Protein AF-A0A1R2C2K1-F1 (afdb_monomer_lite)

Radius of gyration: 44.75 Å; chains: 1; bounding box: 107×54×133 Å

Structure (mmCIF, N/CA/C/O backbone):
data_AF-A0A1R2C2K1-F1
#
_entry.id   AF-A0A1R2C2K1-F1
#
loop_
_atom_site.group_PDB
_atom_site.id
_atom_site.type_symbol
_atom_site.label_atom_id
_atom_site.label_alt_id
_atom_site.label_comp_id
_atom_site.label_asym_id
_atom_site.label_entity_id
_atom_site.label_seq_id
_atom_site.pdbx_PDB_ins_code
_atom_site.Cartn_x
_atom_site.Cartn_y
_atom_site.Cartn_z
_atom_site.occupancy
_atom_site.B_iso_or_equiv
_atom_site.auth_seq_id
_atom_site.auth_comp_id
_atom_site.auth_asym_id
_atom_site.auth_atom_id
_atom_site.pdbx_PDB_model_num
ATOM 1 N N . MET A 1 1 ? -46.835 6.049 -17.166 1.00 32.44 1 MET A N 1
ATOM 2 C CA . MET A 1 1 ? -47.170 4.616 -17.013 1.00 32.44 1 MET A CA 1
ATOM 3 C C . MET A 1 1 ? -45.921 3.894 -17.461 1.00 32.44 1 MET A C 1
ATOM 5 O O . MET A 1 1 ? -45.592 4.056 -18.622 1.00 32.44 1 MET A O 1
ATOM 9 N N . TRP A 1 2 ? -45.107 3.262 -16.620 1.00 26.11 2 TRP A N 1
ATOM 10 C CA . TRP A 1 2 ? -45.428 2.338 -15.529 1.00 26.11 2 TRP A CA 1
ATOM 11 C C . TRP A 1 2 ? -44.752 2.758 -14.207 1.00 26.11 2 TRP A C 1
ATOM 13 O O . TRP A 1 2 ? -43.607 3.188 -14.207 1.00 26.11 2 TRP A O 1
ATOM 23 N N . ALA A 1 3 ? -45.502 2.679 -13.106 1.00 30.30 3 ALA A N 1
ATOM 24 C CA . ALA A 1 3 ? -45.014 2.768 -11.728 1.00 30.30 3 ALA A CA 1
ATOM 25 C C . ALA A 1 3 ? -44.557 1.378 -11.252 1.00 30.30 3 ALA A C 1
ATOM 27 O O . ALA A 1 3 ? -45.147 0.417 -11.749 1.00 30.30 3 ALA A O 1
ATOM 28 N N . SER A 1 4 ? -43.593 1.306 -10.307 1.00 26.61 4 SER A N 1
ATOM 29 C CA . SER A 1 4 ? -43.239 0.170 -9.403 1.00 26.61 4 SER A CA 1
ATOM 30 C C . SER A 1 4 ? -41.705 0.025 -9.281 1.00 26.61 4 SER A C 1
ATOM 32 O O . SER A 1 4 ? -41.090 -0.266 -10.298 1.00 26.61 4 SER A O 1
ATOM 34 N N . LEU A 1 5 ? -40.984 0.160 -8.157 1.00 34.16 5 LEU A N 1
ATOM 35 C CA . LEU A 1 5 ? -41.269 0.324 -6.720 1.00 34.16 5 LEU A CA 1
ATOM 36 C C . LEU A 1 5 ? -40.016 0.978 -6.080 1.00 34.16 5 LEU A C 1
ATOM 38 O O . LEU A 1 5 ? -38.963 0.348 -6.070 1.00 34.16 5 LEU A O 1
ATOM 42 N N . CYS A 1 6 ? -40.097 2.199 -5.545 1.00 47.94 6 CYS A N 1
ATOM 43 C CA . CYS A 1 6 ? -39.111 2.685 -4.567 1.00 47.94 6 CYS A CA 1
ATOM 44 C C . CYS A 1 6 ? -39.788 2.589 -3.205 1.00 47.94 6 CYS A C 1
ATOM 46 O O . CYS A 1 6 ? -40.416 3.543 -2.775 1.00 47.94 6 CYS A O 1
ATOM 48 N N . ASP A 1 7 ? -39.730 1.412 -2.586 1.00 79.19 7 ASP A N 1
ATOM 49 C CA . ASP A 1 7 ? -40.285 1.208 -1.242 1.00 79.19 7 ASP A CA 1
ATOM 50 C C . ASP A 1 7 ? -39.171 1.290 -0.175 1.00 79.19 7 ASP A C 1
ATOM 52 O O . ASP A 1 7 ? -39.385 1.727 0.954 1.00 79.19 7 ASP A O 1
ATOM 56 N N . LYS A 1 8 ? -37.940 0.893 -0.519 1.00 90.75 8 LYS A N 1
ATOM 57 C CA . LYS A 1 8 ? -36.801 0.810 0.408 1.00 90.75 8 LYS A CA 1
ATOM 58 C C . LYS A 1 8 ? -35.699 1.779 -0.009 1.00 90.75 8 LYS A C 1
ATOM 60 O O . LYS A 1 8 ? -35.285 1.790 -1.162 1.00 90.75 8 LYS A O 1
ATOM 65 N N . ILE A 1 9 ? -35.191 2.554 0.948 1.00 93.75 9 ILE A N 1
ATOM 66 C CA . ILE A 1 9 ? -34.021 3.432 0.792 1.00 93.75 9 ILE A CA 1
ATOM 67 C C . ILE A 1 9 ? -32.735 2.601 0.781 1.00 93.75 9 ILE A C 1
ATOM 69 O O . ILE A 1 9 ? -31.843 2.895 -0.009 1.00 93.75 9 ILE A O 1
ATOM 73 N N . LEU A 1 10 ? -32.624 1.620 1.679 1.00 95.19 10 LEU A N 1
ATOM 74 C CA . LEU A 1 10 ? -31.534 0.639 1.749 1.00 95.19 10 LEU A CA 1
ATOM 75 C C . LEU A 1 10 ? -31.962 -0.547 2.624 1.00 95.19 10 LEU A C 1
ATOM 77 O O . LEU A 1 10 ? -32.786 -0.374 3.529 1.00 95.19 10 LEU A O 1
ATOM 81 N N . GLU A 1 11 ? -31.403 -1.730 2.379 1.00 95.12 11 GLU A N 1
ATOM 82 C CA . GLU A 1 11 ? -31.714 -2.967 3.108 1.00 95.12 11 GLU A CA 1
ATOM 83 C C . GLU A 1 11 ? -30.475 -3.856 3.275 1.00 95.12 11 GLU A C 1
ATOM 85 O O . GLU A 1 11 ? -29.887 -4.299 2.293 1.00 95.12 11 GLU A O 1
ATOM 90 N N . TYR A 1 12 ? -30.141 -4.208 4.518 1.00 96.31 12 TYR A N 1
ATOM 91 C CA . TYR A 1 12 ? -29.050 -5.126 4.846 1.00 96.31 12 TYR A CA 1
ATOM 92 C C . TYR A 1 12 ? -29.569 -6.358 5.588 1.00 96.31 12 TYR A C 1
ATOM 94 O O . TYR A 1 12 ? -30.166 -6.271 6.670 1.00 96.31 12 TYR A O 1
ATOM 102 N N . LYS A 1 13 ? -29.295 -7.532 5.015 1.00 94.25 13 LYS A N 1
ATOM 103 C CA . LYS A 1 13 ? -29.669 -8.847 5.551 1.00 94.25 13 LYS A CA 1
ATOM 104 C C . LYS A 1 13 ? -28.456 -9.515 6.194 1.00 94.25 13 LYS A C 1
ATOM 106 O O . LYS A 1 13 ? -27.904 -10.463 5.647 1.00 94.25 13 LYS A O 1
ATOM 111 N N . LEU A 1 14 ? -28.052 -9.025 7.363 1.00 95.12 14 LEU A N 1
ATOM 112 C CA . LEU A 1 14 ? -26.815 -9.443 8.040 1.00 95.12 14 LEU A CA 1
ATOM 113 C C . LEU A 1 14 ? -26.818 -10.913 8.479 1.00 95.12 14 LEU A C 1
ATOM 115 O O . LEU A 1 14 ? -25.760 -11.506 8.636 1.00 95.12 14 LEU A O 1
ATOM 119 N N . GLY A 1 15 ? -27.998 -11.516 8.643 1.00 89.19 15 GLY A N 1
ATOM 120 C CA . GLY A 1 15 ? -28.147 -12.959 8.859 1.00 89.19 15 GLY A CA 1
ATOM 121 C C . GLY A 1 15 ? -27.786 -13.844 7.659 1.00 89.19 15 GLY A C 1
ATOM 122 O O . GLY A 1 15 ? -27.707 -15.059 7.805 1.00 89.19 15 GLY A O 1
ATOM 123 N N . LYS A 1 16 ? -27.602 -13.256 6.472 1.00 88.19 16 LYS A N 1
ATOM 124 C CA . LYS A 1 16 ? -27.236 -13.966 5.238 1.00 88.19 16 LYS A CA 1
ATOM 125 C C . LYS A 1 16 ? -25.954 -13.421 4.636 1.00 88.19 16 LYS A C 1
ATOM 127 O O . LYS A 1 16 ? -25.088 -14.199 4.266 1.00 88.19 16 LYS A O 1
ATOM 132 N N . ASN A 1 17 ? -25.838 -12.104 4.539 1.00 91.06 17 ASN A N 1
ATOM 133 C CA . ASN A 1 17 ? -24.722 -11.428 3.904 1.00 91.06 17 ASN A CA 1
ATOM 134 C C . ASN A 1 17 ? -23.759 -10.851 4.946 1.00 91.06 17 ASN A C 1
ATOM 136 O O . ASN A 1 17 ? -24.171 -10.161 5.879 1.00 91.06 17 ASN A O 1
ATOM 140 N N . PHE A 1 18 ? -22.475 -11.155 4.773 1.00 92.75 18 PHE A N 1
ATOM 141 C CA . PHE A 1 18 ? -21.410 -10.819 5.708 1.00 92.75 18 PHE A CA 1
ATOM 142 C C . PHE A 1 18 ? -20.064 -10.688 4.984 1.00 92.75 18 PHE A C 1
ATOM 144 O O . PHE A 1 18 ? -19.935 -11.034 3.809 1.00 92.75 18 PHE A O 1
ATOM 151 N N . GLY A 1 19 ? -19.056 -10.201 5.703 1.00 91.50 19 GLY A N 1
ATOM 152 C CA . GLY A 1 19 ? -17.737 -9.896 5.157 1.00 91.50 19 GLY A CA 1
ATOM 153 C C . GLY A 1 19 ? -17.469 -8.398 5.187 1.00 91.50 19 GLY A C 1
ATOM 154 O O . GLY A 1 19 ? -18.018 -7.702 6.041 1.00 91.50 19 GLY A O 1
ATOM 155 N N . ARG A 1 20 ? -16.620 -7.899 4.289 1.00 90.81 20 ARG A N 1
ATOM 156 C CA . ARG A 1 20 ? -16.183 -6.488 4.308 1.00 90.81 20 ARG A CA 1
ATOM 157 C C . ARG A 1 20 ? -17.177 -5.540 3.668 1.00 90.81 20 ARG A C 1
ATOM 159 O O . ARG A 1 20 ? -17.361 -4.426 4.147 1.00 90.81 20 ARG A O 1
ATOM 166 N N . ILE A 1 21 ? -17.835 -5.988 2.608 1.00 91.62 21 ILE A N 1
ATOM 167 C CA . ILE A 1 21 ? -18.883 -5.258 1.907 1.00 91.62 21 ILE A CA 1
ATOM 168 C C . ILE A 1 21 ? -20.207 -5.956 2.194 1.00 91.62 21 ILE A C 1
ATOM 170 O O . ILE A 1 21 ? -20.393 -7.145 1.929 1.00 91.62 21 ILE A O 1
ATOM 174 N N . ILE A 1 22 ? -21.144 -5.186 2.732 1.00 93.06 22 ILE A N 1
ATOM 175 C CA . ILE A 1 22 ? -22.503 -5.628 3.010 1.00 93.06 22 ILE A CA 1
ATOM 176 C C . ILE A 1 22 ? -23.394 -5.130 1.872 1.00 93.06 22 ILE A C 1
ATOM 178 O O . ILE A 1 22 ? -23.581 -3.925 1.673 1.00 93.06 22 ILE A O 1
ATOM 182 N N . TYR A 1 23 ? -23.920 -6.079 1.105 1.00 90.06 23 TYR A N 1
ATOM 183 C CA . TYR A 1 23 ? -24.771 -5.849 -0.049 1.00 90.06 23 TYR A CA 1
ATOM 184 C C . TYR A 1 23 ? -26.080 -5.169 0.340 1.00 90.06 23 TYR A C 1
ATOM 186 O O . TYR A 1 23 ? -26.680 -5.467 1.373 1.00 90.06 23 TYR A O 1
ATOM 194 N N . ASP A 1 24 ? -26.543 -4.288 -0.543 1.00 92.12 24 ASP A N 1
ATOM 195 C CA . ASP A 1 24 ? -27.803 -3.576 -0.380 1.00 92.12 24 ASP A CA 1
ATOM 196 C C . ASP A 1 24 ? -28.890 -4.276 -1.192 1.00 92.12 24 ASP A C 1
ATOM 198 O O . ASP A 1 24 ? -28.905 -4.211 -2.420 1.00 92.12 24 ASP A O 1
ATOM 202 N N . TYR A 1 25 ? -29.825 -4.912 -0.494 1.00 90.06 25 TYR A N 1
ATOM 203 C CA . TYR A 1 25 ? -30.936 -5.651 -1.094 1.00 90.06 25 TYR A CA 1
ATOM 204 C C . TYR A 1 25 ? -32.108 -4.752 -1.510 1.00 90.06 25 TYR A C 1
ATOM 206 O O . TYR A 1 25 ? -33.107 -5.258 -2.019 1.00 90.06 25 TYR A O 1
ATOM 214 N N . SER A 1 26 ? -32.007 -3.429 -1.328 1.00 89.25 26 SER A N 1
ATOM 215 C CA . SER A 1 26 ? -33.042 -2.495 -1.789 1.00 89.25 26 SER A CA 1
ATOM 216 C C . SER A 1 26 ? -33.043 -2.277 -3.305 1.00 89.25 26 SER A C 1
ATOM 218 O O . SER A 1 26 ? -34.017 -1.745 -3.832 1.00 89.25 26 SER A O 1
ATOM 220 N N . GLY A 1 27 ? -31.970 -2.676 -4.000 1.00 83.69 27 GLY A N 1
ATOM 221 C CA . GLY A 1 27 ? -31.785 -2.437 -5.436 1.00 83.69 27 GLY A CA 1
ATOM 222 C C . GLY A 1 27 ? -31.235 -1.046 -5.777 1.00 83.69 27 GLY A C 1
ATOM 223 O O . GLY A 1 27 ? -31.191 -0.683 -6.947 1.00 83.69 27 GLY A O 1
ATOM 224 N N . ASN A 1 28 ? -30.803 -0.263 -4.780 1.00 86.81 28 ASN A N 1
ATOM 225 C CA . ASN A 1 28 ? -30.243 1.080 -4.981 1.00 86.81 28 ASN A CA 1
ATOM 226 C C . ASN A 1 28 ? -28.705 1.114 -5.009 1.00 86.81 28 ASN A C 1
ATOM 228 O O . ASN A 1 28 ? -28.129 2.203 -5.049 1.00 86.81 28 ASN A O 1
ATOM 232 N N . ALA A 1 29 ? -28.045 -0.050 -4.948 1.00 86.62 29 ALA A N 1
ATOM 233 C CA . ALA A 1 29 ? -26.587 -0.189 -4.890 1.00 86.62 29 ALA A CA 1
ATOM 234 C C . ALA A 1 29 ? -25.926 0.623 -3.751 1.00 86.62 29 ALA A C 1
ATOM 236 O O . ALA A 1 29 ? -24.829 1.160 -3.898 1.00 86.62 29 ALA A O 1
ATOM 237 N N . ARG A 1 30 ? -26.596 0.741 -2.596 1.00 91.06 30 ARG A N 1
ATOM 238 C CA . ARG A 1 30 ? -26.111 1.491 -1.424 1.00 91.06 30 ARG A CA 1
ATOM 239 C C . ARG A 1 30 ? -25.360 0.591 -0.449 1.00 91.06 30 ARG A C 1
ATOM 241 O O . ARG A 1 30 ? -25.779 0.432 0.691 1.00 91.06 30 ARG A O 1
ATOM 248 N N . HIS A 1 31 ? -24.274 -0.027 -0.900 1.00 92.38 31 HIS A N 1
ATOM 249 C CA . HIS A 1 31 ? -23.539 -1.019 -0.110 1.00 92.38 31 HIS A CA 1
ATOM 250 C C . HIS A 1 31 ? -22.915 -0.415 1.152 1.00 92.38 31 HIS A C 1
ATOM 252 O O . HIS A 1 31 ? -22.305 0.659 1.115 1.00 92.38 31 HIS A O 1
ATOM 258 N N . ALA A 1 32 ? -23.049 -1.122 2.272 1.00 95.19 32 ALA A N 1
ATOM 259 C CA . ALA A 1 32 ? -22.389 -0.778 3.523 1.00 95.19 32 ALA A CA 1
ATOM 260 C C . ALA A 1 32 ? -21.012 -1.444 3.621 1.00 95.19 32 ALA A C 1
ATOM 262 O O . ALA A 1 32 ? -20.710 -2.407 2.918 1.00 95.19 32 ALA A O 1
ATOM 263 N N . VAL A 1 33 ? -20.186 -0.929 4.523 1.00 95.50 33 VAL A N 1
ATOM 264 C CA . VAL A 1 33 ? -18.849 -1.445 4.819 1.00 95.50 33 VAL A CA 1
ATOM 265 C C . VAL A 1 33 ? -18.836 -1.938 6.259 1.00 95.50 33 VAL A C 1
ATOM 267 O O . VAL A 1 33 ? -19.250 -1.209 7.160 1.00 95.50 33 VAL A O 1
ATOM 270 N N . ASN A 1 34 ? -18.410 -3.176 6.488 1.00 95.06 34 ASN A N 1
ATOM 271 C CA . ASN A 1 34 ? -18.129 -3.671 7.832 1.00 95.06 34 ASN A CA 1
ATOM 272 C C . ASN A 1 34 ? -16.847 -2.994 8.330 1.00 95.06 34 ASN A C 1
ATOM 274 O O . ASN A 1 34 ? -15.859 -2.973 7.606 1.00 95.06 34 ASN A O 1
ATOM 278 N N . GLY A 1 35 ? -16.894 -2.377 9.507 1.00 94.12 35 GLY A N 1
ATOM 279 C CA . GLY A 1 35 ? -15.840 -1.488 9.981 1.00 94.12 35 GLY A CA 1
ATOM 280 C C . GLY A 1 35 ? -15.939 -0.069 9.417 1.00 94.12 35 GLY A C 1
ATOM 281 O O . GLY A 1 35 ? -17.007 0.412 9.012 1.00 94.12 35 GLY A O 1
ATOM 282 N N . ASN A 1 36 ? -14.816 0.647 9.448 1.00 90.06 36 ASN A N 1
ATOM 283 C CA . ASN A 1 36 ? -14.725 2.034 8.978 1.00 90.06 36 ASN A CA 1
ATOM 284 C C . ASN A 1 36 ? -14.228 2.170 7.528 1.00 90.06 36 ASN A C 1
ATOM 286 O O . ASN A 1 36 ? -14.328 3.262 6.964 1.00 90.06 36 ASN A O 1
ATOM 290 N N . ASN A 1 37 ? -13.652 1.115 6.951 1.00 91.06 37 ASN A N 1
ATOM 291 C CA . ASN A 1 37 ? -13.026 1.146 5.636 1.00 91.06 37 ASN A CA 1
ATOM 292 C C . ASN A 1 37 ? -12.975 -0.255 5.013 1.00 91.06 37 ASN A C 1
ATOM 294 O O . ASN A 1 37 ? -12.579 -1.212 5.668 1.00 91.06 37 ASN A O 1
ATOM 298 N N . SER A 1 38 ? -13.299 -0.369 3.725 1.00 89.50 38 SER A N 1
ATOM 299 C CA . SER A 1 38 ? -13.332 -1.650 3.008 1.00 89.50 38 SER A CA 1
ATOM 300 C C . SER A 1 38 ? -11.950 -2.241 2.707 1.00 89.50 38 SER A C 1
ATOM 302 O O . SER A 1 38 ? -11.873 -3.366 2.220 1.00 89.50 38 SER A O 1
ATOM 304 N N . LEU A 1 39 ? -10.861 -1.507 2.979 1.00 86.88 39 LEU A N 1
ATOM 305 C CA . LEU A 1 39 ? -9.465 -1.912 2.771 1.00 86.88 39 LEU A CA 1
ATOM 306 C C . LEU A 1 39 ? -8.717 -2.258 4.066 1.00 86.88 39 LEU A C 1
ATOM 308 O O . LEU A 1 39 ? -7.701 -2.954 3.982 1.00 86.88 39 LEU A O 1
ATOM 312 N N . THR A 1 40 ? -9.274 -1.981 5.253 1.00 88.00 40 THR A N 1
ATOM 313 C CA . THR A 1 40 ? -8.779 -2.527 6.538 1.00 88.00 40 THR A CA 1
ATOM 314 C C . THR A 1 40 ? -9.805 -3.446 7.225 1.00 88.00 40 THR A C 1
ATOM 316 O O . THR A 1 40 ? -10.894 -3.646 6.696 1.00 88.00 40 THR A O 1
ATOM 319 N N . PHE A 1 41 ? -9.419 -4.081 8.337 1.00 87.62 41 PHE A N 1
ATOM 320 C CA . PHE A 1 41 ? -10.319 -4.851 9.222 1.00 87.62 41 PHE A CA 1
ATOM 321 C C . PHE A 1 41 ? -10.622 -4.064 10.511 1.00 87.62 41 PHE A C 1
ATOM 323 O O . PHE A 1 41 ? -10.951 -4.629 11.560 1.00 87.62 41 PHE A O 1
ATOM 330 N N . ASP A 1 42 ? -10.372 -2.753 10.480 1.00 89.31 42 ASP A N 1
ATOM 331 C CA . ASP A 1 42 ? -10.484 -1.918 11.662 1.00 89.31 42 ASP A CA 1
ATOM 332 C C . ASP A 1 42 ? -11.957 -1.719 12.002 1.00 89.31 42 ASP A C 1
ATOM 334 O O . ASP A 1 42 ? -12.756 -1.244 11.194 1.00 89.31 42 ASP A O 1
ATOM 338 N N . TYR A 1 43 ? -12.291 -2.013 13.258 1.00 92.56 43 TYR A N 1
ATOM 339 C CA . TYR A 1 43 ? -13.647 -1.886 13.786 1.00 92.56 43 TYR A CA 1
ATOM 340 C C . TYR A 1 43 ? -14.662 -2.851 13.146 1.00 92.56 43 TYR A C 1
ATOM 342 O O . TYR A 1 43 ? -15.871 -2.633 13.260 1.00 92.56 43 TYR A O 1
ATOM 350 N N . ASP A 1 44 ? -14.202 -3.932 12.516 1.00 93.94 44 ASP A N 1
ATOM 351 C CA . ASP A 1 44 ? -15.083 -4.949 11.947 1.00 93.94 44 ASP A CA 1
ATOM 352 C C . ASP A 1 44 ? -15.949 -5.620 13.021 1.00 93.94 44 ASP A C 1
ATOM 354 O O . ASP A 1 44 ? -15.527 -5.925 14.144 1.00 93.94 44 ASP A O 1
ATOM 358 N N . THR A 1 45 ? -17.193 -5.891 12.645 1.00 94.50 45 THR A N 1
ATOM 359 C CA . THR A 1 45 ? -18.067 -6.821 13.360 1.00 94.50 45 THR A CA 1
ATOM 360 C C . THR A 1 45 ? -17.706 -8.263 13.013 1.00 94.50 45 THR A C 1
ATOM 362 O O . THR A 1 45 ? -17.143 -8.540 11.953 1.00 94.50 45 THR A O 1
ATOM 365 N N . ILE A 1 46 ? -18.043 -9.196 13.903 1.00 93.56 46 ILE A N 1
ATOM 366 C CA . ILE A 1 46 ? -17.763 -10.624 13.730 1.00 93.56 46 ILE A CA 1
ATOM 367 C C . ILE A 1 46 ? -18.959 -11.283 13.023 1.00 93.56 46 ILE A C 1
ATOM 369 O O . ILE A 1 46 ? -20.065 -11.259 13.572 1.00 93.56 46 ILE A O 1
ATOM 373 N N . PRO A 1 47 ? -18.775 -11.905 11.844 1.00 93.56 47 PRO A N 1
ATOM 374 C CA . PRO A 1 47 ? -19.823 -12.686 11.195 1.00 93.56 47 PRO A CA 1
ATOM 375 C C . PRO A 1 47 ? -20.255 -13.891 12.035 1.00 93.56 47 PRO A C 1
ATOM 377 O O . PRO A 1 47 ? -19.418 -14.677 12.487 1.00 93.56 47 PRO A O 1
ATOM 380 N N . THR A 1 48 ? -21.565 -14.064 12.211 1.00 92.81 48 THR A N 1
ATOM 381 C CA . THR A 1 48 ? -22.165 -15.236 12.862 1.00 92.81 48 THR A CA 1
ATOM 382 C C . THR A 1 48 ? -23.415 -15.684 12.110 1.00 92.81 48 THR A C 1
ATOM 384 O O . THR A 1 48 ? -24.015 -14.914 11.363 1.00 92.81 48 THR A O 1
ATOM 387 N N . ASP A 1 49 ? -23.870 -16.908 12.365 1.00 90.00 49 ASP A N 1
ATOM 388 C CA . ASP A 1 49 ? -25.141 -17.419 11.843 1.00 90.00 49 ASP A CA 1
ATOM 389 C C . ASP A 1 49 ? -26.377 -16.709 12.416 1.00 90.00 49 ASP A C 1
ATOM 391 O O . ASP A 1 49 ? -27.488 -16.949 11.967 1.00 90.00 49 ASP A O 1
ATOM 395 N N . ARG A 1 50 ? -26.194 -15.825 13.402 1.00 91.44 50 ARG A N 1
ATOM 396 C CA . ARG A 1 50 ? -27.217 -14.957 14.003 1.00 91.44 50 ARG A CA 1
ATOM 397 C C . ARG A 1 50 ? -27.062 -13.501 13.555 1.00 91.44 50 ARG A C 1
ATOM 399 O O . ARG A 1 50 ? -27.664 -12.608 14.148 1.00 91.44 50 ARG A O 1
ATOM 406 N N . GLY A 1 51 ? -26.283 -13.250 12.507 1.00 94.06 51 GLY A N 1
ATOM 407 C CA . GLY A 1 51 ? -26.015 -11.922 11.969 1.00 94.06 51 GLY A CA 1
ATOM 408 C C . GLY A 1 51 ? -24.681 -11.337 12.422 1.00 94.06 51 GLY A C 1
ATOM 409 O O . GLY A 1 51 ? -23.794 -12.049 12.900 1.00 94.06 51 GLY A O 1
ATOM 410 N N . ALA A 1 52 ? -24.532 -10.023 12.277 1.00 95.94 52 ALA A N 1
ATOM 411 C CA . ALA A 1 52 ? -23.315 -9.321 12.670 1.00 95.94 52 ALA A CA 1
ATOM 412 C C . ALA A 1 52 ? -23.228 -9.217 14.198 1.00 95.94 52 ALA A C 1
ATOM 414 O O . ALA A 1 52 ? -24.126 -8.651 14.832 1.00 95.94 52 ALA A O 1
ATOM 415 N N . PHE A 1 53 ? -22.156 -9.749 14.786 1.00 94.56 53 PHE A N 1
ATOM 416 C CA . PHE A 1 53 ? -21.884 -9.651 16.215 1.00 94.56 53 PHE A CA 1
ATOM 417 C C . PHE A 1 53 ? -20.931 -8.492 16.519 1.00 94.56 53 PHE A C 1
ATOM 419 O O . PHE A 1 53 ? -19.804 -8.423 16.028 1.00 94.56 53 PHE A O 1
ATOM 426 N N . PHE A 1 54 ? -21.382 -7.597 17.385 1.00 93.44 54 PHE A N 1
ATOM 427 C CA . PHE A 1 54 ? -20.629 -6.459 17.883 1.00 93.44 54 PHE A CA 1
ATOM 428 C C . PHE A 1 54 ? -20.008 -6.837 19.230 1.00 93.44 54 PHE A C 1
ATOM 430 O O . PHE A 1 54 ? -20.710 -7.136 20.200 1.00 93.44 54 PHE A O 1
ATOM 437 N N . ALA A 1 55 ? -18.677 -6.888 19.275 1.00 89.38 55 ALA A N 1
ATOM 438 C CA . ALA A 1 55 ? -17.923 -7.417 20.404 1.00 89.38 55 ALA A CA 1
ATOM 439 C C . ALA A 1 55 ? -17.791 -6.423 21.565 1.00 89.38 55 ALA A C 1
ATOM 441 O O . ALA A 1 55 ? -17.617 -5.220 21.384 1.00 89.38 55 ALA A O 1
ATOM 442 N N . GLN A 1 56 ? -17.800 -6.955 22.787 1.00 85.19 56 GLN A N 1
ATOM 443 C CA . GLN A 1 56 ? -17.666 -6.166 24.006 1.00 85.19 56 GLN A CA 1
ATOM 444 C C . GLN A 1 56 ? -16.293 -5.502 24.136 1.00 85.19 56 GLN A C 1
ATOM 446 O O . GLN A 1 56 ? -15.263 -6.161 24.027 1.00 85.19 56 GLN A O 1
ATOM 451 N N . GLY A 1 57 ? -16.283 -4.221 24.516 1.00 73.81 57 GLY A N 1
ATOM 452 C CA . GLY A 1 57 ? -15.051 -3.518 24.890 1.00 73.81 57 GLY A CA 1
ATOM 453 C C . GLY A 1 57 ? -14.124 -3.206 23.716 1.00 73.81 57 GLY A C 1
ATOM 454 O O . GLY A 1 57 ? -13.020 -2.717 23.946 1.00 73.81 57 GLY A O 1
ATOM 455 N N . VAL A 1 58 ? -14.587 -3.455 22.492 1.00 80.06 58 VAL A N 1
ATOM 456 C CA . VAL A 1 58 ? -13.926 -3.107 21.238 1.00 80.06 58 VAL A CA 1
ATOM 457 C C . VAL A 1 58 ? -14.849 -2.149 20.495 1.00 80.06 58 VAL A C 1
ATOM 459 O O . VAL A 1 58 ? -16.071 -2.280 20.562 1.00 80.06 58 VAL A O 1
ATOM 462 N N . ASP A 1 59 ? -14.270 -1.167 19.821 1.00 84.56 59 ASP A N 1
ATOM 463 C CA . ASP A 1 59 ? -15.024 -0.325 18.906 1.00 84.56 59 ASP A CA 1
ATOM 464 C C . ASP A 1 59 ? -15.315 -1.149 17.647 1.00 84.56 59 ASP A C 1
ATOM 466 O O . ASP A 1 59 ? -14.403 -1.711 17.047 1.00 84.56 59 ASP A O 1
ATOM 470 N N . ASN A 1 60 ? -16.583 -1.273 17.275 1.00 91.31 60 ASN A N 1
ATOM 471 C CA . ASN A 1 60 ? -16.986 -1.966 16.059 1.00 91.31 60 ASN A CA 1
ATOM 472 C C . ASN A 1 60 ? -18.241 -1.345 15.463 1.00 91.31 60 ASN A C 1
ATOM 474 O O . ASN A 1 60 ? -19.167 -0.939 16.174 1.00 91.31 60 ASN A O 1
ATOM 478 N N . CYS A 1 61 ? -18.261 -1.233 14.145 1.00 94.44 61 CYS A N 1
ATOM 479 C CA . CYS A 1 61 ? -19.323 -0.563 13.419 1.00 94.44 61 CYS A CA 1
ATOM 480 C C . CYS A 1 61 ? -19.569 -1.211 12.058 1.00 94.44 61 CYS A C 1
ATOM 482 O O . CYS A 1 61 ? -18.760 -1.977 11.553 1.00 94.44 61 CYS A O 1
ATOM 484 N N . ILE A 1 62 ? -20.706 -0.873 11.462 1.00 97.06 62 ILE A N 1
ATOM 485 C CA . ILE A 1 62 ? -20.947 -1.029 10.030 1.00 97.06 62 ILE A CA 1
ATOM 486 C C . ILE A 1 62 ? -21.243 0.370 9.498 1.00 97.06 62 ILE A C 1
ATOM 488 O O . ILE A 1 62 ? -22.191 1.019 9.955 1.00 97.06 62 ILE A O 1
ATOM 492 N N . SER A 1 63 ? -20.418 0.844 8.573 1.00 96.12 63 SER A N 1
ATOM 493 C CA . SER A 1 63 ? -20.495 2.175 7.974 1.00 96.12 63 SER A CA 1
ATOM 494 C C . SER A 1 63 ? -21.435 2.176 6.773 1.00 96.12 63 SER A C 1
ATOM 496 O O . SER A 1 63 ? -21.216 1.494 5.770 1.00 96.12 63 SER A O 1
ATOM 498 N N . LEU A 1 64 ? -22.507 2.956 6.871 1.00 96.44 64 LEU A N 1
ATOM 499 C CA . LEU A 1 64 ? -23.475 3.137 5.794 1.00 96.44 64 LEU A CA 1
ATOM 500 C C . LEU A 1 64 ? -22.964 4.190 4.799 1.00 96.44 64 LEU A C 1
ATOM 502 O O . LEU A 1 64 ? -22.104 4.990 5.166 1.00 96.44 64 LEU A O 1
ATOM 506 N N . PRO A 1 65 ? -23.507 4.242 3.568 1.00 94.50 65 PRO A N 1
ATOM 507 C CA . PRO A 1 65 ? -23.155 5.294 2.624 1.00 94.50 65 PRO A CA 1
ATOM 508 C C . PRO A 1 65 ? -23.413 6.698 3.201 1.00 94.50 65 PRO A C 1
ATOM 510 O O . PRO A 1 65 ? -24.422 6.903 3.885 1.00 94.50 65 PRO A O 1
ATOM 513 N N . PRO A 1 66 ? -22.535 7.674 2.933 1.00 94.06 66 PRO A N 1
ATOM 514 C CA . PRO A 1 66 ? -21.367 7.584 2.076 1.00 94.06 66 PRO A CA 1
ATOM 515 C C . PRO A 1 66 ? -20.203 6.885 2.797 1.00 94.06 66 PRO A C 1
ATOM 517 O O . PRO A 1 66 ? -19.893 7.174 3.953 1.00 94.06 66 PRO A O 1
ATOM 520 N N . ASN A 1 67 ? -19.548 5.970 2.092 1.00 93.19 67 ASN A N 1
ATOM 521 C CA . ASN A 1 67 ? -18.352 5.251 2.528 1.00 93.19 67 ASN A CA 1
ATOM 522 C C . ASN A 1 67 ? -17.358 5.147 1.353 1.00 93.19 67 ASN A C 1
ATOM 524 O O . ASN A 1 67 ? -17.554 5.770 0.308 1.00 93.19 67 ASN A O 1
ATOM 528 N N . ASP A 1 68 ? -16.260 4.414 1.525 1.00 90.81 68 ASP A N 1
ATOM 529 C CA . ASP A 1 68 ? -15.191 4.297 0.527 1.00 90.81 68 ASP A CA 1
ATOM 530 C C . ASP A 1 68 ? -15.564 3.461 -0.710 1.00 90.81 68 ASP A C 1
ATOM 532 O O . ASP A 1 68 ? -14.869 3.540 -1.721 1.00 90.81 68 ASP A O 1
ATOM 536 N N . ILE A 1 69 ? -16.680 2.725 -0.665 1.00 87.88 69 ILE A N 1
ATOM 537 C CA . ILE A 1 69 ? -17.227 1.972 -1.803 1.00 87.88 69 ILE A CA 1
ATOM 538 C C . ILE A 1 69 ? -18.390 2.722 -2.461 1.00 87.88 69 ILE A C 1
ATOM 540 O O . ILE A 1 69 ? -18.415 2.923 -3.673 1.00 87.88 69 ILE A O 1
ATOM 544 N N . THR A 1 70 ? -19.352 3.167 -1.656 1.00 88.88 70 THR A N 1
ATOM 545 C CA . THR A 1 70 ? -20.524 3.923 -2.095 1.00 88.88 70 THR A CA 1
ATOM 546 C C . THR A 1 70 ? -20.360 5.371 -1.661 1.00 88.88 70 THR A C 1
ATOM 548 O O . THR A 1 70 ? -20.707 5.741 -0.542 1.00 88.88 70 THR A O 1
ATOM 551 N N . THR A 1 71 ? -19.851 6.213 -2.556 1.00 88.25 71 THR A N 1
ATOM 552 C CA . THR A 1 71 ? -19.561 7.627 -2.258 1.00 88.25 71 THR A CA 1
ATOM 553 C C . THR A 1 71 ? -20.804 8.516 -2.244 1.00 88.25 71 THR A C 1
ATOM 555 O O . THR A 1 71 ? -20.788 9.597 -1.656 1.00 88.25 71 THR A O 1
ATOM 558 N N . ASN A 1 72 ? -21.896 8.068 -2.866 1.00 87.56 72 ASN A N 1
ATOM 559 C CA . ASN A 1 72 ? -23.147 8.815 -2.908 1.00 87.56 72 ASN A CA 1
ATOM 560 C C . ASN A 1 72 ? -23.858 8.778 -1.548 1.00 87.56 72 ASN A C 1
ATOM 562 O O . ASN A 1 72 ? -24.140 7.709 -1.002 1.00 87.56 72 ASN A O 1
ATOM 566 N N . ASN A 1 73 ? -24.216 9.957 -1.038 1.00 89.62 73 ASN A N 1
ATOM 567 C CA . ASN A 1 73 ? -25.091 10.096 0.122 1.00 89.62 73 ASN A CA 1
ATOM 568 C C . ASN A 1 73 ? -26.490 9.516 -0.153 1.00 89.62 73 ASN A C 1
ATOM 570 O O . ASN A 1 73 ? -26.998 9.549 -1.277 1.00 89.62 73 ASN A O 1
ATOM 574 N N . PHE A 1 74 ? -27.151 9.054 0.910 1.00 91.88 74 PHE A N 1
ATOM 575 C CA . PHE A 1 74 ? -28.592 8.812 0.908 1.00 91.88 74 PHE A CA 1
ATOM 576 C C . PHE A 1 74 ? -29.286 9.771 1.871 1.00 91.88 74 PHE A C 1
ATOM 578 O O . PHE A 1 74 ? -28.739 10.121 2.921 1.00 91.88 74 PHE A O 1
ATOM 585 N N . TYR A 1 75 ? -30.512 10.151 1.519 1.00 90.69 75 TYR A N 1
ATOM 586 C CA . TYR A 1 75 ? -31.309 11.123 2.257 1.00 90.69 75 TYR A CA 1
ATOM 587 C C . TYR A 1 75 ? -32.615 10.490 2.734 1.00 90.69 75 TYR A C 1
ATOM 589 O O . TYR A 1 75 ? -33.256 9.733 2.002 1.00 90.69 75 TYR A O 1
ATOM 597 N N . LEU A 1 76 ? -33.005 10.804 3.964 1.00 91.88 76 LEU A N 1
ATOM 598 C CA . LEU A 1 76 ? -34.299 10.462 4.538 1.00 91.88 76 LEU A CA 1
ATOM 599 C C . LEU A 1 76 ? -35.325 11.527 4.140 1.00 91.88 76 LEU A C 1
ATOM 601 O O . LEU A 1 76 ? -35.073 12.728 4.256 1.00 91.88 76 LEU A O 1
ATOM 605 N N . THR A 1 77 ? -36.492 11.088 3.667 1.00 88.75 77 THR A N 1
ATOM 606 C CA . THR A 1 77 ? -37.565 12.005 3.255 1.00 88.75 77 THR A CA 1
ATOM 607 C C . THR A 1 77 ? -38.343 12.541 4.466 1.00 88.75 77 THR A C 1
ATOM 609 O O . THR A 1 77 ? -38.066 12.190 5.609 1.00 88.75 77 THR A O 1
ATOM 612 N N . GLN A 1 78 ? -39.361 13.375 4.233 1.00 90.56 78 GLN A N 1
ATOM 613 C CA . GLN A 1 78 ? -40.304 13.834 5.268 1.00 90.56 78 GLN A CA 1
ATOM 614 C C . GLN A 1 78 ? -41.058 12.693 5.971 1.00 90.56 78 GLN A C 1
ATOM 616 O O . GLN A 1 78 ? -41.619 12.902 7.050 1.00 90.56 78 GLN A O 1
ATOM 621 N N . LYS A 1 79 ? -41.103 11.512 5.345 1.00 93.88 79 LYS A N 1
ATOM 622 C CA . LYS A 1 79 ? -41.654 10.284 5.908 1.00 93.88 79 LYS A CA 1
ATOM 623 C C . LYS A 1 79 ? -40.617 9.175 5.801 1.00 93.88 79 LYS A C 1
ATOM 625 O O . LYS A 1 79 ? -40.050 8.960 4.735 1.00 93.88 79 LYS A O 1
ATOM 630 N N . PHE A 1 80 ? -40.345 8.477 6.893 1.00 95.25 80 PHE A N 1
ATOM 631 C CA . PHE A 1 80 ? -39.462 7.314 6.842 1.00 95.25 80 PHE A CA 1
ATOM 632 C C . PHE A 1 80 ? -39.689 6.367 8.014 1.00 95.25 80 PHE A C 1
ATOM 634 O O . PHE A 1 80 ? -40.198 6.761 9.068 1.00 95.25 80 PHE A O 1
ATOM 641 N N . SER A 1 81 ? -39.244 5.125 7.838 1.00 96.94 81 SER A N 1
ATOM 642 C CA . SER A 1 81 ? -39.165 4.123 8.901 1.00 96.94 81 SER A CA 1
ATOM 643 C C . SER A 1 81 ? -37.790 3.476 8.919 1.00 96.94 81 SER A C 1
ATOM 645 O O . SER A 1 81 ? -37.319 3.013 7.888 1.00 96.94 81 SER A O 1
ATOM 647 N N . ILE A 1 82 ? -37.171 3.397 10.093 1.00 97.69 82 ILE A N 1
ATOM 648 C CA . ILE A 1 82 ? -35.950 2.630 10.348 1.00 97.69 82 ILE A CA 1
ATOM 649 C C . ILE A 1 82 ? -36.345 1.397 11.153 1.00 97.69 82 ILE A C 1
ATOM 651 O O . ILE A 1 82 ? -36.905 1.531 12.243 1.00 97.69 82 ILE A O 1
ATOM 655 N N . VAL A 1 83 ? -36.038 0.213 10.634 1.00 97.12 83 VAL A N 1
ATOM 656 C CA . VAL A 1 83 ? -36.352 -1.069 11.273 1.00 97.12 83 VAL A CA 1
ATOM 657 C C . VAL A 1 83 ? -35.057 -1.800 11.601 1.00 97.12 83 VAL A C 1
ATOM 659 O O . VAL A 1 83 ? -34.214 -1.995 10.726 1.00 97.12 83 VAL A O 1
ATOM 662 N N . LEU A 1 84 ? -34.908 -2.220 12.859 1.00 96.25 84 LEU A N 1
ATOM 663 C CA . LEU A 1 84 ? -33.767 -3.000 13.335 1.00 96.25 84 LEU A CA 1
ATOM 664 C C . LEU A 1 84 ? -34.234 -4.243 14.094 1.00 96.25 84 LEU A C 1
ATOM 666 O O . LEU A 1 84 ? -35.053 -4.143 15.010 1.00 96.25 84 LEU A O 1
ATOM 670 N N . TRP A 1 85 ? -33.651 -5.394 13.768 1.00 94.69 85 TRP A N 1
ATOM 671 C CA . TRP A 1 85 ? -33.741 -6.611 14.578 1.00 94.69 85 TRP A CA 1
ATOM 672 C C . TRP A 1 85 ? -32.435 -6.824 15.328 1.00 94.69 85 TRP A C 1
ATOM 674 O O . TRP A 1 85 ? -31.426 -7.195 14.725 1.00 94.69 85 TRP A O 1
ATOM 684 N N . VAL A 1 86 ? -32.457 -6.584 16.637 1.00 93.12 86 VAL A N 1
ATOM 685 C CA . VAL A 1 86 ? -31.262 -6.588 17.489 1.00 93.12 86 VAL A CA 1
ATOM 686 C C . VAL A 1 86 ? -31.407 -7.542 18.658 1.00 93.12 86 VAL A C 1
ATOM 688 O O . VAL A 1 86 ? -32.499 -7.733 19.178 1.00 93.12 86 VAL A O 1
ATOM 691 N N . MET A 1 87 ? -30.296 -8.095 19.115 1.00 90.25 87 MET A N 1
ATOM 692 C CA . MET A 1 87 ? -30.194 -8.796 20.388 1.00 90.25 87 MET A CA 1
ATOM 693 C C . MET A 1 87 ? -29.109 -8.103 21.202 1.00 90.25 87 MET A C 1
ATOM 695 O O . MET A 1 87 ? -27.926 -8.260 20.912 1.00 90.25 87 MET A O 1
ATOM 699 N N . VAL A 1 88 ? -29.497 -7.313 22.203 1.00 87.31 88 VAL A N 1
ATOM 700 C CA . VAL A 1 88 ? -28.556 -6.461 22.950 1.00 87.31 88 VAL A CA 1
ATOM 701 C C . VAL A 1 88 ? -28.183 -7.095 24.293 1.00 87.31 88 VAL A C 1
ATOM 703 O O . VAL A 1 88 ? -29.053 -7.491 25.068 1.00 87.31 88 VAL A O 1
ATOM 706 N N . GLY A 1 89 ? -26.883 -7.163 24.582 1.00 80.88 89 GLY A N 1
ATOM 707 C CA . GLY A 1 89 ? -26.325 -7.633 25.849 1.00 80.88 89 GLY A CA 1
ATOM 708 C C . GLY A 1 89 ? -26.395 -6.606 26.985 1.00 80.88 89 GLY A C 1
ATOM 709 O O . GLY A 1 89 ? -26.845 -5.470 26.821 1.00 80.88 89 GLY A O 1
ATOM 710 N N . ASP A 1 90 ? -25.921 -7.010 28.166 1.00 75.38 90 ASP A N 1
ATOM 711 C CA . ASP A 1 90 ? -26.135 -6.260 29.414 1.00 75.38 90 ASP A CA 1
ATOM 712 C C . ASP A 1 90 ? -25.074 -5.228 29.796 1.00 75.38 90 ASP A C 1
ATOM 714 O O . ASP A 1 90 ? -25.262 -4.474 30.748 1.00 75.38 90 ASP A O 1
ATOM 718 N N . PHE A 1 91 ? -23.961 -5.203 29.079 1.00 63.84 91 PHE A N 1
ATOM 719 C CA . PHE A 1 91 ? -22.808 -4.368 29.412 1.00 63.84 91 PHE A CA 1
ATOM 720 C C . PHE A 1 91 ? -23.043 -2.897 28.983 1.00 63.84 91 PHE A C 1
ATOM 722 O O . PHE A 1 91 ? -24.117 -2.638 28.467 1.00 63.84 91 PHE A O 1
ATOM 729 N N . ASP A 1 92 ? -22.142 -1.956 29.308 1.00 65.19 92 ASP A N 1
ATOM 730 C CA . ASP A 1 92 ? -22.007 -0.514 28.942 1.00 65.19 92 ASP A CA 1
ATOM 731 C C . ASP A 1 92 ? -23.158 0.314 28.263 1.00 65.19 92 ASP A C 1
ATOM 733 O O . ASP A 1 92 ? -24.246 -0.127 27.907 1.00 65.19 92 ASP A O 1
ATOM 737 N N . GLN A 1 93 ? -22.949 1.631 28.099 1.00 65.50 93 GLN A N 1
ATOM 738 C CA . GLN A 1 93 ? -23.853 2.472 27.293 1.00 65.50 93 GLN A CA 1
ATOM 739 C C . GLN A 1 93 ? -23.648 2.189 25.799 1.00 65.50 93 GLN A C 1
ATOM 741 O O . GLN A 1 93 ? -22.589 2.484 25.252 1.00 65.50 93 GLN A O 1
ATOM 746 N N . HIS A 1 94 ? -24.677 1.661 25.142 1.00 75.44 94 HIS A N 1
ATOM 747 C CA . HIS A 1 94 ? -24.537 0.941 23.879 1.00 75.44 94 HIS A CA 1
ATOM 748 C C . HIS A 1 94 ? -25.287 1.614 22.726 1.00 75.44 94 HIS A C 1
ATOM 750 O O . HIS A 1 94 ? -26.519 1.547 22.666 1.00 75.44 94 HIS A O 1
ATOM 756 N N . THR A 1 95 ? -24.557 2.259 21.811 1.00 89.50 95 THR A N 1
ATOM 757 C CA . THR A 1 95 ? -25.131 2.850 20.590 1.00 89.50 95 THR A CA 1
ATOM 758 C C . THR A 1 95 ? -25.440 1.758 19.576 1.00 89.50 95 THR A C 1
ATOM 760 O O . THR A 1 95 ? -24.559 0.980 19.232 1.00 89.50 95 THR A O 1
ATOM 763 N N . ILE A 1 96 ? -26.685 1.716 19.100 1.00 92.69 96 ILE A N 1
ATOM 764 C CA . ILE A 1 96 ? -27.159 0.724 18.124 1.00 92.69 96 ILE A CA 1
ATOM 765 C C . ILE A 1 96 ? -27.151 1.325 16.719 1.00 92.69 96 ILE A C 1
ATOM 767 O O . ILE A 1 96 ? -26.658 0.710 15.781 1.00 92.69 96 ILE A O 1
ATOM 771 N N . PHE A 1 97 ? -27.681 2.539 16.581 1.00 95.19 97 PHE A N 1
ATOM 772 C CA . PHE A 1 97 ? -27.713 3.276 15.323 1.00 95.19 97 PHE A CA 1
ATOM 773 C C . PHE A 1 97 ? -27.352 4.730 15.578 1.00 95.19 97 PHE A C 1
ATOM 775 O O . PHE A 1 97 ? -27.827 5.342 16.547 1.00 95.19 97 PHE A O 1
ATOM 782 N N . TYR A 1 98 ? -26.530 5.278 14.695 1.00 93.06 98 TYR A N 1
ATOM 783 C CA . TYR A 1 98 ? -26.118 6.663 14.741 1.00 93.06 98 TYR A CA 1
ATOM 784 C C . TYR A 1 98 ? -26.110 7.263 13.343 1.00 93.06 98 TYR A C 1
ATOM 786 O O . TYR A 1 98 ? -25.534 6.692 12.427 1.00 93.06 98 TYR A O 1
ATOM 794 N N . ARG A 1 99 ? -26.746 8.421 13.184 1.00 93.12 99 ARG A N 1
ATOM 795 C CA . ARG A 1 99 ? -26.687 9.241 11.974 1.00 93.12 99 ARG A CA 1
ATOM 796 C C . ARG A 1 99 ? -26.465 10.684 12.385 1.00 93.12 99 ARG A C 1
ATOM 798 O O . ARG A 1 99 ? -27.224 11.192 13.208 1.00 93.12 99 ARG A O 1
ATOM 805 N N . GLU A 1 100 ? -25.465 11.343 11.817 1.00 92.31 100 GLU A N 1
ATOM 806 C CA . GLU A 1 100 ? -25.146 12.740 12.111 1.00 92.31 100 GLU A CA 1
ATOM 807 C C . GLU A 1 100 ? -24.676 13.503 10.873 1.00 92.31 100 GLU A C 1
ATOM 809 O O . GLU A 1 100 ? -24.085 12.928 9.966 1.00 92.31 100 GLU A O 1
ATOM 814 N N . SER A 1 101 ? -24.919 14.809 10.852 1.00 92.19 101 SER A N 1
ATOM 815 C CA . SER A 1 101 ? -24.324 15.737 9.883 1.00 92.19 101 SER A CA 1
ATOM 816 C C . SER A 1 101 ? -23.028 16.344 10.425 1.00 92.19 101 SER A C 1
ATOM 818 O O . SER A 1 101 ? -22.947 16.601 11.627 1.00 92.19 101 SER A O 1
ATOM 820 N N . GLU A 1 102 ? -22.084 16.728 9.564 1.00 87.12 102 GLU A N 1
ATOM 821 C CA . GLU A 1 102 ? -20.800 17.323 9.994 1.00 87.12 102 GLU A CA 1
ATOM 822 C C . GLU A 1 102 ? -20.942 18.598 10.843 1.00 87.12 102 GLU A C 1
ATOM 824 O O . GLU A 1 102 ? -20.190 18.817 11.789 1.00 87.12 102 GLU A O 1
ATOM 829 N N . ASN A 1 103 ? -21.938 19.436 10.545 1.00 86.25 103 ASN A N 1
ATOM 830 C CA . ASN A 1 103 ? -22.212 20.664 11.300 1.00 86.25 103 ASN A CA 1
ATOM 831 C C . ASN A 1 103 ? -22.980 20.420 12.617 1.00 86.25 103 ASN A C 1
ATOM 833 O O . ASN A 1 103 ? -23.345 21.382 13.294 1.00 86.25 103 ASN A O 1
ATOM 837 N N . LEU A 1 104 ? -23.257 19.155 12.960 1.00 84.25 104 LEU A N 1
ATOM 838 C CA . LEU A 1 104 ? -24.007 18.719 14.143 1.00 84.25 104 LEU A CA 1
ATOM 839 C C . LEU A 1 104 ? -25.412 19.337 14.270 1.00 84.25 104 LEU A C 1
ATOM 841 O O . LEU A 1 104 ? -25.977 19.369 15.368 1.00 84.25 104 LEU A O 1
ATOM 845 N N . ASN A 1 105 ? -25.993 19.838 13.175 1.00 86.50 105 ASN A N 1
ATOM 846 C CA . ASN A 1 105 ? -27.370 20.345 13.148 1.00 86.50 105 ASN A CA 1
ATOM 847 C C . ASN A 1 105 ? -28.395 19.224 12.996 1.00 86.50 105 ASN A C 1
ATOM 849 O O . ASN A 1 105 ? -29.564 19.422 13.315 1.00 86.50 105 ASN A O 1
ATOM 853 N N . TYR A 1 106 ? -27.966 18.058 12.530 1.00 88.94 106 TYR A N 1
ATOM 854 C CA . TYR A 1 106 ? -28.805 16.887 12.376 1.00 88.94 106 TYR A CA 1
ATOM 855 C C . TYR A 1 106 ? -28.161 15.718 13.102 1.00 88.94 106 TYR A C 1
ATOM 857 O O . TYR A 1 106 ? -26.978 15.435 12.907 1.00 88.94 106 TYR A O 1
ATOM 865 N N . ALA A 1 107 ? -28.934 15.055 13.954 1.00 91.31 107 ALA A N 1
ATOM 866 C CA . ALA A 1 107 ? -28.494 13.851 14.636 1.00 91.31 107 ALA A CA 1
ATOM 867 C C . ALA A 1 107 ? -29.690 12.959 14.969 1.00 91.31 107 ALA A C 1
ATOM 869 O O . ALA A 1 107 ? -30.671 13.418 15.552 1.00 91.31 107 ALA A O 1
ATOM 870 N N . LEU A 1 108 ? -29.587 11.670 14.669 1.00 93.38 108 LEU A N 1
ATOM 871 C CA . LEU A 1 108 ? -30.499 10.644 15.156 1.00 93.38 108 LEU A CA 1
ATOM 872 C C . LEU A 1 108 ? -29.669 9.527 15.773 1.00 93.38 108 LEU A C 1
ATOM 874 O O . LEU A 1 108 ? -28.881 8.864 15.100 1.00 93.38 108 LEU A O 1
ATOM 878 N N . LYS A 1 109 ? -29.841 9.327 17.077 1.00 93.12 109 LYS A N 1
ATOM 879 C CA . LYS A 1 109 ? -29.104 8.322 17.836 1.00 93.12 109 LYS A CA 1
ATOM 880 C C . LYS A 1 109 ? -30.065 7.427 18.596 1.00 93.12 109 LYS A C 1
ATOM 882 O O . LYS A 1 109 ? -30.840 7.923 19.411 1.00 93.12 109 LYS A O 1
ATOM 887 N N . ILE A 1 110 ? -29.960 6.122 18.367 1.00 93.81 110 ILE A N 1
ATOM 888 C CA . ILE A 1 110 ? -30.718 5.078 19.065 1.00 93.81 110 ILE A CA 1
ATOM 889 C C . ILE A 1 110 ? -29.730 4.270 19.903 1.00 93.81 110 ILE A C 1
ATOM 891 O O . ILE A 1 110 ? -28.724 3.771 19.391 1.00 93.81 110 ILE A O 1
ATOM 895 N N . LYS A 1 111 ? -29.996 4.144 21.204 1.00 89.75 111 LYS A N 1
ATOM 896 C CA . LYS A 1 111 ? -29.143 3.388 22.128 1.00 89.75 111 LYS A CA 1
ATOM 897 C C . LYS A 1 111 ? -29.976 2.659 23.180 1.00 89.75 111 LYS A C 1
ATOM 899 O O . LYS A 1 111 ? -31.124 3.021 23.443 1.00 89.75 111 LYS A O 1
ATOM 904 N N . ARG A 1 112 ? -29.364 1.678 23.836 1.00 88.06 112 ARG A N 1
ATOM 905 C CA . ARG A 1 112 ? -29.862 1.131 25.104 1.00 88.06 112 ARG A CA 1
ATOM 906 C C . ARG A 1 112 ? -29.200 1.883 26.257 1.00 88.06 112 ARG A C 1
ATOM 908 O O . ARG A 1 112 ? -27.976 2.013 26.295 1.00 88.06 112 ARG A O 1
ATOM 915 N N . GLU A 1 113 ? -29.991 2.407 27.188 1.00 86.38 113 GLU A N 1
ATOM 916 C CA . GLU A 1 113 ? -29.458 3.060 28.388 1.00 86.38 113 GLU A CA 1
ATOM 917 C C . GLU A 1 113 ? -29.076 2.014 29.445 1.00 86.38 113 GLU A C 1
ATOM 919 O O . GLU A 1 113 ? -29.816 1.066 29.685 1.00 86.38 113 GLU A O 1
ATOM 924 N N . PHE A 1 114 ? -27.899 2.169 30.057 1.00 81.88 114 PHE A N 1
ATOM 925 C CA . PHE A 1 114 ? -27.294 1.135 30.899 1.00 81.88 114 PHE A CA 1
ATOM 926 C C . PHE A 1 114 ? -28.028 0.911 32.234 1.00 81.88 114 PHE A C 1
ATOM 928 O O . PHE A 1 114 ? -28.267 -0.230 32.619 1.00 81.88 114 PHE A O 1
ATOM 935 N N . ASN A 1 115 ? -28.407 1.976 32.948 1.00 83.50 115 ASN A N 1
ATOM 936 C CA . ASN A 1 115 ? -28.895 1.857 34.329 1.00 83.50 115 ASN A CA 1
ATOM 937 C C . ASN A 1 115 ? -30.338 1.343 34.411 1.00 83.50 115 ASN A C 1
ATOM 939 O O . ASN A 1 115 ? -30.677 0.498 35.236 1.00 83.50 115 ASN A O 1
ATOM 943 N N . THR A 1 116 ? -31.203 1.899 33.573 1.00 86.25 116 THR A N 1
ATOM 944 C CA . THR A 1 116 ? -32.644 1.640 33.521 1.00 86.25 116 THR A CA 1
ATOM 945 C C . THR A 1 116 ? -33.004 0.607 32.471 1.00 86.25 116 THR A C 1
ATOM 947 O O . THR A 1 116 ? -34.127 0.104 32.494 1.00 86.25 116 THR A O 1
ATOM 950 N N . LYS A 1 117 ? -32.083 0.294 31.546 1.00 84.69 117 LYS A N 1
ATOM 951 C CA . LYS A 1 117 ? -32.322 -0.638 30.433 1.00 84.69 117 LYS A CA 1
ATOM 952 C C . LYS A 1 117 ? -33.483 -0.173 29.543 1.00 84.69 117 LYS A C 1
ATOM 954 O O . LYS A 1 117 ? -34.166 -0.975 28.904 1.00 84.69 117 LYS A O 1
ATOM 959 N N . ALA A 1 118 ? -33.749 1.131 29.550 1.00 88.62 118 ALA A N 1
ATOM 960 C CA . ALA A 1 118 ? -34.721 1.769 28.686 1.00 88.62 118 ALA A CA 1
ATOM 961 C C . ALA A 1 118 ? -34.144 1.935 27.276 1.00 88.62 118 ALA A C 1
ATOM 963 O O . ALA A 1 118 ? -32.930 2.072 27.080 1.00 88.62 118 ALA A O 1
ATOM 964 N N . GLY A 1 119 ? -35.034 1.960 26.289 1.00 89.81 119 GLY A N 1
ATOM 965 C CA . GLY A 1 119 ? -34.707 2.503 24.983 1.00 89.81 119 GLY A CA 1
ATOM 966 C C . GLY A 1 119 ? -34.455 3.990 25.108 1.00 89.81 119 GLY A C 1
ATOM 967 O O . GLY A 1 119 ? -35.164 4.691 25.828 1.00 89.81 119 GLY A O 1
ATOM 968 N N . TRP A 1 120 ? -33.419 4.457 24.432 1.00 91.81 120 TRP A N 1
ATOM 969 C CA . TRP A 1 120 ? -33.016 5.846 24.468 1.00 91.81 120 TRP A CA 1
ATOM 970 C C . TRP A 1 120 ? -32.859 6.367 23.055 1.00 91.81 120 TRP A C 1
ATOM 972 O O . TRP A 1 120 ? -32.191 5.749 22.221 1.00 91.81 120 TRP A O 1
ATOM 982 N N . ILE A 1 121 ? -33.462 7.524 22.809 1.00 93.56 121 ILE A N 1
ATOM 983 C CA . ILE A 1 121 ? -33.367 8.240 21.545 1.00 93.56 121 ILE A CA 1
ATOM 984 C C . ILE A 1 121 ? -32.961 9.678 21.812 1.00 93.56 121 ILE A C 1
ATOM 986 O O . ILE A 1 121 ? -33.468 10.333 22.724 1.00 93.56 121 ILE A O 1
ATOM 990 N N . LYS A 1 122 ? -32.058 10.176 20.975 1.00 92.25 122 LYS A N 1
ATOM 991 C CA . LYS A 1 122 ? -31.819 11.605 20.825 1.00 92.25 122 LYS A CA 1
ATOM 992 C C . LYS A 1 122 ? -31.988 11.980 19.365 1.00 92.25 122 LYS A C 1
ATOM 994 O O . LYS A 1 122 ? -31.402 11.342 18.490 1.00 92.25 122 LYS A O 1
ATOM 999 N N . PHE A 1 123 ? -32.784 13.011 19.143 1.00 93.06 123 PHE A N 1
ATOM 1000 C CA . PHE A 1 123 ? -33.108 13.544 17.837 1.00 93.06 123 PHE A CA 1
ATOM 1001 C C . PHE A 1 123 ? -32.749 15.028 17.793 1.00 93.06 123 PHE A C 1
ATOM 1003 O O . PHE A 1 123 ? -33.026 15.769 18.734 1.00 93.06 123 PHE A O 1
ATOM 1010 N N . LYS A 1 124 ? -32.127 15.457 16.701 1.00 92.25 124 LYS A N 1
ATOM 1011 C CA . LYS A 1 124 ? -31.843 16.854 16.404 1.00 92.25 124 LYS A CA 1
ATOM 1012 C C . LYS A 1 124 ? -32.091 17.115 14.925 1.00 92.25 124 LYS A C 1
ATOM 1014 O O . LYS A 1 124 ? -31.578 16.384 14.080 1.00 92.25 124 LYS A O 1
ATOM 1019 N N . HIS A 1 125 ? -32.842 18.167 14.630 1.00 91.38 125 HIS A N 1
ATOM 1020 C CA . HIS A 1 125 ? -33.148 18.669 13.298 1.00 91.38 125 HIS A CA 1
ATOM 1021 C C . HIS A 1 125 ? -33.077 20.197 13.302 1.00 91.38 125 HIS A C 1
ATOM 1023 O O . HIS A 1 125 ? -33.977 20.889 13.773 1.00 91.38 125 HIS A O 1
ATOM 1029 N N . LYS A 1 126 ? -31.976 20.746 12.779 1.00 88.31 126 LYS A N 1
ATOM 1030 C CA . LYS A 1 126 ? -31.671 22.185 12.807 1.00 88.31 126 LYS A CA 1
ATOM 1031 C C . LYS A 1 126 ? -31.661 22.713 14.249 1.00 88.31 126 LYS A C 1
ATOM 1033 O O . LYS A 1 126 ? -30.794 22.348 15.040 1.00 88.31 126 LYS A O 1
ATOM 1038 N N . ASN A 1 127 ? -32.623 23.572 14.578 1.00 88.00 127 ASN A N 1
ATOM 1039 C CA . ASN A 1 127 ? -32.781 24.156 15.906 1.00 88.00 127 ASN A CA 1
ATOM 1040 C C . ASN A 1 127 ? -33.678 23.294 16.810 1.00 88.00 127 ASN A C 1
ATOM 1042 O O . ASN A 1 127 ? -33.818 23.601 17.995 1.00 88.00 127 ASN A O 1
ATOM 1046 N N . ASP A 1 128 ? -34.345 22.276 16.259 1.00 90.44 128 ASP A N 1
ATOM 1047 C CA . ASP A 1 128 ? -35.207 21.370 17.009 1.00 90.44 128 ASP A CA 1
ATOM 1048 C C . ASP A 1 128 ? -34.360 20.243 17.592 1.00 90.44 128 ASP A C 1
ATOM 1050 O O . ASP A 1 128 ? -33.900 19.365 16.870 1.00 90.44 128 ASP A O 1
ATOM 1054 N N . GLU A 1 129 ? -34.090 20.294 18.892 1.00 90.88 129 GLU A N 1
ATOM 1055 C CA . GLU A 1 129 ? -33.298 19.286 19.588 1.00 90.88 129 GLU A CA 1
ATOM 1056 C C . GLU A 1 129 ? -34.128 18.672 20.708 1.00 90.88 129 GLU A C 1
ATOM 1058 O O . GLU A 1 129 ? -34.514 19.346 21.668 1.00 90.88 129 GLU A O 1
ATOM 1063 N N . SER A 1 130 ? -34.359 17.365 20.616 1.00 89.50 130 SER A N 1
ATOM 1064 C CA . SER A 1 130 ? -34.942 16.615 21.713 1.00 89.50 130 SER A CA 1
ATOM 1065 C C . SER A 1 130 ? -33.938 16.539 22.866 1.00 89.50 130 SER A C 1
ATOM 1067 O O . SER A 1 130 ? -32.731 16.340 22.680 1.00 89.50 130 SER A O 1
ATOM 1069 N N . SER A 1 131 ? -34.441 16.586 24.100 1.00 88.50 131 SER A N 1
ATOM 1070 C CA . SER A 1 131 ? -33.684 16.043 25.226 1.00 88.50 131 SER A CA 1
ATOM 1071 C C . SER A 1 131 ? -33.478 14.529 25.039 1.00 88.50 131 SER A C 1
ATOM 1073 O O . SER A 1 131 ? -33.947 13.922 24.073 1.00 88.50 131 SER A O 1
ATOM 1075 N N . ALA A 1 132 ? -32.746 13.898 25.955 1.00 88.06 132 ALA A N 1
ATOM 1076 C CA . ALA A 1 132 ? -32.679 12.443 26.022 1.00 88.06 132 ALA A CA 1
ATOM 1077 C C . ALA A 1 132 ? -34.086 11.857 26.244 1.00 88.06 132 ALA A C 1
ATOM 1079 O O . ALA A 1 132 ? -34.619 11.946 27.351 1.00 88.06 132 ALA A O 1
ATOM 1080 N N . LEU A 1 133 ? -34.669 11.250 25.210 1.00 92.50 133 LEU A N 1
ATOM 1081 C CA . LEU A 1 133 ? -35.960 10.578 25.291 1.00 92.50 133 LEU A CA 1
ATOM 1082 C C . LEU A 1 133 ? -35.735 9.144 25.764 1.00 92.50 133 LEU A C 1
ATOM 1084 O O . LEU A 1 133 ? -34.923 8.422 25.188 1.00 92.50 133 LEU A O 1
ATOM 1088 N N . LEU A 1 134 ? -36.444 8.737 26.812 1.00 92.75 134 LEU A N 1
ATOM 1089 C CA . LEU A 1 134 ? -36.316 7.427 27.447 1.00 92.75 134 LEU A CA 1
ATOM 1090 C C . LEU A 1 134 ? -37.660 6.703 27.402 1.00 92.75 134 LEU A C 1
ATOM 1092 O O . LEU A 1 134 ? -38.693 7.301 27.703 1.00 92.75 134 LEU A O 1
ATOM 1096 N N . SER A 1 135 ? -37.645 5.418 27.061 1.00 92.25 135 SER A N 1
ATOM 1097 C CA . SER A 1 135 ? -38.806 4.546 27.237 1.00 92.25 135 SER A CA 1
ATOM 1098 C C . SER A 1 135 ? -38.944 4.089 28.696 1.00 92.25 135 SER A C 1
ATOM 1100 O O . SER A 1 135 ? -38.158 4.466 29.568 1.00 92.25 135 SER A O 1
ATOM 1102 N N . ALA A 1 136 ? -39.941 3.247 28.981 1.00 88.25 136 ALA A N 1
ATOM 1103 C CA . ALA A 1 136 ? -40.073 2.624 30.295 1.00 88.25 136 ALA A CA 1
ATOM 1104 C C . ALA A 1 136 ? -38.821 1.801 30.663 1.00 88.25 136 ALA A C 1
ATOM 1106 O O . ALA A 1 136 ? -38.228 1.124 29.815 1.00 88.25 136 ALA A O 1
ATOM 1107 N N . SER A 1 137 ? -38.441 1.811 31.943 1.00 85.62 137 SER A N 1
ATOM 1108 C CA . SER A 1 137 ? -37.352 0.971 32.450 1.00 85.62 137 SER A CA 1
ATOM 1109 C C . SER A 1 137 ? -37.576 -0.502 32.092 1.00 85.62 137 SER A C 1
ATOM 1111 O O . SER A 1 137 ? -38.704 -0.992 32.142 1.00 85.62 137 SER A O 1
ATOM 1113 N N . ASN A 1 138 ? -36.500 -1.216 31.763 1.00 82.06 138 ASN A N 1
ATOM 1114 C CA . ASN A 1 138 ? -36.507 -2.611 31.309 1.00 82.06 138 ASN A CA 1
ATOM 1115 C C . ASN A 1 138 ? -37.252 -2.871 29.987 1.00 82.06 138 ASN A C 1
ATOM 1117 O O . ASN A 1 138 ? -37.624 -4.012 29.722 1.00 82.06 138 ASN A O 1
ATOM 1121 N N . SER A 1 139 ? -37.431 -1.857 29.130 1.00 82.94 139 SER A N 1
ATOM 1122 C CA . SER A 1 139 ? -37.911 -2.087 27.754 1.00 82.94 139 SER A CA 1
ATOM 1123 C C . SER A 1 139 ? -36.964 -2.992 26.948 1.00 82.94 139 SER A C 1
ATOM 1125 O O . SER A 1 139 ? -37.408 -3.688 26.041 1.00 82.94 139 SER A O 1
ATOM 1127 N N . PHE A 1 140 ? -35.674 -3.017 27.307 1.00 77.06 140 PHE A N 1
ATOM 1128 C CA . PHE A 1 140 ? -34.716 -4.052 26.917 1.00 77.06 140 PHE A CA 1
ATOM 1129 C C . PHE A 1 140 ? -34.539 -5.016 28.104 1.00 77.06 140 PHE A C 1
ATOM 1131 O O . PHE A 1 140 ? -33.708 -4.745 28.980 1.00 77.06 140 PHE A O 1
ATOM 1138 N N . PRO A 1 141 ? -35.340 -6.092 28.204 1.00 64.94 141 PRO A N 1
ATOM 1139 C CA . PRO A 1 141 ? -35.307 -6.988 29.356 1.00 64.94 141 PRO A CA 1
ATOM 1140 C C . PRO A 1 141 ? -33.936 -7.650 29.489 1.00 64.94 141 PRO A C 1
ATOM 1142 O O . PRO A 1 141 ? -33.364 -8.084 28.493 1.00 64.94 141 PRO A O 1
ATOM 1145 N N . SER A 1 142 ? -33.414 -7.746 30.715 1.00 57.72 142 SER A N 1
ATOM 1146 C CA . SER A 1 142 ? -32.136 -8.415 30.942 1.00 57.72 142 SER A CA 1
ATOM 1147 C C . SER A 1 142 ? -31.941 -8.953 32.367 1.00 57.72 142 SER A C 1
ATOM 1149 O O . SER A 1 142 ? -32.435 -8.379 33.345 1.00 57.72 142 SER A O 1
ATOM 1151 N N . GLY A 1 143 ? -31.244 -10.089 32.444 1.00 51.75 143 GLY A N 1
ATOM 1152 C CA . GLY A 1 143 ? -30.970 -10.942 33.608 1.00 51.75 143 GLY A CA 1
ATOM 1153 C C . GLY A 1 143 ? -30.532 -12.339 33.132 1.00 51.75 143 GLY A C 1
ATOM 1154 O O . GLY A 1 143 ? -30.687 -12.632 31.950 1.00 51.75 143 GLY A O 1
ATOM 1155 N N . ASP A 1 144 ? -30.050 -13.226 34.012 1.00 46.28 144 ASP A N 1
ATOM 1156 C CA . ASP A 1 144 ? -29.546 -14.572 33.634 1.00 46.28 144 ASP A CA 1
ATOM 1157 C C . ASP A 1 144 ? -30.560 -15.434 32.842 1.00 46.28 144 ASP A C 1
ATOM 1159 O O . ASP A 1 144 ? -30.180 -16.338 32.107 1.00 46.28 144 ASP A O 1
ATOM 1163 N N . LEU A 1 145 ? -31.858 -15.128 32.963 1.00 40.81 145 LEU A N 1
ATOM 1164 C CA . LEU A 1 145 ? -32.974 -15.767 32.245 1.00 40.81 145 LEU A CA 1
ATOM 1165 C C . LEU A 1 145 ? -33.418 -15.041 30.955 1.00 40.81 145 LEU A C 1
ATOM 1167 O O . LEU A 1 145 ? -34.277 -15.548 30.235 1.00 40.81 145 LEU A O 1
ATOM 1171 N N . TYR A 1 146 ? -32.912 -13.833 30.693 1.00 51.78 146 TYR A N 1
ATOM 1172 C CA . TYR A 1 146 ? -33.379 -12.935 29.622 1.00 51.78 146 TYR A CA 1
ATOM 1173 C C . TYR A 1 146 ? -32.246 -12.296 28.799 1.00 51.78 146 TYR A C 1
ATOM 1175 O O . TYR A 1 146 ? -32.533 -11.572 27.847 1.00 51.78 146 TYR A O 1
ATOM 1183 N N . LEU A 1 147 ? -30.981 -12.561 29.138 1.00 55.53 147 LEU A N 1
ATOM 1184 C CA . LEU A 1 147 ? -29.838 -12.346 28.253 1.00 55.53 147 LEU A CA 1
ATOM 1185 C C . LEU A 1 147 ? -30.079 -13.098 26.938 1.00 55.53 147 LEU A C 1
ATOM 1187 O O . LEU A 1 147 ? -30.461 -14.265 26.958 1.00 55.53 147 LEU A O 1
ATOM 1191 N N . GLY A 1 148 ? -29.876 -12.424 25.807 1.00 61.25 148 GLY A N 1
ATOM 1192 C CA . GLY A 1 148 ? -30.006 -13.051 24.492 1.00 61.25 148 GLY A CA 1
ATOM 1193 C C . GLY A 1 148 ? -31.409 -13.051 23.877 1.00 61.25 148 GLY A C 1
ATOM 1194 O O . GLY A 1 148 ? -31.683 -13.829 22.968 1.00 61.25 148 GLY A O 1
ATOM 1195 N N . LYS A 1 149 ? -32.325 -12.183 24.327 1.00 81.31 149 LYS A N 1
ATOM 1196 C CA . LYS A 1 149 ? -33.614 -12.005 23.635 1.00 81.31 149 LYS A CA 1
ATOM 1197 C C . LYS A 1 149 ? -33.507 -11.008 22.491 1.00 81.31 149 LYS A C 1
ATOM 1199 O O . LYS A 1 149 ? -32.925 -9.941 22.658 1.00 81.31 149 LYS A O 1
ATOM 1204 N N . TRP A 1 150 ? -34.134 -11.342 21.369 1.00 88.50 150 TRP A N 1
ATOM 1205 C CA . TRP A 1 150 ? -34.304 -10.440 20.238 1.00 88.50 150 TRP A CA 1
ATOM 1206 C C . TRP A 1 150 ? -35.326 -9.341 20.538 1.00 88.50 150 TRP A C 1
ATOM 1208 O O . TRP A 1 150 ? -36.337 -9.571 21.207 1.00 88.50 150 TRP A O 1
ATOM 1218 N N . GLN A 1 151 ? -35.069 -8.147 20.022 1.00 89.94 151 GLN A N 1
ATOM 1219 C CA . GLN A 1 151 ? -35.973 -7.011 20.020 1.00 89.94 151 GLN A CA 1
ATOM 1220 C C . GLN A 1 151 ? -36.141 -6.478 18.599 1.00 89.94 151 GLN A C 1
ATOM 1222 O O . GLN A 1 151 ? -35.168 -6.283 17.867 1.00 89.94 151 GLN A O 1
ATOM 1227 N N . LEU A 1 152 ? -37.388 -6.178 18.252 1.00 93.12 152 LEU A N 1
ATOM 1228 C CA . LEU A 1 152 ? -37.728 -5.386 17.081 1.00 93.12 152 LEU A CA 1
ATOM 1229 C C . LEU A 1 152 ? -37.788 -3.916 17.490 1.00 93.12 152 LEU A C 1
ATOM 1231 O O . LEU A 1 152 ? -38.615 -3.535 18.322 1.00 93.12 152 LEU A O 1
ATOM 1235 N N . LEU A 1 153 ? -36.942 -3.096 16.879 1.00 95.06 153 LEU A N 1
ATOM 1236 C CA . LEU A 1 153 ? -36.955 -1.647 17.026 1.00 95.06 153 LEU A CA 1
ATOM 1237 C C . LEU A 1 153 ? -37.473 -1.028 15.733 1.00 95.06 153 LEU A C 1
ATOM 1239 O O . LEU A 1 153 ? -36.920 -1.283 14.665 1.00 95.06 153 LEU A O 1
ATOM 1243 N N . ILE A 1 154 ? -38.510 -0.200 15.828 1.00 96.62 154 ILE A N 1
ATOM 1244 C CA . ILE A 1 154 ? -39.015 0.569 14.686 1.00 96.62 154 ILE A CA 1
ATOM 1245 C C . ILE A 1 154 ? -39.056 2.038 15.084 1.00 96.62 154 ILE A C 1
ATOM 1247 O O . ILE A 1 154 ? -39.770 2.409 16.012 1.00 96.62 154 ILE A O 1
ATOM 1251 N N . CYS A 1 155 ? -38.293 2.874 14.388 1.00 97.06 155 CYS A N 1
ATOM 1252 C CA . CYS A 1 155 ? -38.352 4.327 14.512 1.00 97.06 155 CYS A CA 1
ATOM 1253 C C . CYS A 1 155 ? -39.018 4.890 13.260 1.00 97.06 155 CYS A C 1
ATOM 1255 O O . CYS A 1 155 ? -38.496 4.712 12.164 1.00 97.06 155 CYS A O 1
ATOM 1257 N N . THR A 1 156 ? -40.156 5.556 13.409 1.00 96.56 156 THR A N 1
ATOM 1258 C CA . THR A 1 156 ? -40.884 6.175 12.299 1.00 96.56 156 THR A CA 1
ATOM 1259 C C . THR A 1 156 ? -40.905 7.680 12.475 1.00 96.56 156 THR A C 1
ATOM 1261 O O . THR A 1 156 ? -41.122 8.155 13.592 1.00 96.56 156 THR A O 1
ATOM 1264 N N . PHE A 1 157 ? -40.771 8.422 11.384 1.00 95.88 157 PHE A N 1
ATOM 1265 C CA . PHE A 1 157 ? -40.988 9.861 11.369 1.00 95.88 157 PHE A CA 1
ATOM 1266 C C . PHE A 1 157 ? -42.057 10.191 10.334 1.00 95.88 157 PHE A C 1
ATOM 1268 O O . PHE A 1 157 ? -41.839 9.944 9.153 1.00 95.88 157 PHE A O 1
ATOM 1275 N N . ASP A 1 158 ? -43.198 10.732 10.758 1.00 95.19 158 ASP A N 1
ATOM 1276 C CA . ASP A 1 158 ? -44.279 11.158 9.862 1.00 95.19 158 ASP A CA 1
ATOM 1277 C C . ASP A 1 158 ? -44.443 12.677 9.927 1.00 95.19 158 ASP A C 1
ATOM 1279 O O . ASP A 1 158 ? -45.121 13.198 10.814 1.00 95.19 158 ASP A O 1
ATOM 1283 N N . VAL A 1 159 ? -43.794 13.386 8.996 1.00 92.62 159 VAL A N 1
ATOM 1284 C CA . VAL A 1 159 ? -43.801 14.851 8.806 1.00 92.62 159 VAL A CA 1
ATOM 1285 C C . VAL A 1 159 ? -43.252 15.651 9.992 1.00 92.62 159 VAL A C 1
ATOM 1287 O O . VAL A 1 159 ? -42.280 16.384 9.824 1.00 92.62 159 VAL A O 1
ATOM 1290 N N . THR A 1 160 ? -43.857 15.530 11.173 1.00 94.25 160 THR A N 1
ATOM 1291 C CA . THR A 1 160 ? -43.481 16.178 12.442 1.00 94.25 160 THR A CA 1
ATOM 1292 C C . THR A 1 160 ? -43.460 15.212 13.629 1.00 94.25 160 THR A C 1
ATOM 1294 O O . THR A 1 160 ? -43.056 15.605 14.718 1.00 94.25 160 THR A O 1
ATOM 1297 N N . GLU A 1 161 ? -43.933 13.974 13.485 1.00 95.44 161 GLU A N 1
ATOM 1298 C CA . GLU A 1 161 ? -44.065 13.046 14.613 1.00 95.44 161 GLU A CA 1
ATOM 1299 C C . GLU A 1 161 ? -43.038 11.917 14.533 1.00 95.44 161 GLU A C 1
ATOM 1301 O O . GLU A 1 161 ? -43.084 11.094 13.621 1.00 95.44 161 GLU A O 1
ATOM 1306 N N . LEU A 1 162 ? -42.139 11.856 15.519 1.00 95.69 162 LEU A N 1
ATOM 1307 C CA . LEU A 1 162 ? -41.233 10.735 15.737 1.00 95.69 162 LEU A CA 1
ATOM 1308 C C . LEU A 1 162 ? -41.882 9.758 16.719 1.00 95.69 162 LEU A C 1
ATOM 1310 O O . LEU A 1 162 ? -42.157 10.104 17.870 1.00 95.69 162 LEU A O 1
ATOM 1314 N N . ASN A 1 163 ? -42.071 8.519 16.282 1.00 96.31 163 ASN A N 1
ATOM 1315 C CA . ASN A 1 163 ? -42.554 7.420 17.109 1.00 96.31 163 ASN A CA 1
ATOM 1316 C C . ASN A 1 163 ? -41.515 6.299 17.131 1.00 96.31 163 ASN A C 1
ATOM 1318 O O . ASN A 1 163 ? -40.980 5.909 16.095 1.00 96.31 163 ASN A O 1
ATOM 1322 N N . PHE A 1 164 ? -41.239 5.764 18.315 1.00 96.62 164 PHE A N 1
ATOM 1323 C CA . PHE A 1 164 ? -40.332 4.637 18.494 1.00 96.62 164 PHE A CA 1
ATOM 1324 C C . PHE A 1 164 ? -41.048 3.485 19.170 1.00 96.62 164 PHE A C 1
ATOM 1326 O O . PHE A 1 164 ? -41.588 3.631 20.269 1.00 96.62 164 PHE A O 1
ATOM 1333 N N . TYR A 1 165 ? -41.018 2.336 18.513 1.00 94.69 165 TYR A N 1
ATOM 1334 C CA . TYR A 1 165 ? -41.671 1.114 18.932 1.00 94.69 165 TYR A CA 1
ATOM 1335 C C . TYR A 1 165 ? -40.625 0.078 19.323 1.00 94.69 165 TYR A C 1
ATOM 1337 O O . TYR A 1 165 ? -39.625 -0.101 18.626 1.00 94.69 165 TYR A O 1
ATOM 1345 N N . ILE A 1 166 ? -40.891 -0.633 20.416 1.00 91.56 166 ILE A N 1
ATOM 1346 C CA . ILE A 1 166 ? -40.107 -1.788 20.856 1.00 91.56 166 ILE A CA 1
ATOM 1347 C C . ILE A 1 166 ? -41.060 -2.977 20.891 1.00 91.56 166 ILE A C 1
ATOM 1349 O O . ILE A 1 166 ? -42.060 -2.951 21.609 1.00 91.56 166 ILE A O 1
ATOM 1353 N N . ASN A 1 167 ? -40.776 -4.006 20.091 1.00 89.56 167 ASN A N 1
ATOM 1354 C CA . ASN A 1 167 ? -41.627 -5.192 19.927 1.00 89.56 167 ASN A CA 1
ATOM 1355 C C . ASN A 1 167 ? -43.086 -4.815 19.588 1.00 89.56 167 ASN A C 1
ATOM 1357 O O . ASN A 1 167 ? -44.036 -5.375 20.134 1.00 89.56 167 ASN A O 1
ATOM 1361 N N . GLY A 1 168 ? -43.227 -3.789 18.738 1.00 88.19 168 GLY A N 1
ATOM 1362 C CA . GLY A 1 168 ? -44.479 -3.178 18.276 1.00 88.19 168 GLY A CA 1
ATOM 1363 C C . GLY A 1 168 ? -45.291 -2.404 19.317 1.00 88.19 168 GLY A C 1
ATOM 1364 O O . GLY A 1 168 ? -46.334 -1.846 18.986 1.00 88.19 168 GLY A O 1
ATOM 1365 N N . VAL A 1 169 ? -44.806 -2.278 20.553 1.00 89.88 169 VAL A N 1
ATOM 1366 C CA . VAL A 1 169 ? -45.389 -1.371 21.549 1.00 89.88 169 VAL A CA 1
ATOM 1367 C C . VAL A 1 169 ? -44.773 0.015 21.387 1.00 89.88 169 VAL A C 1
ATOM 1369 O O . VAL A 1 169 ? -43.549 0.146 21.386 1.00 89.88 169 VAL A O 1
ATOM 1372 N N . LEU A 1 170 ? -45.606 1.057 21.278 1.00 93.94 170 LEU A N 1
ATOM 1373 C CA . LEU A 1 170 ? -45.139 2.446 21.245 1.00 93.94 170 LEU A CA 1
ATOM 1374 C C . LEU A 1 170 ? -44.443 2.791 22.569 1.00 93.94 170 LEU A C 1
ATOM 1376 O O . LEU A 1 170 ? -45.078 2.838 23.621 1.00 93.94 170 LEU A O 1
ATOM 1380 N N . ALA A 1 171 ? -43.138 3.030 22.502 1.00 93.44 171 ALA A N 1
ATOM 1381 C CA . ALA A 1 171 ? -42.262 3.200 23.654 1.00 93.44 171 ALA A CA 1
ATOM 1382 C C . ALA A 1 171 ? -41.872 4.667 23.892 1.00 93.44 171 ALA A C 1
ATOM 1384 O O . ALA A 1 171 ? -41.745 5.087 25.041 1.00 93.44 171 ALA A O 1
ATOM 1385 N N . ILE A 1 172 ? -41.675 5.443 22.821 1.00 95.25 172 ILE A N 1
ATOM 1386 C CA . ILE A 1 172 ? -41.359 6.878 22.868 1.00 95.25 172 ILE A CA 1
ATOM 1387 C C . ILE A 1 172 ? -42.151 7.587 21.768 1.00 95.25 172 ILE A C 1
ATOM 1389 O O . ILE A 1 172 ? -42.263 7.077 20.654 1.00 95.25 172 ILE A O 1
ATOM 1393 N N . ARG A 1 173 ? -42.648 8.786 22.078 1.00 95.75 173 ARG A N 1
ATOM 1394 C CA . ARG A 1 173 ? -43.235 9.722 21.117 1.00 95.75 173 ARG A CA 1
ATOM 1395 C C . ARG A 1 173 ? -42.612 11.101 21.294 1.00 95.75 173 ARG A C 1
ATOM 1397 O O . ARG A 1 173 ? -42.463 11.566 22.424 1.00 95.75 173 ARG A O 1
ATOM 1404 N N . TYR A 1 174 ? -42.289 11.752 20.185 1.00 95.19 174 TYR A N 1
ATOM 1405 C CA . TYR A 1 174 ? -41.797 13.124 20.136 1.00 95.19 174 TYR A CA 1
ATOM 1406 C C . TYR A 1 174 ? -42.457 13.880 18.986 1.00 95.19 174 TYR A C 1
ATOM 1408 O O . TYR A 1 174 ? -42.576 13.360 17.880 1.00 95.19 174 TYR A O 1
ATOM 1416 N N . THR A 1 175 ? -42.874 15.116 19.242 1.00 95.69 175 THR A N 1
ATOM 1417 C CA . THR A 1 175 ? -43.460 15.988 18.222 1.00 95.69 175 THR A CA 1
ATOM 1418 C C . THR A 1 175 ? -42.493 17.126 17.939 1.00 95.69 175 THR A C 1
ATOM 1420 O O . THR A 1 175 ? -42.293 17.997 18.783 1.00 95.69 175 THR A O 1
ATOM 1423 N N . SER A 1 176 ? -41.903 17.089 16.749 1.00 91.56 176 SER A N 1
ATOM 1424 C CA . SER A 1 176 ? -41.067 18.141 16.184 1.00 91.56 176 SER A CA 1
ATOM 1425 C C . SER A 1 176 ? -41.913 19.369 15.859 1.00 91.56 176 SER A C 1
ATOM 1427 O O . SER A 1 176 ? -43.050 19.249 15.394 1.00 91.56 176 SER A O 1
ATOM 1429 N N . TYR A 1 177 ? -41.363 20.562 16.067 1.00 92.12 177 TYR A N 1
ATOM 1430 C CA . TYR A 1 177 ? -42.009 21.807 15.635 1.00 92.12 177 TYR A CA 1
ATOM 1431 C C . TYR A 1 177 ? -41.643 22.184 14.191 1.00 92.12 177 TYR A C 1
ATOM 1433 O O . TYR A 1 177 ? -42.205 23.133 13.639 1.00 92.12 177 TYR A O 1
ATOM 1441 N N . LEU A 1 178 ? -40.720 21.441 13.573 1.00 89.75 178 LEU A N 1
ATOM 1442 C CA . LEU A 1 178 ? -40.335 21.564 12.168 1.00 89.75 178 LEU A CA 1
ATOM 1443 C C . LEU A 1 178 ? -40.753 20.328 11.369 1.00 89.75 178 LEU A C 1
ATOM 1445 O O . LEU A 1 178 ? -40.708 19.200 11.860 1.00 89.75 178 LEU A O 1
ATOM 1449 N N . THR A 1 179 ? -41.094 20.540 10.099 1.00 89.25 179 THR A N 1
ATOM 1450 C CA . THR A 1 179 ? -41.197 19.447 9.130 1.00 89.25 179 THR A CA 1
ATOM 1451 C C . THR A 1 179 ? -39.805 18.892 8.834 1.00 89.25 179 THR A C 1
ATOM 1453 O O . THR A 1 179 ? -38.893 19.659 8.506 1.00 89.25 179 THR A O 1
ATOM 1456 N N . TYR A 1 180 ? -39.639 17.574 8.944 1.00 88.50 180 TYR A N 1
ATOM 1457 C CA . TYR A 1 180 ? -38.350 16.920 8.722 1.00 88.50 180 TYR A CA 1
ATOM 1458 C C . TYR A 1 180 ? -37.880 17.062 7.274 1.00 88.50 180 TYR A C 1
ATOM 1460 O O . TYR A 1 180 ? -38.647 16.859 6.347 1.00 88.50 180 TYR A O 1
ATOM 1468 N N . SER A 1 181 ? -36.616 17.407 7.062 1.00 85.88 181 SER A N 1
ATOM 1469 C CA . SER A 1 181 ? -36.002 17.434 5.730 1.00 85.88 181 SER A CA 1
ATOM 1470 C C . SER A 1 181 ? -34.485 17.420 5.859 1.00 85.88 181 SER A C 1
ATOM 1472 O O . SER A 1 181 ? -33.954 18.092 6.747 1.00 85.88 181 SER A O 1
ATOM 1474 N N . GLU A 1 182 ? -33.812 16.701 4.964 1.00 88.44 182 GLU A N 1
ATOM 1475 C CA . GLU A 1 182 ? -32.354 16.548 4.895 1.00 88.44 182 GLU A CA 1
ATOM 1476 C C . GLU A 1 182 ? -31.706 17.332 3.728 1.00 88.44 182 GLU A C 1
ATOM 1478 O O . GLU A 1 182 ? -30.577 17.047 3.337 1.00 88.44 182 GLU A O 1
ATOM 1483 N N . ASP A 1 183 ? -32.395 18.334 3.168 1.00 76.88 183 ASP A N 1
ATOM 1484 C CA . ASP A 1 183 ? -31.951 19.061 1.966 1.00 76.88 183 ASP A CA 1
ATOM 1485 C C . ASP A 1 183 ? -30.528 19.651 2.076 1.00 76.88 183 ASP A C 1
ATOM 1487 O O . ASP A 1 183 ? -30.270 20.524 2.910 1.00 76.88 183 ASP A O 1
ATOM 1491 N N . ASN A 1 184 ? -29.641 19.250 1.154 1.00 74.12 184 ASN A N 1
ATOM 1492 C CA . ASN A 1 184 ? -28.254 19.727 1.012 1.00 74.12 184 ASN A CA 1
ATOM 1493 C C . ASN A 1 184 ? -27.366 19.505 2.251 1.00 74.12 184 ASN A C 1
ATOM 1495 O O . ASN A 1 184 ? -26.537 20.357 2.583 1.00 74.12 184 ASN A O 1
ATOM 1499 N N . VAL A 1 185 ? -27.550 18.390 2.959 1.00 85.06 185 VAL A N 1
ATOM 1500 C CA . VAL A 1 185 ? -26.753 18.046 4.143 1.00 85.06 185 VAL A CA 1
ATOM 1501 C C . VAL A 1 185 ? -26.131 16.674 3.965 1.00 85.06 185 VAL A C 1
ATOM 1503 O O . VAL A 1 185 ? -26.845 15.697 3.791 1.00 85.06 185 VAL A O 1
ATOM 1506 N N . ASP A 1 186 ? -24.812 16.586 4.069 1.00 89.06 186 ASP A N 1
ATOM 1507 C CA . ASP A 1 186 ? -24.130 15.297 4.064 1.00 89.06 186 ASP A CA 1
ATOM 1508 C C . ASP A 1 186 ? -24.157 14.665 5.456 1.00 89.06 186 ASP A C 1
ATOM 1510 O O . ASP A 1 186 ? -24.052 15.354 6.482 1.00 89.06 186 ASP A O 1
ATOM 1514 N N . PHE A 1 187 ? -24.298 13.342 5.487 1.00 91.50 187 PHE A N 1
ATOM 1515 C CA . PHE A 1 187 ? -24.442 12.580 6.719 1.00 91.50 187 PHE A CA 1
ATOM 1516 C C . PHE A 1 187 ? -23.376 11.504 6.831 1.00 91.50 187 PHE A C 1
ATOM 1518 O O . PHE A 1 187 ? -22.953 10.918 5.844 1.00 91.50 187 PHE A O 1
ATOM 1525 N N . LYS A 1 188 ? -23.010 11.182 8.067 1.00 92.19 188 LYS A N 1
ATOM 1526 C CA . LYS A 1 188 ? -22.331 9.940 8.426 1.00 92.19 188 LYS A CA 1
ATOM 1527 C C . LYS A 1 188 ? -23.317 9.077 9.185 1.00 92.19 188 LYS A C 1
ATOM 1529 O O . LYS A 1 188 ? -23.967 9.559 10.115 1.00 92.19 188 LYS A O 1
ATOM 1534 N N . ALA A 1 189 ? -23.460 7.824 8.772 1.00 94.25 189 ALA A N 1
ATOM 1535 C CA . ALA A 1 189 ? -24.366 6.883 9.411 1.00 94.25 189 ALA A CA 1
ATOM 1536 C C . ALA A 1 189 ? -23.659 5.559 9.706 1.00 94.25 189 ALA A C 1
ATOM 1538 O O . ALA A 1 189 ? -22.957 5.016 8.857 1.00 94.25 189 ALA A O 1
ATOM 1539 N N . THR A 1 190 ? -23.861 5.037 10.911 1.00 95.38 190 THR A N 1
ATOM 1540 C CA . THR A 1 190 ? -23.271 3.781 11.367 1.00 95.38 190 THR A CA 1
ATOM 1541 C C . THR A 1 190 ? -24.280 2.944 12.140 1.00 95.38 190 THR A C 1
ATOM 1543 O O . THR A 1 190 ? -25.110 3.454 12.902 1.00 95.38 190 THR A O 1
ATOM 1546 N N . LEU A 1 191 ? -24.167 1.630 11.983 1.00 95.94 191 LEU A N 1
ATOM 1547 C CA . LEU A 1 191 ? -24.683 0.662 12.946 1.00 95.94 191 LEU A CA 1
ATOM 1548 C C . LEU A 1 191 ? -23.561 0.382 13.935 1.00 95.94 191 LEU A C 1
ATOM 1550 O O . LEU A 1 191 ? -22.416 0.189 13.531 1.00 95.94 191 LEU A O 1
ATOM 1554 N N . GLY A 1 192 ? -23.863 0.424 15.225 1.00 92.56 192 GLY A N 1
ATOM 1555 C CA . GLY A 1 192 ? -22.819 0.530 16.235 1.00 92.56 192 GLY A CA 1
ATOM 1556 C C . GLY A 1 192 ? -22.141 1.903 16.232 1.00 92.56 192 GLY A C 1
ATOM 1557 O O . GLY A 1 192 ? -22.686 2.901 15.748 1.00 92.56 192 GLY A O 1
ATOM 1558 N N . SER A 1 193 ? -20.956 1.974 16.829 1.00 87.31 193 SER A N 1
ATOM 1559 C CA . SER A 1 193 ? -20.202 3.218 16.997 1.00 87.31 193 SER A CA 1
ATOM 1560 C C . SER A 1 193 ? -18.731 2.905 17.237 1.00 87.31 193 SER A C 1
ATOM 1562 O O . SER A 1 193 ? -18.412 1.937 17.922 1.00 87.31 193 SER A O 1
ATOM 1564 N N . TYR A 1 194 ? -17.853 3.765 16.736 1.00 78.81 194 TYR A N 1
ATOM 1565 C CA . TYR A 1 194 ? -16.420 3.730 17.007 1.00 78.81 194 TYR A CA 1
ATOM 1566 C C . TYR A 1 194 ? -15.979 5.102 17.540 1.00 78.81 194 TYR A C 1
ATOM 1568 O O . TYR A 1 194 ? -16.439 6.133 17.042 1.00 78.81 194 TYR A O 1
ATOM 1576 N N . GLY A 1 195 ? -15.151 5.142 18.590 1.00 69.44 195 GLY A N 1
ATOM 1577 C CA . GLY A 1 195 ? -14.612 6.381 19.161 1.00 69.44 195 GLY A CA 1
ATOM 1578 C C . GLY A 1 195 ? -14.852 6.611 20.662 1.00 69.44 195 GLY A C 1
ATOM 1579 O O . GLY A 1 195 ? -15.745 6.063 21.305 1.00 69.44 195 GLY A O 1
ATOM 1580 N N . LEU A 1 196 ? -14.059 7.531 21.228 1.00 55.69 196 LEU A N 1
ATOM 1581 C CA . LEU A 1 196 ? -13.901 7.761 22.678 1.00 55.69 196 LEU A CA 1
ATOM 1582 C C . LEU A 1 196 ? -15.176 8.165 23.443 1.00 55.69 196 LEU A C 1
ATOM 1584 O O . LEU A 1 196 ? -15.233 8.009 24.663 1.00 55.69 196 LEU A O 1
ATOM 1588 N N . TYR A 1 197 ? -16.184 8.711 22.760 1.00 61.72 197 TYR A N 1
ATOM 1589 C CA . TYR A 1 197 ? -17.386 9.277 23.390 1.00 61.72 197 TYR A CA 1
ATOM 1590 C C . TYR A 1 197 ? -18.626 8.384 23.272 1.00 61.72 197 TYR A C 1
ATOM 1592 O O . TYR A 1 197 ? -19.680 8.707 23.827 1.00 61.72 197 TYR A O 1
ATOM 1600 N N . SER A 1 198 ? -18.540 7.285 22.521 1.00 71.50 198 SER A N 1
ATOM 1601 C CA . SER A 1 198 ? -19.681 6.430 22.217 1.00 71.50 198 SER A CA 1
ATOM 1602 C C . SER A 1 198 ? -19.198 5.048 21.801 1.00 71.50 198 SER A C 1
ATOM 1604 O O . SER A 1 198 ? -18.669 4.886 20.707 1.00 71.50 198 SER A O 1
ATOM 1606 N N . LYS A 1 199 ? -19.425 4.054 22.661 1.00 77.75 199 LYS A N 1
ATOM 1607 C CA . LYS A 1 199 ? -19.115 2.659 22.352 1.00 77.75 199 LYS A CA 1
ATOM 1608 C C . LYS A 1 199 ? -20.242 2.010 21.556 1.00 77.75 199 LYS A C 1
ATOM 1610 O O . LYS A 1 199 ? -21.419 2.375 21.702 1.00 77.75 199 LYS A O 1
ATOM 1615 N N . SER A 1 200 ? -19.864 1.037 20.737 1.00 89.06 200 SER A N 1
ATOM 1616 C CA . SER A 1 200 ? -20.809 0.136 20.091 1.00 89.06 200 SER A CA 1
ATOM 1617 C C . SER A 1 200 ? -21.571 -0.709 21.105 1.00 89.06 200 SER A C 1
ATOM 1619 O O . SER A 1 200 ? -21.157 -0.839 22.261 1.00 89.06 200 SER A O 1
ATOM 1621 N N . PHE A 1 201 ? -22.707 -1.263 20.692 1.00 87.94 201 PHE A N 1
ATOM 1622 C CA . PHE A 1 201 ? -23.441 -2.203 21.525 1.00 87.94 201 PHE A CA 1
ATOM 1623 C C . PHE A 1 201 ? -22.756 -3.568 21.550 1.00 87.94 201 PHE A C 1
ATOM 1625 O O . PHE A 1 201 ? -22.229 -3.996 20.541 1.00 87.94 201 PHE A O 1
ATOM 1632 N N . ASN A 1 202 ? -22.781 -4.277 22.679 1.00 88.81 202 ASN A N 1
ATOM 1633 C CA . ASN A 1 202 ? -22.456 -5.704 22.679 1.00 88.81 202 ASN A CA 1
ATOM 1634 C C . ASN A 1 202 ? -23.708 -6.492 22.278 1.00 88.81 202 ASN A C 1
ATOM 1636 O O . ASN A 1 202 ? -24.706 -6.433 23.005 1.00 88.81 202 ASN A O 1
ATOM 1640 N N . GLY A 1 203 ? -23.682 -7.211 21.159 1.00 91.06 203 GLY A N 1
ATOM 1641 C CA . GLY A 1 203 ? -24.834 -7.997 20.727 1.00 91.06 203 GLY A CA 1
ATOM 1642 C C . GLY A 1 203 ? -24.872 -8.320 19.240 1.00 91.06 203 GLY A C 1
ATOM 1643 O O . GLY A 1 203 ? -23.890 -8.139 18.531 1.00 91.06 203 GLY A O 1
ATOM 1644 N N . TYR A 1 204 ? -26.030 -8.784 18.775 1.00 93.44 204 TYR A N 1
ATOM 1645 C CA . TYR A 1 204 ? -26.253 -9.186 17.385 1.00 93.44 204 TYR A CA 1
ATOM 1646 C C . TYR A 1 204 ? -27.189 -8.214 16.669 1.00 93.44 204 TYR A C 1
ATOM 1648 O O . TYR A 1 204 ? -28.156 -7.725 17.260 1.00 93.44 204 TYR A O 1
ATOM 1656 N N . LEU A 1 205 ? -26.936 -7.983 15.383 1.00 95.25 205 LEU A N 1
ATOM 1657 C CA . LEU A 1 205 ? -27.859 -7.331 14.457 1.00 95.25 205 LEU A CA 1
ATOM 1658 C C . LEU A 1 205 ? -28.164 -8.295 13.308 1.00 95.25 205 LEU A C 1
ATOM 1660 O O . LEU A 1 205 ? -27.271 -8.685 12.559 1.00 95.25 205 LEU A O 1
ATOM 1664 N N . TRP A 1 206 ? -29.434 -8.671 13.174 1.00 95.19 206 TRP A N 1
ATOM 1665 C CA . TRP A 1 206 ? -29.894 -9.617 12.153 1.00 95.19 206 TRP A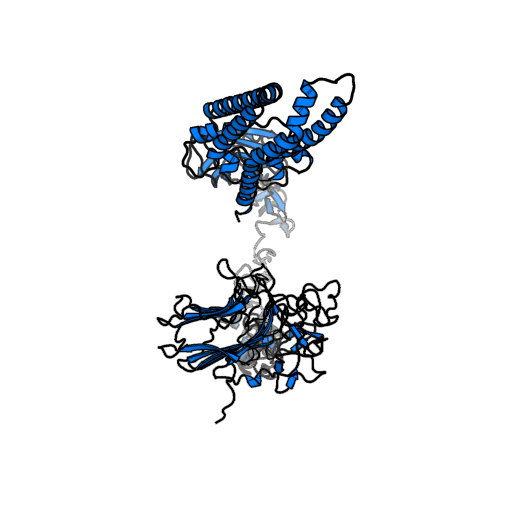 CA 1
ATOM 1666 C C . TRP A 1 206 ? -30.292 -8.921 10.853 1.00 95.19 206 TRP A C 1
ATOM 1668 O O . TRP A 1 206 ? -29.988 -9.386 9.754 1.00 95.19 206 TRP A O 1
ATOM 1678 N N . TYR A 1 207 ? -31.008 -7.805 10.984 1.00 95.44 207 TYR A N 1
ATOM 1679 C CA . TYR A 1 207 ? -31.651 -7.127 9.868 1.00 95.44 207 TYR A CA 1
ATOM 1680 C C . TYR A 1 207 ? -31.733 -5.626 10.122 1.00 95.44 207 TYR A C 1
ATOM 1682 O O . TYR A 1 207 ? -32.083 -5.196 11.228 1.00 95.44 207 TYR A O 1
ATOM 1690 N N . PHE A 1 208 ? -31.425 -4.849 9.086 1.00 97.62 208 PHE A N 1
ATOM 1691 C CA . PHE A 1 208 ? -31.526 -3.397 9.075 1.00 97.62 208 PHE A CA 1
ATOM 1692 C C . PHE A 1 208 ? -32.130 -2.930 7.755 1.00 97.62 208 PHE A C 1
ATOM 1694 O O . PHE A 1 208 ? -31.664 -3.318 6.688 1.00 97.62 208 PHE A O 1
ATOM 1701 N N . VAL A 1 209 ? -33.141 -2.072 7.811 1.00 96.62 209 VAL A N 1
ATOM 1702 C CA . VAL A 1 209 ? -33.758 -1.507 6.606 1.00 96.62 209 VAL A CA 1
ATOM 1703 C C . VAL A 1 209 ? -34.298 -0.116 6.891 1.00 96.62 209 VAL A C 1
ATOM 1705 O O . VAL A 1 209 ? -34.755 0.180 8.001 1.00 96.62 209 VAL A O 1
ATOM 1708 N N . ILE A 1 210 ? -34.254 0.732 5.868 1.00 97.25 210 ILE A N 1
ATOM 1709 C CA . ILE A 1 210 ? -34.881 2.047 5.880 1.00 97.25 210 ILE A CA 1
ATOM 1710 C C . ILE A 1 210 ? -35.898 2.114 4.744 1.00 97.25 210 ILE A C 1
ATOM 1712 O O . ILE A 1 210 ? -35.566 1.830 3.595 1.00 97.25 210 ILE A O 1
ATOM 1716 N N . PHE A 1 211 ? -37.117 2.531 5.065 1.00 95.69 211 PHE A N 1
ATOM 1717 C CA . PHE A 1 211 ? -38.197 2.800 4.115 1.00 95.69 211 PHE A CA 1
ATOM 1718 C C . PHE A 1 211 ? -38.447 4.303 4.021 1.00 95.69 211 PHE A C 1
ATOM 1720 O O . PHE A 1 211 ? -38.263 5.020 5.008 1.00 95.69 211 PHE A O 1
ATOM 1727 N N . ASP A 1 212 ? -38.917 4.776 2.871 1.00 94.00 212 ASP A N 1
ATOM 1728 C CA . ASP A 1 212 ? -39.356 6.164 2.654 1.00 94.00 212 ASP A CA 1
ATOM 1729 C C . ASP A 1 212 ? -40.849 6.386 2.983 1.00 94.00 212 ASP A C 1
ATOM 1731 O O . ASP A 1 212 ? -41.419 7.445 2.719 1.00 94.00 212 ASP A O 1
ATOM 1735 N N . TYR A 1 213 ? -41.484 5.397 3.616 1.00 93.94 213 TYR A N 1
ATOM 1736 C CA . TYR A 1 213 ? -42.852 5.455 4.118 1.00 93.94 213 TYR A CA 1
ATOM 1737 C C . TYR A 1 213 ? -42.957 4.922 5.555 1.00 93.94 213 TYR A C 1
ATOM 1739 O O . TYR A 1 213 ? -41.990 4.436 6.151 1.00 93.94 213 TYR A O 1
ATOM 1747 N N . ILE A 1 214 ? -44.152 5.046 6.142 1.00 95.19 214 ILE A N 1
ATOM 1748 C CA . ILE A 1 214 ? -44.459 4.551 7.488 1.00 95.19 214 ILE A CA 1
ATOM 1749 C C . ILE A 1 214 ? -44.897 3.095 7.400 1.00 95.19 214 ILE A C 1
ATOM 1751 O O . ILE A 1 214 ? -45.962 2.799 6.859 1.00 95.19 214 ILE A O 1
ATOM 1755 N N . VAL A 1 215 ? -44.075 2.192 7.923 1.00 94.06 215 VAL A N 1
ATOM 1756 C CA . VAL A 1 215 ? -44.357 0.756 7.886 1.00 94.06 215 VAL A CA 1
ATOM 1757 C C . VAL A 1 215 ? -45.363 0.339 8.956 1.00 94.06 215 VAL A C 1
ATOM 1759 O O . VAL A 1 215 ? -45.463 0.967 10.015 1.00 94.06 215 VAL A O 1
ATOM 1762 N N . ASN A 1 216 ? -46.072 -0.764 8.711 1.00 90.81 216 ASN A N 1
ATOM 1763 C CA . ASN A 1 216 ? -46.873 -1.411 9.740 1.00 90.81 216 ASN A CA 1
ATOM 1764 C C . ASN A 1 216 ? -45.976 -2.327 10.584 1.00 90.81 216 ASN A C 1
ATOM 1766 O O . ASN A 1 216 ? -45.169 -3.094 10.061 1.00 90.81 216 ASN A O 1
ATOM 1770 N N . GLN A 1 217 ? -46.098 -2.252 11.908 1.00 88.50 217 GLN A N 1
ATOM 1771 C CA . GLN A 1 217 ? -45.251 -3.028 12.812 1.00 88.50 217 GLN A CA 1
ATOM 1772 C C . GLN A 1 217 ? -45.486 -4.534 12.626 1.00 88.50 217 GLN A C 1
ATOM 1774 O O . GLN A 1 217 ? -44.536 -5.311 12.680 1.00 88.50 217 GLN A O 1
ATOM 1779 N N . GLU A 1 218 ? -46.728 -4.944 12.352 1.00 88.00 218 GLU A N 1
ATOM 1780 C CA . GLU A 1 218 ? -47.105 -6.353 12.169 1.00 88.00 218 GLU A CA 1
ATOM 1781 C C . GLU A 1 218 ? -46.464 -7.041 10.956 1.00 88.00 218 GLU A C 1
ATOM 1783 O O . GLU A 1 218 ? -46.474 -8.273 10.894 1.00 88.00 218 GLU A O 1
ATOM 1788 N N . ASP A 1 219 ? -45.893 -6.273 10.025 1.00 89.00 219 ASP A N 1
ATOM 1789 C CA . ASP A 1 219 ? -45.195 -6.807 8.852 1.00 89.00 219 ASP A CA 1
ATOM 1790 C C . ASP A 1 219 ? -43.852 -7.450 9.236 1.00 89.00 219 ASP A C 1
ATOM 1792 O O . ASP A 1 219 ? -43.325 -8.276 8.495 1.00 89.00 219 ASP A O 1
ATOM 1796 N N . PHE A 1 220 ? -43.302 -7.099 10.407 1.00 89.81 220 PHE A N 1
ATOM 1797 C CA . PHE A 1 220 ? -41.977 -7.541 10.852 1.00 89.81 220 PHE A CA 1
ATOM 1798 C C . PHE A 1 220 ? -42.011 -8.506 12.031 1.00 89.81 220 PHE A C 1
ATOM 1800 O O . PHE A 1 220 ? -41.017 -9.197 12.255 1.00 89.81 220 PHE A O 1
ATOM 1807 N N . TYR A 1 221 ? -43.101 -8.555 12.806 1.00 88.25 221 TYR A N 1
ATOM 1808 C CA . TYR A 1 221 ? -43.191 -9.448 13.961 1.00 88.25 221 TYR A CA 1
ATOM 1809 C C . TYR A 1 221 ? -44.600 -9.963 14.257 1.00 88.25 221 TYR A C 1
ATOM 1811 O O . TYR A 1 221 ? -45.611 -9.326 13.959 1.00 88.25 221 TYR A O 1
ATOM 1819 N N . LYS A 1 222 ? -44.647 -11.105 14.950 1.00 82.25 222 LYS A N 1
ATOM 1820 C CA . LYS A 1 222 ? -45.850 -11.652 15.599 1.00 82.25 222 LYS A CA 1
ATOM 1821 C C . LYS A 1 222 ? -45.528 -12.098 17.033 1.00 82.25 222 LYS A C 1
ATOM 1823 O O . LYS A 1 222 ? -44.374 -12.378 17.372 1.00 82.25 222 LYS A O 1
ATOM 1828 N N . GLY A 1 223 ? -46.547 -12.141 17.895 1.00 66.94 223 GLY A N 1
ATOM 1829 C CA . GLY A 1 223 ? -46.392 -12.386 19.339 1.00 66.94 223 GLY A CA 1
ATOM 1830 C C . GLY A 1 223 ? -46.281 -13.856 19.778 1.00 66.94 223 GLY A C 1
ATOM 1831 O O . GLY A 1 223 ? -45.812 -14.107 20.886 1.00 66.94 223 GLY A O 1
ATOM 1832 N N . PHE A 1 224 ? -46.689 -14.822 18.944 1.00 66.50 224 PHE A N 1
ATOM 1833 C CA . PHE A 1 224 ? -46.698 -16.253 19.287 1.00 66.50 224 PHE A CA 1
ATOM 1834 C C . PHE A 1 224 ? -46.174 -17.107 18.136 1.00 66.50 224 PHE A C 1
ATOM 1836 O O . PHE A 1 224 ? -46.793 -17.125 17.082 1.00 66.50 224 PHE A O 1
ATOM 1843 N N . TYR A 1 225 ? -45.055 -17.798 18.353 1.00 67.25 225 TYR A N 1
ATOM 1844 C CA . TYR A 1 225 ? -44.400 -18.711 17.409 1.00 67.25 225 TYR A CA 1
ATOM 1845 C C . TYR A 1 225 ? -45.206 -19.991 17.118 1.00 67.25 225 TYR A C 1
ATOM 1847 O O . TYR A 1 225 ? -45.750 -20.597 18.043 1.00 67.25 225 TYR A O 1
ATOM 1855 N N . GLU A 1 226 ? -45.192 -20.444 15.859 1.00 62.69 226 GLU A N 1
ATOM 1856 C CA . GLU A 1 226 ? -45.588 -21.802 15.465 1.00 62.69 226 GLU A CA 1
ATOM 1857 C C . GLU A 1 226 ? -44.369 -22.753 15.488 1.00 62.69 226 GLU A C 1
ATOM 1859 O O . GLU A 1 226 ? -43.398 -22.508 14.771 1.00 62.69 226 GLU A O 1
ATOM 1864 N N . PRO A 1 227 ? -44.376 -23.842 16.285 1.00 65.56 227 PRO A N 1
ATOM 1865 C CA . PRO A 1 227 ? -43.241 -24.758 16.409 1.00 65.56 227 PRO A CA 1
ATOM 1866 C C . PRO A 1 227 ? -42.764 -25.366 15.081 1.00 65.56 227 PRO A C 1
ATOM 1868 O O . PRO A 1 227 ? -43.501 -26.106 14.438 1.00 65.56 227 PRO A O 1
ATOM 1871 N N . GLY A 1 228 ? -41.497 -25.131 14.725 1.00 68.81 228 GLY A N 1
ATOM 1872 C CA . GLY A 1 228 ? -40.774 -25.820 13.648 1.00 68.81 228 GLY A CA 1
ATOM 1873 C C . GLY A 1 228 ? -40.025 -24.917 12.662 1.00 68.81 228 GLY A C 1
ATOM 1874 O O . GLY A 1 228 ? -39.210 -25.433 11.905 1.00 68.81 228 GLY A O 1
ATOM 1875 N N . ASN A 1 229 ? -40.256 -23.598 12.672 1.00 82.81 229 ASN A N 1
ATOM 1876 C CA . ASN A 1 229 ? -39.714 -22.684 11.662 1.00 82.81 229 ASN A CA 1
ATOM 1877 C C . ASN A 1 229 ? -38.591 -21.777 12.212 1.00 82.81 229 ASN A C 1
ATOM 1879 O O . ASN A 1 229 ? -38.849 -20.715 12.782 1.00 82.81 229 ASN A O 1
ATOM 1883 N N . CYS A 1 230 ? -37.333 -22.204 12.074 1.00 86.94 230 CYS A N 1
ATOM 1884 C CA . CYS A 1 230 ? -36.151 -21.500 12.587 1.00 86.94 230 CYS A CA 1
ATOM 1885 C C . CYS A 1 230 ? -35.287 -20.960 11.438 1.00 86.94 230 CYS A C 1
ATOM 1887 O O . CYS A 1 230 ? -35.061 -21.669 10.462 1.00 86.94 230 CYS A O 1
ATOM 1889 N N . LEU A 1 231 ? -34.794 -19.721 11.558 1.00 86.69 231 LEU A N 1
ATOM 1890 C CA . LEU A 1 231 ? -33.892 -19.110 10.562 1.00 86.69 231 LEU A CA 1
ATOM 1891 C C . LEU A 1 231 ? -32.432 -19.563 10.691 1.00 86.69 231 LEU A C 1
ATOM 1893 O O . LEU A 1 231 ? -31.616 -19.239 9.835 1.00 86.69 231 LEU A O 1
ATOM 1897 N N . VAL A 1 232 ? -32.108 -20.290 11.758 1.00 85.31 232 VAL A N 1
ATOM 1898 C CA . VAL A 1 232 ? -30.781 -20.854 12.032 1.00 85.31 232 VAL A CA 1
ATOM 1899 C C . VAL A 1 232 ? -30.921 -22.341 12.381 1.00 85.31 232 VAL A C 1
ATOM 1901 O O . VAL A 1 232 ? -32.025 -22.879 12.372 1.00 85.31 232 VAL A O 1
ATOM 1904 N N . GLU A 1 233 ? -29.826 -23.034 12.697 1.00 83.94 233 GLU A N 1
ATOM 1905 C CA . GLU A 1 233 ? -29.845 -24.492 12.923 1.00 83.94 233 GLU A CA 1
ATOM 1906 C C . GLU A 1 233 ? -30.781 -24.930 14.069 1.00 83.94 233 GLU A C 1
ATOM 1908 O O . GLU A 1 233 ? -31.433 -25.971 13.991 1.00 83.94 233 GLU A O 1
ATOM 1913 N N . SER A 1 234 ? -30.878 -24.133 15.138 1.00 86.00 234 SER A N 1
ATOM 1914 C CA . SER A 1 234 ? -31.807 -24.398 16.238 1.00 86.00 234 SER A CA 1
ATOM 1915 C C . SER A 1 234 ? -32.349 -23.111 16.847 1.00 86.00 234 SER A C 1
ATOM 1917 O O . SER A 1 234 ? -31.631 -22.120 16.973 1.00 86.00 234 SER A O 1
ATOM 1919 N N . CYS A 1 235 ? -33.602 -23.153 17.289 1.00 84.38 235 CYS A N 1
ATOM 1920 C CA . CYS A 1 235 ? -34.265 -22.041 17.952 1.00 84.38 235 CYS A CA 1
ATOM 1921 C C . CYS A 1 235 ? -34.928 -22.495 19.258 1.00 84.38 235 CYS A C 1
ATOM 1923 O O . CYS A 1 235 ? -35.202 -23.687 19.433 1.00 84.38 235 CYS A O 1
ATOM 1925 N N . PRO A 1 236 ? -35.252 -21.553 20.160 1.00 81.38 236 PRO A N 1
ATOM 1926 C CA . PRO A 1 236 ? -36.058 -21.833 21.340 1.00 81.38 236 PRO A CA 1
ATOM 1927 C C . PRO A 1 236 ? -37.415 -22.446 20.987 1.00 81.38 236 PRO A C 1
ATOM 1929 O O . PRO A 1 236 ? -37.972 -22.213 19.914 1.00 81.38 236 PRO A O 1
ATOM 1932 N N . SER A 1 237 ? -38.006 -23.165 21.942 1.00 77.12 237 SER A N 1
ATOM 1933 C CA . SER A 1 237 ? -39.360 -23.723 21.811 1.00 77.12 237 SER A CA 1
ATOM 1934 C C . SER A 1 237 ? -40.458 -22.655 21.698 1.00 77.12 237 SER A C 1
ATOM 1936 O O . SER A 1 237 ? -41.561 -22.958 21.249 1.00 77.12 237 SER A O 1
ATOM 1938 N N . SER A 1 238 ? -40.166 -21.408 22.080 1.00 77.31 238 SER A N 1
ATOM 1939 C CA . SER A 1 238 ? -41.042 -20.250 21.900 1.00 77.31 238 SER 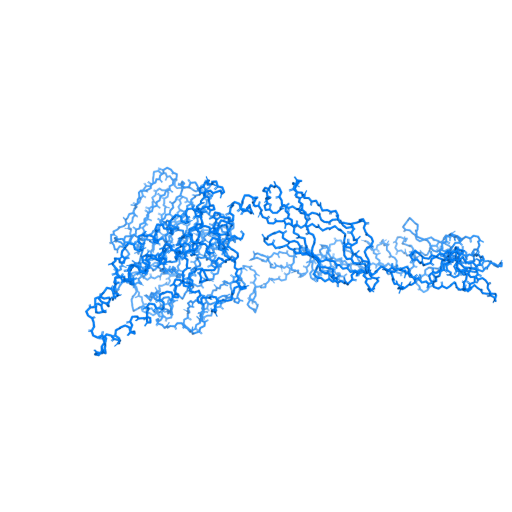A CA 1
ATOM 1940 C C . SER A 1 238 ? -40.226 -18.968 21.731 1.00 77.31 238 SER A C 1
ATOM 1942 O O . SER A 1 238 ? -39.352 -18.703 22.560 1.00 77.31 238 SER A O 1
ATOM 1944 N N . CYS A 1 239 ? -40.568 -18.134 20.746 1.00 78.19 239 CYS A N 1
ATOM 1945 C CA . CYS A 1 239 ? -39.996 -16.795 20.578 1.00 78.19 239 CYS A CA 1
ATOM 1946 C C . CYS A 1 239 ? -41.072 -15.722 20.731 1.00 78.19 239 CYS A C 1
ATOM 1948 O O . CYS A 1 239 ? -42.153 -15.825 20.151 1.00 78.19 239 CYS A O 1
ATOM 1950 N N . ASN A 1 240 ? -40.762 -14.689 21.511 1.00 79.12 240 ASN A N 1
ATOM 1951 C CA . ASN A 1 240 ? -41.578 -13.488 21.637 1.00 79.12 240 ASN A CA 1
ATOM 1952 C C . ASN A 1 240 ? -40.643 -12.269 21.791 1.00 79.12 240 ASN A C 1
ATOM 1954 O O . ASN A 1 240 ? -40.033 -12.128 22.858 1.00 79.12 240 ASN A O 1
ATOM 1958 N N . PRO A 1 241 ? -40.509 -11.415 20.759 1.00 84.25 241 PRO A N 1
ATOM 1959 C CA . PRO A 1 241 ? -41.192 -11.491 19.464 1.00 84.25 241 PRO A CA 1
ATOM 1960 C C . PRO A 1 241 ? -40.639 -12.608 18.560 1.00 84.25 241 PRO A C 1
ATOM 1962 O O . PRO A 1 241 ? -39.514 -13.073 18.727 1.00 84.25 241 PRO A O 1
ATOM 1965 N N . SER A 1 242 ? -41.447 -13.023 17.589 1.00 87.31 242 SER A N 1
ATOM 1966 C CA . SER A 1 242 ? -41.016 -13.830 16.437 1.00 87.31 242 SER A CA 1
ATOM 1967 C C . SER A 1 242 ? -40.853 -12.929 15.216 1.00 87.31 242 SER A C 1
ATOM 1969 O O . SER A 1 242 ? -41.563 -11.927 15.112 1.00 87.31 242 SER A O 1
ATOM 1971 N N . ILE A 1 243 ? -39.931 -13.263 14.318 1.00 89.50 243 ILE A N 1
ATOM 1972 C CA . ILE A 1 243 ? -39.631 -12.457 13.132 1.00 89.50 243 ILE A CA 1
ATOM 1973 C C . ILE A 1 243 ? -40.510 -12.888 11.961 1.00 89.50 243 ILE A C 1
ATOM 1975 O O . ILE A 1 243 ? -40.727 -14.078 11.753 1.00 89.50 243 ILE A O 1
ATOM 1979 N N . VAL A 1 244 ? -41.022 -11.928 11.197 1.00 88.56 244 VAL A N 1
ATOM 1980 C CA . VAL A 1 244 ? -41.738 -12.184 9.944 1.00 88.56 244 VAL A CA 1
ATOM 1981 C C . VAL A 1 244 ? -40.830 -11.794 8.783 1.00 88.56 244 VAL A C 1
ATOM 1983 O O . VAL A 1 244 ? -40.344 -10.665 8.726 1.00 88.56 244 VAL A O 1
ATOM 1986 N N . GLN A 1 245 ? -40.577 -12.734 7.876 1.00 82.81 245 GLN A N 1
ATOM 1987 C CA . GLN A 1 245 ? -39.876 -12.503 6.613 1.00 82.81 245 GLN A CA 1
ATOM 1988 C C . GLN A 1 245 ? -40.734 -13.065 5.482 1.00 82.81 245 GLN A C 1
ATOM 1990 O O . GLN A 1 245 ? -41.186 -14.205 5.556 1.00 82.81 245 GLN A O 1
ATOM 1995 N N . ASP A 1 246 ? -41.008 -12.242 4.468 1.00 79.06 246 ASP A N 1
ATOM 1996 C CA . ASP A 1 246 ? -41.825 -12.608 3.301 1.00 79.06 246 ASP A CA 1
ATOM 1997 C C . ASP A 1 246 ? -43.213 -13.177 3.671 1.00 79.06 246 ASP A C 1
ATOM 1999 O O . ASP A 1 246 ? -43.734 -14.098 3.046 1.00 79.06 246 ASP A O 1
ATOM 2003 N N . GLY A 1 247 ? -43.818 -12.633 4.736 1.00 81.25 247 GLY A N 1
ATOM 2004 C CA . GLY A 1 247 ? -45.124 -13.059 5.255 1.00 81.25 247 GLY A CA 1
ATOM 2005 C C . GLY A 1 247 ? -45.105 -14.369 6.050 1.00 81.25 247 GLY A C 1
ATOM 2006 O O . GLY A 1 247 ? -46.143 -14.773 6.574 1.00 81.25 247 GLY A O 1
ATOM 2007 N N . ILE A 1 248 ? -43.945 -15.014 6.180 1.00 83.69 248 ILE A N 1
ATOM 2008 C CA . ILE A 1 248 ? -43.755 -16.250 6.939 1.00 83.69 248 ILE A CA 1
ATOM 2009 C C . ILE A 1 248 ? -43.120 -15.918 8.289 1.00 83.69 248 ILE A C 1
ATOM 2011 O O . ILE A 1 248 ? -42.210 -15.097 8.396 1.00 83.69 248 ILE A O 1
ATOM 2015 N N . GLN A 1 249 ? -43.616 -16.564 9.340 1.00 86.81 249 GLN A N 1
ATOM 2016 C CA . GLN A 1 249 ? -43.165 -16.354 10.706 1.00 86.81 249 GLN A CA 1
ATOM 2017 C C . GLN A 1 249 ? -42.062 -17.344 11.084 1.00 86.81 249 GLN A C 1
ATOM 2019 O O . GLN A 1 249 ? -42.235 -18.553 10.942 1.00 86.81 249 GLN A O 1
ATOM 2024 N N . PHE A 1 250 ? -40.963 -16.835 11.633 1.00 88.81 250 PHE A N 1
ATOM 2025 C CA . PHE A 1 250 ? -39.811 -17.612 12.065 1.00 88.81 250 PHE A CA 1
ATOM 2026 C C . PHE A 1 250 ? -39.365 -17.255 13.488 1.00 88.81 250 PHE A C 1
ATOM 2028 O O . PHE A 1 250 ? -39.698 -16.208 14.054 1.00 88.81 250 PHE A O 1
ATOM 2035 N N . CYS A 1 251 ? -38.546 -18.132 14.054 1.00 88.25 251 CYS A N 1
ATOM 2036 C CA . CYS A 1 251 ? -37.738 -17.874 15.236 1.00 88.25 251 CYS A CA 1
ATOM 2037 C C . CYS A 1 251 ? -36.271 -17.607 14.866 1.00 88.25 251 CYS A C 1
ATOM 2039 O O . CYS A 1 251 ? -35.773 -18.084 13.845 1.00 88.25 251 CYS A O 1
ATOM 2041 N N . LEU A 1 252 ? -35.572 -16.911 15.762 1.00 88.69 252 LEU A N 1
ATOM 2042 C CA . LEU A 1 252 ? -34.113 -16.801 15.783 1.00 88.69 252 LEU A CA 1
ATOM 2043 C C . LEU A 1 252 ? -33.579 -17.450 17.067 1.00 88.69 252 LEU A C 1
ATOM 2045 O O . LEU A 1 252 ? -34.277 -17.472 18.085 1.00 88.69 252 LEU A O 1
ATOM 2049 N N . SER A 1 253 ? -32.352 -17.974 17.025 1.00 89.56 253 SER A N 1
ATOM 2050 C CA . SER A 1 253 ? -31.696 -18.528 18.216 1.00 89.56 253 SER A CA 1
ATOM 2051 C C . SER A 1 253 ? -31.523 -17.461 19.298 1.00 89.56 253 SER A C 1
ATOM 2053 O O . SER A 1 253 ? -31.227 -16.307 18.988 1.00 89.56 253 SER A O 1
ATOM 2055 N N . ASP A 1 254 ? -31.691 -17.854 20.561 1.00 86.56 254 ASP A N 1
ATOM 2056 C CA . ASP A 1 254 ? -31.421 -17.032 21.747 1.00 86.56 254 ASP A CA 1
ATOM 2057 C C . ASP A 1 254 ? -30.010 -17.248 22.314 1.00 86.56 254 ASP A C 1
ATOM 2059 O O . ASP A 1 254 ? -29.674 -16.742 23.389 1.00 86.56 254 ASP A O 1
ATOM 2063 N N . ASN A 1 255 ? -29.173 -18.028 21.623 1.00 89.31 255 ASN A N 1
ATOM 2064 C CA . ASN A 1 255 ? -27.793 -18.203 22.032 1.00 89.31 255 ASN A CA 1
ATOM 2065 C C . ASN A 1 255 ? -27.053 -16.863 21.910 1.00 89.31 255 ASN A C 1
ATOM 2067 O O . ASN A 1 255 ? -27.021 -16.279 20.830 1.00 89.31 255 ASN A O 1
ATOM 2071 N N . PHE A 1 256 ? -26.436 -16.395 22.996 1.00 88.19 256 PHE A N 1
ATOM 2072 C CA . PHE A 1 256 ? -25.672 -15.143 23.008 1.00 88.19 256 PHE A CA 1
ATOM 2073 C C . PHE A 1 256 ? -24.166 -15.362 22.782 1.00 88.19 256 PHE A C 1
ATOM 2075 O O . PHE A 1 256 ? -23.459 -14.426 22.414 1.00 88.19 256 PHE A O 1
ATOM 2082 N N . ASP A 1 257 ? -23.658 -16.584 22.971 1.00 88.56 257 ASP A N 1
ATOM 2083 C CA . ASP A 1 257 ? -22.230 -16.886 22.821 1.00 88.56 257 ASP A CA 1
ATOM 2084 C C . ASP A 1 257 ? -21.807 -16.806 21.344 1.00 88.56 257 ASP A C 1
ATOM 2086 O O . ASP A 1 257 ? -22.357 -17.514 20.496 1.00 88.56 257 ASP A O 1
ATOM 2090 N N . ASN A 1 258 ? -20.854 -15.922 21.030 1.00 87.25 258 ASN A N 1
ATOM 2091 C CA . ASN A 1 258 ? -20.359 -15.711 19.664 1.00 87.25 258 ASN A CA 1
ATOM 2092 C C . ASN A 1 258 ? -19.403 -16.815 19.186 1.00 87.25 258 ASN A C 1
ATOM 2094 O O . ASN A 1 258 ? -19.163 -16.926 17.988 1.00 87.25 258 ASN A O 1
ATOM 2098 N N . THR A 1 259 ? -18.892 -17.648 20.099 1.00 87.25 259 THR A N 1
ATOM 2099 C CA . THR A 1 259 ? -17.980 -18.765 19.787 1.00 87.25 259 THR A CA 1
ATOM 2100 C C . THR A 1 259 ? -18.718 -20.058 19.426 1.00 87.25 259 THR A C 1
ATOM 2102 O O . THR A 1 259 ? -18.112 -21.062 19.037 1.00 87.25 259 THR A O 1
ATOM 2105 N N . GLN A 1 260 ? -20.042 -20.034 19.558 1.00 89.88 260 GLN A N 1
ATOM 2106 C CA . GLN A 1 260 ? -20.949 -21.123 19.235 1.00 89.88 260 GLN A CA 1
ATOM 2107 C C . GLN A 1 260 ? -21.823 -20.749 18.045 1.00 89.88 260 GLN A C 1
ATOM 2109 O O . GLN A 1 260 ? -22.021 -19.572 17.771 1.00 89.88 260 GLN A O 1
ATOM 2114 N N . ASN A 1 261 ? -22.411 -21.735 17.380 1.00 90.12 261 ASN A N 1
ATOM 2115 C CA . ASN A 1 261 ? -23.510 -21.506 16.448 1.00 90.12 261 ASN A CA 1
ATOM 2116 C C . ASN A 1 261 ? -24.851 -21.326 17.196 1.00 90.12 261 ASN A C 1
ATOM 2118 O O . ASN A 1 261 ? -24.948 -21.455 18.425 1.00 90.12 261 ASN A O 1
ATOM 2122 N N . GLY A 1 262 ? -25.929 -21.058 16.464 1.00 88.38 262 GLY A N 1
ATOM 2123 C CA . GLY A 1 262 ? -27.289 -20.934 16.985 1.00 88.38 262 GLY A CA 1
ATOM 2124 C C . GLY A 1 262 ? -27.813 -22.198 17.680 1.00 88.38 262 GLY A C 1
ATOM 2125 O O . GLY A 1 262 ? -28.752 -22.106 18.473 1.00 88.38 262 GLY A O 1
ATOM 2126 N N . ALA A 1 263 ? -27.188 -23.358 17.457 1.00 89.62 263 ALA A N 1
ATOM 2127 C CA . ALA A 1 263 ? -27.463 -24.620 18.144 1.00 89.62 263 ALA A CA 1
ATOM 2128 C C . ALA A 1 263 ? -26.662 -24.845 19.434 1.00 89.62 263 ALA A C 1
ATOM 2130 O O . ALA A 1 263 ? -26.797 -25.898 20.056 1.00 89.62 263 ALA A O 1
ATOM 2131 N N . ARG A 1 264 ? -25.884 -23.848 19.882 1.00 91.25 264 ARG A N 1
ATOM 2132 C CA . ARG A 1 264 ? -25.012 -23.924 21.073 1.00 91.25 264 ARG A CA 1
ATOM 2133 C C . ARG A 1 264 ? -23.873 -24.940 20.917 1.00 91.25 264 ARG A C 1
ATOM 2135 O O . ARG A 1 264 ? -23.280 -25.364 21.908 1.00 91.25 264 ARG A O 1
ATOM 2142 N N . ASN A 1 265 ? -23.546 -25.311 19.680 1.00 91.56 265 ASN A N 1
ATOM 2143 C CA . ASN A 1 265 ? -22.368 -26.107 19.361 1.00 91.56 265 ASN A CA 1
ATOM 2144 C C . ASN A 1 265 ? -21.182 -25.168 19.127 1.00 91.56 265 ASN A C 1
ATOM 2146 O O . ASN A 1 265 ? -21.327 -24.150 18.455 1.00 91.56 265 ASN A O 1
ATOM 2150 N N . ASN A 1 266 ? -20.009 -25.505 19.664 1.00 91.94 266 ASN A N 1
ATOM 2151 C CA . ASN A 1 266 ? -18.790 -24.736 19.406 1.00 91.94 266 ASN A CA 1
ATOM 2152 C C . ASN A 1 266 ? -18.405 -24.820 17.925 1.00 91.94 266 ASN A C 1
ATOM 2154 O O . ASN A 1 266 ? -18.537 -25.883 17.311 1.00 91.94 266 ASN A O 1
ATOM 2158 N N . CYS A 1 267 ? -17.870 -23.729 17.383 1.00 89.00 267 CYS A N 1
ATOM 2159 C CA . CYS A 1 267 ? -17.404 -23.722 16.004 1.00 89.00 267 CYS A CA 1
ATOM 2160 C C . CYS A 1 267 ? -16.225 -24.689 15.768 1.00 89.00 267 CYS A C 1
ATOM 2162 O O . CYS A 1 267 ? -15.413 -24.909 16.676 1.00 89.00 267 CYS A O 1
ATOM 2164 N N . PRO A 1 268 ? -16.114 -25.280 14.559 1.00 89.38 268 PRO A N 1
ATOM 2165 C CA . PRO A 1 268 ? -14.985 -26.129 14.187 1.00 89.38 268 PRO A CA 1
ATOM 2166 C C . PRO A 1 268 ? -13.624 -25.449 14.388 1.00 89.38 268 PRO A C 1
ATOM 2168 O O . PRO A 1 268 ? -13.476 -24.234 14.255 1.00 89.38 268 PRO A O 1
ATOM 2171 N N . SER A 1 269 ? -12.588 -26.248 14.657 1.00 85.56 269 SER A N 1
ATOM 2172 C CA . SER A 1 269 ? -11.213 -25.744 14.716 1.00 85.56 269 SER A CA 1
ATOM 2173 C C . SER A 1 269 ? -10.783 -25.195 13.352 1.00 85.56 269 SER A C 1
ATOM 2175 O O . SER A 1 269 ? -10.820 -25.937 12.371 1.00 85.56 269 SER A O 1
ATOM 2177 N N . GLY A 1 270 ? -10.331 -23.940 13.304 1.00 81.50 270 GLY A N 1
ATOM 2178 C CA . GLY A 1 270 ? -9.898 -23.270 12.070 1.00 81.50 270 GLY A CA 1
ATOM 2179 C C . GLY A 1 270 ? -10.882 -22.233 11.517 1.00 81.50 270 GLY A C 1
ATOM 2180 O O . GLY A 1 270 ? -10.596 -21.634 10.485 1.00 81.50 270 GLY A O 1
ATOM 2181 N N . CYS A 1 271 ? -12.015 -21.988 12.184 1.00 86.25 271 CYS A N 1
ATOM 2182 C CA . CYS A 1 271 ? -12.835 -20.818 11.872 1.00 86.25 271 CYS A CA 1
ATOM 2183 C C . CYS A 1 271 ? -12.151 -19.545 12.396 1.00 86.25 271 CYS A C 1
ATOM 2185 O O . CYS A 1 271 ? -11.790 -19.485 13.573 1.00 86.25 271 CYS A O 1
ATOM 2187 N N . ASN A 1 272 ? -11.981 -18.542 11.528 1.00 84.06 272 ASN A N 1
ATOM 2188 C CA . ASN A 1 272 ? -11.426 -17.238 11.913 1.00 84.06 272 ASN A CA 1
ATOM 2189 C C . ASN A 1 272 ? -12.504 -16.361 12.568 1.00 84.06 272 ASN A C 1
ATOM 2191 O O . ASN A 1 272 ? -12.203 -15.536 13.429 1.00 84.06 272 ASN A O 1
ATOM 2195 N N . TYR A 1 273 ? -13.763 -16.600 12.192 1.00 87.94 273 TYR A N 1
ATOM 2196 C CA . TYR A 1 273 ? -14.957 -15.945 12.718 1.00 87.94 273 TYR A CA 1
ATOM 2197 C C . TYR A 1 273 ? -15.954 -16.981 13.271 1.00 87.94 273 TYR A C 1
ATOM 2199 O O . TYR A 1 273 ? -15.564 -18.082 13.668 1.00 87.94 273 TYR A O 1
ATOM 2207 N N . GLY A 1 274 ? -17.246 -16.637 13.315 1.00 88.81 274 GLY A N 1
ATOM 2208 C CA . GLY A 1 274 ? -18.311 -17.564 13.685 1.00 88.81 274 GLY A CA 1
ATOM 2209 C C . GLY A 1 274 ? -18.543 -18.674 12.653 1.00 88.81 274 GLY A C 1
ATOM 2210 O O . GLY A 1 274 ? -17.859 -18.796 11.634 1.00 88.81 274 GLY A O 1
ATOM 2211 N N . CYS A 1 275 ? -19.544 -19.504 12.920 1.00 89.69 275 CYS A N 1
ATOM 2212 C CA . CYS A 1 275 ? -19.915 -20.635 12.079 1.00 89.69 275 CYS A CA 1
ATOM 2213 C C . CYS A 1 275 ? -21.436 -20.753 11.947 1.00 89.69 275 CYS A C 1
ATOM 2215 O O . CYS A 1 275 ? -22.175 -20.359 12.850 1.00 89.69 275 CYS A O 1
ATOM 2217 N N . SER A 1 276 ? -21.880 -21.344 10.838 1.00 88.31 276 SER A N 1
ATOM 2218 C CA . SER A 1 276 ? -23.244 -21.844 10.637 1.00 88.31 276 SER A CA 1
ATOM 2219 C C . SER A 1 276 ? -23.188 -23.366 10.577 1.00 88.31 276 SER A C 1
ATOM 2221 O O . SER A 1 276 ? -22.595 -23.937 9.659 1.00 88.31 276 SER A O 1
ATOM 2223 N N . GLY A 1 277 ? -23.728 -24.052 11.588 1.00 84.88 277 GLY A N 1
ATOM 2224 C CA . GLY A 1 277 ? -23.547 -25.501 11.712 1.00 84.88 277 GLY A CA 1
ATOM 2225 C C . GLY A 1 277 ? -22.063 -25.876 11.796 1.00 84.88 277 GLY A C 1
ATOM 2226 O O . GLY A 1 277 ? -21.347 -25.412 12.684 1.00 84.88 277 GLY A O 1
ATOM 2227 N N . SER A 1 278 ? -21.595 -26.696 10.852 1.00 84.50 278 SER A N 1
ATOM 2228 C CA . SER A 1 278 ? -20.187 -27.090 10.698 1.00 84.50 278 SER A CA 1
ATOM 2229 C C . SER A 1 278 ? -19.390 -26.225 9.711 1.00 84.50 278 SER A C 1
ATOM 2231 O O . SER A 1 278 ? -18.248 -26.562 9.405 1.00 84.50 278 SER A O 1
ATOM 2233 N N . VAL A 1 279 ? -19.980 -25.161 9.164 1.00 88.12 279 VAL A N 1
ATOM 2234 C CA . VAL A 1 279 ? -19.378 -24.328 8.113 1.00 88.12 279 VAL A CA 1
ATOM 2235 C C . VAL A 1 279 ? -18.830 -23.039 8.728 1.00 88.12 279 VAL A C 1
ATOM 2237 O O . VAL A 1 279 ? -19.569 -22.289 9.364 1.00 88.12 279 VAL A O 1
ATOM 2240 N N . CYS A 1 280 ? -17.527 -22.788 8.568 1.00 90.38 280 CYS A N 1
ATOM 2241 C CA . CYS A 1 280 ? -16.869 -21.573 9.062 1.00 90.38 280 CYS A CA 1
ATOM 2242 C C . CYS A 1 280 ? -17.214 -20.374 8.183 1.00 90.38 280 CYS A C 1
ATOM 2244 O O . CYS A 1 280 ? -16.959 -20.441 6.986 1.00 90.38 280 CYS A O 1
ATOM 2246 N N . LEU A 1 281 ? -17.688 -19.270 8.765 1.00 90.56 281 LEU A N 1
ATOM 2247 C CA . LEU A 1 281 ? -18.069 -18.041 8.058 1.00 90.56 281 LEU A CA 1
ATOM 2248 C C . LEU A 1 281 ? -16.845 -17.201 7.660 1.00 90.56 281 LEU A C 1
ATOM 2250 O O . LEU A 1 281 ? -16.679 -16.066 8.102 1.00 90.56 281 LEU A O 1
ATOM 2254 N N . ASN A 1 282 ? -15.973 -17.774 6.832 1.00 89.38 282 ASN A N 1
ATOM 2255 C CA . ASN A 1 282 ? -14.752 -17.140 6.342 1.00 89.38 282 ASN A CA 1
ATOM 2256 C C . ASN A 1 282 ? -14.927 -16.724 4.872 1.00 89.38 282 ASN A C 1
ATOM 2258 O O . ASN A 1 282 ? -15.291 -17.553 4.040 1.00 89.38 282 ASN A O 1
ATOM 2262 N N . CYS A 1 283 ? -14.595 -15.472 4.546 1.00 87.62 283 CYS A N 1
ATOM 2263 C CA . CYS A 1 283 ? -14.703 -14.932 3.185 1.00 87.62 283 CYS A CA 1
ATOM 2264 C C . CYS A 1 283 ? -13.371 -14.679 2.478 1.00 87.62 283 CYS A C 1
ATOM 2266 O O . CYS A 1 283 ? -13.380 -14.186 1.363 1.00 87.62 283 CYS A O 1
ATOM 2268 N N . GLU A 1 284 ? -12.240 -15.051 3.073 1.00 83.19 284 GLU A N 1
ATOM 2269 C CA . GLU A 1 284 ? -10.888 -14.715 2.578 1.00 83.19 284 GLU A CA 1
ATOM 2270 C C . GLU A 1 284 ? -10.571 -15.235 1.165 1.00 83.19 284 GLU A C 1
ATOM 2272 O O . GLU A 1 284 ? -9.638 -14.782 0.509 1.00 83.19 284 GLU A O 1
ATOM 2277 N N . SER A 1 285 ? -11.329 -16.229 0.695 1.00 79.25 285 SER A N 1
ATOM 2278 C CA . SER A 1 285 ? -11.205 -16.770 -0.665 1.00 79.25 285 SER A CA 1
ATOM 2279 C C . SER A 1 285 ? -12.041 -16.017 -1.704 1.00 79.25 285 SER A C 1
ATOM 2281 O O . SER A 1 285 ? -11.908 -16.276 -2.898 1.00 79.25 285 SER A O 1
ATOM 2283 N N . CYS A 1 286 ? -12.890 -15.094 -1.256 1.00 78.56 286 CYS A N 1
ATOM 2284 C CA . CYS A 1 286 ? -13.780 -14.303 -2.082 1.00 78.56 286 CYS A CA 1
ATOM 2285 C C . CYS A 1 286 ? -13.180 -12.931 -2.357 1.00 78.56 286 CYS A C 1
ATOM 2287 O O . CYS A 1 286 ? -12.558 -12.302 -1.503 1.00 78.56 286 CYS A O 1
ATOM 2289 N N . MET A 1 287 ? -13.412 -12.427 -3.562 1.00 70.69 287 MET A N 1
ATOM 2290 C CA . MET A 1 287 ? -12.995 -11.082 -3.930 1.00 70.69 287 MET A CA 1
ATOM 2291 C C . MET A 1 287 ? -13.670 -10.046 -3.008 1.00 70.69 287 MET A C 1
ATOM 2293 O O . MET A 1 287 ? -14.886 -10.073 -2.834 1.00 70.69 287 MET A O 1
ATOM 2297 N N . HIS A 1 288 ? -12.873 -9.154 -2.406 1.00 73.88 288 HIS A N 1
ATOM 2298 C CA . HIS A 1 288 ? -13.293 -8.204 -1.356 1.00 73.88 288 HIS A CA 1
ATOM 2299 C C . HIS A 1 288 ? -13.789 -8.842 -0.046 1.00 73.88 288 HIS A C 1
ATOM 2301 O O . HIS A 1 288 ? -14.527 -8.200 0.701 1.00 73.88 288 HIS A O 1
ATOM 2307 N N . ASP A 1 289 ? -13.420 -10.093 0.237 1.00 87.00 289 ASP A N 1
ATOM 2308 C CA . ASP A 1 289 ? -13.746 -10.815 1.472 1.00 87.00 289 ASP A CA 1
ATOM 2309 C C . ASP A 1 289 ? -15.231 -10.704 1.873 1.00 87.00 289 ASP A C 1
ATOM 2311 O O . ASP A 1 289 ? -15.561 -10.472 3.038 1.00 87.00 289 ASP A O 1
ATOM 2315 N N . SER A 1 290 ? -16.141 -10.825 0.899 1.00 89.00 290 SER A N 1
ATOM 2316 C CA . SER A 1 290 ? -17.591 -10.671 1.094 1.00 89.00 290 SER A CA 1
ATOM 2317 C C . SER A 1 290 ? -18.368 -11.870 0.558 1.00 89.00 290 SER A C 1
ATOM 2319 O O . SER A 1 290 ? -18.099 -12.349 -0.546 1.00 89.00 290 SER A O 1
ATOM 2321 N N . CYS A 1 291 ? -19.341 -12.356 1.333 1.00 89.88 291 CYS A N 1
ATOM 2322 C CA . CYS A 1 291 ? -20.092 -13.573 1.028 1.00 89.88 291 CYS A CA 1
ATOM 2323 C C . CYS A 1 291 ? -21.573 -13.487 1.400 1.00 89.88 291 CYS A C 1
ATOM 2325 O O . CYS A 1 291 ? -22.032 -12.589 2.115 1.00 89.88 291 CYS A O 1
ATOM 2327 N N . GLU A 1 292 ? -22.312 -14.498 0.955 1.00 89.06 292 GLU A N 1
ATOM 2328 C CA . GLU A 1 292 ? -23.661 -14.809 1.403 1.00 89.06 292 GLU A CA 1
ATOM 2329 C C . GLU A 1 292 ? -23.780 -16.288 1.810 1.00 89.06 292 GLU A C 1
ATOM 2331 O O . GLU A 1 292 ? -23.144 -17.163 1.218 1.00 89.06 292 GLU A O 1
ATOM 2336 N N . ILE A 1 293 ? -24.599 -16.565 2.830 1.00 85.94 293 ILE A N 1
ATOM 2337 C CA . ILE A 1 293 ? -25.003 -17.915 3.234 1.00 85.94 293 ILE A CA 1
ATOM 2338 C C . ILE A 1 293 ? -26.244 -18.320 2.435 1.00 85.94 293 ILE A C 1
ATOM 2340 O O . ILE A 1 293 ? -27.322 -17.741 2.609 1.00 85.94 293 ILE A O 1
ATOM 2344 N N . ILE A 1 294 ? -26.119 -19.355 1.606 1.00 80.62 294 ILE A N 1
ATOM 2345 C CA . ILE A 1 294 ? -27.223 -19.935 0.830 1.00 80.62 294 ILE A CA 1
ATOM 2346 C C . ILE A 1 294 ? -27.227 -21.441 1.082 1.00 80.62 294 ILE A C 1
ATOM 2348 O O . ILE A 1 294 ? -26.211 -22.095 0.904 1.00 80.62 294 ILE A O 1
ATOM 2352 N N . GLU A 1 295 ? -28.354 -21.989 1.547 1.00 77.12 295 GLU A N 1
ATOM 2353 C CA . GLU A 1 295 ? -28.513 -23.433 1.816 1.00 77.12 295 GLU A CA 1
ATOM 2354 C C . GLU A 1 295 ? -27.401 -24.050 2.699 1.00 77.12 295 GLU A C 1
ATOM 2356 O O . GLU A 1 295 ? -27.068 -25.224 2.576 1.00 77.12 295 GLU A O 1
ATOM 2361 N N . ASN A 1 296 ? -26.865 -23.264 3.644 1.00 75.62 296 ASN A N 1
ATOM 2362 C CA . ASN A 1 296 ? -25.749 -23.633 4.527 1.00 75.62 296 ASN A CA 1
ATOM 2363 C C . ASN A 1 296 ? -24.386 -23.793 3.816 1.00 75.62 296 ASN A C 1
ATOM 2365 O O . ASN A 1 296 ? -23.465 -24.387 4.372 1.00 75.62 296 ASN A O 1
ATOM 2369 N N . GLU A 1 297 ? -24.239 -23.216 2.625 1.00 81.75 297 GLU A N 1
ATOM 2370 C CA . GLU A 1 297 ? -22.975 -23.019 1.914 1.00 81.75 297 GLU A CA 1
ATOM 2371 C C . GLU A 1 297 ? -22.601 -21.531 1.876 1.00 81.75 297 GLU A C 1
ATOM 2373 O O . GLU A 1 297 ? -23.462 -20.652 1.956 1.00 81.75 297 GLU A O 1
ATOM 2378 N N . ILE A 1 298 ? -21.301 -21.248 1.764 1.00 85.81 298 ILE A N 1
ATOM 2379 C CA . ILE A 1 298 ? -20.776 -19.884 1.638 1.00 85.81 298 ILE A CA 1
ATOM 2380 C C . ILE A 1 298 ? -20.471 -19.629 0.174 1.00 85.81 298 ILE A C 1
ATOM 2382 O O . ILE A 1 298 ? -19.608 -20.284 -0.412 1.00 85.81 298 ILE A O 1
ATOM 2386 N N . LEU A 1 299 ? -21.162 -18.651 -0.398 1.00 83.69 299 LEU A N 1
ATOM 2387 C CA . LEU A 1 299 ? -20.957 -18.215 -1.770 1.00 83.69 299 LEU A CA 1
ATOM 2388 C C . LEU A 1 299 ? -20.360 -16.812 -1.777 1.00 83.69 299 LEU A C 1
ATOM 2390 O O . LEU A 1 299 ? -20.805 -15.934 -1.037 1.00 83.69 299 LEU A O 1
ATOM 2394 N N . CYS A 1 300 ? -19.349 -16.602 -2.619 1.00 84.31 300 CYS A N 1
ATOM 2395 C CA . CYS A 1 300 ? -18.757 -15.284 -2.803 1.00 84.31 300 CYS A CA 1
ATOM 2396 C C . CYS A 1 300 ? -19.787 -14.317 -3.376 1.00 84.31 300 CYS A C 1
ATOM 2398 O O . CYS A 1 300 ? -20.485 -14.639 -4.339 1.00 84.31 300 CYS A O 1
ATOM 2400 N N . LEU A 1 301 ? -19.858 -13.123 -2.797 1.00 76.75 301 LEU A N 1
ATOM 2401 C CA . LEU A 1 301 ? -20.756 -12.092 -3.279 1.00 76.75 301 LEU A CA 1
ATOM 2402 C C . LEU A 1 301 ? -20.156 -11.449 -4.537 1.00 76.75 301 LEU A C 1
ATOM 2404 O O . LEU A 1 301 ? -19.086 -10.847 -4.490 1.00 76.75 301 LEU A O 1
ATOM 2408 N N . CYS A 1 302 ? -20.874 -11.557 -5.652 1.00 70.75 302 CYS A N 1
ATOM 2409 C CA . CYS A 1 302 ? -20.541 -10.902 -6.910 1.00 70.75 302 CYS A CA 1
ATOM 2410 C C . CYS A 1 302 ? -21.630 -9.888 -7.259 1.00 70.75 302 CYS A C 1
ATOM 2412 O O . CYS A 1 302 ? -22.817 -10.210 -7.243 1.00 70.75 302 CYS A O 1
ATOM 2414 N N . LEU A 1 303 ? -21.225 -8.654 -7.544 1.00 65.75 303 LEU A N 1
ATOM 2415 C CA . LEU A 1 303 ? -22.137 -7.562 -7.878 1.00 65.75 303 LEU A CA 1
ATOM 2416 C C . LEU A 1 303 ? -22.600 -7.667 -9.338 1.00 65.75 303 LEU A C 1
ATOM 2418 O O . LEU A 1 303 ? -21.960 -8.338 -10.150 1.00 65.75 303 LEU A O 1
ATOM 2422 N N . GLU A 1 304 ? -23.757 -7.066 -9.627 1.00 63.47 304 GLU A N 1
ATOM 2423 C CA . GLU A 1 304 ? -24.596 -7.259 -10.819 1.00 63.47 304 GLU A CA 1
ATOM 2424 C C . GLU A 1 304 ? -23.856 -7.537 -12.141 1.00 63.47 304 GLU A C 1
ATOM 2426 O O . GLU A 1 304 ? -22.796 -6.989 -12.432 1.00 63.47 304 GLU A O 1
ATOM 2431 N N . SER A 1 305 ? -24.484 -8.361 -12.991 1.00 54.84 305 SER A N 1
ATOM 2432 C CA . SER A 1 305 ? -24.026 -8.818 -14.317 1.00 54.84 305 SER A CA 1
ATOM 2433 C C . SER A 1 305 ? -22.806 -9.746 -14.351 1.00 54.84 305 SER A C 1
ATOM 2435 O O . SER A 1 305 ? -22.531 -10.308 -15.408 1.00 54.84 305 SER A O 1
ATOM 2437 N N . SER A 1 306 ? -22.140 -9.995 -13.220 1.00 60.75 306 SER A N 1
ATOM 2438 C CA . SER A 1 306 ? -21.048 -10.970 -13.128 1.00 60.75 306 SER A CA 1
ATOM 2439 C C . SER A 1 306 ? -21.514 -12.358 -12.660 1.00 60.75 306 SER A C 1
ATOM 2441 O O . SER A 1 306 ? -22.527 -12.503 -11.975 1.00 60.75 306 SER A O 1
ATOM 2443 N N . SER A 1 307 ? -20.786 -13.403 -13.058 1.00 61.81 307 SER A N 1
ATOM 2444 C CA . SER A 1 307 ? -21.041 -14.793 -12.659 1.00 61.81 307 SER A CA 1
ATOM 2445 C C . SER A 1 307 ? -19.888 -15.358 -11.833 1.00 61.81 307 SER A C 1
ATOM 2447 O O . SER A 1 307 ? -18.724 -15.025 -12.069 1.00 61.81 307 SER A O 1
ATOM 2449 N N . ILE A 1 308 ? -20.198 -16.214 -10.858 1.00 60.88 308 ILE A N 1
ATOM 2450 C CA . ILE A 1 308 ? -19.187 -16.864 -10.019 1.00 60.88 308 ILE A CA 1
ATOM 2451 C C . ILE A 1 308 ? -18.531 -17.989 -10.825 1.00 60.88 308 ILE A C 1
ATOM 2453 O O . ILE A 1 308 ? -19.198 -18.942 -11.227 1.00 60.88 308 ILE A O 1
ATOM 2457 N N . SER A 1 309 ? -17.212 -17.916 -11.013 1.00 56.66 309 SER A N 1
ATOM 2458 C CA . SER A 1 309 ? -16.408 -19.043 -11.496 1.00 56.66 309 SER A CA 1
ATOM 2459 C C . SER A 1 309 ? -15.177 -19.197 -10.602 1.00 56.66 309 SER A C 1
ATOM 2461 O O . SER A 1 309 ? -14.415 -18.247 -10.445 1.00 56.66 309 SER A O 1
ATOM 2463 N N . ASN A 1 310 ? -14.984 -20.369 -9.987 1.00 56.84 310 ASN A N 1
ATOM 2464 C CA . ASN A 1 310 ? -13.831 -20.670 -9.120 1.00 56.84 310 ASN A CA 1
ATOM 2465 C C . ASN A 1 310 ? -13.522 -19.584 -8.060 1.00 56.84 310 ASN A C 1
ATOM 2467 O O . ASN A 1 310 ? -12.371 -19.186 -7.913 1.00 56.84 310 ASN A O 1
ATOM 2471 N N . ALA A 1 311 ? -14.544 -19.100 -7.342 1.00 60.06 311 ALA A N 1
ATOM 2472 C CA . ALA A 1 311 ? -14.435 -18.045 -6.319 1.00 60.06 311 ALA A CA 1
ATOM 2473 C C . ALA A 1 311 ? -14.020 -16.639 -6.824 1.00 60.06 311 ALA A C 1
ATOM 2475 O O . ALA A 1 311 ? -13.817 -15.731 -6.020 1.00 60.06 311 ALA A O 1
ATOM 2476 N N . ALA A 1 312 ? -13.976 -16.420 -8.144 1.00 59.72 312 ALA A N 1
ATOM 2477 C CA . ALA A 1 312 ? -13.784 -15.111 -8.767 1.00 59.72 312 ALA A CA 1
ATOM 2478 C C . ALA A 1 312 ? -15.043 -14.665 -9.532 1.00 59.72 312 ALA A C 1
ATOM 2480 O O . ALA A 1 312 ? -15.697 -15.469 -10.207 1.00 59.72 312 ALA A O 1
ATOM 2481 N N . CYS A 1 313 ? -15.376 -13.375 -9.447 1.00 68.31 313 CYS A N 1
ATOM 2482 C CA . CYS A 1 313 ? -16.454 -12.784 -10.237 1.00 68.31 313 CYS A CA 1
ATOM 2483 C C . CYS A 1 313 ? -15.972 -12.577 -11.676 1.00 68.31 313 CYS A C 1
ATOM 2485 O O . CYS A 1 313 ? -14.954 -11.932 -11.913 1.00 68.31 313 CYS A O 1
ATOM 2487 N N . THR A 1 314 ? -16.700 -13.129 -12.641 1.00 69.25 314 THR A N 1
ATOM 2488 C CA . THR A 1 314 ? -16.386 -13.016 -14.070 1.00 69.25 314 THR A CA 1
ATOM 2489 C C . THR A 1 314 ? -17.429 -12.167 -14.771 1.00 69.25 314 THR A C 1
ATOM 2491 O O . THR A 1 314 ? -18.627 -12.378 -14.585 1.00 69.25 314 THR A O 1
ATOM 2494 N N . CYS A 1 315 ? -16.981 -11.205 -15.574 1.00 72.19 315 CYS A N 1
ATOM 2495 C CA . CYS A 1 315 ? -17.876 -10.406 -16.398 1.00 72.19 315 CYS A CA 1
ATOM 2496 C C . CYS A 1 315 ? -18.248 -11.137 -17.697 1.00 72.19 315 CYS A C 1
ATOM 2498 O O . CYS A 1 315 ? -17.463 -11.952 -18.192 1.00 72.19 315 CYS A O 1
ATOM 2500 N N . PRO A 1 316 ? -19.428 -10.851 -18.275 1.00 75.00 316 PRO A N 1
ATOM 2501 C CA . PRO A 1 316 ? -19.790 -11.314 -19.607 1.00 75.00 316 PRO A CA 1
ATOM 2502 C C . PRO A 1 316 ? -18.783 -10.813 -20.649 1.00 75.00 316 PRO A C 1
ATOM 2504 O O . PRO A 1 316 ? -18.091 -9.817 -20.439 1.00 75.00 316 PRO A O 1
ATOM 2507 N N . SER A 1 317 ? -18.725 -11.476 -21.806 1.00 73.19 317 SER A N 1
ATOM 2508 C CA . SER A 1 317 ? -17.919 -10.997 -22.937 1.00 73.19 317 SER A CA 1
ATOM 2509 C C . SER A 1 317 ? -18.291 -9.553 -23.305 1.00 73.19 317 SER A C 1
ATOM 2511 O O . SER A 1 317 ? -19.453 -9.169 -23.176 1.00 73.19 317 SER A O 1
ATOM 2513 N N . SER A 1 318 ? -17.307 -8.769 -23.755 1.00 77.62 318 SER A N 1
ATOM 2514 C CA . SER A 1 318 ? -17.413 -7.315 -23.979 1.00 77.62 318 SER A CA 1
ATOM 2515 C C . SER A 1 318 ? -17.526 -6.442 -22.721 1.00 77.62 318 SER A C 1
ATOM 2517 O O . SER A 1 318 ? -17.762 -5.241 -22.847 1.00 77.62 318 SER A O 1
ATOM 2519 N N . PHE A 1 319 ? -17.298 -7.003 -21.531 1.00 80.75 319 PHE A N 1
ATOM 2520 C CA . PHE A 1 319 ? -17.139 -6.243 -20.294 1.00 80.75 319 PHE A CA 1
ATOM 2521 C C . PHE A 1 319 ? -15.863 -6.660 -19.549 1.00 80.75 319 PHE A C 1
ATOM 2523 O O . PHE A 1 319 ? -15.482 -7.830 -19.574 1.00 80.75 319 PHE A O 1
ATOM 2530 N N . TYR A 1 320 ? -15.232 -5.718 -18.850 1.00 82.19 320 TYR A N 1
ATOM 2531 C CA . TYR A 1 320 ? -14.125 -5.967 -17.926 1.00 82.19 320 TYR A CA 1
ATOM 2532 C C . TYR A 1 320 ? -14.513 -5.593 -16.497 1.00 82.19 320 TYR A C 1
ATOM 2534 O O . TYR A 1 320 ? -15.404 -4.776 -16.261 1.00 82.19 320 TYR A O 1
ATOM 2542 N N . PHE A 1 321 ? -13.843 -6.211 -15.529 1.00 71.56 321 PHE A N 1
ATOM 2543 C CA . PHE A 1 321 ? -14.140 -6.011 -14.119 1.00 71.56 321 PHE A CA 1
ATOM 2544 C C . PHE A 1 321 ? -13.335 -4.835 -13.551 1.00 71.56 321 PHE A C 1
ATOM 2546 O O . PHE A 1 321 ? -12.105 -4.855 -13.574 1.00 71.56 321 PHE A O 1
ATOM 2553 N N . SER A 1 322 ? -14.012 -3.819 -13.013 1.00 68.44 322 SER A N 1
ATOM 2554 C CA . SER A 1 322 ? -13.373 -2.669 -12.362 1.00 68.44 322 SER A CA 1
ATOM 2555 C C . SER A 1 322 ? -14.230 -2.148 -11.217 1.00 68.44 322 SER A C 1
ATOM 2557 O O . SER A 1 322 ? -15.422 -1.917 -11.406 1.00 68.44 322 SER A O 1
ATOM 2559 N N . LEU A 1 323 ? -13.609 -1.930 -10.047 1.00 59.44 323 LEU A N 1
ATOM 2560 C CA . LEU A 1 323 ? -14.238 -1.346 -8.850 1.00 59.44 323 LEU A CA 1
ATOM 2561 C C . LEU A 1 323 ? -15.664 -1.868 -8.637 1.00 59.44 323 LEU A C 1
ATOM 2563 O O . LEU A 1 323 ? -16.610 -1.084 -8.594 1.00 59.44 323 LEU A O 1
ATOM 2567 N N . LEU A 1 324 ? -15.802 -3.195 -8.535 1.00 62.03 324 LEU A N 1
ATOM 2568 C CA . LEU A 1 324 ? -17.055 -3.867 -8.189 1.00 62.03 324 LEU A CA 1
ATOM 2569 C C . LEU A 1 324 ? -18.132 -3.931 -9.292 1.00 62.03 324 LEU A C 1
ATOM 2571 O O . LEU A 1 324 ? -19.215 -4.434 -9.020 1.00 62.03 324 LEU A O 1
ATOM 2575 N N . ASN A 1 325 ? -17.855 -3.506 -10.531 1.00 63.16 325 ASN A N 1
ATOM 2576 C CA . ASN A 1 325 ? -18.807 -3.583 -11.646 1.00 63.16 325 ASN A CA 1
ATOM 2577 C C . ASN A 1 325 ? -18.178 -4.131 -12.933 1.00 63.16 325 ASN A C 1
ATOM 2579 O O . ASN A 1 325 ? -16.970 -4.032 -13.158 1.00 63.16 325 ASN A O 1
ATOM 2583 N N . CYS A 1 326 ? -19.032 -4.657 -13.812 1.00 74.50 326 CYS A N 1
ATOM 2584 C CA . CYS A 1 326 ? -18.675 -4.943 -15.195 1.00 74.50 326 CYS A CA 1
ATOM 2585 C C . CYS A 1 326 ? -18.825 -3.671 -16.033 1.00 74.50 326 CYS A C 1
ATOM 2587 O O . CYS A 1 326 ? -19.938 -3.210 -16.290 1.00 74.50 326 CYS A O 1
ATOM 2589 N N . LEU A 1 327 ? -17.701 -3.095 -16.451 1.00 78.50 327 LEU A N 1
ATOM 2590 C CA . LEU A 1 327 ? -17.651 -1.943 -17.349 1.00 78.50 327 LEU A CA 1
ATOM 2591 C C . LEU A 1 327 ? -17.480 -2.416 -18.788 1.00 78.50 327 LEU A C 1
ATOM 2593 O O . LEU A 1 327 ? -16.854 -3.441 -19.036 1.00 78.50 327 LEU A O 1
ATOM 2597 N N . ILE A 1 328 ? -18.066 -1.694 -19.740 1.00 83.00 328 ILE A N 1
ATOM 2598 C CA . ILE A 1 328 ? -18.025 -2.093 -21.148 1.00 83.00 328 ILE A CA 1
ATOM 2599 C C . ILE A 1 328 ? -16.609 -1.928 -21.713 1.00 83.00 328 ILE A C 1
ATOM 2601 O O . ILE A 1 328 ? -15.919 -0.954 -21.415 1.00 83.00 328 ILE A O 1
ATOM 2605 N N . CYS A 1 329 ? -16.177 -2.881 -22.531 1.00 87.69 329 CYS A N 1
ATOM 2606 C CA . CYS A 1 329 ? -14.953 -2.756 -23.315 1.00 87.69 329 CYS A CA 1
ATOM 2607 C C . CYS A 1 329 ? -15.081 -1.663 -24.388 1.00 87.69 329 CYS A C 1
ATOM 2609 O O . CYS A 1 329 ? -16.191 -1.287 -24.779 1.00 87.69 329 CYS A O 1
ATOM 2611 N N . HIS A 1 330 ? -13.949 -1.235 -24.958 1.00 90.19 330 HIS A N 1
ATOM 2612 C CA . HIS A 1 330 ? -13.947 -0.465 -26.202 1.00 90.19 330 HIS A CA 1
ATOM 2613 C C . HIS A 1 330 ? -14.805 -1.177 -27.276 1.00 90.19 330 HIS A C 1
ATOM 2615 O O . HIS A 1 330 ? -14.731 -2.406 -27.383 1.00 90.19 330 HIS A O 1
ATOM 2621 N N . PRO A 1 331 ? -15.578 -0.453 -28.113 1.00 88.94 331 PRO A N 1
ATOM 2622 C CA . PRO A 1 331 ? -16.510 -1.046 -29.084 1.00 88.94 331 PRO A CA 1
ATOM 2623 C C . PRO A 1 331 ? -15.904 -2.015 -30.108 1.00 88.94 331 PRO A C 1
ATOM 2625 O O . PRO A 1 331 ? -16.638 -2.765 -30.744 1.00 88.94 331 PRO A O 1
ATOM 2628 N N . ASP A 1 332 ? -14.584 -1.985 -30.283 1.00 90.75 332 ASP A N 1
ATOM 2629 C CA . ASP A 1 332 ? -13.852 -2.870 -31.197 1.00 90.75 332 ASP A CA 1
ATOM 2630 C C . ASP A 1 332 ? -13.478 -4.220 -30.553 1.00 90.75 332 ASP A C 1
ATOM 2632 O O . ASP A 1 332 ? -13.081 -5.159 -31.253 1.00 90.75 332 ASP A O 1
ATOM 2636 N N . CYS A 1 333 ? -13.574 -4.326 -29.222 1.00 90.38 333 CYS A N 1
ATOM 2637 C CA . CYS A 1 333 ? -13.104 -5.477 -28.462 1.00 90.38 333 CYS A CA 1
ATOM 2638 C C . CYS A 1 333 ? -14.202 -6.527 -28.263 1.00 90.38 333 CYS A C 1
ATOM 2640 O O . CYS A 1 333 ? -15.283 -6.249 -27.741 1.00 90.38 333 CYS A O 1
ATOM 2642 N N . SER A 1 334 ? -13.883 -7.781 -28.574 1.00 88.69 334 SER A N 1
ATOM 2643 C CA . SER A 1 334 ? -14.679 -8.934 -28.142 1.00 88.69 334 SER A CA 1
ATOM 2644 C C . SER A 1 334 ? -14.324 -9.354 -26.708 1.00 88.69 334 SER A C 1
ATOM 2646 O O . SER A 1 334 ? -15.180 -9.863 -25.981 1.00 88.69 334 SER A O 1
ATOM 2648 N N . GLN A 1 335 ? -13.083 -9.096 -26.278 1.00 88.19 335 GLN A N 1
ATOM 2649 C CA . GLN A 1 335 ? -12.596 -9.292 -24.907 1.00 88.19 335 GLN A CA 1
ATOM 2650 C C . GLN A 1 335 ? -11.624 -8.173 -24.516 1.00 88.19 335 GLN A C 1
ATOM 2652 O O . GLN A 1 335 ? -10.825 -7.737 -25.348 1.00 88.19 335 GLN A O 1
ATOM 2657 N N . CYS A 1 336 ? -11.658 -7.743 -23.255 1.00 86.50 336 CYS A N 1
ATOM 2658 C CA . CYS A 1 336 ? -10.738 -6.758 -22.688 1.00 86.50 336 CYS A CA 1
ATOM 2659 C C . CYS A 1 336 ? -10.570 -6.970 -21.173 1.00 86.50 336 CYS A C 1
ATOM 2661 O O . CYS A 1 336 ? -11.410 -7.603 -20.533 1.00 86.50 336 CYS A O 1
ATOM 2663 N N . ASP A 1 337 ? -9.497 -6.424 -20.609 1.00 86.00 337 ASP A N 1
ATOM 2664 C CA . ASP A 1 337 ? -9.268 -6.265 -19.165 1.00 86.00 337 ASP A CA 1
ATOM 2665 C C . ASP A 1 337 ? -9.185 -4.783 -18.743 1.00 86.00 337 ASP A C 1
ATOM 2667 O O . ASP A 1 337 ? -9.085 -4.472 -17.556 1.00 86.00 337 ASP A O 1
ATOM 2671 N N . GLN A 1 338 ? -9.249 -3.870 -19.716 1.00 83.50 338 GLN A N 1
ATOM 2672 C CA . GLN A 1 338 ? -9.188 -2.422 -19.558 1.00 83.50 338 GLN A CA 1
ATOM 2673 C C . GLN A 1 338 ? -10.134 -1.743 -20.554 1.00 83.50 338 GLN A C 1
ATOM 2675 O O . GLN A 1 338 ? -10.493 -2.319 -21.578 1.00 83.50 338 GLN A O 1
ATOM 2680 N N . GLU A 1 339 ? -10.486 -0.483 -20.287 1.00 84.12 339 GLU A N 1
ATOM 2681 C CA . GLU A 1 339 ? -11.445 0.277 -21.100 1.00 84.12 339 GLU A CA 1
ATOM 2682 C C . GLU A 1 339 ? -11.041 0.362 -22.579 1.00 84.12 339 GLU A C 1
ATOM 2684 O O . GLU A 1 339 ? -11.857 0.093 -23.454 1.00 84.12 339 GLU A O 1
ATOM 2689 N N . ASN A 1 340 ? -9.782 0.716 -22.861 1.00 87.62 340 ASN A N 1
ATOM 2690 C CA . ASN A 1 340 ? -9.347 1.108 -24.206 1.00 87.62 340 ASN A CA 1
ATOM 2691 C C . ASN A 1 340 ? -8.488 0.068 -24.933 1.00 87.62 340 ASN A C 1
ATOM 2693 O O . ASN A 1 340 ? -8.283 0.202 -26.137 1.00 87.62 340 ASN A O 1
ATOM 2697 N N . ILE A 1 341 ? -7.982 -0.954 -24.243 1.00 89.94 341 ILE A N 1
ATOM 2698 C CA . ILE A 1 341 ? -7.063 -1.940 -24.825 1.00 89.94 341 ILE A CA 1
ATOM 2699 C C . ILE A 1 341 ? -7.792 -3.276 -24.968 1.00 89.94 341 ILE A C 1
ATOM 2701 O O . ILE A 1 341 ? -8.313 -3.825 -23.998 1.00 89.94 341 ILE A O 1
ATOM 2705 N N . CYS A 1 342 ? -7.836 -3.803 -26.193 1.00 89.81 342 CYS A N 1
ATOM 2706 C CA . CYS A 1 342 ? -8.450 -5.098 -26.457 1.00 89.81 342 CYS A CA 1
ATOM 2707 C C . CYS A 1 342 ? -7.492 -6.248 -26.127 1.00 89.81 342 CYS A C 1
ATOM 2709 O O . CYS A 1 342 ? -6.309 -6.201 -26.446 1.00 89.81 342 CYS A O 1
ATOM 2711 N N . LEU A 1 343 ? -8.031 -7.339 -25.586 1.00 90.31 343 LEU A N 1
ATOM 2712 C CA . LEU A 1 343 ? -7.365 -8.646 -25.586 1.00 90.31 343 LEU A CA 1
ATOM 2713 C C . LEU A 1 343 ? -7.687 -9.414 -26.871 1.00 90.31 343 LEU A C 1
ATOM 2715 O O . LEU A 1 343 ? -6.838 -10.111 -27.424 1.00 90.31 343 LEU A O 1
ATOM 2719 N N . ALA A 1 344 ? -8.918 -9.261 -27.364 1.00 89.69 344 ALA A N 1
ATOM 2720 C CA . ALA A 1 344 ? -9.379 -9.838 -28.618 1.00 89.69 344 ALA A CA 1
ATOM 2721 C C . ALA A 1 344 ? -10.313 -8.868 -29.351 1.00 89.69 344 ALA A C 1
ATOM 2723 O O . ALA A 1 344 ? -11.083 -8.136 -28.727 1.00 89.69 344 ALA A O 1
ATOM 2724 N N . CYS A 1 345 ? -10.257 -8.888 -30.681 1.00 91.50 345 CYS A N 1
ATOM 2725 C CA . CYS A 1 345 ? -11.031 -8.011 -31.559 1.00 91.50 345 CYS A CA 1
ATOM 2726 C C . CYS A 1 345 ? -12.342 -8.661 -32.014 1.00 91.50 345 CYS A C 1
ATOM 2728 O O . CYS A 1 345 ? -12.444 -9.890 -32.075 1.00 91.50 345 CYS A O 1
ATOM 2730 N N . ILE A 1 346 ? -13.351 -7.849 -32.338 1.00 89.50 346 ILE A N 1
ATOM 2731 C CA . ILE A 1 346 ? -14.603 -8.322 -32.960 1.00 89.50 346 ILE A CA 1
ATOM 2732 C C . ILE A 1 346 ? -14.386 -8.611 -34.451 1.00 89.50 346 ILE A C 1
ATOM 2734 O O . ILE A 1 346 ? -14.872 -9.619 -34.971 1.00 89.50 346 ILE A O 1
ATOM 2738 N N . ALA A 1 347 ? -13.662 -7.731 -35.145 1.00 88.94 347 ALA A N 1
ATOM 2739 C CA . ALA A 1 347 ? -13.398 -7.848 -36.574 1.00 88.94 347 ALA A CA 1
ATOM 2740 C C . ALA A 1 347 ? -12.435 -9.009 -36.887 1.00 88.94 347 ALA A C 1
ATOM 2742 O O . ALA A 1 347 ? -11.379 -9.153 -36.266 1.00 88.94 347 ALA A O 1
ATOM 2743 N N . GLN A 1 348 ? -12.762 -9.827 -37.889 1.00 88.94 348 GLN A N 1
ATOM 2744 C CA . GLN A 1 348 ? -11.818 -10.810 -38.429 1.00 88.94 348 GLN A CA 1
ATOM 2745 C C . GLN A 1 348 ? -10.698 -10.101 -39.197 1.00 88.94 348 GLN A C 1
ATOM 2747 O O . GLN A 1 348 ? -10.900 -9.004 -39.709 1.00 88.94 348 GLN A O 1
ATOM 2752 N N . ASN A 1 349 ? -9.524 -10.734 -39.292 1.00 89.25 349 ASN A N 1
ATOM 2753 C CA . ASN A 1 349 ? -8.321 -10.141 -39.892 1.00 89.25 349 ASN A CA 1
ATOM 2754 C C . ASN A 1 349 ? -7.908 -8.812 -39.232 1.00 89.25 349 ASN A C 1
ATOM 2756 O O . ASN A 1 349 ? -7.468 -7.891 -39.914 1.00 89.25 349 ASN A O 1
ATOM 2760 N N . SER A 1 350 ? -8.057 -8.717 -37.909 1.00 91.12 350 SER A N 1
ATOM 2761 C CA . SER A 1 350 ? -7.603 -7.580 -37.108 1.00 91.12 350 SER A CA 1
ATOM 2762 C C . SER A 1 350 ? -6.834 -8.050 -35.875 1.00 91.12 350 SER A C 1
ATOM 2764 O O . SER A 1 350 ? -6.986 -9.196 -35.438 1.00 91.12 350 SER A O 1
ATOM 2766 N N . SER A 1 351 ? -6.008 -7.167 -35.324 1.00 91.50 351 SER A N 1
ATOM 2767 C CA . SER A 1 351 ? -5.191 -7.401 -34.134 1.00 91.50 351 SER A CA 1
ATOM 2768 C C . SER A 1 351 ? -5.374 -6.276 -33.113 1.00 91.50 351 SER A C 1
ATOM 2770 O O . SER A 1 351 ? -5.618 -5.136 -33.521 1.00 91.50 351 SER A O 1
ATOM 2772 N N . PRO A 1 352 ? -5.226 -6.548 -31.803 1.00 91.69 352 PRO A N 1
ATOM 2773 C CA . PRO A 1 352 ? -5.286 -5.507 -30.787 1.00 91.69 352 PRO A CA 1
ATOM 2774 C C . PRO A 1 352 ? -4.258 -4.402 -31.024 1.00 91.69 352 PRO A C 1
ATOM 2776 O O . PRO A 1 352 ? -3.093 -4.669 -31.321 1.00 91.69 352 PRO A O 1
ATOM 2779 N N . SER A 1 353 ? -4.695 -3.156 -30.877 1.00 88.12 353 SER A N 1
ATOM 2780 C CA . SER A 1 353 ? -3.814 -1.996 -30.925 1.00 88.12 353 SER A CA 1
ATOM 2781 C C . SER A 1 353 ? -3.126 -1.803 -29.576 1.00 88.12 353 SER A C 1
ATOM 2783 O O . SER A 1 353 ? -3.734 -1.996 -28.525 1.00 88.12 353 SER A O 1
ATOM 2785 N N . ALA A 1 354 ? -1.871 -1.353 -29.592 1.00 85.62 354 ALA A N 1
ATOM 2786 C CA . ALA A 1 354 ? -1.145 -1.006 -28.370 1.00 85.62 354 ALA A CA 1
ATOM 2787 C C . ALA A 1 354 ? -1.657 0.286 -27.702 1.00 85.62 354 ALA A C 1
ATOM 2789 O O . ALA A 1 354 ? -1.262 0.588 -26.578 1.00 85.62 354 ALA A O 1
ATOM 2790 N N . THR A 1 355 ? -2.489 1.072 -28.395 1.00 85.00 355 THR A N 1
ATOM 2791 C CA . THR A 1 355 ? -2.987 2.364 -27.907 1.00 85.00 355 THR A CA 1
ATOM 2792 C C . THR A 1 355 ? -4.480 2.334 -27.604 1.00 85.00 355 THR A C 1
ATOM 2794 O O . THR A 1 355 ? -4.862 2.586 -26.464 1.00 85.00 355 THR A O 1
ATOM 2797 N N . ILE A 1 356 ? -5.324 2.058 -28.604 1.00 88.62 356 ILE A N 1
ATOM 2798 C CA . ILE A 1 356 ? -6.790 2.031 -28.479 1.00 88.62 356 ILE A CA 1
ATOM 2799 C C . ILE A 1 356 ? -7.379 1.014 -29.460 1.00 88.62 356 ILE A C 1
ATOM 2801 O O . ILE A 1 356 ? -7.067 1.059 -30.652 1.00 88.62 356 ILE A O 1
ATOM 2805 N N . GLY A 1 357 ? -8.275 0.155 -28.973 1.00 89.25 357 GLY A N 1
ATOM 2806 C CA . GLY A 1 357 ? -9.110 -0.717 -29.794 1.00 89.25 357 GLY A CA 1
ATOM 2807 C C . GLY A 1 357 ? -8.318 -1.778 -30.561 1.00 89.25 357 GLY A C 1
ATOM 2808 O O . GLY A 1 357 ? -7.415 -2.430 -30.031 1.00 89.25 357 GLY A O 1
ATOM 2809 N N . CYS A 1 358 ? -8.676 -1.956 -31.828 1.00 91.31 358 CYS A N 1
ATOM 2810 C CA . CYS A 1 358 ? -8.046 -2.903 -32.747 1.00 91.31 358 CYS A CA 1
ATOM 2811 C C . CYS A 1 358 ? -7.508 -2.196 -33.997 1.00 91.31 358 CYS A C 1
ATOM 2813 O O . CYS A 1 358 ? -7.715 -1.003 -34.188 1.00 91.31 358 CYS A O 1
ATOM 2815 N N . VAL A 1 359 ? -6.794 -2.918 -34.856 1.00 91.00 359 VAL A N 1
ATOM 2816 C CA . VAL A 1 359 ? -6.396 -2.462 -36.197 1.00 91.00 359 VAL A CA 1
ATOM 2817 C C . VAL A 1 359 ? -6.516 -3.617 -37.186 1.00 91.00 359 VAL A C 1
ATOM 2819 O O . VAL A 1 359 ? -6.222 -4.757 -36.828 1.00 91.00 359 VAL A O 1
ATOM 2822 N N . CYS A 1 360 ? -6.961 -3.355 -38.419 1.00 90.62 360 CYS A N 1
ATOM 2823 C CA . CYS A 1 360 ? -6.957 -4.381 -39.465 1.00 90.62 360 CYS A CA 1
ATOM 2824 C C . CYS A 1 360 ? -5.515 -4.792 -39.794 1.00 90.62 360 CYS A C 1
ATOM 2826 O O . CYS A 1 360 ? -4.616 -3.953 -39.831 1.00 90.62 360 CYS A O 1
ATOM 2828 N N . ASN A 1 361 ? -5.311 -6.083 -40.035 1.00 90.06 361 ASN A N 1
ATOM 2829 C CA . ASN A 1 361 ? -4.028 -6.628 -40.456 1.00 90.06 361 ASN A CA 1
ATOM 2830 C C . ASN A 1 361 ? -3.678 -6.143 -41.874 1.00 90.06 361 ASN A C 1
ATOM 2832 O O . ASN A 1 361 ? -4.571 -5.817 -42.660 1.00 90.06 361 ASN A O 1
ATOM 2836 N N . ASP A 1 362 ? -2.388 -6.181 -42.223 1.00 88.31 362 ASP A N 1
ATOM 2837 C CA . ASP A 1 362 ? -1.911 -5.936 -43.589 1.00 88.31 362 ASP A CA 1
ATOM 2838 C C . ASP A 1 362 ? -2.737 -6.732 -44.622 1.00 88.31 362 ASP A C 1
ATOM 2840 O O . ASP A 1 362 ? -3.104 -7.893 -44.409 1.00 88.31 362 ASP A O 1
ATOM 2844 N N . GLY A 1 363 ? -3.046 -6.091 -45.748 1.00 85.50 363 GLY A N 1
ATOM 2845 C CA . GLY A 1 363 ? -3.931 -6.609 -46.791 1.00 85.50 363 GLY A CA 1
ATOM 2846 C C . GLY A 1 363 ? -5.420 -6.340 -46.561 1.00 85.50 363 GLY A C 1
ATOM 2847 O O . GLY A 1 363 ? -6.220 -6.708 -47.419 1.00 85.50 363 GLY A O 1
ATOM 2848 N N . TYR A 1 364 ? -5.806 -5.689 -45.458 1.00 88.88 364 TYR A N 1
ATOM 2849 C CA . TYR A 1 364 ? -7.191 -5.314 -45.169 1.00 88.88 364 TYR A CA 1
ATOM 2850 C C . TYR A 1 364 ? -7.321 -3.856 -44.704 1.00 88.88 364 TYR A C 1
ATOM 2852 O O . TYR A 1 364 ? -6.398 -3.285 -44.128 1.00 88.88 364 TYR A O 1
ATOM 2860 N N . PHE A 1 365 ? -8.496 -3.259 -44.909 1.00 87.75 365 PHE A N 1
ATOM 2861 C CA . PHE A 1 365 ? -8.837 -1.911 -44.448 1.00 87.75 365 PHE A CA 1
ATOM 2862 C C . PHE A 1 365 ? -10.239 -1.871 -43.828 1.00 87.75 365 PHE A C 1
ATOM 2864 O O . PHE A 1 365 ? -11.120 -2.648 -44.194 1.00 87.75 365 PHE A O 1
ATOM 2871 N N . GLY A 1 366 ? -10.470 -0.944 -42.898 1.00 83.88 366 GLY A N 1
ATOM 2872 C CA . GLY A 1 366 ? -11.769 -0.764 -42.251 1.00 83.88 366 GLY A CA 1
ATOM 2873 C C . GLY A 1 366 ? -11.825 0.527 -41.437 1.00 83.88 366 GLY A C 1
ATOM 2874 O O . GLY A 1 366 ? -10.833 0.925 -40.836 1.00 83.88 366 GLY A O 1
ATOM 2875 N N . LEU A 1 367 ? -12.984 1.196 -41.432 1.00 71.62 367 LEU A N 1
ATOM 2876 C CA . LEU A 1 367 ? -13.195 2.466 -40.711 1.00 71.62 367 LEU A CA 1
ATOM 2877 C C . LEU A 1 367 ? -13.873 2.291 -39.340 1.00 71.62 367 LEU A C 1
ATOM 2879 O O . LEU A 1 367 ? -13.872 3.211 -38.530 1.00 71.62 367 LEU A O 1
ATOM 2883 N N . SER A 1 368 ? -14.488 1.135 -39.083 1.00 73.81 368 SER A N 1
ATOM 2884 C CA . SER A 1 368 ? -15.141 0.796 -37.813 1.00 73.81 368 SER A CA 1
ATOM 2885 C C . SER A 1 368 ? -15.005 -0.699 -37.581 1.00 73.81 368 SER A C 1
ATOM 2887 O O . SER A 1 368 ? -15.352 -1.459 -38.480 1.00 73.81 368 SER A O 1
ATOM 2889 N N . MET A 1 369 ? -14.548 -1.134 -36.403 1.00 80.38 369 MET A N 1
ATOM 2890 C CA . MET A 1 369 ? -14.283 -2.552 -36.098 1.00 80.38 369 MET A CA 1
ATOM 2891 C C . MET A 1 369 ? -15.358 -3.178 -35.210 1.00 80.38 369 MET A C 1
ATOM 2893 O O . MET A 1 369 ? -15.122 -4.140 -34.488 1.00 80.38 369 MET A O 1
ATOM 2897 N N . THR A 1 370 ? -16.573 -2.651 -35.328 1.00 79.56 370 THR A N 1
ATOM 2898 C CA . THR A 1 370 ? -17.746 -3.068 -34.554 1.00 79.56 370 THR A CA 1
ATOM 2899 C C . THR A 1 370 ? -18.406 -4.349 -35.077 1.00 79.56 370 THR A C 1
ATOM 2901 O O . THR A 1 370 ? -19.289 -4.886 -34.415 1.00 79.56 370 THR A O 1
ATOM 2904 N N . ASN A 1 371 ? -17.997 -4.861 -36.246 1.00 84.31 371 ASN A N 1
ATOM 2905 C CA . ASN A 1 371 ? -18.568 -6.056 -36.871 1.00 84.31 371 ASN A CA 1
ATOM 2906 C C . ASN A 1 371 ? -17.484 -7.041 -37.330 1.00 84.31 371 ASN A C 1
ATOM 2908 O O . ASN A 1 371 ? -16.364 -6.661 -37.664 1.00 84.31 371 ASN A O 1
ATOM 2912 N N . SER A 1 372 ? -17.841 -8.323 -37.438 1.00 83.25 372 SER A N 1
ATOM 2913 C CA . SER A 1 372 ? -16.902 -9.379 -37.844 1.00 83.25 372 SER A CA 1
ATOM 2914 C C . SER A 1 372 ? -16.322 -9.186 -39.251 1.00 83.25 372 SER A C 1
ATOM 2916 O O . SER A 1 372 ? -15.187 -9.578 -39.494 1.00 83.25 372 SER A O 1
ATOM 2918 N N . SER A 1 373 ? -17.074 -8.577 -40.174 1.00 84.00 373 SER A N 1
ATOM 2919 C CA . SER A 1 373 ? -16.671 -8.326 -41.569 1.00 84.00 373 SER A CA 1
ATOM 2920 C C . SER A 1 373 ? -16.149 -6.905 -41.812 1.00 84.00 373 SER A C 1
ATOM 2922 O O . SER A 1 373 ? -16.171 -6.427 -42.944 1.00 84.00 373 SER A O 1
ATOM 2924 N N . SER A 1 374 ? -15.755 -6.19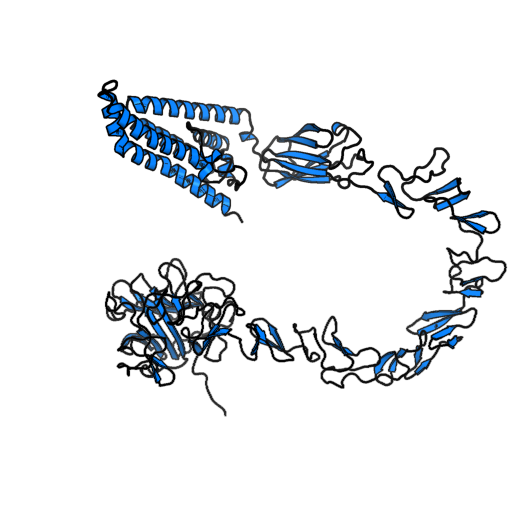7 -40.754 1.00 85.38 374 SER A N 1
ATOM 2925 C CA . SER A 1 374 ? -15.325 -4.799 -40.828 1.00 85.38 374 SER A CA 1
ATOM 2926 C C . SER A 1 374 ? -14.009 -4.576 -41.577 1.00 85.38 374 SER A C 1
ATOM 2928 O O . SER A 1 374 ? -13.827 -3.505 -42.152 1.00 85.38 374 SER A O 1
ATOM 2930 N N . CYS A 1 375 ? -13.104 -5.558 -41.574 1.00 89.81 375 CYS A N 1
ATOM 2931 C CA . CYS A 1 375 ? -11.856 -5.507 -42.331 1.00 89.81 375 CYS A CA 1
ATOM 2932 C C . CYS A 1 375 ? -12.078 -6.114 -43.723 1.00 89.81 375 CYS A C 1
ATOM 2934 O O . CYS A 1 375 ? -12.237 -7.328 -43.869 1.00 89.81 375 CYS A O 1
ATOM 2936 N N . LEU A 1 376 ? -12.112 -5.256 -44.742 1.00 88.38 376 LEU A N 1
ATOM 2937 C CA . LEU A 1 376 ? -12.298 -5.613 -46.148 1.00 88.38 376 LEU A CA 1
ATOM 2938 C C . LEU A 1 376 ? -10.940 -5.761 -46.842 1.00 88.38 376 LEU A C 1
ATOM 2940 O O . LEU A 1 376 ? -10.023 -5.013 -46.511 1.00 88.38 376 LEU A O 1
ATOM 2944 N N . PRO A 1 377 ? -10.782 -6.705 -47.784 1.00 86.44 377 PRO A N 1
ATOM 2945 C CA . PRO A 1 377 ? -9.504 -6.924 -48.447 1.00 86.44 377 PRO A CA 1
ATOM 2946 C C . PRO A 1 377 ? -9.108 -5.722 -49.314 1.00 86.44 377 PRO A C 1
ATOM 2948 O O . PRO A 1 377 ? -9.941 -5.114 -49.987 1.00 86.44 377 PRO A O 1
ATOM 2951 N N . CYS A 1 378 ? -7.818 -5.410 -49.317 1.00 86.62 378 CYS A N 1
ATOM 2952 C CA . CYS A 1 378 ? -7.195 -4.509 -50.276 1.00 86.62 378 CYS A CA 1
ATOM 2953 C C . CYS A 1 378 ? -7.132 -5.144 -51.677 1.00 86.62 378 CYS A C 1
ATOM 2955 O O . CYS A 1 378 ? -7.307 -6.355 -51.841 1.00 86.62 378 CYS A O 1
ATOM 2957 N N . ASN A 1 379 ? -6.830 -4.334 -52.697 1.00 85.00 379 ASN A N 1
ATOM 2958 C CA . ASN A 1 379 ? -6.460 -4.843 -54.019 1.00 85.00 379 ASN A CA 1
ATOM 2959 C C . ASN A 1 379 ? -5.265 -5.817 -53.910 1.00 85.00 379 ASN A C 1
ATOM 2961 O O . ASN A 1 379 ? -4.377 -5.614 -53.084 1.00 85.00 379 ASN A O 1
ATOM 2965 N N . SER A 1 380 ? -5.220 -6.855 -54.751 1.00 84.00 380 SER A N 1
ATOM 2966 C CA . SER A 1 380 ? -4.187 -7.903 -54.720 1.00 84.00 380 SER A CA 1
ATOM 2967 C C . SER A 1 380 ? -2.749 -7.402 -54.897 1.00 84.00 380 SER A C 1
ATOM 2969 O O . SER A 1 380 ? -1.814 -8.094 -54.495 1.00 84.00 380 SER A O 1
ATOM 2971 N N . GLU A 1 381 ? -2.548 -6.223 -55.486 1.00 82.06 381 GLU A N 1
ATOM 2972 C CA . GLU A 1 381 ? -1.219 -5.609 -55.631 1.00 82.06 381 GLU A CA 1
ATOM 2973 C C . GLU A 1 381 ? -0.797 -4.781 -54.402 1.00 82.06 381 GLU A C 1
ATOM 2975 O O . GLU A 1 381 ? 0.371 -4.414 -54.270 1.00 82.06 381 GLU A O 1
ATOM 2980 N N . CYS A 1 382 ? -1.719 -4.532 -53.469 1.00 85.75 382 CYS A N 1
ATOM 2981 C CA . CYS A 1 382 ? -1.509 -3.687 -52.300 1.00 85.75 382 CYS A CA 1
ATOM 2982 C C . CYS A 1 382 ? -1.195 -4.491 -51.044 1.00 85.75 382 CYS A C 1
ATOM 2984 O O . CYS A 1 382 ? -1.891 -5.447 -50.698 1.00 85.75 382 CYS A O 1
ATOM 2986 N N . LYS A 1 383 ? -0.185 -4.022 -50.313 1.00 86.31 383 LYS A N 1
ATOM 2987 C CA . LYS A 1 383 ? 0.157 -4.513 -48.980 1.00 86.31 383 LYS A CA 1
ATOM 2988 C C . LYS A 1 383 ? -0.661 -3.809 -47.901 1.00 86.31 383 LYS A C 1
ATOM 2990 O O . LYS A 1 383 ? -1.169 -4.457 -46.994 1.00 86.31 383 LYS A O 1
ATOM 2995 N N . THR A 1 384 ? -0.845 -2.496 -48.014 1.00 86.31 384 THR A N 1
ATOM 2996 C CA . THR A 1 384 ? -1.785 -1.734 -47.180 1.00 86.31 384 THR A CA 1
ATOM 2997 C C . THR A 1 384 ? -2.588 -0.776 -48.045 1.00 86.31 384 THR A C 1
ATOM 2999 O O . THR A 1 384 ? -2.122 -0.292 -49.079 1.00 86.31 384 THR A O 1
ATOM 3002 N N . CYS A 1 385 ? -3.818 -0.499 -47.635 1.00 85.75 385 CYS A N 1
ATOM 3003 C CA . CYS A 1 385 ? -4.715 0.416 -48.321 1.00 85.75 385 CYS A CA 1
ATOM 3004 C C . CYS A 1 385 ? -5.612 1.108 -47.292 1.00 85.75 385 CYS A C 1
ATOM 3006 O O . CYS A 1 385 ? -5.807 0.596 -46.191 1.00 85.75 385 CYS A O 1
ATOM 3008 N N . TYR A 1 386 ? -6.155 2.275 -47.634 1.00 81.12 386 TYR A N 1
ATOM 3009 C CA . TYR A 1 386 ? -7.148 2.942 -46.780 1.00 81.12 386 TYR A CA 1
ATOM 3010 C C . TYR A 1 386 ? -8.577 2.798 -47.324 1.00 81.12 386 TYR A C 1
ATOM 3012 O O . TYR A 1 386 ? -9.549 2.961 -46.587 1.00 81.12 386 TYR A O 1
ATOM 3020 N N . GLN A 1 387 ? -8.696 2.490 -48.617 1.00 78.50 387 GLN A N 1
ATOM 3021 C CA . GLN A 1 387 ? -9.915 2.161 -49.347 1.00 78.50 387 GLN A CA 1
ATOM 3022 C C . GLN A 1 387 ? -9.576 1.114 -50.412 1.00 78.50 387 GLN A C 1
ATOM 3024 O O . GLN A 1 387 ? -8.431 1.036 -50.855 1.00 78.50 387 GLN A O 1
ATOM 3029 N N . GLU A 1 388 ? -10.583 0.378 -50.886 1.00 72.31 388 GLU A N 1
ATOM 3030 C CA . GLU A 1 388 ? -10.449 -0.673 -51.912 1.00 72.31 388 GLU A CA 1
ATOM 3031 C C . GLU A 1 388 ? -9.639 -0.219 -53.140 1.00 72.31 388 GLU A C 1
ATOM 3033 O O . GLU A 1 388 ? -8.853 -0.987 -53.687 1.00 72.31 388 GLU A O 1
ATOM 3038 N N . ASN A 1 389 ? -9.786 1.054 -53.532 1.00 74.69 389 ASN A N 1
ATOM 3039 C CA . ASN A 1 389 ? -9.195 1.604 -54.751 1.00 74.69 389 ASN A CA 1
ATOM 3040 C C . ASN A 1 389 ? -7.997 2.537 -54.536 1.00 74.69 389 ASN A C 1
ATOM 3042 O O . ASN A 1 389 ? -7.610 3.237 -55.473 1.00 74.69 389 ASN A O 1
ATOM 3046 N N . GLN A 1 390 ? -7.443 2.599 -53.323 1.00 79.88 390 GLN A N 1
ATOM 3047 C CA . GLN A 1 390 ? -6.302 3.464 -53.028 1.00 79.88 390 GLN A CA 1
ATOM 3048 C C . GLN A 1 390 ? -5.249 2.728 -52.211 1.00 79.88 390 GLN A C 1
ATOM 3050 O O . GLN A 1 390 ? -5.358 2.563 -50.990 1.00 79.88 390 GLN A O 1
ATOM 3055 N N . CYS A 1 391 ? -4.225 2.291 -52.931 1.00 84.50 391 CYS A N 1
ATOM 3056 C CA . CYS A 1 391 ? -3.050 1.656 -52.373 1.00 84.50 391 CYS A CA 1
ATOM 3057 C C . CYS A 1 391 ? -2.252 2.659 -51.532 1.00 84.50 391 CYS A C 1
ATOM 3059 O O . CYS A 1 391 ? -1.946 3.751 -52.006 1.00 84.50 391 CYS A O 1
ATOM 3061 N N . LEU A 1 392 ? -1.912 2.296 -50.296 1.00 84.19 392 LEU A N 1
ATOM 3062 C CA . LEU A 1 392 ? -0.971 3.062 -49.473 1.00 84.19 392 LEU A CA 1
ATOM 3063 C C . LEU A 1 392 ? 0.442 2.503 -49.609 1.00 84.19 392 LEU A C 1
ATOM 3065 O O . LEU A 1 392 ? 1.402 3.257 -49.716 1.00 84.19 392 LEU A O 1
ATOM 3069 N N . THR A 1 393 ? 0.566 1.176 -49.612 1.00 85.94 393 THR A N 1
ATOM 3070 C CA . THR A 1 393 ? 1.833 0.483 -49.847 1.00 85.94 393 THR A CA 1
ATOM 3071 C C . THR A 1 393 ? 1.613 -0.742 -50.720 1.00 85.94 393 THR A C 1
ATOM 3073 O O . THR A 1 393 ? 0.537 -1.343 -50.721 1.00 85.94 393 THR A O 1
ATOM 3076 N N . CYS A 1 394 ? 2.649 -1.120 -51.455 1.00 87.38 394 CYS A N 1
ATOM 3077 C CA . CYS A 1 394 ? 2.597 -2.156 -52.475 1.00 87.38 394 CYS A CA 1
ATOM 3078 C C . CYS A 1 394 ? 3.162 -3.494 -51.989 1.00 87.38 394 CYS A C 1
ATOM 3080 O O . CYS A 1 394 ? 4.065 -3.529 -51.152 1.00 87.38 394 CYS A O 1
ATOM 3082 N N . ASN A 1 395 ? 2.649 -4.599 -52.541 1.00 84.94 395 ASN A N 1
ATOM 3083 C CA . ASN A 1 395 ? 3.226 -5.935 -52.348 1.00 84.94 395 ASN A CA 1
ATOM 3084 C C . ASN A 1 395 ? 4.583 -6.064 -53.057 1.00 84.94 395 ASN A C 1
ATOM 3086 O O . ASN A 1 395 ? 5.492 -6.706 -52.533 1.00 84.94 395 ASN A O 1
ATOM 3090 N N . THR A 1 396 ? 4.730 -5.424 -54.221 1.00 86.56 396 THR A N 1
ATOM 3091 C CA . THR A 1 396 ? 5.998 -5.339 -54.953 1.00 86.56 396 THR A CA 1
ATOM 3092 C C . THR A 1 396 ? 6.925 -4.330 -54.273 1.00 86.56 396 THR A C 1
ATOM 3094 O O . THR A 1 396 ? 6.585 -3.157 -54.099 1.00 86.56 396 THR A O 1
ATOM 3097 N N . THR A 1 397 ? 8.118 -4.774 -53.889 1.00 85.62 397 THR A N 1
ATOM 3098 C CA . THR A 1 397 ? 9.097 -3.948 -53.168 1.00 85.62 397 THR A CA 1
ATOM 3099 C C . THR A 1 397 ? 9.651 -2.852 -54.086 1.00 85.62 397 THR A C 1
ATOM 3101 O O . THR A 1 397 ? 9.922 -3.110 -55.258 1.00 85.62 397 THR A O 1
ATOM 3104 N N . TYR A 1 398 ? 9.816 -1.631 -53.563 1.00 88.69 398 TYR A N 1
ATOM 3105 C CA . TYR A 1 398 ? 10.272 -0.439 -54.304 1.00 88.69 398 TYR A CA 1
ATOM 3106 C C . TYR A 1 398 ? 9.360 0.024 -55.454 1.00 88.69 398 TYR A C 1
ATOM 3108 O O . TYR A 1 398 ? 9.795 0.764 -56.334 1.00 88.69 398 TYR A O 1
ATOM 3116 N N . SER A 1 399 ? 8.098 -0.406 -55.457 1.00 88.88 399 SER A N 1
ATOM 3117 C CA . SER A 1 399 ? 7.079 0.101 -56.379 1.00 88.88 399 SER A CA 1
ATOM 3118 C C . SER A 1 399 ? 6.254 1.213 -55.734 1.00 88.88 399 SER A C 1
ATOM 3120 O O . SER A 1 399 ? 6.145 1.291 -54.508 1.00 88.88 399 SER A O 1
ATOM 3122 N N . ASN A 1 400 ? 5.670 2.069 -56.569 1.00 89.06 400 ASN A N 1
ATOM 3123 C CA . ASN A 1 400 ? 4.859 3.195 -56.127 1.00 89.06 400 ASN A CA 1
ATOM 3124 C C . ASN A 1 400 ? 3.370 2.922 -56.291 1.00 89.06 400 ASN A C 1
ATOM 3126 O O . ASN A 1 400 ? 2.962 2.419 -57.346 1.00 89.06 400 ASN A O 1
ATOM 3130 N N . PRO A 1 401 ? 2.550 3.314 -55.304 1.00 85.88 401 PRO A N 1
ATOM 3131 C CA . PRO A 1 401 ? 1.109 3.262 -55.439 1.00 85.88 401 PRO A CA 1
ATOM 3132 C C . PRO A 1 401 ? 0.645 4.281 -56.488 1.00 85.88 401 PRO A C 1
ATOM 3134 O O . PRO A 1 401 ? 0.834 5.487 -56.344 1.00 85.88 401 PRO A O 1
ATOM 3137 N N . ASN A 1 402 ? -0.008 3.801 -57.543 1.00 83.12 402 ASN A N 1
ATOM 3138 C CA . ASN A 1 402 ? -0.618 4.628 -58.578 1.00 83.12 402 ASN A CA 1
ATOM 3139 C C . ASN A 1 402 ? -2.117 4.311 -58.666 1.00 83.12 402 ASN A C 1
ATOM 3141 O O . ASN A 1 402 ? -2.598 3.577 -59.533 1.00 83.12 402 ASN A O 1
ATOM 3145 N N . GLY A 1 403 ? -2.867 4.833 -57.693 1.00 80.94 403 GLY A N 1
ATOM 3146 C CA . GLY A 1 403 ? -4.289 4.543 -57.527 1.00 80.94 403 GLY A CA 1
ATOM 3147 C C . GLY A 1 403 ? -4.533 3.104 -57.063 1.00 80.94 403 GLY A C 1
ATOM 3148 O O . GLY A 1 403 ? -4.333 2.786 -55.892 1.00 80.94 403 GLY A O 1
ATOM 3149 N N . THR A 1 404 ? -4.998 2.253 -57.983 1.00 75.56 404 THR A N 1
ATOM 3150 C CA . THR A 1 404 ? -5.371 0.847 -57.717 1.00 75.56 404 THR A CA 1
ATOM 3151 C C . THR A 1 404 ? -4.247 -0.151 -57.973 1.00 75.56 404 THR A C 1
ATOM 3153 O O . THR A 1 404 ? -4.369 -1.295 -57.544 1.00 75.56 404 THR A O 1
ATOM 3156 N N . ILE A 1 405 ? -3.194 0.270 -58.675 1.00 80.81 405 ILE A N 1
ATOM 3157 C CA . ILE A 1 405 ? -2.089 -0.584 -59.113 1.00 80.81 405 ILE A CA 1
ATOM 3158 C C . ILE A 1 405 ? -0.766 -0.075 -58.557 1.00 80.81 405 ILE A C 1
ATOM 3160 O O . ILE A 1 405 ? -0.631 1.103 -58.212 1.00 80.81 405 ILE A O 1
ATOM 3164 N N . CYS A 1 406 ? 0.216 -0.961 -58.510 1.00 85.94 406 CYS A N 1
ATOM 3165 C CA . CYS A 1 406 ? 1.573 -0.630 -58.104 1.00 85.94 406 CYS A CA 1
ATOM 3166 C C . CYS A 1 406 ? 2.499 -0.650 -59.314 1.00 85.94 406 CYS A C 1
ATOM 3168 O O . CYS A 1 406 ? 2.562 -1.634 -60.045 1.00 85.94 406 CYS A O 1
ATOM 3170 N N . THR A 1 407 ? 3.220 0.446 -59.548 1.00 88.81 407 THR A N 1
ATOM 3171 C CA . THR A 1 407 ? 4.098 0.583 -60.719 1.00 88.81 407 THR A CA 1
ATOM 3172 C C . THR A 1 407 ? 5.535 0.828 -60.300 1.00 88.81 407 THR A C 1
ATOM 3174 O O . THR A 1 407 ? 5.791 1.634 -59.403 1.00 88.81 407 THR A O 1
ATOM 3177 N N . CYS A 1 408 ? 6.477 0.161 -60.967 1.00 89.38 408 CYS A N 1
ATOM 3178 C CA . CYS A 1 408 ? 7.892 0.433 -60.765 1.00 89.38 408 CYS A CA 1
ATOM 3179 C C . CYS A 1 408 ? 8.271 1.852 -61.234 1.00 89.38 408 CYS A C 1
ATOM 3181 O O . CYS A 1 408 ? 7.650 2.372 -62.168 1.00 89.38 408 CYS A O 1
ATOM 3183 N N . PRO A 1 409 ? 9.271 2.486 -60.599 1.00 89.50 409 PRO A N 1
ATOM 3184 C CA . PRO A 1 409 ? 9.767 3.802 -60.996 1.00 89.50 409 PRO A CA 1
ATOM 3185 C C . PRO A 1 409 ? 10.309 3.824 -62.433 1.00 89.50 409 PRO A C 1
ATOM 3187 O O . PRO A 1 409 ? 10.702 2.794 -62.979 1.00 89.50 409 PRO A O 1
ATOM 3190 N N . GLU A 1 410 ? 10.391 5.002 -63.051 1.00 88.12 410 GLU A N 1
ATOM 3191 C CA . GLU A 1 410 ? 11.080 5.138 -64.343 1.00 88.12 410 GLU A CA 1
ATOM 3192 C C . GLU A 1 410 ? 12.565 4.730 -64.237 1.00 88.12 410 GLU A C 1
ATOM 3194 O O . GLU A 1 410 ? 13.181 4.912 -63.188 1.00 88.12 410 GLU A O 1
ATOM 3199 N N . ASN A 1 411 ? 13.139 4.198 -65.326 1.00 88.44 411 ASN A N 1
ATOM 3200 C CA . ASN A 1 411 ? 14.478 3.577 -65.374 1.00 88.44 411 ASN A CA 1
ATOM 3201 C C . ASN A 1 411 ? 14.634 2.376 -64.426 1.00 88.44 411 ASN A C 1
ATOM 3203 O O . ASN A 1 411 ? 15.657 2.215 -63.757 1.00 88.44 411 ASN A O 1
ATOM 3207 N N . SER A 1 412 ? 13.587 1.555 -64.322 1.00 90.81 412 SER A N 1
ATOM 3208 C CA . SER A 1 412 ? 13.617 0.303 -63.576 1.00 90.81 412 SER A CA 1
ATOM 3209 C C . SER A 1 412 ? 12.756 -0.765 -64.237 1.00 90.81 412 SER A C 1
ATOM 3211 O O . SER A 1 412 ? 11.886 -0.478 -65.065 1.00 90.81 412 SER A O 1
ATOM 3213 N N . TYR A 1 413 ? 12.985 -2.012 -63.844 1.00 87.50 413 TYR A N 1
ATOM 3214 C CA . TYR A 1 413 ? 12.196 -3.159 -64.269 1.00 87.50 413 TYR A CA 1
ATOM 3215 C C . TYR A 1 413 ? 11.866 -4.055 -63.070 1.00 87.50 413 TYR A C 1
ATOM 3217 O O . TYR A 1 413 ? 12.573 -4.075 -62.061 1.00 87.50 413 TYR A O 1
ATOM 3225 N N . GLU A 1 414 ? 10.766 -4.800 -63.166 1.00 88.94 414 GLU A N 1
ATOM 3226 C CA . GLU A 1 414 ? 10.332 -5.709 -62.104 1.00 88.94 414 GLU A CA 1
ATOM 3227 C C . GLU A 1 414 ? 10.969 -7.096 -62.264 1.00 88.94 414 GLU A C 1
ATOM 3229 O O . GLU A 1 414 ? 10.871 -7.718 -63.324 1.00 88.94 414 GLU A O 1
ATOM 3234 N N . ILE A 1 415 ? 11.572 -7.617 -61.191 1.00 87.44 415 ILE A N 1
ATOM 3235 C CA . ILE A 1 415 ? 11.982 -9.022 -61.067 1.00 87.44 415 ILE A CA 1
ATOM 3236 C C . ILE A 1 415 ? 11.582 -9.544 -59.687 1.00 87.44 415 ILE A C 1
ATOM 3238 O O . ILE A 1 415 ? 11.922 -8.948 -58.670 1.00 87.44 415 ILE A O 1
ATOM 3242 N N . ASN A 1 416 ? 10.919 -10.705 -59.647 1.00 86.06 416 ASN A N 1
ATOM 3243 C CA . ASN A 1 416 ? 10.558 -11.419 -58.414 1.00 86.06 416 ASN A CA 1
ATOM 3244 C C . ASN A 1 416 ? 9.848 -10.534 -57.366 1.00 86.06 416 ASN A C 1
ATOM 3246 O O . ASN A 1 416 ? 10.209 -10.576 -56.191 1.00 86.06 416 ASN A O 1
ATOM 3250 N N . TYR A 1 417 ? 8.848 -9.745 -57.779 1.00 86.19 417 TYR A N 1
ATOM 3251 C CA . TYR A 1 417 ? 8.119 -8.813 -56.904 1.00 86.19 417 TYR A CA 1
ATOM 3252 C C . TYR A 1 417 ? 9.005 -7.724 -56.264 1.00 86.19 417 TYR A C 1
ATOM 3254 O O . TYR A 1 417 ? 8.740 -7.256 -55.154 1.00 86.19 417 TYR A O 1
ATOM 3262 N N . SER A 1 418 ? 10.053 -7.288 -56.968 1.00 85.38 418 SER A N 1
ATOM 3263 C CA . SER A 1 418 ? 10.886 -6.142 -56.597 1.00 85.38 418 SER A CA 1
ATOM 3264 C C . SER A 1 418 ? 11.249 -5.320 -57.831 1.00 85.38 418 SER A C 1
ATOM 3266 O O . SER A 1 418 ? 11.647 -5.876 -58.855 1.00 85.38 418 SER A O 1
ATOM 3268 N N . CYS A 1 419 ? 11.164 -3.995 -57.729 1.00 90.62 419 CYS A N 1
ATOM 3269 C CA . CYS A 1 419 ? 11.662 -3.090 -58.763 1.00 90.62 419 CYS A CA 1
ATOM 3270 C C . CYS A 1 419 ? 13.179 -2.915 -58.622 1.00 90.62 419 CYS A C 1
ATOM 3272 O O . CYS A 1 419 ? 13.678 -2.688 -57.517 1.00 90.62 419 CYS A O 1
ATOM 3274 N N . ILE A 1 420 ? 13.913 -3.030 -59.729 1.00 87.69 420 ILE A N 1
ATOM 3275 C CA . ILE A 1 420 ? 15.373 -2.885 -59.793 1.00 87.69 420 ILE A CA 1
ATOM 3276 C C . ILE A 1 420 ? 15.695 -1.790 -60.806 1.00 87.69 420 ILE A C 1
ATOM 3278 O O . ILE A 1 420 ? 15.255 -1.872 -61.951 1.00 87.69 420 ILE A O 1
ATOM 3282 N N . CYS A 1 421 ? 16.442 -0.768 -60.384 1.00 91.00 421 CYS A N 1
ATOM 3283 C CA . CYS A 1 421 ? 16.882 0.301 -61.278 1.00 91.00 421 CYS A CA 1
ATOM 3284 C C . CYS A 1 421 ? 17.848 -0.221 -62.350 1.00 91.00 421 CYS A C 1
ATOM 3286 O O . CYS A 1 421 ? 18.619 -1.155 -62.111 1.00 91.00 421 CYS A O 1
ATOM 3288 N N . ASP A 1 422 ? 17.827 0.419 -63.513 1.00 88.50 422 ASP A N 1
ATOM 3289 C CA . ASP A 1 422 ? 18.791 0.189 -64.583 1.00 88.50 422 ASP A CA 1
ATOM 3290 C C . ASP A 1 422 ? 20.229 0.526 -64.132 1.00 88.50 422 ASP A C 1
ATOM 3292 O O . ASP A 1 422 ? 20.453 1.294 -63.191 1.00 88.50 422 ASP A O 1
ATOM 3296 N N . GLU A 1 423 ? 21.233 -0.046 -64.808 1.00 83.50 423 GLU A N 1
ATOM 3297 C CA . GLU A 1 423 ? 22.645 0.225 -64.501 1.00 83.50 423 GLU A CA 1
ATOM 3298 C C . GLU A 1 423 ? 22.968 1.727 -64.595 1.00 83.50 423 GLU A C 1
ATOM 3300 O O . GLU A 1 423 ? 22.554 2.417 -65.527 1.00 83.50 423 GLU A O 1
ATOM 3305 N N . GLY A 1 424 ? 23.730 2.237 -63.622 1.00 83.69 424 GLY A N 1
ATOM 3306 C CA . GLY A 1 424 ? 24.018 3.668 -63.479 1.00 83.69 424 GLY A CA 1
ATOM 3307 C C . GLY A 1 424 ? 22.986 4.454 -62.661 1.00 83.69 424 GLY A C 1
ATOM 3308 O O . GLY A 1 424 ? 23.202 5.641 -62.416 1.00 83.69 424 GLY A O 1
ATOM 3309 N N . TYR A 1 425 ? 21.917 3.805 -62.188 1.00 89.38 425 TYR A N 1
ATOM 3310 C CA . TYR A 1 425 ? 20.915 4.389 -61.298 1.00 89.38 425 TYR A CA 1
ATOM 3311 C C . TYR A 1 425 ? 20.792 3.591 -59.993 1.00 89.38 425 TYR A C 1
ATOM 3313 O O . TYR A 1 425 ? 21.083 2.395 -59.941 1.00 89.38 425 TYR A O 1
ATOM 3321 N N . PHE A 1 426 ? 20.346 4.251 -58.928 1.00 88.44 426 PHE A N 1
ATOM 3322 C CA . PHE A 1 426 ? 20.032 3.636 -57.640 1.00 88.44 426 PHE A CA 1
ATOM 3323 C C . PHE A 1 426 ? 18.627 4.030 -57.183 1.00 88.44 426 PHE A C 1
ATOM 3325 O O . PHE A 1 426 ? 18.105 5.080 -57.555 1.00 88.44 426 PHE A O 1
ATOM 3332 N N . MET A 1 427 ? 18.021 3.173 -56.365 1.00 88.81 427 MET A N 1
ATOM 3333 C CA . MET A 1 427 ? 16.672 3.375 -55.847 1.00 88.81 427 MET A CA 1
ATOM 3334 C C . MET A 1 427 ? 16.694 4.370 -54.682 1.00 88.81 427 MET A C 1
ATOM 3336 O O . MET A 1 427 ? 17.309 4.107 -53.649 1.00 88.81 427 MET A O 1
ATOM 3340 N N . GLU A 1 428 ? 15.992 5.484 -54.827 1.00 89.25 428 GLU A N 1
ATOM 3341 C CA . GLU A 1 428 ? 15.846 6.537 -53.823 1.00 89.25 428 GLU A CA 1
ATOM 3342 C C . GLU A 1 428 ? 14.365 6.723 -53.476 1.00 89.25 428 GLU A C 1
ATOM 3344 O O . GLU A 1 428 ? 13.505 6.524 -54.324 1.00 89.25 428 GLU A O 1
ATOM 3349 N N . TYR A 1 429 ? 14.033 7.101 -52.241 1.00 86.88 429 TYR A N 1
ATOM 3350 C CA . TYR A 1 429 ? 12.656 7.428 -51.855 1.00 86.88 429 TYR A CA 1
ATOM 3351 C C . TYR A 1 429 ? 12.526 8.941 -51.661 1.00 86.88 429 TYR A C 1
ATOM 3353 O O . TYR A 1 429 ? 13.058 9.496 -50.699 1.00 86.88 429 TYR A O 1
ATOM 3361 N N . ILE A 1 430 ? 11.841 9.611 -52.588 1.00 83.00 430 ILE A N 1
ATOM 3362 C CA . ILE A 1 430 ? 11.704 11.068 -52.653 1.00 83.00 430 ILE A CA 1
ATOM 3363 C C . ILE A 1 430 ? 10.217 11.424 -52.686 1.00 83.00 430 ILE A C 1
ATOM 3365 O O . ILE A 1 430 ? 9.478 10.945 -53.541 1.00 83.00 430 ILE A O 1
ATOM 3369 N N . SER A 1 431 ? 9.778 12.312 -51.787 1.00 82.50 431 SER A N 1
ATOM 3370 C CA . SER A 1 431 ? 8.405 12.855 -51.787 1.00 82.50 431 SER A CA 1
ATOM 3371 C C . SER A 1 431 ? 7.317 11.771 -51.861 1.00 82.50 431 SER A C 1
ATOM 3373 O O . SER A 1 431 ? 6.437 11.813 -52.722 1.00 82.50 431 SER A O 1
ATOM 3375 N N . ASP A 1 432 ? 7.412 10.792 -50.962 1.00 79.81 432 ASP A N 1
ATOM 3376 C CA . ASP A 1 432 ? 6.499 9.651 -50.836 1.00 79.81 432 ASP A CA 1
ATOM 3377 C C . ASP A 1 432 ? 6.445 8.689 -52.039 1.00 79.81 432 ASP A C 1
ATOM 3379 O O . ASP A 1 432 ? 5.492 7.928 -52.188 1.00 79.81 432 ASP A O 1
ATOM 3383 N N . ASN A 1 433 ? 7.475 8.691 -52.894 1.00 84.31 433 ASN A N 1
ATOM 3384 C CA . ASN A 1 433 ? 7.616 7.755 -54.008 1.00 84.31 433 ASN A CA 1
ATOM 3385 C C . ASN A 1 433 ? 9.069 7.280 -54.174 1.00 84.31 433 ASN A C 1
ATOM 3387 O O . ASN A 1 433 ? 10.019 8.037 -54.002 1.00 84.31 433 ASN A O 1
ATOM 3391 N N . TYR A 1 434 ? 9.249 6.026 -54.568 1.00 89.62 434 TYR A N 1
ATOM 3392 C CA . TYR A 1 434 ? 10.496 5.472 -55.076 1.00 89.62 434 TYR A CA 1
ATOM 3393 C C . TYR A 1 434 ? 10.829 6.045 -56.461 1.00 89.62 434 TYR A C 1
ATOM 3395 O O . TYR A 1 434 ? 9.982 6.108 -57.351 1.00 89.62 434 TYR A O 1
ATOM 3403 N N . VAL A 1 435 ? 12.070 6.459 -56.665 1.00 91.12 435 VAL A N 1
ATOM 3404 C CA . VAL A 1 435 ? 12.594 7.032 -57.906 1.00 91.12 435 VAL A CA 1
ATOM 3405 C C . VAL A 1 435 ? 13.984 6.453 -58.143 1.00 91.12 435 VAL A C 1
ATOM 3407 O O . VAL A 1 435 ? 14.766 6.323 -57.206 1.00 91.12 435 VAL A O 1
ATOM 3410 N N . CYS A 1 436 ? 14.315 6.112 -59.388 1.00 91.31 436 CYS A N 1
ATOM 3411 C CA . CYS A 1 436 ? 15.679 5.735 -59.743 1.00 91.31 436 CYS A CA 1
ATOM 3412 C C . CYS A 1 436 ? 16.501 6.986 -60.072 1.00 91.31 436 CYS A C 1
ATOM 3414 O O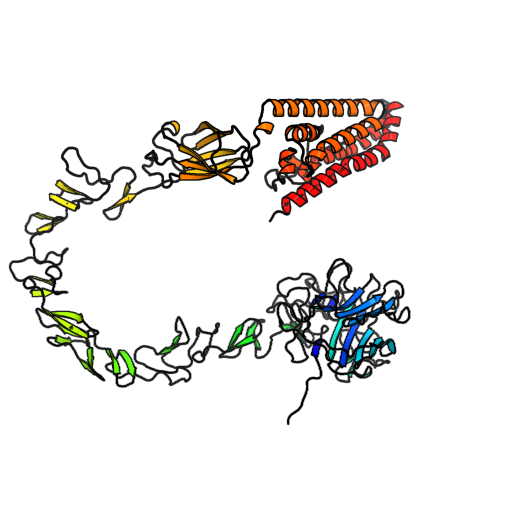 . CYS A 1 436 ? 16.324 7.605 -61.124 1.00 91.31 436 CYS A O 1
ATOM 3416 N N . SER A 1 437 ? 17.400 7.352 -59.163 1.00 89.62 437 SER A N 1
ATOM 3417 C CA . SER A 1 437 ? 18.290 8.511 -59.268 1.00 89.62 437 SER A CA 1
ATOM 3418 C C . SER A 1 437 ? 19.660 8.104 -59.828 1.00 89.62 437 SER A C 1
ATOM 3420 O O . SER A 1 437 ? 20.101 6.978 -59.602 1.00 89.62 437 SER A O 1
ATOM 3422 N N . PRO A 1 438 ? 20.364 8.978 -60.569 1.00 87.25 438 PRO A N 1
ATOM 3423 C CA . PRO A 1 438 ? 21.654 8.639 -61.170 1.00 87.25 438 PRO A CA 1
ATOM 3424 C C . PRO A 1 438 ? 22.781 8.513 -60.130 1.00 87.25 438 PRO A C 1
ATOM 3426 O O . PRO A 1 438 ? 22.835 9.265 -59.154 1.00 87.25 438 PRO A O 1
ATOM 3429 N N . CYS A 1 439 ? 23.709 7.587 -60.372 1.00 87.62 439 CYS A N 1
ATOM 3430 C CA . CYS A 1 439 ? 24.934 7.404 -59.592 1.00 87.62 439 CYS A CA 1
ATOM 3431 C C . CYS A 1 439 ? 25.959 8.532 -59.803 1.00 87.62 439 CYS A C 1
ATOM 3433 O O . CYS A 1 439 ? 25.921 9.249 -60.801 1.00 87.62 439 CYS A O 1
ATOM 3435 N N . HIS A 1 440 ? 26.929 8.644 -58.889 1.00 85.62 440 HIS A N 1
ATOM 3436 C CA . HIS A 1 440 ? 28.094 9.514 -59.074 1.00 85.62 440 HIS A CA 1
ATOM 3437 C C . HIS A 1 440 ? 28.954 9.064 -60.271 1.00 85.62 440 HIS A C 1
ATOM 3439 O O . HIS A 1 440 ? 29.160 7.867 -60.468 1.00 85.62 440 HIS A O 1
ATOM 3445 N N . ASP A 1 441 ? 29.549 10.014 -61.001 1.00 82.94 441 ASP A N 1
ATOM 3446 C CA . ASP A 1 441 ? 30.288 9.785 -62.259 1.00 82.94 441 ASP A CA 1
ATOM 3447 C C . ASP A 1 441 ? 31.476 8.801 -62.158 1.00 82.94 441 ASP A C 1
ATOM 3449 O O . ASP A 1 441 ? 31.983 8.321 -63.171 1.00 82.94 441 ASP A O 1
ATOM 3453 N N . SER A 1 442 ? 31.963 8.506 -60.948 1.00 78.06 442 SER A N 1
ATOM 3454 C CA . SER A 1 442 ? 33.038 7.530 -60.700 1.00 78.06 442 SER A CA 1
ATOM 3455 C C . SER A 1 442 ? 32.547 6.089 -60.494 1.00 78.06 442 SER A C 1
ATOM 3457 O O . SER A 1 442 ? 33.366 5.164 -60.486 1.00 78.06 442 SER A O 1
ATOM 3459 N N . CYS A 1 443 ? 31.240 5.885 -60.303 1.00 83.12 443 CYS A N 1
ATOM 3460 C CA . CYS A 1 443 ? 30.626 4.587 -60.033 1.00 83.12 443 CYS A CA 1
ATOM 3461 C C . CYS A 1 443 ? 30.003 3.984 -61.304 1.00 83.12 443 CYS A C 1
ATOM 3463 O O . CYS A 1 443 ? 29.338 4.674 -62.069 1.00 83.12 443 CYS A O 1
ATOM 3465 N N . LEU A 1 444 ? 30.137 2.669 -61.483 1.00 83.06 444 LEU A N 1
ATOM 3466 C CA . LEU A 1 444 ? 29.366 1.895 -62.466 1.00 83.06 444 LEU A CA 1
ATOM 3467 C C . LEU A 1 444 ? 27.982 1.499 -61.914 1.00 83.06 444 LEU A C 1
ATOM 3469 O O . LEU A 1 444 ? 26.987 1.513 -62.625 1.00 83.06 444 LEU A O 1
ATOM 3473 N N . THR A 1 445 ? 27.925 1.147 -60.630 1.00 83.38 445 THR A N 1
ATOM 3474 C CA . THR A 1 445 ? 26.697 0.873 -59.856 1.00 83.38 445 THR A CA 1
ATOM 3475 C C . THR A 1 445 ? 26.884 1.456 -58.457 1.00 83.38 445 THR A C 1
ATOM 3477 O O . THR A 1 445 ? 28.027 1.537 -57.999 1.00 83.38 445 THR A O 1
ATOM 3480 N N . CYS A 1 446 ? 25.818 1.889 -57.781 1.00 85.50 446 CYS A N 1
ATOM 3481 C CA . CYS A 1 446 ? 25.908 2.600 -56.500 1.00 85.50 446 CYS A CA 1
ATOM 3482 C C . CYS A 1 446 ? 24.679 2.372 -55.599 1.00 85.50 446 CYS A C 1
ATOM 3484 O O . CYS A 1 446 ? 23.652 1.870 -56.049 1.00 85.50 446 CYS A O 1
ATOM 3486 N N . PHE A 1 447 ? 24.795 2.752 -54.325 1.00 84.06 447 PHE A N 1
ATOM 3487 C CA . PHE A 1 447 ? 23.705 2.816 -53.348 1.00 84.06 447 PHE A CA 1
ATOM 3488 C C . PHE A 1 447 ? 23.148 4.237 -53.160 1.00 84.06 447 PHE A C 1
ATOM 3490 O O . PHE A 1 447 ? 22.044 4.375 -52.643 1.00 84.06 447 PHE A O 1
ATOM 3497 N N . SER A 1 448 ? 23.897 5.281 -53.536 1.00 82.88 448 SER A N 1
ATOM 3498 C CA . SER A 1 448 ? 23.428 6.672 -53.546 1.00 82.88 448 SER A CA 1
ATOM 3499 C C . SER A 1 448 ? 24.137 7.508 -54.620 1.00 82.88 448 SER A C 1
ATOM 3501 O O . SER A 1 448 ? 25.075 7.053 -55.271 1.00 82.88 448 SER A O 1
ATOM 3503 N N . SER A 1 449 ? 23.715 8.763 -54.788 1.00 82.69 449 SER A N 1
ATOM 3504 C CA . SER A 1 449 ? 24.302 9.715 -55.741 1.00 82.69 449 SER A CA 1
ATOM 3505 C C . SER A 1 449 ? 25.674 10.253 -55.311 1.00 82.69 449 SER A C 1
ATOM 3507 O O . SER A 1 449 ? 26.283 11.041 -56.036 1.00 82.69 449 SER A O 1
ATOM 3509 N N . THR A 1 450 ? 26.175 9.862 -54.136 1.00 80.69 450 THR A N 1
ATOM 3510 C CA . THR A 1 450 ? 27.443 10.344 -53.583 1.00 80.69 450 THR A CA 1
ATOM 3511 C C . THR A 1 450 ? 28.628 9.491 -54.044 1.00 80.69 450 THR A C 1
ATOM 3513 O O . THR A 1 450 ? 28.502 8.330 -54.422 1.00 80.69 450 THR A O 1
ATOM 3516 N N . SER A 1 451 ? 29.826 10.077 -54.044 1.00 77.00 451 SER A N 1
ATOM 3517 C CA . SER A 1 451 ? 31.051 9.423 -54.530 1.00 77.00 451 SER A CA 1
ATOM 3518 C C . SER A 1 451 ? 31.551 8.257 -53.661 1.00 77.00 451 SER A C 1
ATOM 3520 O O . SER A 1 451 ? 32.514 7.585 -54.029 1.00 77.00 451 SER A O 1
ATOM 3522 N N . ASP A 1 452 ? 30.953 8.062 -52.489 1.00 78.81 452 ASP A N 1
ATOM 3523 C CA . ASP A 1 452 ? 31.319 7.138 -51.410 1.00 78.81 452 ASP A CA 1
ATOM 3524 C C . ASP A 1 452 ? 30.307 6.010 -51.190 1.00 78.81 452 ASP A C 1
ATOM 3526 O O . ASP A 1 452 ? 30.285 5.358 -50.152 1.00 78.81 452 ASP A O 1
ATOM 3530 N N . SER A 1 453 ? 29.466 5.746 -52.181 1.00 81.00 453 SER A N 1
ATOM 3531 C CA . SER A 1 453 ? 28.444 4.703 -52.116 1.00 81.00 453 SER A CA 1
ATOM 3532 C C . SER A 1 453 ? 28.437 3.814 -53.358 1.00 81.00 453 SER A C 1
ATOM 3534 O O . SER A 1 453 ? 27.440 3.160 -53.660 1.00 81.00 453 SER A O 1
ATOM 3536 N N . CYS A 1 454 ? 29.553 3.747 -54.082 1.00 82.69 454 CYS A N 1
ATOM 3537 C C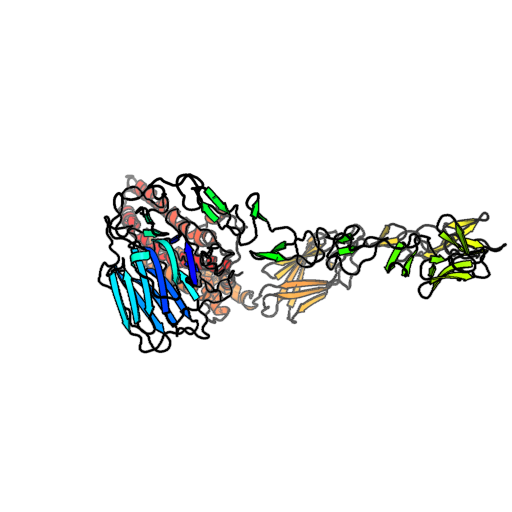A . CYS A 1 454 ? 29.709 2.866 -55.228 1.00 82.69 454 CYS A CA 1
ATOM 3538 C C . CYS A 1 454 ? 29.671 1.381 -54.804 1.00 82.69 454 CYS A C 1
ATOM 3540 O O . CYS A 1 454 ? 30.173 0.988 -53.753 1.00 82.69 454 CYS A O 1
ATOM 3542 N N . ILE A 1 455 ? 29.106 0.538 -55.666 1.00 83.56 455 ILE A N 1
ATOM 3543 C CA . ILE A 1 455 ? 29.143 -0.932 -55.589 1.00 83.56 455 ILE A CA 1
ATOM 3544 C C . ILE A 1 455 ? 30.221 -1.467 -56.528 1.00 83.56 455 ILE A C 1
ATOM 3546 O O . ILE A 1 455 ? 30.975 -2.361 -56.168 1.00 83.56 455 ILE A O 1
ATOM 3550 N N . ASN A 1 456 ? 30.314 -0.903 -57.733 1.00 80.62 456 ASN A N 1
ATOM 3551 C CA . ASN A 1 456 ? 31.385 -1.181 -58.683 1.00 80.62 456 ASN A CA 1
ATOM 3552 C C . ASN A 1 456 ? 31.939 0.140 -59.215 1.00 80.62 456 ASN A C 1
ATOM 3554 O O . ASN A 1 456 ? 31.182 1.085 -59.440 1.00 80.62 456 ASN A O 1
ATOM 3558 N N . CYS A 1 457 ? 33.249 0.197 -59.444 1.00 78.44 457 CYS A N 1
ATOM 3559 C CA . CYS A 1 457 ? 33.936 1.390 -59.934 1.00 78.44 457 CYS A CA 1
ATOM 3560 C C . CYS A 1 457 ? 34.135 1.364 -61.448 1.00 78.44 457 CYS A C 1
ATOM 3562 O O . CYS A 1 457 ? 34.383 0.312 -62.040 1.00 78.44 457 CYS A O 1
ATOM 3564 N N . LEU A 1 458 ? 34.104 2.544 -62.067 1.00 75.94 458 LEU A N 1
ATOM 3565 C CA . LEU A 1 458 ? 34.599 2.716 -63.430 1.00 75.94 458 LEU A CA 1
ATOM 3566 C C . LEU A 1 458 ? 36.129 2.532 -63.449 1.00 75.94 458 LEU A C 1
ATOM 3568 O O . LEU A 1 458 ? 36.867 3.142 -62.672 1.00 75.94 458 LEU A O 1
ATOM 3572 N N . SER A 1 459 ? 36.619 1.658 -64.331 1.00 63.38 459 SER A N 1
ATOM 3573 C CA . SER A 1 459 ? 38.056 1.376 -64.489 1.00 63.38 459 SER A CA 1
ATOM 3574 C C . SER A 1 459 ? 38.841 2.658 -64.838 1.00 63.38 459 SER A C 1
ATOM 3576 O O . SER A 1 459 ? 38.357 3.420 -65.680 1.00 63.38 459 SER A O 1
ATOM 3578 N N . PRO A 1 460 ? 40.040 2.926 -64.259 1.00 58.06 460 PRO A N 1
ATOM 3579 C CA . PRO A 1 460 ? 40.921 2.042 -63.476 1.00 58.06 460 PRO A CA 1
ATOM 3580 C C . PRO A 1 460 ? 40.858 2.233 -61.943 1.00 58.06 460 PRO A C 1
ATOM 3582 O O . PRO A 1 460 ? 41.831 1.936 -61.248 1.00 58.06 460 PRO A O 1
ATOM 3585 N N . LEU A 1 461 ? 39.766 2.774 -61.401 1.00 67.69 461 LEU A N 1
ATOM 3586 C CA . LEU A 1 461 ? 39.622 3.001 -59.960 1.00 67.69 461 LEU A CA 1
ATOM 3587 C C . LEU A 1 461 ? 39.316 1.685 -59.224 1.00 67.69 461 LEU A C 1
ATOM 3589 O O . LEU A 1 461 ? 38.626 0.820 -59.762 1.00 67.69 461 LEU A O 1
ATOM 3593 N N . LEU A 1 462 ? 39.827 1.536 -57.998 1.00 68.06 462 LEU A N 1
ATOM 3594 C CA . LEU A 1 462 ? 39.528 0.389 -57.139 1.00 68.06 462 LEU A CA 1
ATOM 3595 C C . LEU A 1 462 ? 38.448 0.775 -56.134 1.00 68.06 462 LEU A C 1
ATOM 3597 O O . LEU A 1 462 ? 38.458 1.883 -55.594 1.00 68.06 462 LEU A O 1
ATOM 3601 N N . LEU A 1 463 ? 37.520 -0.149 -55.901 1.00 68.25 463 LEU A N 1
ATOM 3602 C CA . LEU A 1 463 ? 36.523 0.006 -54.858 1.00 68.25 463 LEU A CA 1
ATOM 3603 C C . LEU A 1 463 ? 37.212 -0.150 -53.506 1.00 68.25 463 LEU A C 1
ATOM 3605 O O . LEU A 1 463 ? 37.786 -1.196 -53.207 1.00 68.25 463 LEU A O 1
ATOM 3609 N N . SER A 1 464 ? 37.156 0.897 -52.698 1.00 65.38 464 SER A N 1
ATOM 3610 C CA . SER A 1 464 ? 37.551 0.827 -51.301 1.00 65.38 464 SER A CA 1
ATOM 3611 C C . SER A 1 464 ? 36.462 0.090 -50.517 1.00 65.38 464 SER A C 1
ATOM 3613 O O . SER A 1 464 ? 35.350 0.602 -50.397 1.00 65.38 464 SER A O 1
ATOM 3615 N N . GLU A 1 465 ? 36.747 -1.108 -49.989 1.00 63.00 465 GLU A N 1
ATOM 3616 C CA . GLU A 1 465 ? 35.735 -1.898 -49.257 1.00 63.00 465 GLU A CA 1
ATOM 3617 C C . GLU A 1 465 ? 35.189 -1.169 -48.020 1.00 63.00 465 GLU A C 1
ATOM 3619 O O . GLU A 1 465 ? 34.041 -1.370 -47.628 1.00 63.00 465 GLU A O 1
ATOM 3624 N N . THR A 1 466 ? 35.991 -0.284 -47.430 1.00 58.00 466 THR A N 1
ATOM 3625 C CA . THR A 1 466 ? 35.673 0.417 -46.183 1.00 58.00 466 THR A CA 1
ATOM 3626 C C . THR A 1 466 ? 34.934 1.732 -46.412 1.00 58.00 466 THR A C 1
ATOM 3628 O O . THR A 1 466 ? 34.003 2.031 -45.671 1.00 58.00 466 THR A O 1
ATOM 3631 N N . SER A 1 467 ? 35.302 2.516 -47.430 1.00 65.81 467 SER A N 1
ATOM 3632 C CA . SER A 1 467 ? 34.642 3.802 -47.721 1.00 65.81 467 SER A CA 1
ATOM 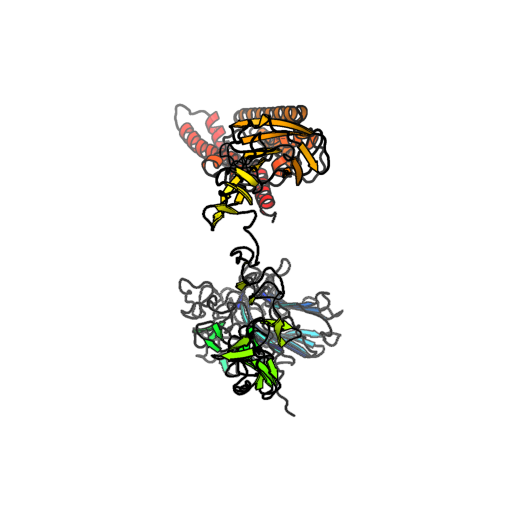3633 C C . SER A 1 467 ? 33.599 3.725 -48.827 1.00 65.81 467 SER A C 1
ATOM 3635 O O . SER A 1 467 ? 32.987 4.745 -49.117 1.00 65.81 467 SER A O 1
ATOM 3637 N N . LYS A 1 468 ? 33.446 2.567 -49.492 1.00 73.69 468 LYS A N 1
ATOM 3638 C CA . LYS A 1 468 ? 32.596 2.360 -50.683 1.00 73.69 468 LYS A CA 1
ATOM 3639 C C . LYS A 1 468 ? 32.776 3.436 -51.766 1.00 73.69 468 LYS A C 1
ATOM 3641 O O . LYS A 1 468 ? 31.947 3.602 -52.654 1.00 73.69 468 LYS A O 1
ATOM 3646 N N . SER A 1 469 ? 33.896 4.152 -51.720 1.00 72.56 469 SER A N 1
ATOM 3647 C CA . SER A 1 469 ? 34.299 5.158 -52.685 1.00 72.56 469 SER A CA 1
ATOM 3648 C C . SER A 1 469 ? 35.303 4.557 -53.654 1.00 72.56 469 SER A C 1
ATOM 3650 O O . SER A 1 469 ? 36.065 3.642 -53.329 1.00 72.56 469 SER A O 1
ATOM 3652 N N . CYS A 1 470 ? 35.317 5.087 -54.868 1.00 70.50 470 CYS A N 1
ATOM 3653 C CA . CYS A 1 470 ? 36.314 4.717 -55.860 1.00 70.50 470 CYS A CA 1
ATOM 3654 C C . CYS A 1 470 ? 37.551 5.604 -55.670 1.00 70.50 470 CYS A C 1
ATOM 3656 O O . CYS A 1 470 ? 37.582 6.743 -56.139 1.00 70.50 470 CYS A O 1
ATOM 3658 N N . SER A 1 471 ? 38.560 5.108 -54.946 1.00 62.38 471 SER A N 1
ATOM 3659 C CA . SER A 1 471 ? 39.761 5.871 -54.563 1.00 62.38 471 SER A CA 1
ATOM 3660 C C . SER A 1 471 ? 41.035 5.007 -54.531 1.00 62.38 471 SER A C 1
ATOM 3662 O O . SER A 1 471 ? 41.023 3.822 -54.852 1.00 62.38 471 SER A O 1
ATOM 3664 N N . ARG A 1 472 ? 42.177 5.607 -54.168 1.00 61.38 472 ARG A N 1
ATOM 3665 C CA . ARG A 1 472 ? 43.394 4.876 -53.738 1.00 61.38 472 ARG A CA 1
ATOM 3666 C C . ARG A 1 472 ? 43.260 4.477 -52.241 1.00 61.38 472 ARG A C 1
ATOM 3668 O O . ARG A 1 472 ? 42.311 4.946 -51.616 1.00 61.38 472 ARG A O 1
ATOM 3675 N N . CYS A 1 473 ? 44.131 3.602 -51.696 1.00 60.25 473 CYS A N 1
ATOM 3676 C CA . CYS A 1 473 ? 44.014 3.025 -50.329 1.00 60.25 473 CYS A CA 1
ATOM 3677 C C . CYS A 1 473 ? 43.750 4.068 -49.218 1.00 60.25 473 CYS A C 1
ATOM 3679 O O . CYS A 1 473 ? 44.247 5.187 -49.304 1.00 60.25 473 CYS A O 1
ATOM 3681 N N . LEU A 1 474 ? 42.994 3.663 -48.190 1.00 61.19 474 LEU A N 1
ATOM 3682 C CA . LEU A 1 474 ? 42.555 4.473 -47.040 1.00 61.19 474 LEU A CA 1
ATOM 3683 C C . LEU A 1 474 ? 43.640 4.680 -45.980 1.00 61.19 474 LEU A C 1
ATOM 3685 O O . LEU A 1 474 ? 44.467 3.798 -45.796 1.00 61.19 474 LEU A O 1
ATOM 3689 N N . ASP A 1 475 ? 43.551 5.766 -45.205 1.00 61.53 475 ASP A N 1
ATOM 3690 C CA . ASP A 1 475 ? 44.554 6.136 -44.191 1.00 61.53 475 ASP A CA 1
ATOM 3691 C C . ASP A 1 475 ? 44.754 5.077 -43.076 1.00 61.53 475 ASP A C 1
ATOM 3693 O O . ASP A 1 475 ? 45.842 4.976 -42.514 1.00 61.53 475 ASP A O 1
ATOM 3697 N N . SER A 1 476 ? 43.757 4.222 -42.803 1.00 60.47 476 SER A N 1
ATOM 3698 C CA . SER A 1 476 ? 43.823 3.097 -41.844 1.00 60.47 476 SER A CA 1
ATOM 3699 C C . SER A 1 476 ? 44.433 1.805 -42.412 1.00 60.47 476 SER A C 1
ATOM 3701 O O . SER A 1 476 ? 44.416 0.744 -41.771 1.00 60.47 476 SER A O 1
ATOM 3703 N N . MET A 1 477 ? 44.957 1.873 -43.636 1.00 70.81 477 MET A N 1
ATOM 3704 C CA . MET A 1 477 ? 45.586 0.766 -44.339 1.00 70.81 477 MET A CA 1
ATOM 3705 C C . MET A 1 477 ? 46.845 1.254 -45.059 1.00 70.81 477 MET A C 1
ATOM 3707 O O . MET A 1 477 ? 46.877 2.336 -45.635 1.00 70.81 477 MET A O 1
ATOM 3711 N N . TYR A 1 478 ? 47.881 0.428 -45.103 1.00 73.50 478 TYR A N 1
ATOM 3712 C CA . TYR A 1 478 ? 49.079 0.709 -45.889 1.00 73.50 478 TYR A CA 1
ATOM 3713 C C . TYR A 1 478 ? 49.103 -0.178 -47.137 1.00 73.50 478 TYR A C 1
ATOM 3715 O O . TYR A 1 478 ? 48.597 -1.302 -47.144 1.00 73.50 478 TYR A O 1
ATOM 3723 N N . PHE A 1 479 ? 49.649 0.343 -48.234 1.00 67.25 479 PHE A N 1
ATOM 3724 C CA . PHE A 1 479 ? 49.711 -0.380 -49.502 1.00 67.25 479 PHE A CA 1
ATOM 3725 C C . PHE A 1 479 ? 50.952 -1.273 -49.558 1.00 67.25 479 PHE A C 1
ATOM 3727 O O . PHE A 1 479 ? 52.078 -0.776 -49.536 1.00 67.25 479 PHE A O 1
ATOM 3734 N N . GLU A 1 480 ? 50.747 -2.582 -49.685 1.00 69.56 480 GLU A N 1
ATOM 3735 C CA . GLU A 1 480 ? 51.816 -3.572 -49.829 1.00 69.56 480 GLU A CA 1
ATOM 3736 C C . GLU A 1 480 ? 51.298 -4.776 -50.642 1.00 69.56 480 GLU A C 1
ATOM 3738 O O . GLU A 1 480 ? 50.172 -5.224 -50.449 1.00 69.56 480 GLU A O 1
ATOM 3743 N N . ASP A 1 481 ? 52.096 -5.309 -51.573 1.00 68.38 481 ASP A N 1
ATOM 3744 C CA . ASP A 1 481 ? 51.742 -6.473 -52.415 1.00 68.38 481 ASP A CA 1
ATOM 3745 C C . ASP A 1 481 ? 50.450 -6.334 -53.254 1.00 68.38 481 ASP A C 1
ATOM 3747 O O . ASP A 1 481 ? 49.679 -7.282 -53.391 1.00 68.38 481 ASP A O 1
ATOM 3751 N N . PHE A 1 482 ? 50.207 -5.161 -53.855 1.00 57.19 482 PHE A N 1
ATOM 3752 C CA . PHE A 1 482 ? 48.994 -4.874 -54.650 1.00 57.19 482 PHE A CA 1
ATOM 3753 C C . PHE A 1 482 ? 47.675 -4.985 -53.865 1.00 57.19 482 PHE A C 1
ATOM 3755 O O . PHE A 1 482 ? 46.602 -5.051 -54.466 1.00 57.19 482 PHE A O 1
ATOM 3762 N N . GLN A 1 483 ? 47.742 -4.967 -52.534 1.00 56.25 483 GLN A N 1
ATOM 3763 C CA . GLN A 1 483 ? 46.593 -4.993 -51.637 1.00 56.25 483 GLN A CA 1
ATOM 3764 C C . GLN A 1 483 ? 46.759 -3.913 -50.560 1.00 56.25 483 GLN A C 1
ATOM 3766 O O . GLN A 1 483 ? 47.874 -3.545 -50.188 1.00 56.25 483 GLN A O 1
ATOM 3771 N N . CYS A 1 484 ? 45.652 -3.365 -50.062 1.00 71.38 484 CYS A N 1
ATOM 3772 C CA . CYS A 1 484 ? 45.696 -2.513 -48.875 1.00 71.38 484 CYS A CA 1
ATOM 3773 C C . CYS A 1 484 ? 45.681 -3.441 -47.644 1.00 71.38 484 CYS A C 1
ATOM 3775 O O . CYS A 1 484 ? 44.754 -4.238 -47.496 1.00 71.38 484 CYS A O 1
ATOM 3777 N N . LYS A 1 485 ? 46.698 -3.373 -46.779 1.00 74.06 485 LYS A N 1
ATOM 3778 C CA . LYS A 1 485 ? 46.799 -4.157 -45.534 1.00 74.06 485 LYS A CA 1
ATOM 3779 C C . LYS A 1 485 ? 46.478 -3.272 -44.330 1.00 74.06 485 LYS A C 1
ATOM 3781 O O . LYS A 1 485 ? 46.895 -2.119 -44.284 1.00 74.06 485 LYS A O 1
ATOM 3786 N N . SER A 1 486 ? 45.741 -3.799 -43.354 1.00 75.56 486 SER A N 1
ATOM 3787 C CA . SER A 1 486 ? 45.317 -3.041 -42.169 1.00 75.56 486 SER A CA 1
ATOM 3788 C C . SER A 1 486 ? 46.480 -2.671 -41.246 1.00 75.56 486 SER A C 1
ATOM 3790 O O . SER A 1 486 ? 47.424 -3.446 -41.068 1.00 75.56 486 SER A O 1
ATOM 3792 N N . CYS A 1 487 ? 46.373 -1.502 -40.618 1.00 77.75 487 CYS A N 1
ATOM 3793 C CA . CYS A 1 487 ? 47.245 -1.081 -39.523 1.00 77.75 487 CYS A CA 1
ATOM 3794 C C . CYS A 1 487 ? 47.110 -1.979 -38.277 1.00 77.75 487 CYS A C 1
ATOM 3796 O O . CYS A 1 487 ? 46.131 -2.711 -38.125 1.00 77.75 487 CYS A O 1
ATOM 3798 N N . ALA A 1 488 ? 48.095 -1.930 -37.370 1.00 76.12 488 ALA A N 1
ATOM 3799 C CA . ALA A 1 488 ? 48.022 -2.632 -36.085 1.00 76.12 488 ALA A CA 1
ATOM 3800 C C . ALA A 1 488 ? 46.853 -2.129 -35.211 1.00 76.12 488 ALA A C 1
ATOM 3802 O O . ALA A 1 488 ? 46.434 -0.978 -35.317 1.00 76.12 488 ALA A O 1
ATOM 3803 N N . SER A 1 489 ? 46.336 -2.983 -34.318 1.00 70.88 489 SER A N 1
ATOM 3804 C CA . SER A 1 489 ? 45.244 -2.624 -33.399 1.00 70.88 489 SER A CA 1
ATOM 3805 C C . SER A 1 489 ? 45.594 -1.392 -32.555 1.00 70.88 489 SER A C 1
ATOM 3807 O O . SER A 1 489 ? 46.727 -1.298 -32.089 1.00 70.88 489 SER A O 1
ATOM 3809 N N . LEU A 1 490 ? 44.617 -0.506 -32.309 1.00 72.88 490 LEU A N 1
ATOM 3810 C CA . LEU A 1 490 ? 44.766 0.801 -31.633 1.00 72.88 490 LEU A CA 1
ATOM 3811 C C . LEU A 1 490 ? 45.423 1.915 -32.485 1.00 72.88 490 LEU A C 1
ATOM 3813 O O . LEU A 1 490 ? 45.668 3.014 -31.980 1.00 72.88 490 LEU A O 1
ATOM 3817 N N . CYS A 1 491 ? 45.656 1.665 -33.781 1.00 78.38 491 CYS A N 1
ATOM 3818 C CA . CYS A 1 491 ? 46.189 2.634 -34.737 1.00 78.38 491 CYS A CA 1
ATOM 3819 C C . CYS A 1 491 ? 45.134 3.093 -35.762 1.00 78.38 491 CYS A C 1
ATOM 3821 O O . CYS A 1 491 ? 44.542 2.268 -36.454 1.00 78.38 491 CYS A O 1
ATOM 3823 N N . LEU A 1 492 ? 44.925 4.407 -35.874 1.00 75.25 492 LEU A N 1
ATOM 3824 C CA . LEU A 1 492 ? 44.014 5.043 -36.832 1.00 75.25 492 LEU A CA 1
ATOM 3825 C C . LEU A 1 492 ? 44.668 5.285 -38.201 1.00 75.25 492 LEU A C 1
ATOM 3827 O O . LEU A 1 492 ? 43.977 5.168 -39.208 1.00 75.25 492 LEU A O 1
ATOM 3831 N N . GLU A 1 493 ? 45.968 5.604 -38.246 1.00 78.50 493 GLU A N 1
ATOM 3832 C CA . GLU A 1 493 ? 46.729 5.792 -39.496 1.00 78.50 493 GLU A CA 1
ATOM 3833 C C . GLU A 1 493 ? 48.144 5.209 -39.370 1.00 78.50 493 GLU A C 1
ATOM 3835 O O . GLU A 1 493 ? 48.799 5.430 -38.349 1.00 78.50 493 GLU A O 1
ATOM 3840 N N . CYS A 1 494 ? 48.638 4.477 -40.376 1.00 75.31 494 CYS A N 1
ATOM 3841 C CA . CYS A 1 494 ? 49.972 3.861 -40.336 1.00 75.31 494 CYS A CA 1
ATOM 3842 C C . CYS A 1 494 ? 50.687 3.834 -41.692 1.00 75.31 494 CYS A C 1
ATOM 3844 O O . CYS A 1 494 ? 50.076 3.775 -42.756 1.00 75.31 494 CYS A O 1
ATOM 3846 N N . ILE A 1 495 ? 52.019 3.808 -41.635 1.00 75.69 495 ILE A N 1
ATOM 3847 C CA . ILE A 1 495 ? 52.895 3.680 -42.814 1.00 75.69 495 ILE A CA 1
ATOM 3848 C C . ILE A 1 495 ? 53.343 2.218 -43.006 1.00 75.69 495 ILE A C 1
ATOM 3850 O O . ILE A 1 495 ? 53.664 1.791 -44.113 1.00 75.69 495 ILE A O 1
ATOM 3854 N N . SER A 1 496 ? 53.348 1.434 -41.928 1.00 75.81 496 SER A N 1
ATOM 3855 C CA . SER A 1 496 ? 53.595 -0.011 -41.921 1.00 75.81 496 SER A CA 1
ATOM 3856 C C . SER A 1 496 ? 52.934 -0.641 -40.692 1.00 75.81 496 SER A C 1
ATOM 3858 O O . SER A 1 496 ? 52.477 0.075 -39.800 1.00 75.81 496 SER A O 1
ATOM 3860 N N . LEU A 1 497 ? 52.937 -1.976 -40.591 1.00 73.06 497 LEU A N 1
ATOM 3861 C CA . LEU A 1 497 ? 52.368 -2.700 -39.443 1.00 73.06 497 LEU A CA 1
ATOM 3862 C C . LEU A 1 497 ? 52.928 -2.241 -38.078 1.00 73.06 497 LEU A C 1
ATOM 3864 O O . LEU A 1 497 ? 52.256 -2.401 -37.065 1.00 73.06 497 LEU A O 1
ATOM 3868 N N . THR A 1 498 ? 54.138 -1.676 -38.028 1.00 67.88 498 THR A N 1
ATOM 3869 C CA . THR A 1 498 ? 54.799 -1.249 -36.781 1.00 67.88 498 THR A CA 1
ATOM 3870 C C . THR A 1 498 ? 54.915 0.266 -36.612 1.00 67.88 498 THR A C 1
ATOM 3872 O O . THR A 1 498 ? 55.332 0.712 -35.547 1.00 67.88 498 THR A O 1
ATOM 3875 N N . GLN A 1 499 ? 54.561 1.067 -37.622 1.00 72.06 499 GLN A N 1
ATOM 3876 C CA . GLN A 1 499 ? 54.709 2.527 -37.590 1.00 72.06 499 GLN A CA 1
ATOM 3877 C C . GLN A 1 499 ? 53.350 3.212 -37.690 1.00 72.06 499 GLN A C 1
ATOM 3879 O O . GLN A 1 499 ? 52.831 3.425 -38.787 1.00 72.06 499 GLN A O 1
ATOM 3884 N N . CYS A 1 500 ? 52.800 3.556 -36.525 1.00 77.19 500 CYS A N 1
ATOM 3885 C CA . CYS A 1 500 ? 51.521 4.237 -36.372 1.00 77.19 500 CYS A CA 1
ATOM 3886 C C . CYS A 1 500 ? 51.697 5.758 -36.279 1.00 77.19 500 CYS A C 1
ATOM 3888 O O . CYS A 1 500 ? 52.394 6.232 -35.383 1.00 77.19 500 CYS A O 1
ATOM 3890 N N . THR A 1 501 ? 51.053 6.511 -37.169 1.00 75.06 501 THR A N 1
ATOM 3891 C CA . THR A 1 501 ? 51.118 7.980 -37.248 1.00 75.06 501 THR A CA 1
ATOM 3892 C C . THR A 1 501 ? 49.936 8.684 -36.582 1.00 75.06 501 THR A C 1
ATOM 3894 O O . THR A 1 501 ? 50.030 9.874 -36.296 1.00 75.06 501 THR A O 1
ATOM 3897 N N . LYS A 1 502 ? 48.826 7.979 -36.314 1.00 74.50 502 LYS A N 1
ATOM 3898 C CA . LYS A 1 502 ? 47.649 8.522 -35.610 1.00 74.50 502 LYS A CA 1
ATOM 3899 C C . LYS A 1 502 ? 46.904 7.424 -34.867 1.00 74.50 502 LYS A C 1
ATOM 3901 O O . LYS A 1 502 ? 46.794 6.319 -35.382 1.00 74.50 502 LYS A O 1
ATOM 3906 N N . CYS A 1 503 ? 46.390 7.704 -33.672 1.00 78.31 503 CYS A N 1
ATOM 3907 C CA . CYS A 1 503 ? 46.119 6.660 -32.675 1.00 78.31 503 CYS A CA 1
ATOM 3908 C C . CYS A 1 503 ? 44.779 6.861 -31.982 1.00 78.31 503 CYS A C 1
ATOM 3910 O O . CYS A 1 503 ? 44.268 7.979 -31.923 1.00 78.31 503 CYS A O 1
ATOM 3912 N N . VAL A 1 504 ? 44.221 5.768 -31.464 1.00 78.06 504 VAL A N 1
ATOM 3913 C CA . VAL A 1 504 ? 42.978 5.795 -30.686 1.00 78.06 504 VAL A CA 1
ATOM 3914 C C . VAL A 1 504 ? 43.205 6.558 -29.372 1.00 78.06 504 VAL A C 1
ATOM 3916 O O . VAL A 1 504 ? 44.303 6.560 -28.820 1.00 78.06 504 VAL A O 1
ATOM 3919 N N . ASN A 1 505 ? 42.177 7.242 -28.862 1.00 77.12 505 ASN A N 1
ATOM 3920 C CA . ASN A 1 505 ? 42.288 7.990 -27.608 1.00 77.12 505 ASN A CA 1
ATOM 3921 C C . ASN A 1 505 ? 42.717 7.078 -26.443 1.00 77.12 505 ASN A C 1
ATOM 3923 O O . ASN A 1 505 ? 42.298 5.925 -26.354 1.00 77.12 505 ASN A O 1
ATOM 3927 N N . ASN A 1 506 ? 43.515 7.624 -25.521 1.00 78.00 506 ASN A N 1
ATOM 3928 C CA . ASN A 1 506 ? 44.056 6.923 -24.351 1.00 78.00 506 ASN A CA 1
ATOM 3929 C C . ASN A 1 506 ? 45.066 5.795 -24.672 1.00 78.00 506 ASN A C 1
ATOM 3931 O O . ASN A 1 506 ? 45.182 4.848 -23.898 1.00 78.00 506 ASN A O 1
ATOM 3935 N N . THR A 1 507 ? 45.841 5.891 -25.764 1.00 80.12 507 THR A N 1
ATOM 3936 C CA . THR A 1 507 ? 47.004 5.016 -26.059 1.00 80.12 507 THR A CA 1
ATOM 3937 C C . THR A 1 507 ? 48.340 5.625 -25.616 1.00 80.12 507 THR A C 1
ATOM 3939 O O . THR A 1 507 ? 48.461 6.844 -25.476 1.00 80.12 507 THR A O 1
ATOM 3942 N N . ILE A 1 508 ? 49.369 4.801 -25.401 1.00 79.81 508 ILE A N 1
ATOM 3943 C CA . ILE A 1 508 ? 50.715 5.265 -25.014 1.00 79.81 508 ILE A CA 1
ATOM 3944 C C . ILE A 1 508 ? 51.461 5.845 -26.232 1.00 79.81 508 ILE A C 1
ATOM 3946 O O . ILE A 1 508 ? 51.690 5.138 -27.214 1.00 79.81 508 ILE A O 1
ATOM 3950 N N . ILE A 1 509 ? 51.887 7.109 -26.151 1.00 73.94 509 ILE A N 1
ATOM 3951 C CA . ILE A 1 509 ? 52.704 7.793 -27.172 1.00 73.94 509 ILE A CA 1
ATOM 3952 C C . ILE A 1 509 ? 54.185 7.705 -26.766 1.00 73.94 509 ILE A C 1
ATOM 3954 O O . ILE A 1 509 ? 54.512 7.891 -25.595 1.00 73.94 509 ILE A O 1
ATOM 3958 N N . THR A 1 510 ? 55.064 7.371 -27.712 1.00 69.00 510 THR A N 1
ATOM 3959 C CA . THR A 1 510 ? 56.526 7.312 -27.512 1.00 69.00 510 THR A CA 1
ATOM 3960 C C . THR A 1 510 ? 57.185 8.676 -27.739 1.00 69.00 510 THR A C 1
ATOM 3962 O O . THR A 1 510 ? 56.596 9.550 -28.368 1.00 69.00 510 THR A O 1
ATOM 3965 N N . ASP A 1 511 ? 58.426 8.848 -27.269 1.00 63.00 511 ASP A N 1
ATOM 3966 C CA . ASP A 1 511 ? 59.185 10.108 -27.382 1.00 63.00 511 ASP A CA 1
ATOM 3967 C C . ASP A 1 511 ? 59.414 10.585 -28.838 1.00 63.00 511 ASP A C 1
ATOM 3969 O O . ASP A 1 511 ? 59.690 11.763 -29.055 1.00 63.00 511 ASP A O 1
ATOM 3973 N N . ASP A 1 512 ? 59.267 9.698 -29.832 1.00 66.38 512 ASP A N 1
ATOM 3974 C CA . ASP A 1 512 ? 59.420 9.992 -31.266 1.00 66.38 512 ASP A CA 1
ATOM 3975 C C . ASP A 1 512 ? 58.082 10.345 -31.971 1.00 66.38 512 ASP A C 1
ATOM 3977 O O . ASP A 1 512 ? 58.001 10.275 -33.197 1.00 66.38 512 ASP A O 1
ATOM 3981 N N . ASP A 1 513 ? 57.024 10.698 -31.225 1.00 64.12 513 ASP A N 1
ATOM 3982 C CA . ASP A 1 513 ? 55.664 11.018 -31.726 1.00 64.12 513 ASP A CA 1
ATOM 3983 C C . ASP A 1 513 ? 54.918 9.837 -32.398 1.00 64.12 513 ASP A C 1
ATOM 3985 O O . ASP A 1 513 ? 53.848 10.003 -32.986 1.00 64.12 513 ASP A O 1
ATOM 3989 N N . TYR A 1 514 ? 55.437 8.610 -32.268 1.00 69.69 514 TYR A N 1
ATOM 3990 C CA . TYR A 1 514 ? 54.764 7.379 -32.702 1.00 69.69 514 TYR A CA 1
ATOM 3991 C C . TYR A 1 514 ? 54.000 6.729 -31.547 1.00 69.69 514 TYR A C 1
ATOM 3993 O O . TYR A 1 514 ? 54.456 6.737 -30.401 1.00 69.69 514 TYR A O 1
ATOM 4001 N N . CYS A 1 515 ? 52.867 6.088 -31.831 1.00 67.31 515 CYS A N 1
ATOM 4002 C CA . CYS A 1 515 ? 52.121 5.373 -30.795 1.00 67.31 515 CYS A CA 1
ATOM 4003 C C . CYS A 1 515 ? 52.537 3.923 -30.634 1.00 67.31 515 CYS A C 1
ATOM 4005 O O . CYS A 1 515 ? 52.807 3.206 -31.598 1.00 67.31 515 CYS A O 1
ATOM 4007 N N . THR A 1 516 ? 52.480 3.480 -29.385 1.00 70.69 516 THR A N 1
ATOM 4008 C CA . THR A 1 516 ? 52.589 2.075 -29.005 1.00 70.69 516 THR A CA 1
ATOM 4009 C C . THR A 1 516 ? 51.172 1.508 -28.898 1.00 70.69 516 THR A C 1
ATOM 4011 O O . THR A 1 516 ? 50.326 2.161 -28.281 1.00 70.69 516 THR A O 1
ATOM 4014 N N . PRO A 1 517 ? 50.874 0.319 -29.452 1.00 67.75 517 PRO A N 1
ATOM 4015 C CA . PRO A 1 517 ? 49.539 -0.283 -29.415 1.00 67.75 517 PRO A CA 1
ATOM 4016 C C . PRO A 1 517 ? 49.220 -0.878 -28.031 1.00 67.75 517 PRO A C 1
ATOM 4018 O O . PRO A 1 517 ? 48.956 -2.069 -27.888 1.00 67.75 517 PRO A O 1
ATOM 4021 N N . THR A 1 518 ? 49.252 -0.034 -27.000 1.00 77.31 518 THR A N 1
ATOM 4022 C CA . THR A 1 518 ? 48.950 -0.373 -25.608 1.00 77.31 518 THR A CA 1
ATOM 4023 C C . THR A 1 518 ? 48.159 0.778 -24.986 1.00 77.31 518 THR A C 1
ATOM 4025 O O . THR A 1 518 ? 48.515 1.947 -25.163 1.00 77.31 518 THR A O 1
ATOM 4028 N N . CYS A 1 519 ? 47.088 0.462 -24.255 1.00 83.44 519 CYS A N 1
ATOM 4029 C CA . CYS A 1 519 ? 46.281 1.465 -23.560 1.00 83.44 519 CYS A CA 1
ATOM 4030 C C . CYS A 1 519 ? 47.046 2.122 -22.402 1.00 83.44 519 CYS A C 1
ATOM 4032 O O . CYS A 1 519 ? 47.896 1.504 -21.758 1.00 83.44 519 CYS A O 1
ATOM 4034 N N . GLN A 1 520 ? 46.725 3.387 -22.138 1.00 84.31 520 GLN A N 1
ATOM 4035 C CA . GLN A 1 520 ? 47.184 4.128 -20.970 1.00 84.31 520 GLN A CA 1
ATOM 4036 C C . GLN A 1 520 ? 46.645 3.493 -19.684 1.00 84.31 520 GLN A C 1
ATOM 4038 O O . GLN A 1 520 ? 45.619 2.811 -19.665 1.00 84.31 520 GLN A O 1
ATOM 4043 N N . LYS A 1 521 ? 47.340 3.751 -18.577 1.00 82.12 521 LYS A N 1
ATOM 4044 C CA . LYS A 1 521 ? 46.959 3.260 -17.253 1.00 82.12 521 LYS A CA 1
ATOM 4045 C C . LYS A 1 521 ? 45.544 3.717 -16.876 1.00 82.12 521 LYS A C 1
ATOM 4047 O O . LYS A 1 521 ? 45.197 4.873 -17.099 1.00 82.12 521 LYS A O 1
ATOM 4052 N N . GLY A 1 522 ? 44.743 2.825 -16.291 1.00 80.19 522 GLY A N 1
ATOM 4053 C CA . GLY A 1 522 ? 43.316 3.067 -16.045 1.00 80.19 522 GLY A CA 1
ATOM 4054 C C . GLY A 1 522 ? 42.396 2.501 -17.126 1.00 80.19 522 GLY A C 1
ATOM 4055 O O . GLY A 1 522 ? 41.192 2.429 -16.901 1.00 80.19 522 GLY A O 1
ATOM 4056 N N . TYR A 1 523 ? 42.941 2.065 -18.265 1.00 83.25 523 TYR A N 1
ATOM 4057 C CA . TYR A 1 523 ? 42.178 1.570 -19.408 1.00 83.25 523 TYR A CA 1
ATOM 4058 C C . TYR A 1 523 ? 42.620 0.160 -19.817 1.00 83.25 523 TYR A C 1
ATOM 4060 O O . TYR A 1 523 ? 43.751 -0.257 -19.570 1.00 83.25 523 TYR A O 1
ATOM 4068 N N . TYR A 1 524 ? 41.727 -0.595 -20.451 1.00 82.81 524 TYR A N 1
ATOM 4069 C CA . TYR A 1 524 ? 42.033 -1.883 -21.072 1.00 82.81 524 TYR A CA 1
ATOM 4070 C C . TYR A 1 524 ? 41.498 -1.945 -22.489 1.00 82.81 524 TYR A C 1
ATOM 4072 O O . TYR A 1 524 ? 40.565 -1.231 -22.841 1.00 82.81 524 TYR A O 1
ATOM 4080 N N . GLN A 1 525 ? 42.114 -2.806 -23.290 1.00 80.88 525 GLN A N 1
ATOM 4081 C CA . GLN A 1 525 ? 41.702 -3.004 -24.665 1.00 80.88 525 GLN A CA 1
ATOM 4082 C C . GLN A 1 525 ? 40.467 -3.904 -24.723 1.00 80.88 525 GLN A C 1
ATOM 4084 O O . GLN A 1 525 ? 40.513 -5.051 -24.272 1.00 80.88 525 GLN A O 1
ATOM 4089 N N . GLU A 1 526 ? 39.402 -3.391 -25.323 1.00 80.44 526 GLU A N 1
ATOM 4090 C CA . GLU A 1 526 ? 38.175 -4.115 -25.651 1.00 80.44 526 GLU A CA 1
ATOM 4091 C C . GLU A 1 526 ? 37.690 -3.595 -27.012 1.00 80.44 526 GLU A C 1
ATOM 4093 O O . GLU A 1 526 ? 37.683 -2.391 -27.245 1.00 80.44 526 GLU A O 1
ATOM 4098 N N . ASP A 1 527 ? 37.421 -4.497 -27.960 1.00 77.56 527 ASP A N 1
ATOM 4099 C CA . ASP A 1 527 ? 36.921 -4.183 -29.313 1.00 77.56 527 ASP A CA 1
ATOM 4100 C C . ASP A 1 527 ? 37.684 -3.102 -30.113 1.00 77.56 527 ASP A C 1
ATOM 4102 O O . ASP A 1 527 ? 37.128 -2.410 -30.959 1.00 77.56 527 ASP A O 1
ATOM 4106 N N . GLY A 1 528 ? 39.001 -2.987 -29.906 1.00 73.19 528 GLY A N 1
ATOM 4107 C CA . GLY A 1 528 ? 39.835 -2.019 -30.634 1.00 73.19 528 GLY A CA 1
ATOM 4108 C C . GLY A 1 528 ? 39.807 -0.602 -30.056 1.00 73.19 528 GLY A C 1
ATOM 4109 O O . GLY A 1 528 ? 40.410 0.297 -30.643 1.00 73.19 528 GLY A O 1
ATOM 4110 N N . GLU A 1 529 ? 39.197 -0.424 -28.885 1.00 78.62 529 GLU A N 1
ATOM 4111 C CA . GLU A 1 529 ? 39.193 0.811 -28.108 1.00 78.62 529 GLU A CA 1
ATOM 4112 C C . GLU A 1 529 ? 39.829 0.603 -26.725 1.00 78.62 529 GLU A C 1
ATOM 4114 O O . GLU A 1 529 ? 39.999 -0.520 -26.244 1.00 78.62 529 GLU A O 1
ATOM 4119 N N . CYS A 1 530 ? 40.211 1.707 -26.080 1.00 83.50 530 CYS A N 1
ATOM 4120 C CA . CYS A 1 530 ? 40.678 1.708 -24.698 1.00 83.50 530 CYS A CA 1
ATOM 4121 C C . CYS A 1 530 ? 39.519 2.095 -23.769 1.00 83.50 530 CYS A C 1
ATOM 4123 O O . CYS A 1 530 ? 39.158 3.269 -23.679 1.00 83.50 530 CYS A O 1
ATOM 4125 N N . VAL A 1 531 ? 38.959 1.110 -23.060 1.00 84.38 531 VAL A N 1
ATOM 4126 C CA . VAL A 1 531 ? 37.816 1.255 -22.140 1.00 84.38 531 VAL A CA 1
ATOM 4127 C C . VAL A 1 531 ? 38.307 1.445 -20.704 1.00 84.38 531 VAL A C 1
ATOM 4129 O O . VAL A 1 531 ? 39.232 0.765 -20.262 1.00 84.38 531 VAL A O 1
ATOM 4132 N N . GLY A 1 532 ? 37.717 2.389 -19.966 1.00 84.06 532 GLY A N 1
ATOM 4133 C CA . GLY A 1 532 ? 38.118 2.703 -18.590 1.00 84.06 532 GLY A CA 1
ATOM 4134 C C . GLY A 1 532 ? 37.745 1.597 -17.596 1.00 84.06 532 GLY A C 1
ATOM 4135 O O . GLY A 1 532 ? 36.632 1.077 -17.623 1.00 84.06 532 GLY A O 1
ATOM 4136 N N . LYS A 1 533 ? 38.657 1.253 -16.681 1.00 88.19 533 LYS A N 1
ATOM 4137 C CA . LYS A 1 533 ? 38.369 0.411 -15.508 1.00 88.19 533 LYS A CA 1
ATOM 4138 C C . LYS A 1 533 ? 38.190 1.287 -14.286 1.00 88.19 533 LYS A C 1
ATOM 4140 O O . LYS A 1 533 ? 39.060 2.109 -14.005 1.00 88.19 533 LYS A O 1
ATOM 4145 N N . TYR A 1 534 ? 37.148 1.021 -13.504 1.00 90.00 534 TYR A N 1
ATOM 4146 C CA . TYR A 1 534 ? 36.838 1.817 -12.321 1.00 90.00 534 TYR A CA 1
ATOM 4147 C C . TYR A 1 534 ? 36.785 0.999 -11.027 1.00 90.00 534 TYR A C 1
ATOM 4149 O O . TYR A 1 534 ? 36.494 -0.200 -11.035 1.00 90.00 534 TYR A O 1
ATOM 4157 N N . PHE A 1 535 ? 37.089 1.653 -9.909 1.00 92.06 535 PHE A N 1
ATOM 4158 C CA . PHE A 1 535 ? 36.811 1.189 -8.552 1.00 92.06 535 PHE A CA 1
ATOM 4159 C C . PHE A 1 535 ? 36.159 2.327 -7.766 1.00 92.06 535 PHE A C 1
ATOM 4161 O O . PHE A 1 535 ? 36.389 3.490 -8.082 1.00 92.06 535 PHE A O 1
ATOM 4168 N N . SER A 1 536 ? 35.379 1.991 -6.741 1.00 92.81 536 SER A N 1
ATOM 4169 C CA . SER A 1 536 ? 34.617 2.982 -5.973 1.00 92.81 536 SER A CA 1
ATOM 4170 C C . SER A 1 536 ? 35.143 3.138 -4.553 1.00 92.81 536 SER A C 1
ATOM 4172 O O . SER A 1 536 ? 35.903 2.300 -4.048 1.00 92.81 536 SER A O 1
ATOM 4174 N N . ALA A 1 537 ? 34.697 4.192 -3.873 1.00 90.69 537 ALA A N 1
ATOM 4175 C CA . ALA A 1 537 ? 34.870 4.338 -2.437 1.00 90.69 537 ALA A CA 1
ATOM 4176 C C . ALA A 1 537 ? 33.529 4.499 -1.720 1.00 90.69 537 ALA A C 1
ATOM 4178 O O . ALA A 1 537 ? 32.566 5.040 -2.253 1.00 90.69 537 ALA A O 1
ATOM 4179 N N . VAL A 1 538 ? 33.466 4.014 -0.483 1.00 90.88 538 VAL A N 1
ATOM 4180 C CA . VAL A 1 538 ? 32.268 4.045 0.357 1.00 90.88 538 VAL A CA 1
ATOM 4181 C C . VAL A 1 538 ? 32.550 4.865 1.604 1.00 90.88 538 VAL A C 1
ATOM 4183 O O . VAL A 1 538 ? 33.601 4.730 2.235 1.00 90.88 538 VAL A O 1
ATOM 4186 N N . THR A 1 539 ? 31.585 5.698 1.989 1.00 91.69 539 THR A N 1
ATOM 4187 C CA . THR A 1 539 ? 31.669 6.529 3.191 1.00 91.69 539 THR A CA 1
ATOM 4188 C C . THR A 1 539 ? 30.726 6.031 4.282 1.00 91.69 539 THR A C 1
ATOM 4190 O O . THR A 1 539 ? 29.705 5.401 4.022 1.00 91.69 539 THR A O 1
ATOM 4193 N N . SER A 1 540 ? 31.084 6.283 5.537 1.00 86.62 540 SER A N 1
ATOM 4194 C CA . SER A 1 540 ? 30.266 5.973 6.710 1.00 86.62 540 SER A CA 1
ATOM 4195 C C . SER A 1 540 ? 30.406 7.081 7.743 1.00 86.62 540 SER A C 1
ATOM 4197 O O . SER A 1 540 ? 31.474 7.675 7.876 1.00 86.62 540 SER A O 1
ATOM 4199 N N . VAL A 1 541 ? 29.345 7.360 8.495 1.00 90.06 541 VAL A N 1
ATOM 4200 C CA . VAL A 1 541 ? 29.350 8.383 9.546 1.00 90.06 541 VAL A CA 1
ATOM 4201 C C . VAL A 1 541 ? 28.873 7.782 10.863 1.00 90.06 541 VAL A C 1
ATOM 4203 O O . VAL A 1 541 ? 27.810 7.174 10.956 1.00 90.06 541 VAL A O 1
ATOM 4206 N N . SER A 1 542 ? 29.693 7.929 11.900 1.00 83.00 542 SER A N 1
ATOM 4207 C CA . SER A 1 542 ? 29.311 7.571 13.272 1.00 83.00 542 SER A CA 1
ATOM 4208 C C . SER A 1 542 ? 28.519 8.691 13.947 1.00 83.00 542 SER A C 1
ATOM 4210 O O . SER A 1 542 ? 28.658 9.858 13.589 1.00 83.00 542 SER A O 1
ATOM 4212 N N . ASN A 1 543 ? 27.799 8.362 15.020 1.00 74.75 543 ASN A N 1
ATOM 4213 C CA . ASN A 1 543 ? 27.114 9.327 15.893 1.00 74.75 543 ASN A CA 1
ATOM 4214 C C . ASN A 1 543 ? 28.030 10.397 16.532 1.00 74.75 543 ASN A C 1
ATOM 4216 O O . ASN A 1 543 ? 27.544 11.377 17.085 1.00 74.75 543 ASN A O 1
ATOM 4220 N N . LEU A 1 544 ? 29.354 10.218 16.476 1.00 77.56 544 LEU A N 1
ATOM 4221 C CA . LEU A 1 544 ? 30.354 11.199 16.908 1.00 77.56 544 LEU A CA 1
ATOM 4222 C C . LEU A 1 544 ? 30.902 12.035 15.740 1.00 77.56 544 LEU A C 1
ATOM 4224 O O . LEU A 1 544 ? 31.975 12.622 15.870 1.00 77.56 544 LEU A O 1
ATOM 4228 N N . ASN A 1 545 ? 30.225 12.033 14.589 1.00 85.62 545 ASN A N 1
ATOM 4229 C CA . ASN A 1 545 ? 30.663 12.686 13.352 1.00 85.62 545 ASN A CA 1
ATOM 4230 C C . ASN A 1 545 ? 32.078 12.284 12.906 1.00 85.62 545 ASN A C 1
ATOM 4232 O O . ASN A 1 545 ? 32.793 13.063 12.278 1.00 85.62 545 ASN A O 1
ATOM 4236 N N . LYS A 1 546 ? 32.498 11.049 13.220 1.00 89.12 546 LYS A N 1
ATOM 4237 C CA . LYS A 1 546 ? 33.673 10.448 12.574 1.00 89.12 546 LYS A CA 1
ATOM 4238 C C . LYS A 1 546 ? 33.260 9.892 11.225 1.00 89.12 546 LYS A C 1
ATOM 4240 O O . LYS A 1 546 ? 32.342 9.068 11.192 1.00 89.12 546 LYS A O 1
ATOM 4245 N N . ILE A 1 547 ? 33.955 10.316 10.178 1.00 93.75 547 ILE A N 1
ATOM 4246 C CA . ILE A 1 547 ? 33.731 9.868 8.805 1.00 93.75 547 ILE A CA 1
ATOM 4247 C C . ILE A 1 547 ? 34.711 8.747 8.500 1.00 93.75 547 ILE A C 1
ATOM 4249 O O . ILE A 1 547 ? 35.911 8.993 8.490 1.00 93.75 547 ILE A O 1
ATOM 4253 N N . GLY A 1 548 ? 34.226 7.534 8.269 1.00 90.69 548 GLY A N 1
ATOM 4254 C CA . GLY A 1 548 ? 35.018 6.450 7.699 1.00 90.69 548 GLY A CA 1
ATOM 4255 C C . GLY A 1 548 ? 34.951 6.499 6.179 1.00 90.69 548 GLY A C 1
ATOM 4256 O O . GLY A 1 548 ? 33.867 6.664 5.627 1.00 90.69 548 GLY A O 1
ATOM 4257 N N . PHE A 1 549 ? 36.088 6.336 5.516 1.00 92.06 549 PHE A N 1
ATOM 4258 C CA . PHE A 1 549 ? 36.201 6.342 4.063 1.00 92.06 549 PHE A CA 1
ATOM 4259 C C . PHE A 1 549 ? 36.976 5.095 3.633 1.00 92.06 549 PHE A C 1
ATOM 4261 O O . PHE A 1 549 ? 38.114 4.885 4.062 1.00 92.06 549 PHE A O 1
ATOM 4268 N N . LEU A 1 550 ? 36.329 4.237 2.847 1.00 92.12 550 LEU A N 1
ATOM 4269 C CA . LEU A 1 550 ? 36.837 2.939 2.415 1.00 92.12 550 LEU A CA 1
ATOM 4270 C C . LEU A 1 550 ? 36.933 2.902 0.893 1.00 92.12 550 LEU A C 1
ATOM 4272 O O . LEU A 1 550 ? 35.912 2.843 0.217 1.00 92.12 550 LEU A O 1
ATOM 4276 N N . PHE A 1 551 ? 38.146 2.853 0.361 1.00 92.56 551 PHE A N 1
ATOM 4277 C CA . PHE A 1 551 ? 38.376 2.483 -1.029 1.00 92.56 551 PHE A CA 1
ATOM 4278 C C . PHE A 1 551 ? 38.133 0.979 -1.206 1.00 92.56 551 PHE A C 1
ATOM 4280 O O . PHE A 1 551 ? 38.644 0.166 -0.433 1.00 92.56 551 PHE A O 1
ATOM 4287 N N . LEU A 1 552 ? 37.350 0.592 -2.214 1.00 91.56 552 LEU A N 1
ATOM 4288 C CA . LEU A 1 552 ? 37.056 -0.819 -2.503 1.00 91.56 552 LEU A CA 1
ATOM 4289 C C . LEU A 1 552 ? 38.233 -1.556 -3.161 1.00 91.56 552 LEU A C 1
ATOM 4291 O O . LEU A 1 552 ? 38.173 -2.769 -3.349 1.00 91.56 552 LEU A O 1
ATOM 4295 N N . ASP A 1 553 ? 39.302 -0.831 -3.482 1.00 91.00 553 ASP A N 1
ATOM 4296 C CA . ASP A 1 553 ? 40.555 -1.365 -3.994 1.00 91.00 553 ASP A CA 1
ATOM 4297 C C . ASP A 1 553 ? 41.742 -0.628 -3.354 1.00 91.00 553 ASP A C 1
ATOM 4299 O O . ASP A 1 553 ? 41.606 0.507 -2.890 1.00 91.00 553 ASP A O 1
ATOM 4303 N N . GLU A 1 554 ? 42.909 -1.269 -3.300 1.00 89.94 554 GLU A N 1
ATOM 4304 C CA . GLU A 1 554 ? 44.103 -0.638 -2.731 1.00 89.94 554 GLU A CA 1
ATOM 4305 C C . GLU A 1 554 ? 44.587 0.490 -3.635 1.00 89.94 554 GLU A C 1
ATOM 4307 O O . GLU A 1 554 ? 44.895 0.251 -4.801 1.00 89.94 554 GLU A O 1
ATOM 4312 N N . THR A 1 555 ? 44.710 1.706 -3.100 1.00 88.94 555 THR A N 1
ATOM 4313 C CA . THR A 1 555 ? 45.255 2.835 -3.858 1.00 88.94 555 THR A CA 1
ATOM 4314 C C . THR A 1 555 ? 46.734 2.614 -4.165 1.00 88.94 555 THR A C 1
ATOM 4316 O O . THR A 1 555 ? 47.477 2.006 -3.387 1.00 88.94 555 THR A O 1
ATOM 4319 N N . GLU A 1 556 ? 47.174 3.094 -5.324 1.00 87.56 556 GLU A N 1
ATOM 4320 C CA . GLU A 1 556 ? 48.570 2.993 -5.744 1.00 87.56 556 GLU A CA 1
ATOM 4321 C C . GLU A 1 556 ? 49.492 3.811 -4.836 1.00 87.56 556 GLU A C 1
ATOM 4323 O O . GLU A 1 556 ? 50.503 3.303 -4.347 1.00 87.56 556 GLU A O 1
ATOM 4328 N N . ASN A 1 557 ? 49.118 5.068 -4.584 1.00 87.19 557 ASN A N 1
ATOM 4329 C CA . ASN A 1 557 ? 49.832 5.926 -3.652 1.00 87.19 557 ASN A CA 1
ATOM 4330 C C . ASN A 1 557 ? 49.229 5.798 -2.253 1.00 87.19 557 ASN A C 1
ATOM 4332 O O . ASN A 1 557 ? 48.070 5.421 -2.066 1.00 87.19 557 ASN A O 1
ATOM 4336 N N . VAL A 1 558 ? 50.034 6.136 -1.249 1.00 85.94 558 VAL A N 1
ATOM 4337 C CA . VAL A 1 558 ? 49.579 6.189 0.143 1.00 85.94 558 VAL A CA 1
ATOM 4338 C C . VAL A 1 558 ? 48.513 7.279 0.276 1.00 85.94 558 VAL A C 1
ATOM 4340 O O . VAL A 1 558 ? 48.707 8.385 -0.222 1.00 85.94 558 VAL A O 1
ATOM 4343 N N . ILE A 1 559 ? 47.415 6.986 0.976 1.00 85.06 559 ILE A N 1
ATOM 4344 C CA . ILE A 1 559 ? 46.233 7.860 1.087 1.00 85.06 559 ILE A CA 1
ATOM 4345 C C . ILE A 1 559 ? 46.581 9.300 1.519 1.00 85.06 559 ILE A C 1
ATOM 4347 O O . ILE A 1 559 ? 46.004 10.248 0.997 1.00 85.06 559 ILE A O 1
ATOM 4351 N N . ASP A 1 560 ? 47.568 9.476 2.405 1.00 83.06 560 ASP A N 1
ATOM 4352 C CA . ASP A 1 560 ? 48.019 10.790 2.901 1.00 83.06 560 ASP A CA 1
ATOM 4353 C C . ASP A 1 560 ? 48.612 11.708 1.816 1.00 83.06 560 ASP A C 1
ATOM 4355 O O . ASP A 1 560 ? 48.810 12.898 2.055 1.00 83.06 560 ASP A O 1
ATOM 4359 N N . SER A 1 561 ? 48.936 11.170 0.639 1.00 84.69 561 SER A N 1
ATOM 4360 C CA . SER A 1 561 ? 49.487 11.951 -0.474 1.00 84.69 561 SER A CA 1
ATOM 4361 C C . SER A 1 561 ? 48.426 12.689 -1.293 1.00 84.69 561 SER A C 1
ATOM 4363 O O . SER A 1 561 ? 48.779 13.593 -2.048 1.00 84.69 561 SER A O 1
ATOM 4365 N N . TYR A 1 562 ? 47.147 12.329 -1.148 1.00 88.06 562 TYR A N 1
ATOM 4366 C CA . TYR A 1 562 ? 46.060 12.919 -1.923 1.00 88.06 562 TYR A CA 1
ATOM 4367 C C . TYR A 1 562 ? 45.547 14.220 -1.290 1.00 88.06 562 TYR A C 1
ATOM 4369 O O . TYR A 1 562 ? 45.253 14.284 -0.094 1.00 88.06 562 TYR A O 1
ATOM 4377 N N . LEU A 1 563 ? 45.405 15.268 -2.104 1.00 88.06 563 LEU A N 1
ATOM 4378 C CA . LEU A 1 563 ? 44.857 16.560 -1.692 1.00 88.06 563 LEU A CA 1
ATOM 4379 C C . LEU A 1 563 ? 43.341 16.463 -1.511 1.00 88.06 563 LEU A C 1
ATOM 4381 O O . LEU A 1 563 ? 42.609 16.202 -2.460 1.00 88.06 563 LEU A O 1
ATOM 4385 N N . MET A 1 564 ? 42.861 16.687 -0.291 1.00 89.06 564 MET A N 1
ATOM 4386 C CA . MET A 1 564 ? 41.442 16.588 0.041 1.00 89.06 564 MET A CA 1
ATOM 4387 C C . MET A 1 564 ? 40.887 17.948 0.451 1.00 89.06 564 MET A C 1
ATOM 4389 O O . MET A 1 564 ? 41.316 18.539 1.448 1.00 89.06 564 MET A O 1
ATOM 4393 N N . LYS A 1 565 ? 39.883 18.425 -0.285 1.00 91.56 565 LYS A N 1
ATOM 4394 C CA . LYS A 1 565 ? 39.108 19.606 0.095 1.00 91.56 565 LYS A CA 1
ATOM 4395 C C . LYS A 1 565 ? 37.896 19.175 0.896 1.00 91.56 565 LYS A C 1
ATOM 4397 O O . LYS A 1 565 ? 37.073 18.398 0.428 1.00 91.56 565 LYS A O 1
ATOM 4402 N N . ILE A 1 566 ? 37.779 19.700 2.110 1.00 93.25 566 ILE A N 1
ATOM 4403 C CA . ILE A 1 566 ? 36.661 19.400 3.004 1.00 93.25 566 ILE A CA 1
ATOM 4404 C C . ILE A 1 566 ? 35.934 20.700 3.319 1.00 93.25 566 ILE A C 1
ATOM 4406 O O . ILE A 1 566 ? 36.558 21.674 3.742 1.00 93.25 566 ILE A O 1
ATOM 4410 N N . SER A 1 567 ? 34.618 20.718 3.134 1.00 92.94 567 SER A N 1
ATOM 4411 C CA . SER A 1 567 ? 33.780 21.881 3.432 1.00 92.94 567 SER A CA 1
ATOM 4412 C C . SER A 1 567 ? 32.430 21.480 4.026 1.00 92.94 567 SER A C 1
ATOM 4414 O O . SER A 1 567 ? 32.004 20.332 3.909 1.00 92.94 567 SER A O 1
ATOM 4416 N N . LEU A 1 568 ? 31.771 22.426 4.696 1.00 92.81 568 LEU A N 1
ATOM 4417 C CA . LEU A 1 568 ? 30.442 22.251 5.285 1.00 92.81 568 LEU A CA 1
ATOM 4418 C C . LEU A 1 568 ? 29.429 23.159 4.589 1.00 92.81 568 LEU A C 1
ATOM 4420 O O . LEU A 1 568 ? 29.752 24.297 4.238 1.00 92.81 568 LEU A O 1
ATOM 4424 N N . LEU A 1 569 ? 28.201 22.663 4.441 1.00 90.06 569 LEU A N 1
ATOM 4425 C CA . LEU A 1 569 ? 27.063 23.405 3.916 1.00 90.06 569 LEU A CA 1
ATOM 4426 C C . LEU A 1 569 ? 25.879 23.331 4.906 1.00 90.06 569 LEU A C 1
ATOM 4428 O O . LEU A 1 569 ? 25.318 22.245 5.096 1.00 90.06 569 LEU A O 1
ATOM 4432 N N . PRO A 1 570 ? 25.458 24.462 5.510 1.00 87.38 570 PRO A N 1
ATOM 4433 C CA . PRO A 1 570 ? 26.053 25.803 5.413 1.00 87.38 570 PRO A CA 1
ATOM 4434 C C . PRO A 1 570 ? 27.453 25.885 6.056 1.00 87.38 570 PRO A C 1
ATOM 4436 O O . PRO A 1 570 ? 27.888 24.965 6.742 1.00 87.38 570 PRO A O 1
ATOM 4439 N N . ALA A 1 571 ? 28.182 26.976 5.802 1.00 89.44 571 ALA A N 1
ATOM 4440 C CA . ALA A 1 571 ? 29.571 27.112 6.239 1.00 89.44 571 ALA A CA 1
ATOM 4441 C C . ALA A 1 571 ? 29.692 27.272 7.768 1.00 89.44 571 ALA A C 1
ATOM 4443 O O . ALA A 1 571 ? 29.173 28.231 8.339 1.00 89.44 571 ALA A O 1
ATOM 4444 N N . TYR A 1 572 ? 30.444 26.369 8.405 1.00 90.44 572 TYR A N 1
ATOM 4445 C CA . TYR A 1 572 ? 30.801 26.410 9.829 1.00 90.44 572 TYR A CA 1
ATOM 4446 C C . TYR A 1 572 ? 32.321 26.353 10.014 1.00 90.44 572 TYR A C 1
ATOM 4448 O O . TYR A 1 572 ? 33.036 25.836 9.155 1.00 90.44 572 TYR A O 1
ATOM 4456 N N . SER A 1 573 ? 32.825 26.857 11.145 1.00 88.31 573 SER A N 1
ATOM 4457 C CA . SER A 1 573 ? 34.237 26.718 11.506 1.00 88.31 573 SER A CA 1
ATOM 4458 C C . SER A 1 573 ? 34.513 25.318 12.056 1.00 88.31 573 SER A C 1
ATOM 4460 O O . SER A 1 573 ? 33.887 24.855 13.013 1.00 88.31 573 SER A O 1
ATOM 4462 N N . PHE A 1 574 ? 35.478 24.628 11.458 1.00 91.31 574 PHE A N 1
ATOM 4463 C CA . PHE A 1 574 ? 35.928 23.328 11.933 1.00 91.31 574 PHE A CA 1
ATOM 4464 C C . PHE A 1 574 ? 37.393 23.100 11.569 1.00 91.31 574 PHE A C 1
ATOM 4466 O O . PHE A 1 574 ? 37.941 23.734 10.668 1.00 91.31 574 PHE A O 1
ATOM 4473 N N . SER A 1 575 ? 38.020 22.174 12.279 1.00 90.75 575 SER A N 1
ATOM 4474 C CA . SER A 1 575 ? 39.279 21.556 11.882 1.00 90.75 575 SER A CA 1
ATOM 4475 C C . SER A 1 575 ? 39.085 20.047 11.804 1.00 90.75 575 SER A C 1
ATOM 4477 O O . SER A 1 575 ? 38.096 19.513 12.309 1.00 90.75 575 SER A O 1
ATOM 4479 N N . TYR A 1 576 ? 39.992 19.343 11.140 1.00 91.81 576 TYR A N 1
ATOM 4480 C CA . TYR A 1 576 ? 39.907 17.895 11.036 1.00 91.81 576 TYR A CA 1
ATOM 4481 C C . TYR A 1 576 ? 41.272 17.247 11.214 1.00 91.81 576 TYR A C 1
ATOM 4483 O O . TYR A 1 576 ? 42.315 17.851 10.960 1.00 91.81 576 TYR A O 1
ATOM 4491 N N . LYS A 1 577 ? 41.251 15.995 11.663 1.00 90.44 577 LYS A N 1
ATOM 4492 C CA . LYS A 1 577 ? 42.418 15.111 11.701 1.00 90.44 577 LYS A CA 1
ATOM 4493 C C . LYS A 1 577 ? 42.089 13.845 10.935 1.00 90.44 577 LYS A C 1
ATOM 4495 O O . LYS A 1 577 ? 41.006 13.284 11.111 1.00 90.44 577 LYS A O 1
ATOM 4500 N N . MET A 1 578 ? 43.026 13.409 10.106 1.00 90.88 578 MET A N 1
ATOM 4501 C CA . MET A 1 578 ? 42.925 12.170 9.350 1.00 90.88 578 MET A CA 1
ATOM 4502 C C . MET A 1 578 ? 43.728 11.070 10.035 1.00 90.88 578 MET A C 1
ATOM 4504 O O . MET A 1 578 ? 44.831 11.301 10.527 1.00 90.88 578 MET A O 1
ATOM 4508 N N . PHE A 1 579 ? 43.154 9.872 10.083 1.00 88.81 579 PHE A N 1
ATOM 4509 C CA . PHE A 1 579 ? 43.778 8.694 10.663 1.00 88.81 579 PHE A CA 1
ATOM 4510 C C . PHE A 1 579 ? 43.667 7.522 9.695 1.00 88.81 579 PHE A C 1
ATOM 4512 O O . PHE A 1 579 ? 42.593 6.940 9.523 1.00 88.81 579 PHE A O 1
ATOM 4519 N N . ILE A 1 580 ? 44.795 7.136 9.108 1.00 88.50 580 ILE A N 1
ATOM 4520 C CA . ILE A 1 580 ? 44.887 5.938 8.277 1.00 88.50 580 ILE A CA 1
ATOM 4521 C C . ILE A 1 580 ? 44.910 4.699 9.175 1.00 88.50 580 ILE A C 1
ATOM 4523 O O . ILE A 1 580 ? 45.675 4.621 10.140 1.00 88.50 580 ILE A O 1
ATOM 4527 N N . LYS A 1 581 ? 44.058 3.717 8.871 1.00 85.62 581 LYS A N 1
ATOM 4528 C CA . LYS A 1 581 ? 44.053 2.412 9.551 1.00 85.62 581 LYS A CA 1
ATOM 4529 C C . LYS A 1 581 ? 44.802 1.351 8.759 1.00 85.62 581 LYS A C 1
ATOM 4531 O O . LYS A 1 581 ? 45.510 0.551 9.365 1.00 85.62 581 LYS A O 1
ATOM 4536 N N . ASN A 1 582 ? 44.623 1.326 7.444 1.00 86.12 582 ASN A N 1
ATOM 4537 C CA . ASN A 1 582 ? 45.300 0.421 6.518 1.00 86.12 582 ASN A CA 1
ATOM 4538 C C . ASN A 1 582 ? 45.369 1.065 5.116 1.00 86.12 582 ASN A C 1
ATOM 4540 O O . ASN A 1 582 ? 45.059 2.244 4.964 1.00 86.12 582 ASN A O 1
ATOM 4544 N N . SER A 1 583 ? 45.779 0.298 4.104 1.00 83.62 583 SER A N 1
ATOM 4545 C CA . SER A 1 583 ? 45.932 0.744 2.711 1.00 83.62 583 SER A CA 1
ATOM 4546 C C . SER A 1 583 ? 44.638 1.198 2.026 1.00 83.62 583 SER A C 1
ATOM 4548 O O . SER A 1 583 ? 44.727 1.906 1.031 1.00 83.62 583 SER A O 1
ATOM 4550 N N . THR A 1 584 ? 43.458 0.815 2.522 1.00 86.88 584 THR A N 1
ATOM 4551 C CA . THR A 1 584 ? 42.164 1.103 1.873 1.00 86.88 584 THR A CA 1
ATOM 4552 C C . THR A 1 584 ? 41.232 1.964 2.714 1.00 86.88 584 THR A C 1
ATOM 4554 O O . THR A 1 584 ? 40.285 2.542 2.190 1.00 86.88 584 THR A O 1
ATOM 4557 N N . TYR A 1 585 ? 41.471 2.052 4.020 1.00 89.00 585 TYR A N 1
ATOM 4558 C CA . TYR A 1 585 ? 40.563 2.661 4.977 1.00 89.00 585 TYR A CA 1
ATOM 4559 C C . TYR A 1 585 ? 41.265 3.712 5.825 1.00 89.00 585 TYR A C 1
ATOM 4561 O O . TYR A 1 585 ? 42.249 3.451 6.536 1.00 89.00 585 TYR A O 1
ATOM 4569 N N . PHE A 1 586 ? 40.668 4.894 5.834 1.00 91.88 586 PHE A N 1
ATOM 4570 C CA . PHE A 1 586 ? 40.991 5.959 6.764 1.00 91.88 586 PHE A CA 1
ATOM 4571 C C . PHE A 1 586 ? 39.710 6.504 7.383 1.00 91.88 586 PHE A C 1
ATOM 4573 O O . PHE A 1 586 ? 38.600 6.259 6.912 1.00 91.88 586 PHE A O 1
ATOM 4580 N N . TYR A 1 587 ? 39.859 7.242 8.474 1.00 92.19 587 TYR A N 1
ATOM 4581 C CA . TYR A 1 587 ? 38.747 7.986 9.038 1.00 92.19 587 TYR A CA 1
ATOM 4582 C C . TYR A 1 587 ? 39.162 9.399 9.422 1.00 92.19 587 TYR A C 1
ATOM 4584 O O . TYR A 1 587 ? 40.296 9.652 9.836 1.00 92.19 587 TYR A O 1
ATOM 4592 N N . LEU A 1 588 ? 38.214 10.316 9.296 1.00 92.62 588 LEU A N 1
ATOM 4593 C CA . LEU A 1 588 ? 38.342 11.714 9.662 1.00 92.62 588 LEU A CA 1
ATOM 4594 C C . LEU A 1 588 ? 37.633 11.951 10.990 1.00 92.62 588 LEU A C 1
ATOM 4596 O O . LEU A 1 588 ? 36.513 11.485 11.214 1.00 92.62 588 LEU A O 1
ATOM 4600 N N . THR A 1 589 ? 38.276 12.707 11.871 1.00 90.44 589 THR A N 1
ATOM 4601 C CA . THR A 1 589 ? 37.637 13.259 13.066 1.00 90.44 589 THR A CA 1
ATOM 4602 C C . THR A 1 589 ? 37.524 14.763 12.912 1.00 90.44 589 THR A C 1
ATOM 4604 O O . THR A 1 589 ? 38.548 15.432 12.756 1.00 90.44 589 THR A O 1
ATOM 4607 N N . LEU A 1 590 ? 36.300 15.278 12.977 1.00 90.50 590 LEU A N 1
ATOM 4608 C CA . LEU A 1 590 ? 36.016 16.706 12.901 1.00 90.50 590 LEU A CA 1
ATOM 4609 C C . LEU A 1 590 ? 36.012 17.324 14.308 1.00 90.50 590 LEU A C 1
ATOM 4611 O O . LEU A 1 590 ? 35.444 16.763 15.244 1.00 90.50 590 LEU A O 1
ATOM 4615 N N . GLU A 1 591 ? 36.645 18.483 14.450 1.00 88.50 591 GLU A N 1
ATOM 4616 C CA . GLU A 1 591 ? 36.616 19.336 15.638 1.00 88.50 591 GLU A CA 1
ATOM 4617 C C . GLU A 1 591 ? 35.913 20.646 15.259 1.00 88.50 591 GLU A C 1
ATOM 4619 O O . GLU A 1 591 ? 36.484 21.485 14.560 1.00 88.50 591 GLU A O 1
ATOM 4624 N N . PHE A 1 592 ? 34.660 20.808 15.686 1.00 89.56 592 PHE A N 1
ATOM 4625 C CA . PHE A 1 592 ? 33.842 21.981 15.366 1.00 89.56 592 PHE A CA 1
ATOM 4626 C C . PHE A 1 592 ? 34.058 23.110 16.376 1.00 89.56 592 PHE A C 1
ATOM 4628 O O . PHE A 1 592 ? 34.150 22.859 17.579 1.00 89.56 592 PHE A O 1
ATOM 4635 N N . GLY A 1 593 ? 34.099 24.348 15.879 1.00 82.81 593 GLY A N 1
ATOM 4636 C CA . GLY A 1 593 ? 34.196 25.562 16.694 1.00 82.81 593 GLY A CA 1
ATOM 4637 C C . GLY A 1 593 ? 32.848 26.178 17.079 1.00 82.81 593 GLY A C 1
ATOM 4638 O O . GLY A 1 593 ? 32.837 27.265 17.645 1.00 82.81 593 GLY A O 1
ATOM 4639 N N . SER A 1 594 ? 31.731 25.537 16.723 1.00 85.56 594 SER A N 1
ATOM 4640 C CA . SER A 1 594 ? 30.373 25.934 17.106 1.00 85.56 594 SER A CA 1
ATOM 4641 C C . SER A 1 594 ? 29.428 24.729 17.104 1.00 85.56 594 SER A C 1
ATOM 4643 O O . SER A 1 594 ? 29.796 23.637 16.663 1.00 85.56 594 SER A O 1
ATOM 4645 N N . ASP A 1 595 ? 28.194 24.931 17.569 1.00 85.06 595 ASP A N 1
ATOM 4646 C CA . ASP A 1 595 ? 27.129 23.930 17.462 1.00 85.06 595 ASP A CA 1
ATOM 4647 C C . ASP A 1 595 ? 26.809 23.634 15.980 1.00 85.06 595 ASP A C 1
ATOM 4649 O O . ASP A 1 595 ? 26.727 24.552 15.159 1.00 85.06 595 ASP A O 1
ATOM 4653 N N . ILE A 1 596 ? 26.626 22.353 15.646 1.00 88.62 596 ILE A N 1
ATOM 4654 C CA . ILE A 1 596 ? 26.285 21.873 14.299 1.00 88.62 596 ILE A CA 1
ATOM 4655 C C . ILE A 1 596 ? 24.888 21.243 14.335 1.00 88.62 596 ILE A C 1
ATOM 4657 O O . ILE A 1 596 ? 24.681 20.287 15.087 1.00 88.62 596 ILE A O 1
ATOM 4661 N N . PRO A 1 597 ? 23.931 21.734 13.531 1.00 87.25 597 PRO A N 1
ATOM 4662 C CA . PRO A 1 597 ? 22.613 21.121 13.405 1.00 87.25 597 PRO A CA 1
ATOM 4663 C C . PRO A 1 597 ? 22.660 19.716 12.793 1.00 87.25 597 PRO A C 1
ATOM 4665 O O . PRO A 1 597 ? 23.545 19.393 11.996 1.00 87.25 597 PRO A O 1
ATOM 4668 N N . GLU A 1 598 ? 21.659 18.898 13.118 1.00 85.31 598 GLU A N 1
ATOM 4669 C CA . GLU A 1 598 ? 21.448 17.601 12.469 1.00 85.31 598 GLU A CA 1
ATOM 4670 C C . GLU A 1 598 ? 21.268 17.764 10.949 1.00 85.31 598 GLU A C 1
ATOM 4672 O O . GLU A 1 598 ? 20.661 18.734 10.490 1.00 85.31 598 GLU A O 1
ATOM 4677 N N . LYS A 1 599 ? 21.789 16.808 10.173 1.00 85.38 599 LYS A N 1
ATOM 4678 C CA . LYS A 1 599 ? 21.764 16.775 8.699 1.00 85.38 599 LYS A CA 1
ATOM 4679 C C . LYS A 1 599 ? 22.537 17.902 8.007 1.00 85.38 599 LYS A C 1
ATOM 4681 O O . LYS A 1 599 ? 22.335 18.159 6.820 1.00 85.38 599 LYS A O 1
ATOM 4686 N N . THR A 1 600 ? 23.465 18.556 8.708 1.00 92.25 600 THR A N 1
ATOM 4687 C CA . THR A 1 600 ? 24.439 19.452 8.062 1.00 92.25 600 THR A CA 1
ATOM 4688 C C . THR A 1 600 ? 25.282 18.652 7.069 1.00 92.25 600 THR A C 1
ATOM 4690 O O . THR A 1 600 ? 25.771 17.574 7.412 1.00 92.25 600 THR A O 1
ATOM 4693 N N . LYS A 1 601 ? 25.464 19.158 5.845 1.00 93.38 601 LYS A N 1
ATOM 4694 C CA . LYS A 1 601 ? 26.184 18.434 4.788 1.00 93.38 601 LYS A CA 1
ATOM 4695 C C . LYS A 1 601 ? 27.682 18.711 4.854 1.00 93.38 601 LYS A C 1
ATOM 4697 O O . LYS A 1 601 ? 28.102 19.865 4.814 1.00 93.38 601 LYS A O 1
ATOM 4702 N N . LEU A 1 602 ? 28.478 17.652 4.910 1.00 94.69 602 LEU A N 1
ATOM 4703 C CA . LEU A 1 602 ? 29.922 17.648 4.717 1.00 94.69 602 LEU A CA 1
ATOM 4704 C C . LEU A 1 602 ? 30.231 17.219 3.285 1.00 94.69 602 LEU A C 1
ATOM 4706 O O . LEU A 1 602 ? 29.777 16.166 2.843 1.00 94.69 602 LEU A O 1
ATOM 4710 N N . ILE A 1 603 ? 31.023 18.022 2.586 1.00 94.31 603 ILE A N 1
ATOM 4711 C CA . ILE A 1 603 ? 31.474 17.753 1.223 1.00 94.31 603 ILE A CA 1
ATOM 4712 C C . ILE A 1 603 ? 32.960 17.421 1.282 1.00 94.31 603 ILE A C 1
ATOM 4714 O O . ILE A 1 603 ? 33.756 18.242 1.750 1.00 94.31 603 ILE A O 1
ATOM 4718 N N . ILE A 1 604 ? 33.318 16.228 0.812 1.00 93.44 604 ILE A N 1
ATOM 4719 C CA . ILE A 1 604 ? 34.701 15.795 0.603 1.00 93.44 604 ILE A CA 1
ATOM 4720 C C . ILE A 1 604 ? 34.948 15.752 -0.902 1.00 93.44 604 ILE A C 1
ATOM 4722 O O . ILE A 1 604 ? 34.303 14.984 -1.609 1.00 93.44 604 ILE A O 1
ATOM 4726 N N . ASP A 1 605 ? 35.876 16.577 -1.370 1.00 93.31 605 ASP A N 1
ATOM 4727 C CA . ASP A 1 605 ? 36.243 16.719 -2.773 1.00 93.31 605 ASP A CA 1
ATOM 4728 C C . ASP A 1 605 ? 37.698 16.271 -2.986 1.00 93.31 605 ASP A C 1
ATOM 4730 O O . ASP A 1 605 ? 38.641 16.819 -2.403 1.00 93.31 605 ASP A O 1
ATOM 4734 N N . LEU A 1 606 ? 37.847 15.231 -3.804 1.00 92.12 606 LEU A N 1
ATOM 4735 C CA . LEU A 1 606 ? 39.104 14.597 -4.195 1.00 92.12 606 LEU A CA 1
ATOM 4736 C C . LEU A 1 606 ? 39.504 14.927 -5.638 1.00 92.12 606 LEU A C 1
ATOM 4738 O O . LEU A 1 606 ? 40.503 14.385 -6.111 1.00 92.12 606 LEU A O 1
ATOM 4742 N N . SER A 1 607 ? 38.758 15.792 -6.333 1.00 88.94 607 SER A N 1
ATOM 4743 C CA . SER A 1 607 ? 38.922 16.077 -7.769 1.00 88.94 607 SER A CA 1
ATOM 4744 C C . SER A 1 607 ? 40.277 16.681 -8.152 1.00 88.94 607 SER A C 1
ATOM 4746 O O . SER A 1 607 ? 40.646 16.666 -9.323 1.00 88.94 607 SER A O 1
ATOM 4748 N N . GLU A 1 608 ? 41.059 17.163 -7.182 1.00 87.56 608 GLU A N 1
ATOM 4749 C CA . GLU A 1 608 ? 42.439 17.614 -7.406 1.00 87.56 608 GLU A CA 1
ATOM 4750 C C . GLU A 1 608 ? 43.438 16.465 -7.621 1.00 87.56 608 GLU A C 1
ATOM 4752 O O . GLU A 1 608 ? 44.602 16.716 -7.932 1.00 87.56 608 GLU A O 1
ATOM 4757 N N . ASN A 1 609 ? 43.008 15.209 -7.467 1.00 86.81 609 ASN A N 1
ATOM 4758 C CA . ASN A 1 609 ? 43.857 14.031 -7.617 1.00 86.81 609 ASN A CA 1
ATOM 4759 C C . ASN A 1 609 ? 43.399 13.150 -8.776 1.00 86.81 609 ASN A C 1
ATOM 4761 O O . ASN A 1 609 ? 42.211 12.913 -8.969 1.00 86.81 609 ASN A O 1
ATOM 4765 N N . THR A 1 610 ? 44.356 12.518 -9.447 1.00 87.00 610 THR A N 1
ATOM 4766 C CA . THR A 1 610 ? 44.112 11.340 -10.287 1.00 87.00 610 THR A CA 1
ATOM 4767 C C . THR A 1 610 ? 44.427 10.084 -9.474 1.00 87.00 610 THR A C 1
ATOM 4769 O O . THR A 1 610 ? 45.594 9.740 -9.274 1.00 87.00 610 THR A O 1
ATOM 4772 N N . ILE A 1 611 ? 43.394 9.429 -8.941 1.00 89.44 611 ILE A N 1
ATOM 4773 C CA . ILE A 1 611 ? 43.535 8.272 -8.047 1.00 89.44 611 ILE A CA 1
ATOM 4774 C C . ILE A 1 611 ? 43.421 6.974 -8.849 1.00 89.44 611 ILE A C 1
ATOM 4776 O O . ILE A 1 611 ? 42.369 6.680 -9.414 1.00 89.44 611 ILE A O 1
ATOM 4780 N N . PHE A 1 612 ? 44.500 6.190 -8.836 1.00 90.81 612 PHE A N 1
ATOM 4781 C CA . PHE A 1 612 ? 44.541 4.839 -9.386 1.00 90.81 612 PHE A CA 1
ATOM 4782 C C . PHE A 1 612 ? 44.661 3.796 -8.274 1.00 90.81 612 PHE A C 1
ATOM 4784 O O . PHE A 1 612 ? 45.277 4.052 -7.232 1.00 90.81 612 PHE A O 1
ATOM 4791 N N . SER A 1 613 ? 44.113 2.607 -8.505 1.00 90.12 613 SER A N 1
ATOM 4792 C CA . SER A 1 613 ? 44.355 1.437 -7.668 1.00 90.12 613 SER A CA 1
ATOM 4793 C C . SER A 1 613 ? 45.606 0.673 -8.110 1.00 90.12 613 SER A C 1
ATOM 4795 O O . SER A 1 613 ? 46.077 0.802 -9.242 1.00 90.12 613 SER A O 1
ATOM 4797 N N . LYS A 1 614 ? 46.131 -0.192 -7.239 1.00 87.69 614 LYS A N 1
ATOM 4798 C CA . LYS A 1 614 ? 47.204 -1.142 -7.576 1.00 87.69 614 LYS A CA 1
ATOM 4799 C C . LYS A 1 614 ? 46.799 -2.148 -8.652 1.00 87.69 614 LYS A C 1
ATOM 4801 O O . LYS A 1 614 ? 47.677 -2.745 -9.263 1.00 87.69 614 LYS A O 1
ATOM 4806 N N . SER A 1 615 ? 45.497 -2.338 -8.876 1.00 85.75 615 SER A N 1
ATOM 4807 C CA . SER A 1 615 ? 44.972 -3.134 -9.991 1.00 85.75 615 SER A CA 1
ATOM 4808 C C . SER A 1 615 ? 44.740 -2.307 -11.266 1.00 85.75 615 SER A C 1
ATOM 4810 O O . SER A 1 615 ? 44.088 -2.775 -12.198 1.00 85.75 615 SER A O 1
ATOM 4812 N N . GLU A 1 616 ? 45.307 -1.094 -11.313 1.00 86.19 616 GLU A N 1
ATOM 4813 C CA . GLU A 1 616 ? 45.285 -0.164 -12.447 1.00 86.19 616 GLU A CA 1
ATOM 4814 C C . GLU A 1 616 ? 43.884 0.351 -12.808 1.00 86.19 616 GLU A C 1
ATOM 4816 O O . GLU A 1 616 ? 43.598 0.625 -13.972 1.00 86.19 616 GLU A O 1
ATOM 4821 N N . LYS A 1 617 ? 43.000 0.505 -11.815 1.00 89.62 617 LYS A N 1
ATOM 4822 C CA . LYS A 1 617 ? 41.653 1.079 -11.987 1.00 89.62 617 LYS A CA 1
ATOM 4823 C C . LYS A 1 617 ? 41.613 2.540 -11.555 1.00 89.62 617 LYS A C 1
ATOM 4825 O O . LYS A 1 617 ? 42.342 2.917 -10.646 1.00 89.62 617 LYS A O 1
ATOM 4830 N N . MET A 1 618 ? 40.741 3.341 -12.153 1.00 90.69 618 MET A N 1
ATOM 4831 C CA . MET A 1 618 ? 40.483 4.739 -11.788 1.00 90.69 618 MET A CA 1
ATOM 4832 C C . MET A 1 618 ? 39.348 4.855 -10.768 1.00 90.69 618 MET A C 1
ATOM 4834 O O . MET A 1 618 ? 38.431 4.040 -10.773 1.00 90.69 618 MET A O 1
ATOM 4838 N N . LEU A 1 619 ? 39.384 5.863 -9.900 1.00 91.88 619 LEU A N 1
ATOM 4839 C CA . LEU A 1 619 ? 38.244 6.157 -9.029 1.00 91.88 619 LEU A CA 1
ATOM 4840 C C . LEU A 1 619 ? 37.072 6.699 -9.869 1.00 91.88 619 LEU A C 1
ATOM 4842 O O . LEU A 1 619 ? 37.280 7.564 -10.718 1.00 91.88 619 LEU A O 1
ATOM 4846 N N . ASP A 1 620 ? 35.863 6.185 -9.661 1.00 90.62 620 ASP A N 1
ATOM 4847 C CA . ASP A 1 620 ? 34.658 6.615 -10.390 1.00 90.62 620 ASP A CA 1
ATOM 4848 C C . ASP A 1 620 ? 34.076 7.943 -9.877 1.00 90.62 620 ASP A C 1
ATOM 4850 O O . ASP A 1 620 ? 33.717 8.810 -10.673 1.00 90.62 620 ASP A O 1
ATOM 4854 N N . GLU A 1 621 ? 34.018 8.129 -8.558 1.00 91.56 621 GLU A N 1
ATOM 4855 C CA . GLU A 1 621 ? 33.458 9.316 -7.909 1.00 91.56 621 GLU A CA 1
ATOM 4856 C C . GLU A 1 621 ? 34.495 10.065 -7.065 1.00 91.56 621 GLU A C 1
ATOM 4858 O O . GLU A 1 621 ? 35.192 9.494 -6.223 1.00 91.56 621 GLU A O 1
ATOM 4863 N N . TYR A 1 622 ? 34.551 11.389 -7.233 1.00 92.81 622 TYR A N 1
ATOM 4864 C CA . TYR A 1 622 ? 35.505 12.258 -6.531 1.00 92.81 622 TYR A CA 1
ATOM 4865 C C . TYR A 1 622 ? 34.860 13.184 -5.494 1.00 92.81 622 TYR A C 1
ATOM 4867 O O . TYR A 1 622 ? 35.579 13.776 -4.690 1.00 92.81 622 TYR A O 1
ATOM 4875 N N . ILE A 1 623 ? 33.530 13.323 -5.491 1.00 93.12 623 ILE A N 1
ATOM 4876 C CA . ILE A 1 623 ? 32.806 14.250 -4.612 1.00 93.12 623 ILE A CA 1
ATOM 4877 C C . ILE A 1 623 ? 31.808 13.469 -3.763 1.00 93.12 623 ILE A C 1
ATOM 4879 O O . ILE A 1 623 ? 30.840 12.920 -4.279 1.00 93.12 623 ILE A O 1
ATOM 4883 N N . TYR A 1 624 ? 32.006 13.489 -2.447 1.00 93.69 624 TYR A N 1
ATOM 4884 C CA . TYR A 1 624 ? 31.192 12.745 -1.488 1.00 93.69 624 TYR A CA 1
ATOM 4885 C C . TYR A 1 624 ? 30.418 13.701 -0.585 1.00 93.69 624 TYR A C 1
ATOM 4887 O O . TYR A 1 624 ? 31.005 14.561 0.074 1.00 93.69 624 TYR A O 1
ATOM 4895 N N . ASN A 1 625 ? 29.096 13.521 -0.533 1.00 93.62 625 ASN A N 1
ATOM 4896 C CA . ASN A 1 625 ? 28.184 14.301 0.302 1.00 93.62 625 ASN A CA 1
ATOM 4897 C C . ASN A 1 625 ? 27.732 13.467 1.504 1.00 93.62 625 ASN A C 1
ATOM 4899 O O . ASN A 1 625 ? 27.091 12.433 1.332 1.00 93.62 625 ASN A O 1
ATOM 4903 N N . ILE A 1 626 ? 28.046 13.919 2.715 1.00 93.69 626 ILE A N 1
ATOM 4904 C CA . ILE A 1 626 ? 27.821 13.168 3.956 1.00 93.69 626 ILE A CA 1
ATOM 4905 C C . ILE A 1 626 ? 26.969 14.006 4.907 1.00 93.69 626 ILE A C 1
ATOM 4907 O O . ILE A 1 626 ? 27.280 15.167 5.161 1.00 93.69 626 ILE A O 1
ATOM 4911 N N . GLU A 1 627 ? 25.907 13.428 5.462 1.00 93.31 627 GLU A N 1
ATOM 4912 C CA . GLU A 1 627 ? 25.069 14.094 6.464 1.00 93.31 627 GLU A CA 1
ATOM 4913 C C . GLU A 1 627 ? 25.629 13.880 7.875 1.00 93.31 627 GLU A C 1
ATOM 4915 O O . GLU A 1 627 ? 25.906 12.755 8.290 1.00 93.31 627 GLU A O 1
ATOM 4920 N N . LEU A 1 628 ? 25.811 14.972 8.616 1.00 91.19 628 LEU A N 1
ATOM 4921 C CA . LEU A 1 628 ? 26.328 14.945 9.981 1.00 91.19 628 LEU A CA 1
ATOM 4922 C C . LEU A 1 628 ? 25.204 14.852 11.017 1.00 91.19 628 LEU A C 1
ATOM 4924 O O . LEU A 1 628 ? 24.119 15.412 10.852 1.00 91.19 628 LEU A O 1
ATOM 4928 N N . TYR A 1 629 ? 25.502 14.199 12.136 1.00 86.38 629 TYR A N 1
ATOM 4929 C CA . TYR A 1 629 ? 24.675 14.231 13.336 1.00 86.38 629 TYR A CA 1
ATOM 4930 C C . TYR A 1 629 ? 24.809 15.576 14.053 1.00 86.38 629 TYR A C 1
ATOM 4932 O O . TYR A 1 629 ? 25.814 16.280 13.926 1.00 86.38 629 TYR A O 1
ATOM 4940 N N . GLU A 1 630 ? 23.802 15.909 14.858 1.00 83.94 630 GLU A N 1
ATOM 4941 C CA . GLU A 1 630 ? 23.827 17.107 15.693 1.00 83.94 630 GLU A CA 1
ATOM 4942 C C . GLU A 1 630 ? 25.039 17.095 16.646 1.00 83.94 630 GLU A C 1
ATOM 4944 O O . GLU A 1 630 ? 25.277 16.125 17.371 1.00 83.94 630 GLU A O 1
ATOM 4949 N N . TYR A 1 631 ? 25.795 18.191 16.683 1.00 84.06 631 TYR A N 1
ATOM 4950 C CA . TYR A 1 631 ? 26.933 18.379 17.578 1.00 84.06 631 TYR A CA 1
ATOM 4951 C C . TYR A 1 631 ? 26.716 19.612 18.447 1.00 84.06 631 TYR A C 1
ATOM 4953 O O . TYR A 1 631 ? 26.424 20.691 17.941 1.00 84.06 631 TYR A O 1
ATOM 4961 N N . SER A 1 632 ? 26.928 19.464 19.756 1.00 81.38 632 SER A N 1
ATOM 4962 C CA . SER A 1 632 ? 27.014 20.605 20.666 1.00 81.38 632 SER A CA 1
ATOM 4963 C C . SER A 1 632 ? 28.449 20.806 21.138 1.00 81.38 632 SER A C 1
ATOM 4965 O O . SER A 1 632 ? 29.058 19.896 21.716 1.00 81.38 632 SER A O 1
ATOM 4967 N N . GLU A 1 633 ? 28.968 22.013 20.940 1.00 82.50 633 GLU A N 1
ATOM 4968 C CA . GLU A 1 633 ? 30.308 22.419 21.361 1.00 82.50 633 GLU A CA 1
ATOM 4969 C C . GLU A 1 633 ? 30.440 22.348 22.887 1.00 82.50 633 GLU A C 1
ATOM 4971 O O . GLU A 1 633 ? 31.372 21.741 23.425 1.00 82.50 633 GLU A O 1
ATOM 4976 N N . TYR A 1 634 ? 29.447 22.885 23.603 1.00 78.94 634 TYR A N 1
ATOM 4977 C CA . TYR A 1 634 ? 29.461 22.932 25.061 1.00 78.94 634 TYR A CA 1
ATOM 4978 C C . TYR A 1 634 ? 29.549 21.535 25.690 1.00 78.94 634 TYR A C 1
ATOM 4980 O O . TYR A 1 634 ? 30.378 21.317 26.574 1.00 78.94 634 TYR A O 1
ATOM 4988 N N . LEU A 1 635 ? 28.734 20.574 25.239 1.00 73.00 635 LEU A N 1
ATOM 4989 C CA . LEU A 1 635 ? 28.710 19.216 25.808 1.00 73.00 635 LEU A CA 1
ATOM 4990 C C . LEU A 1 635 ? 30.032 18.464 25.601 1.00 73.00 635 LEU A C 1
ATOM 4992 O O . LEU A 1 635 ? 30.402 17.617 26.416 1.00 73.00 635 LEU A O 1
ATOM 4996 N N . ASN A 1 636 ? 30.765 18.794 24.539 1.00 72.88 636 ASN A N 1
ATOM 4997 C CA . ASN A 1 636 ? 32.034 18.156 24.206 1.00 72.88 636 ASN A CA 1
ATOM 4998 C C . ASN A 1 636 ? 33.260 18.845 24.821 1.00 72.88 636 ASN A C 1
ATOM 5000 O O . ASN A 1 636 ? 34.353 18.260 24.812 1.00 72.88 636 ASN A O 1
ATOM 5004 N N . SER A 1 637 ? 33.068 20.022 25.424 1.00 80.06 637 SER A N 1
ATOM 5005 C CA . SER A 1 637 ? 34.098 20.768 26.145 1.00 80.06 637 SER A CA 1
ATOM 5006 C C . SER A 1 637 ? 34.686 19.984 27.329 1.00 80.06 637 SER A C 1
ATOM 5008 O O . SER A 1 637 ? 34.040 19.138 27.960 1.00 80.06 637 SER A O 1
ATOM 5010 N N . ALA A 1 638 ? 35.938 20.293 27.676 1.00 79.69 638 ALA A N 1
ATOM 5011 C CA . ALA A 1 638 ? 36.590 19.725 28.857 1.00 79.69 638 ALA A CA 1
ATOM 5012 C C . ALA A 1 638 ? 35.839 20.071 30.158 1.00 79.69 638 ALA A C 1
ATOM 5014 O O . ALA A 1 638 ? 35.792 19.255 31.084 1.00 79.69 638 ALA A O 1
ATOM 5015 N N . GLU A 1 639 ? 35.206 21.247 30.215 1.00 83.12 639 GLU A N 1
ATOM 5016 C CA . GLU A 1 639 ? 34.406 21.692 31.359 1.00 83.12 639 GLU A CA 1
ATOM 5017 C C . GLU A 1 639 ? 33.179 20.789 31.563 1.00 83.12 639 GLU A C 1
ATOM 5019 O O . GLU A 1 639 ? 32.985 20.251 32.656 1.00 83.12 639 GLU A O 1
ATOM 5024 N N . ALA A 1 640 ? 32.396 20.534 30.510 1.00 80.56 640 ALA A N 1
ATOM 5025 C CA . ALA A 1 640 ? 31.216 19.671 30.588 1.00 80.56 640 ALA A CA 1
ATOM 5026 C C . ALA A 1 640 ? 31.572 18.225 30.966 1.00 80.56 640 ALA A C 1
ATOM 5028 O O . ALA A 1 640 ? 30.915 17.631 31.828 1.00 80.56 640 ALA A O 1
ATOM 5029 N N . LYS A 1 641 ? 32.653 17.667 30.404 1.00 80.62 641 LYS A N 1
ATOM 5030 C CA . LYS A 1 641 ? 33.150 16.324 30.765 1.00 80.62 641 LYS A CA 1
ATOM 5031 C C . LYS A 1 641 ? 33.574 16.241 32.235 1.00 80.62 641 LYS A C 1
ATOM 5033 O O . LYS A 1 641 ? 33.285 15.248 32.906 1.00 80.62 641 LYS A O 1
ATOM 5038 N N . THR A 1 642 ? 34.209 17.293 32.754 1.00 85.19 642 THR A N 1
ATOM 5039 C CA . THR A 1 642 ? 34.638 17.375 34.160 1.00 85.19 642 THR A CA 1
ATOM 5040 C C . THR A 1 642 ? 33.445 17.455 35.112 1.00 85.19 642 THR A C 1
ATOM 5042 O O . THR A 1 642 ? 33.417 16.730 36.110 1.00 85.19 642 THR A O 1
ATOM 5045 N N . ILE A 1 643 ? 32.434 18.270 34.787 1.00 84.19 643 ILE A N 1
ATOM 5046 C CA . ILE A 1 643 ? 31.177 18.351 35.549 1.00 84.19 643 ILE A CA 1
ATOM 5047 C C . ILE A 1 643 ? 30.498 16.980 35.577 1.00 84.19 643 ILE A C 1
ATOM 5049 O O . ILE A 1 643 ? 30.195 16.475 36.656 1.00 84.19 643 ILE A O 1
ATOM 5053 N N . THR A 1 644 ? 30.351 16.345 34.411 1.00 82.88 644 THR A N 1
ATOM 5054 C CA . THR A 1 644 ? 29.689 15.038 34.271 1.00 82.88 644 THR A CA 1
ATOM 5055 C C . THR A 1 644 ? 30.342 13.989 35.160 1.00 82.88 644 THR A C 1
ATOM 5057 O O . THR A 1 644 ? 29.683 13.392 36.009 1.00 82.88 644 THR A O 1
ATOM 5060 N N . LYS A 1 645 ? 31.667 13.823 35.037 1.00 83.56 645 LYS A N 1
ATOM 5061 C CA . LYS A 1 645 ? 32.434 12.842 35.814 1.00 83.56 645 LYS A CA 1
ATOM 5062 C C . LYS A 1 645 ? 32.371 13.110 37.318 1.00 83.56 645 LYS A C 1
ATOM 5064 O O . LYS A 1 645 ? 32.314 12.162 38.102 1.00 83.56 645 LYS A O 1
ATOM 5069 N N . SER A 1 646 ? 32.401 14.376 37.730 1.00 86.06 646 SER A N 1
ATOM 5070 C CA . SER A 1 646 ? 32.394 14.752 39.148 1.00 86.06 646 SER A CA 1
ATOM 5071 C C . SER A 1 646 ? 31.030 14.497 39.787 1.00 86.06 646 SER A C 1
ATOM 5073 O O . SER A 1 646 ? 30.956 13.864 40.841 1.00 86.06 646 SER A O 1
ATOM 5075 N N . VAL A 1 647 ? 29.945 14.918 39.129 1.00 87.00 647 VAL A N 1
ATOM 5076 C CA . VAL A 1 647 ? 28.574 14.728 39.627 1.00 87.00 647 VAL A CA 1
ATOM 5077 C C . VAL A 1 647 ? 28.178 13.255 39.608 1.00 87.00 647 VAL A C 1
ATOM 5079 O O . VAL A 1 647 ? 27.628 12.767 40.597 1.00 87.00 647 VAL A O 1
ATOM 5082 N N . SER A 1 648 ? 28.510 12.512 38.548 1.00 82.56 648 SER A N 1
ATOM 5083 C CA . SER A 1 648 ? 28.207 11.079 38.466 1.00 82.56 648 SER A CA 1
ATOM 5084 C C . SER A 1 648 ? 28.958 10.283 39.538 1.00 82.56 648 SER A C 1
ATOM 5086 O O . SER A 1 648 ? 28.380 9.420 40.199 1.00 82.56 648 SER A O 1
ATOM 5088 N N . SER A 1 649 ? 30.239 10.596 39.768 1.00 83.62 649 SER A N 1
ATOM 5089 C CA . SER A 1 649 ? 31.050 9.936 40.801 1.00 83.62 649 SER A CA 1
ATOM 5090 C C . SER A 1 649 ? 30.552 10.276 42.205 1.00 83.62 649 SER A C 1
ATOM 5092 O O . SER A 1 649 ? 30.435 9.380 43.041 1.00 83.62 649 SER A O 1
ATOM 5094 N N . GLY A 1 650 ? 30.192 11.540 42.450 1.00 84.75 650 GLY A N 1
ATOM 5095 C CA . GLY A 1 650 ? 29.576 11.972 43.705 1.00 84.75 650 GLY A CA 1
ATOM 5096 C C . GLY A 1 650 ? 28.248 11.261 43.968 1.00 84.75 650 GLY A C 1
ATOM 5097 O O . GLY A 1 650 ? 28.047 10.715 45.050 1.00 84.75 650 GLY A O 1
ATOM 5098 N N . SER A 1 651 ? 27.382 11.175 42.956 1.00 82.62 651 SER A N 1
ATOM 5099 C CA . SER A 1 651 ? 26.077 10.503 43.045 1.00 82.62 651 SER A CA 1
ATOM 5100 C C . SER A 1 651 ? 26.218 9.006 43.337 1.00 82.62 651 SER A C 1
ATOM 5102 O O . SER A 1 651 ? 25.531 8.481 44.216 1.00 82.62 651 SER A O 1
ATOM 5104 N N . LYS A 1 652 ? 27.162 8.315 42.677 1.00 81.50 652 LYS A N 1
ATOM 5105 C CA . LYS A 1 652 ? 27.487 6.904 42.963 1.00 81.50 652 LYS A CA 1
ATOM 5106 C C . LYS A 1 652 ? 28.006 6.709 44.386 1.00 81.50 652 LYS A C 1
ATOM 5108 O O . LYS A 1 652 ? 27.552 5.798 45.081 1.00 81.50 652 LYS A O 1
ATOM 5113 N N . ALA A 1 653 ? 28.937 7.554 44.831 1.00 80.25 653 ALA A N 1
ATOM 5114 C CA . ALA A 1 653 ? 29.517 7.466 46.169 1.00 80.25 653 ALA A CA 1
ATOM 5115 C C . ALA A 1 653 ? 28.455 7.679 47.254 1.00 80.25 653 ALA A C 1
ATOM 5117 O O . ALA A 1 653 ? 28.325 6.852 48.156 1.00 80.25 653 ALA A O 1
ATOM 5118 N N . ILE A 1 654 ? 27.646 8.733 47.120 1.00 79.38 654 ILE A N 1
ATOM 5119 C CA . ILE A 1 654 ? 26.547 9.053 48.035 1.00 79.38 654 ILE A CA 1
ATOM 5120 C C . ILE A 1 654 ? 25.555 7.888 48.107 1.00 79.38 654 ILE A C 1
ATOM 5122 O O . ILE A 1 654 ? 25.262 7.406 49.197 1.00 79.38 654 ILE A O 1
ATOM 5126 N N . THR A 1 655 ? 25.110 7.365 46.962 1.00 76.06 655 THR A N 1
ATOM 5127 C CA . THR A 1 655 ? 24.147 6.252 46.924 1.00 76.06 655 THR A CA 1
ATOM 5128 C C . THR A 1 655 ? 24.713 4.986 47.576 1.00 76.06 655 THR A C 1
ATOM 5130 O O . THR A 1 655 ? 24.031 4.339 48.370 1.00 76.06 655 THR A O 1
ATOM 5133 N N . THR A 1 656 ? 25.985 4.662 47.322 1.00 74.75 656 THR A N 1
ATOM 5134 C CA . THR A 1 656 ? 26.659 3.490 47.912 1.00 74.75 656 THR A CA 1
ATOM 5135 C C . THR A 1 656 ? 26.796 3.620 49.432 1.00 74.75 656 THR A C 1
ATOM 5137 O O . THR A 1 656 ? 26.481 2.683 50.170 1.00 74.75 656 THR A O 1
ATOM 5140 N N . ILE A 1 657 ? 27.209 4.796 49.920 1.00 74.00 657 ILE A N 1
ATOM 5141 C CA . ILE A 1 657 ? 27.333 5.094 51.356 1.00 74.00 657 ILE A CA 1
ATOM 5142 C C . ILE A 1 657 ? 25.964 5.039 52.035 1.00 74.00 657 ILE A C 1
ATOM 5144 O O . ILE A 1 657 ? 25.838 4.481 53.128 1.00 74.00 657 ILE A O 1
ATOM 5148 N N . SER A 1 658 ? 24.931 5.585 51.394 1.00 70.44 658 SER A N 1
ATOM 5149 C CA . SER A 1 658 ? 23.570 5.565 51.919 1.00 70.44 658 SER A CA 1
ATOM 5150 C C . SER A 1 658 ? 23.022 4.147 52.003 1.00 70.44 658 SER A C 1
ATOM 5152 O O . SER A 1 658 ? 22.509 3.792 53.058 1.00 70.44 658 SER A O 1
ATOM 5154 N N . ILE A 1 659 ? 23.202 3.301 50.984 1.00 69.44 659 ILE A N 1
ATOM 5155 C CA . ILE A 1 659 ? 22.799 1.884 51.047 1.00 69.44 659 ILE A CA 1
ATOM 5156 C C . ILE A 1 659 ? 23.521 1.166 52.196 1.00 69.44 659 ILE A C 1
ATOM 5158 O O . ILE A 1 659 ? 22.865 0.528 53.020 1.00 69.44 659 ILE A O 1
ATOM 5162 N N . GLY A 1 660 ? 24.844 1.330 52.317 1.00 64.56 660 GLY A N 1
ATOM 5163 C CA . GLY A 1 660 ? 25.618 0.739 53.416 1.00 64.56 660 GLY A CA 1
ATOM 5164 C C . GLY A 1 660 ? 25.156 1.213 54.801 1.00 64.56 660 GLY A C 1
ATOM 5165 O O . GLY A 1 660 ? 24.985 0.408 55.715 1.00 64.56 660 GLY A O 1
ATOM 5166 N N . SER A 1 661 ? 24.870 2.508 54.947 1.00 62.34 661 SER A N 1
ATOM 5167 C CA . SER A 1 661 ? 24.415 3.113 56.208 1.00 62.34 661 SER A CA 1
ATOM 5168 C C . SER A 1 661 ? 22.963 2.762 56.546 1.00 62.34 661 SER A C 1
ATOM 5170 O O . SER A 1 661 ? 22.622 2.586 57.719 1.00 62.34 661 SER A O 1
ATOM 5172 N N . GLY A 1 662 ? 22.098 2.621 55.540 1.00 61.19 662 GLY A N 1
ATOM 5173 C CA . GLY A 1 662 ? 20.687 2.264 55.693 1.00 61.19 662 GLY A CA 1
ATOM 5174 C C . GLY A 1 662 ? 20.473 0.822 56.134 1.00 61.19 662 GLY A C 1
ATOM 5175 O O . GLY A 1 662 ? 19.538 0.563 56.887 1.00 61.19 662 GLY A O 1
ATOM 5176 N N . ILE A 1 663 ? 21.371 -0.094 55.751 1.00 60.72 663 ILE A N 1
ATOM 5177 C CA . ILE A 1 663 ? 21.396 -1.476 56.262 1.00 60.72 663 ILE A CA 1
ATOM 5178 C C . ILE A 1 663 ? 21.694 -1.499 57.774 1.00 60.72 663 ILE A C 1
ATOM 5180 O O . ILE A 1 663 ? 21.195 -2.366 58.489 1.00 60.72 663 ILE A O 1
ATOM 5184 N N . ILE A 1 664 ? 22.474 -0.533 58.275 1.00 57.44 664 ILE A N 1
ATOM 5185 C CA . ILE A 1 664 ? 22.942 -0.485 59.671 1.00 57.44 664 ILE A CA 1
ATOM 5186 C C . ILE A 1 664 ? 22.013 0.343 60.580 1.00 57.44 664 ILE A C 1
ATOM 5188 O O . ILE A 1 664 ? 21.912 0.046 61.771 1.00 57.44 664 ILE A O 1
ATOM 5192 N N . SER A 1 665 ? 21.341 1.375 60.052 1.00 60.59 665 SER A N 1
ATOM 5193 C CA . SER A 1 665 ? 20.674 2.407 60.868 1.00 60.59 665 SER A CA 1
ATOM 5194 C C . SER A 1 665 ? 19.211 2.690 60.484 1.00 60.59 665 SER A C 1
ATOM 5196 O O . SER A 1 665 ? 18.307 2.252 61.194 1.00 60.59 665 SER A O 1
ATOM 5198 N N . ASN A 1 666 ? 18.949 3.418 59.391 1.00 65.25 666 ASN A N 1
ATOM 5199 C CA . ASN A 1 666 ? 17.601 3.793 58.948 1.00 65.25 666 ASN A CA 1
ATOM 5200 C C . ASN A 1 666 ? 17.435 3.620 57.423 1.00 65.25 666 ASN A C 1
ATOM 5202 O O . ASN A 1 666 ? 17.848 4.495 56.657 1.00 65.25 666 ASN A O 1
ATOM 5206 N N . PRO A 1 667 ? 16.764 2.547 56.966 1.00 64.00 667 PRO A N 1
ATOM 5207 C CA . PRO A 1 667 ? 16.532 2.295 55.544 1.00 64.00 667 PRO A CA 1
ATOM 5208 C C . PRO A 1 667 ? 15.737 3.399 54.831 1.00 64.00 667 PRO A C 1
ATOM 5210 O O . PRO A 1 667 ? 15.877 3.569 53.627 1.00 64.00 667 PRO A O 1
ATOM 5213 N N . SER A 1 668 ? 14.899 4.162 55.542 1.00 68.88 668 SER A N 1
ATOM 5214 C CA . SER A 1 668 ? 13.996 5.161 54.940 1.00 68.88 668 SER A CA 1
ATOM 5215 C C . SER A 1 668 ? 14.733 6.369 54.355 1.00 68.88 668 SER A C 1
ATOM 5217 O O . SER A 1 668 ? 14.304 6.910 53.340 1.00 68.88 668 SER A O 1
ATOM 5219 N N . ALA A 1 669 ? 15.862 6.762 54.955 1.00 70.12 669 ALA A N 1
ATOM 5220 C CA . ALA A 1 669 ? 16.673 7.881 54.473 1.00 70.12 669 ALA A CA 1
ATOM 5221 C C . ALA A 1 669 ? 17.321 7.584 53.108 1.00 70.12 669 ALA A C 1
ATOM 5223 O O . ALA A 1 669 ? 17.479 8.484 52.288 1.00 70.12 669 ALA A O 1
ATOM 5224 N N . VAL A 1 670 ? 17.637 6.312 52.842 1.00 73.69 670 VAL A N 1
ATOM 5225 C CA . VAL A 1 670 ? 18.223 5.860 51.572 1.00 73.69 670 VAL A CA 1
ATOM 5226 C C . VAL A 1 670 ? 17.238 6.035 50.423 1.00 73.69 670 VAL A C 1
ATOM 5228 O O . VAL A 1 670 ? 17.581 6.618 49.401 1.00 73.69 670 VAL A O 1
ATOM 5231 N N . TRP A 1 671 ? 15.995 5.590 50.613 1.00 76.25 671 TRP A N 1
ATOM 5232 C CA . TRP A 1 671 ? 14.952 5.687 49.588 1.00 76.25 671 TRP A CA 1
ATOM 5233 C C . TRP A 1 671 ? 14.604 7.139 49.253 1.00 76.25 671 TRP A C 1
ATOM 5235 O O . TRP A 1 671 ? 14.466 7.491 48.086 1.00 76.25 671 TRP A O 1
ATOM 5245 N N . SER A 1 672 ? 14.525 8.018 50.259 1.00 79.44 672 SER A N 1
ATOM 5246 C CA . SER A 1 672 ? 14.277 9.447 50.019 1.00 79.44 672 SER A CA 1
ATOM 5247 C C . SER A 1 672 ? 15.377 10.085 49.165 1.00 79.44 672 SER A C 1
ATOM 5249 O O . SER A 1 672 ? 15.084 10.910 48.299 1.00 79.44 672 SER A O 1
ATOM 5251 N N . LEU A 1 673 ? 16.633 9.695 49.385 1.00 82.44 673 LEU A N 1
ATOM 5252 C CA . LEU A 1 673 ? 17.774 10.222 48.646 1.00 82.44 673 LEU A CA 1
ATOM 5253 C C . LEU A 1 673 ? 17.782 9.740 47.193 1.00 82.44 673 LEU A C 1
ATOM 5255 O O . LEU A 1 673 ? 17.943 10.557 46.291 1.00 82.44 673 LEU A O 1
ATOM 5259 N N . ILE A 1 674 ? 17.547 8.444 46.964 1.00 80.75 674 ILE A N 1
ATOM 5260 C CA . ILE A 1 674 ? 17.485 7.869 45.610 1.00 80.75 674 ILE A CA 1
ATOM 5261 C C . ILE A 1 674 ? 16.324 8.486 44.817 1.00 80.75 674 ILE A C 1
ATOM 5263 O O . ILE A 1 674 ? 16.543 8.916 43.689 1.00 80.75 674 ILE A O 1
ATOM 5267 N N . ASN A 1 675 ? 15.138 8.644 45.422 1.00 83.69 675 ASN A N 1
ATOM 5268 C CA . ASN A 1 675 ? 14.007 9.339 44.786 1.00 83.69 675 ASN A CA 1
ATOM 5269 C C . ASN A 1 675 ? 14.365 10.771 44.384 1.00 83.69 675 ASN A C 1
ATOM 5271 O O . ASN A 1 675 ? 14.027 11.223 43.293 1.00 83.69 675 ASN A O 1
ATOM 5275 N N . THR A 1 676 ? 15.069 11.490 45.260 1.00 87.19 676 THR A N 1
ATOM 5276 C CA . THR A 1 676 ? 15.482 12.870 44.980 1.00 87.19 676 THR A CA 1
ATOM 5277 C C . THR A 1 676 ? 16.443 12.925 43.795 1.00 87.19 676 THR A C 1
ATOM 5279 O O . THR A 1 676 ? 16.260 13.736 42.892 1.00 87.19 676 THR A O 1
ATOM 5282 N N . ILE A 1 677 ? 17.433 12.030 43.765 1.00 86.50 677 ILE A N 1
ATOM 5283 C CA . ILE A 1 677 ? 18.403 11.919 42.668 1.00 86.50 677 ILE A CA 1
ATOM 5284 C C . ILE A 1 677 ? 17.697 11.574 41.347 1.00 86.50 677 ILE A C 1
ATOM 5286 O O . ILE A 1 677 ? 17.962 12.228 40.339 1.00 86.50 677 ILE A O 1
ATOM 5290 N N . GLN A 1 678 ? 16.767 10.610 41.352 1.00 85.12 678 GLN A N 1
ATOM 5291 C CA . GLN A 1 678 ? 15.974 10.229 40.176 1.00 85.12 678 GLN A CA 1
ATOM 5292 C C . GLN A 1 678 ? 15.192 11.421 39.622 1.00 85.12 678 GLN A C 1
ATOM 5294 O O . GLN A 1 678 ? 15.369 11.777 38.458 1.00 85.12 678 GLN A O 1
ATOM 5299 N N . ILE A 1 679 ? 14.384 12.081 40.459 1.00 88.25 679 ILE A N 1
ATOM 5300 C CA . ILE A 1 679 ? 13.552 13.218 40.043 1.00 88.25 679 ILE A CA 1
ATOM 5301 C C . ILE A 1 679 ? 14.424 14.329 39.453 1.00 88.25 679 ILE A C 1
ATOM 5303 O O . ILE A 1 679 ? 14.136 14.806 38.359 1.00 88.25 679 ILE A O 1
ATOM 5307 N N . ILE A 1 680 ? 15.516 14.702 40.133 1.00 89.44 680 ILE A N 1
ATOM 5308 C CA . ILE A 1 680 ? 16.452 15.731 39.654 1.00 89.44 680 ILE A CA 1
ATOM 5309 C C . ILE A 1 680 ? 17.047 15.340 38.299 1.00 89.44 680 ILE A C 1
ATOM 5311 O O . ILE A 1 680 ? 17.134 16.185 37.408 1.00 89.44 680 ILE A O 1
ATOM 5315 N N . SER A 1 681 ? 17.422 14.071 38.120 1.00 88.69 681 SER A N 1
ATOM 5316 C CA . SER A 1 681 ? 17.999 13.600 36.861 1.00 88.69 681 SER A CA 1
ATOM 5317 C C . SER A 1 681 ? 17.007 13.688 35.699 1.00 88.69 681 SER A C 1
ATOM 5319 O O . SER A 1 681 ? 17.341 14.222 34.637 1.00 88.69 681 SER A O 1
ATOM 5321 N N . TYR A 1 682 ? 15.756 13.280 35.918 1.00 88.81 682 TYR A N 1
ATOM 5322 C CA . TYR A 1 682 ? 14.734 13.222 34.875 1.00 88.81 682 TYR A CA 1
ATOM 5323 C C . TYR A 1 682 ? 14.175 14.580 34.453 1.00 88.81 682 TYR A C 1
ATOM 5325 O O . TYR A 1 682 ? 13.594 14.676 33.375 1.00 88.81 682 TYR A O 1
ATOM 5333 N N . ILE A 1 683 ? 14.428 15.657 35.208 1.00 88.25 683 ILE A N 1
ATOM 5334 C CA . ILE A 1 683 ? 14.136 17.033 34.758 1.00 88.25 683 ILE A CA 1
ATOM 5335 C C . ILE A 1 683 ? 14.781 17.312 33.390 1.00 88.25 683 ILE A C 1
ATOM 5337 O O . ILE A 1 683 ? 14.203 18.010 32.559 1.00 88.25 683 ILE A O 1
ATOM 5341 N N . SER A 1 684 ? 15.952 16.725 33.121 1.00 83.44 684 SER A N 1
ATOM 5342 C CA . SER A 1 684 ? 16.657 16.888 31.846 1.00 83.44 684 SER A CA 1
ATOM 5343 C C . SER A 1 684 ? 15.977 16.207 30.643 1.00 83.44 684 SER A C 1
ATOM 5345 O O . SER A 1 684 ? 16.300 16.549 29.505 1.00 83.44 684 SER A O 1
ATOM 5347 N N . LEU A 1 685 ? 15.015 15.300 30.863 1.00 83.25 685 LEU A N 1
ATOM 5348 C CA . LEU A 1 685 ? 14.198 14.685 29.804 1.00 83.25 685 LEU A CA 1
ATOM 5349 C C . LEU A 1 685 ? 12.979 15.535 29.414 1.00 83.25 685 LEU A C 1
ATOM 5351 O O . LEU A 1 685 ? 12.349 15.264 28.390 1.00 83.25 685 LEU A O 1
ATOM 5355 N N . GLY A 1 686 ? 12.637 16.545 30.219 1.00 77.12 686 GLY A N 1
ATOM 5356 C CA . GLY A 1 686 ? 11.518 17.443 29.956 1.00 77.12 686 GLY A CA 1
ATOM 5357 C C . GLY A 1 686 ? 11.783 18.410 28.798 1.00 77.12 686 GLY A C 1
ATOM 5358 O O . GLY A 1 686 ? 12.924 18.715 28.455 1.00 77.12 686 GLY A O 1
ATOM 5359 N N . SER A 1 687 ? 10.704 18.950 28.232 1.00 70.94 687 SER A N 1
ATOM 5360 C CA . SER A 1 687 ? 10.728 19.978 27.180 1.00 70.94 687 SER A CA 1
ATOM 5361 C C . SER A 1 687 ? 11.028 21.393 27.699 1.00 70.94 687 SER A C 1
ATOM 5363 O O . SER A 1 687 ? 10.967 22.358 26.940 1.00 70.94 687 SER A O 1
ATOM 5365 N N . ALA A 1 688 ? 11.345 21.542 28.989 1.00 76.12 688 ALA A N 1
ATOM 5366 C CA . ALA A 1 688 ? 11.672 22.836 29.570 1.00 76.12 688 ALA A CA 1
ATOM 5367 C C . ALA A 1 688 ? 12.964 23.407 28.941 1.00 76.12 688 ALA A C 1
ATOM 5369 O O . ALA A 1 688 ? 13.951 22.674 28.805 1.00 76.12 688 ALA A O 1
ATOM 5370 N N . PRO A 1 689 ? 13.000 24.707 28.591 1.00 76.19 689 PRO A N 1
ATOM 5371 C CA . PRO A 1 689 ? 14.174 25.346 28.003 1.00 76.19 689 PRO A CA 1
ATOM 5372 C C . PRO A 1 689 ? 15.264 25.544 29.068 1.00 76.19 689 PRO A C 1
ATOM 5374 O O . PRO A 1 689 ? 15.381 26.594 29.696 1.00 76.19 689 PRO A O 1
ATOM 5377 N N . LEU A 1 690 ? 16.053 24.498 29.307 1.00 82.44 690 LEU A N 1
ATOM 5378 C CA . LEU A 1 690 ? 17.208 24.520 30.203 1.00 82.44 690 LEU A CA 1
ATOM 5379 C C . LEU A 1 690 ? 18.472 24.875 29.420 1.00 82.44 690 LEU A C 1
ATOM 5381 O O . LEU A 1 690 ? 18.660 24.426 28.289 1.00 82.44 690 LEU A O 1
ATOM 5385 N N . THR A 1 691 ? 19.388 25.620 30.044 1.00 83.75 691 THR A N 1
ATOM 5386 C CA . THR A 1 691 ? 20.716 25.845 29.456 1.00 83.75 691 THR A CA 1
ATOM 5387 C C . THR A 1 691 ? 21.461 24.510 29.311 1.00 83.75 691 THR A C 1
ATOM 5389 O O . THR A 1 691 ? 21.323 23.647 30.186 1.00 83.75 691 THR A O 1
ATOM 5392 N N . PRO A 1 692 ? 22.299 24.318 28.271 1.00 78.06 692 PRO A N 1
ATOM 5393 C CA . PRO A 1 692 ? 23.069 23.082 28.084 1.00 78.06 692 PRO A CA 1
ATOM 5394 C C . PRO A 1 692 ? 23.884 22.686 29.324 1.00 78.06 692 PRO A C 1
ATOM 5396 O O . PRO A 1 692 ? 23.951 21.513 29.687 1.00 78.06 692 PRO A O 1
ATOM 5399 N N . ARG A 1 693 ? 24.418 23.685 30.041 1.00 83.56 693 ARG A N 1
ATOM 5400 C CA . ARG A 1 693 ? 25.115 23.527 31.325 1.00 83.56 693 ARG A CA 1
ATOM 5401 C C . ARG A 1 693 ? 24.239 22.926 32.412 1.00 83.56 693 ARG A C 1
ATOM 5403 O O . ARG A 1 693 ? 24.639 21.950 33.044 1.00 83.56 693 ARG A O 1
ATOM 5410 N N . LEU A 1 694 ? 23.056 23.496 32.630 1.00 86.19 694 LEU A N 1
ATOM 5411 C CA . LEU A 1 694 ? 22.131 23.013 33.651 1.00 86.19 694 LEU A CA 1
ATOM 5412 C C . LEU A 1 694 ? 21.571 21.636 33.279 1.00 86.19 694 LEU A C 1
ATOM 5414 O O . LEU A 1 694 ? 21.501 20.756 34.130 1.00 86.19 694 LEU A O 1
ATOM 5418 N N . LYS A 1 695 ? 21.251 21.419 31.999 1.00 83.50 695 LYS A N 1
ATOM 5419 C CA . LYS A 1 695 ? 20.763 20.135 31.486 1.00 83.50 695 LYS A CA 1
ATOM 5420 C C . LYS A 1 695 ? 21.788 19.016 31.692 1.00 83.50 695 LYS A C 1
ATOM 5422 O O . LYS A 1 695 ? 21.433 17.967 32.224 1.00 83.50 695 LYS A O 1
ATOM 5427 N N . ASN A 1 696 ? 23.057 19.268 31.356 1.00 83.38 696 ASN A N 1
ATOM 5428 C CA . ASN A 1 696 ? 24.148 18.316 31.568 1.00 83.38 696 ASN A CA 1
ATOM 5429 C C . ASN A 1 696 ? 24.396 18.039 33.061 1.00 83.38 696 ASN A C 1
ATOM 5431 O O . ASN A 1 696 ? 24.545 16.889 33.471 1.00 83.38 696 ASN A O 1
ATOM 5435 N N . PHE A 1 697 ? 24.389 19.084 33.896 1.00 87.94 697 PHE A N 1
ATOM 5436 C CA . PHE A 1 697 ? 24.541 18.948 35.347 1.00 87.94 697 PHE A CA 1
ATOM 5437 C C . PHE A 1 697 ? 23.445 18.068 35.967 1.00 87.94 697 PHE A C 1
ATOM 5439 O O . PHE A 1 697 ? 23.758 17.148 36.720 1.00 87.94 697 PHE A O 1
ATOM 5446 N N . LEU A 1 698 ? 22.176 18.313 35.622 1.00 88.81 698 LEU A N 1
ATOM 5447 C CA . LEU A 1 698 ? 21.036 17.547 36.132 1.00 88.81 698 LEU A CA 1
ATOM 5448 C C . LEU A 1 698 ? 21.053 16.098 35.624 1.00 88.81 698 LEU A C 1
ATOM 5450 O O . LEU A 1 698 ? 20.956 15.174 36.427 1.00 88.81 698 LEU A O 1
ATOM 5454 N N . GLY A 1 699 ? 21.262 15.877 34.321 1.00 84.25 699 GLY A N 1
ATOM 5455 C CA . GLY A 1 699 ? 21.320 14.528 33.741 1.00 84.25 699 GLY A CA 1
ATOM 5456 C C . GLY A 1 699 ? 22.427 13.650 34.341 1.00 84.25 699 GLY A C 1
ATOM 5457 O O . GLY A 1 699 ? 22.242 12.449 34.531 1.00 84.25 699 GLY A O 1
ATOM 5458 N N . SER A 1 700 ? 23.544 14.257 34.756 1.00 85.75 700 SER A N 1
ATOM 5459 C CA . SER A 1 700 ? 24.682 13.549 35.362 1.00 85.75 700 SER A CA 1
ATOM 5460 C C . SER A 1 700 ? 24.348 12.817 36.671 1.00 85.75 700 SER A C 1
ATOM 5462 O O . SER A 1 700 ? 25.061 11.882 37.046 1.00 85.75 700 SER A O 1
ATOM 5464 N N . PHE A 1 701 ? 23.262 13.195 37.359 1.00 86.31 701 PHE A N 1
ATOM 5465 C CA . PHE A 1 701 ? 22.781 12.495 38.555 1.00 86.31 701 PHE A CA 1
ATOM 5466 C C . PHE A 1 701 ? 22.248 11.088 38.253 1.00 86.31 701 PHE A C 1
ATOM 5468 O O . PHE A 1 701 ? 22.348 10.222 39.117 1.00 86.31 701 PHE A O 1
ATOM 5475 N N . GLY A 1 702 ? 21.738 10.830 37.041 1.00 75.94 702 GLY A N 1
ATOM 5476 C CA . GLY A 1 702 ? 21.076 9.570 36.668 1.00 75.94 702 GLY A CA 1
ATOM 5477 C C . GLY A 1 702 ? 22.007 8.354 36.573 1.00 75.94 702 GLY A C 1
ATOM 5478 O O . GLY A 1 702 ? 21.555 7.213 36.574 1.00 75.94 702 GLY A O 1
ATOM 5479 N N . GLN A 1 703 ? 23.328 8.556 36.556 1.00 73.88 703 GLN A N 1
ATOM 5480 C CA . GLN A 1 703 ? 24.315 7.474 36.458 1.00 73.88 703 GLN A CA 1
ATOM 5481 C C . GLN A 1 703 ? 24.711 6.890 37.825 1.00 73.88 703 GLN A C 1
ATOM 5483 O O . GLN A 1 703 ? 25.888 6.637 38.072 1.00 73.88 703 GLN A O 1
ATOM 5488 N N . TYR A 1 704 ? 23.762 6.665 38.734 1.00 73.69 704 TYR A N 1
ATOM 5489 C CA . TYR A 1 704 ? 24.041 6.154 40.085 1.00 73.69 704 TYR A CA 1
ATOM 5490 C C . TYR A 1 704 ? 23.961 4.622 40.209 1.00 73.69 704 TYR A C 1
ATOM 5492 O O . TYR A 1 704 ? 24.156 4.111 41.305 1.00 73.69 704 TYR A O 1
ATOM 5500 N N . ASN A 1 705 ? 23.688 3.882 39.125 1.00 67.38 705 ASN A N 1
ATOM 5501 C CA . ASN A 1 705 ? 23.530 2.420 39.145 1.00 67.38 705 ASN A CA 1
ATOM 5502 C C . ASN A 1 705 ? 24.753 1.689 39.738 1.00 67.38 705 ASN A C 1
ATOM 5504 O O . ASN A 1 705 ? 25.886 1.891 39.297 1.00 67.38 705 ASN A O 1
ATOM 5508 N N . ILE A 1 706 ? 24.497 0.810 40.716 1.00 68.00 706 ILE A N 1
ATOM 5509 C CA . ILE A 1 706 ? 25.522 0.081 41.496 1.00 68.00 706 ILE A CA 1
ATOM 5510 C C . ILE A 1 706 ? 25.573 -1.409 41.116 1.00 68.00 706 ILE A C 1
ATOM 5512 O O . ILE A 1 706 ? 26.600 -2.059 41.294 1.00 68.00 706 ILE A O 1
ATOM 5516 N N . ALA A 1 707 ? 24.482 -1.959 40.576 1.00 74.56 707 ALA A N 1
ATOM 5517 C CA . ALA A 1 707 ? 24.378 -3.374 40.235 1.00 74.56 707 ALA A CA 1
ATOM 5518 C C . ALA A 1 707 ? 24.714 -3.650 38.759 1.00 74.56 707 ALA A C 1
ATOM 5520 O O . ALA A 1 707 ? 24.385 -2.829 37.895 1.00 74.56 707 ALA A O 1
ATOM 5521 N N . PRO A 1 708 ? 25.315 -4.816 38.450 1.00 81.00 708 PRO A N 1
ATOM 5522 C CA . PRO A 1 708 ? 25.497 -5.247 37.075 1.00 81.00 708 PRO A CA 1
ATOM 5523 C C . PRO A 1 708 ? 24.137 -5.447 36.405 1.00 81.00 708 PRO A C 1
ATOM 5525 O O . PRO A 1 708 ? 23.158 -5.870 37.024 1.00 81.00 708 PRO A O 1
ATOM 5528 N N . ASN A 1 709 ? 24.077 -5.147 35.117 1.00 84.31 709 ASN A N 1
ATOM 5529 C CA . ASN A 1 709 ? 22.861 -5.291 34.343 1.00 84.31 709 ASN A CA 1
ATOM 5530 C C . ASN A 1 709 ? 22.865 -6.649 33.628 1.00 84.31 709 ASN A C 1
ATOM 5532 O O . ASN A 1 709 ? 23.562 -6.826 32.630 1.00 84.31 709 ASN A O 1
ATOM 5536 N N . VAL A 1 710 ? 22.102 -7.610 34.158 1.00 84.56 710 VAL A N 1
ATOM 5537 C CA . VAL A 1 710 ? 22.042 -8.977 33.618 1.00 84.56 710 VAL A CA 1
ATOM 5538 C C . VAL A 1 710 ? 21.312 -9.024 32.269 1.00 84.56 710 VAL A C 1
ATOM 5540 O O . VAL A 1 710 ? 21.551 -9.933 31.480 1.00 84.56 710 VAL A O 1
ATOM 5543 N N . ALA A 1 711 ? 20.495 -8.015 31.945 1.00 84.00 711 ALA A N 1
ATOM 5544 C CA . ALA A 1 711 ? 19.760 -7.963 30.685 1.00 84.00 711 ALA A CA 1
ATOM 5545 C C . ALA A 1 711 ? 20.684 -7.949 29.455 1.00 84.00 711 ALA A C 1
ATOM 5547 O O . ALA A 1 711 ? 20.319 -8.534 28.445 1.00 84.00 711 ALA A O 1
ATOM 5548 N N . TYR A 1 712 ? 21.900 -7.394 29.546 1.00 81.44 712 TYR A N 1
ATOM 5549 C CA . TYR A 1 712 ? 22.881 -7.426 28.445 1.00 81.44 712 TYR A CA 1
ATOM 5550 C C . TYR A 1 712 ? 23.406 -8.830 28.102 1.00 81.44 712 TYR A C 1
ATOM 5552 O O . TYR A 1 712 ? 23.981 -9.017 27.036 1.00 81.44 712 TYR A O 1
ATOM 5560 N N . TYR A 1 713 ? 23.228 -9.811 28.992 1.00 81.81 713 TYR A N 1
ATOM 5561 C CA . TYR A 1 713 ? 23.573 -11.210 28.719 1.00 81.81 713 TYR A CA 1
ATOM 5562 C C . TYR A 1 713 ? 22.401 -12.002 28.126 1.00 81.81 713 TYR A C 1
ATOM 5564 O O . TYR A 1 713 ? 22.613 -13.083 27.587 1.00 81.81 713 TYR A O 1
ATOM 5572 N N . ILE A 1 714 ? 21.175 -11.485 28.255 1.00 79.56 714 ILE A N 1
ATOM 5573 C CA . ILE A 1 714 ? 19.937 -12.142 27.811 1.00 79.56 714 ILE A CA 1
ATOM 5574 C C . ILE A 1 714 ? 19.460 -11.546 26.482 1.00 79.56 714 ILE A C 1
ATOM 5576 O O . ILE A 1 714 ? 19.028 -12.273 25.594 1.00 79.56 714 ILE A O 1
ATOM 5580 N N . PHE A 1 715 ? 19.553 -10.225 26.340 1.00 76.44 715 PHE A N 1
ATOM 5581 C CA . PHE A 1 715 ? 19.109 -9.476 25.172 1.00 76.44 715 PHE A CA 1
ATOM 5582 C C . PHE A 1 715 ? 20.317 -8.964 24.388 1.00 76.44 715 PHE A C 1
ATOM 5584 O O . PHE A 1 715 ? 21.236 -8.375 24.961 1.00 76.44 715 PHE A O 1
ATOM 5591 N N . ALA A 1 716 ? 20.309 -9.171 23.070 1.00 65.19 716 ALA A N 1
ATOM 5592 C CA . ALA A 1 716 ? 21.377 -8.702 22.200 1.00 65.19 716 ALA A CA 1
ATOM 5593 C C . ALA A 1 716 ? 21.343 -7.162 22.084 1.00 65.19 716 ALA A C 1
ATOM 5595 O O . ALA A 1 716 ? 20.318 -6.603 21.695 1.00 65.19 716 ALA A O 1
ATOM 5596 N N . PRO A 1 717 ? 22.455 -6.452 22.348 1.00 57.06 717 PRO A N 1
ATOM 5597 C CA . PRO A 1 717 ? 22.523 -4.997 22.187 1.00 57.06 717 PRO A CA 1
ATOM 5598 C C . PRO A 1 717 ? 22.482 -4.539 20.719 1.00 57.06 717 PRO A C 1
ATOM 5600 O O . PRO A 1 717 ? 22.384 -3.346 20.467 1.00 57.06 717 PRO A O 1
ATOM 5603 N N . ASN A 1 718 ? 22.541 -5.467 19.758 1.00 51.78 718 ASN A N 1
ATOM 5604 C CA . ASN A 1 718 ? 22.573 -5.166 18.323 1.00 51.78 718 ASN A CA 1
ATOM 5605 C C . ASN A 1 718 ? 21.170 -5.079 17.685 1.00 51.78 718 ASN A C 1
ATOM 5607 O O . ASN A 1 718 ? 21.063 -4.756 16.507 1.00 51.78 718 ASN A O 1
ATOM 5611 N N . SER A 1 719 ? 20.100 -5.369 18.433 1.00 51.47 719 SER A N 1
ATOM 5612 C CA . SER A 1 719 ? 18.704 -5.268 17.981 1.00 51.47 719 SER A CA 1
ATOM 5613 C C . SER A 1 719 ? 18.000 -4.085 18.653 1.00 51.47 719 SER A C 1
ATOM 5615 O O . SER A 1 719 ? 17.061 -4.272 19.430 1.00 51.47 719 SER A O 1
ATOM 5617 N N . THR A 1 720 ? 18.502 -2.866 18.454 1.00 62.62 720 THR A N 1
ATOM 5618 C CA . THR A 1 720 ? 18.032 -1.707 19.226 1.00 62.62 720 THR A CA 1
ATOM 5619 C C . THR A 1 720 ? 17.503 -0.592 18.347 1.00 62.62 720 THR A C 1
ATOM 5621 O O . THR A 1 720 ? 18.220 -0.069 17.500 1.00 62.62 720 THR A O 1
ATOM 5624 N N . SER A 1 721 ? 16.276 -0.169 18.635 1.00 68.75 721 SER A N 1
ATOM 5625 C CA . SER A 1 721 ? 15.767 1.147 18.268 1.00 68.75 721 SER A CA 1
ATOM 5626 C C . SER A 1 721 ? 16.574 2.229 18.996 1.00 68.75 721 SER A C 1
ATOM 5628 O O . SER A 1 721 ? 16.749 2.173 20.225 1.00 68.75 721 SER A O 1
ATOM 5630 N N . GLU A 1 722 ? 17.079 3.217 18.256 1.00 75.62 722 GLU A N 1
ATOM 5631 C CA . GLU A 1 722 ? 17.776 4.355 18.857 1.00 75.62 722 GLU A CA 1
ATOM 5632 C C . GLU A 1 722 ? 16.825 5.153 19.762 1.00 75.62 722 GLU A C 1
ATOM 5634 O O . GLU A 1 722 ? 15.668 5.354 19.398 1.00 75.62 722 GLU A O 1
ATOM 5639 N N . PRO A 1 723 ? 17.269 5.626 20.941 1.00 80.81 723 PRO A N 1
ATOM 5640 C CA . PRO A 1 723 ? 16.474 6.557 21.722 1.00 80.81 723 PRO A CA 1
ATOM 5641 C C . PRO A 1 723 ? 16.238 7.866 20.971 1.00 80.81 723 PRO A C 1
ATOM 5643 O O . PRO A 1 723 ? 17.113 8.363 20.262 1.00 80.81 723 PRO A O 1
ATOM 5646 N N . TYR A 1 724 ? 15.087 8.489 21.211 1.00 80.06 724 TYR A N 1
ATOM 5647 C CA . TYR A 1 724 ? 14.839 9.852 20.748 1.00 80.06 724 TYR A CA 1
ATOM 5648 C C . TYR A 1 724 ? 15.873 10.846 21.332 1.00 80.06 724 TYR A C 1
ATOM 5650 O O . TYR A 1 724 ? 16.548 10.577 22.334 1.00 80.06 724 TYR A O 1
ATOM 5658 N N . LEU A 1 725 ? 16.029 12.009 20.692 1.00 75.19 725 LEU A N 1
ATOM 5659 C CA . LEU A 1 725 ? 17.159 12.924 20.906 1.00 75.19 725 LEU A CA 1
ATOM 5660 C C . LEU A 1 725 ? 17.428 13.292 22.377 1.00 75.19 725 LEU A C 1
ATOM 5662 O O . LEU A 1 725 ? 18.574 13.220 22.827 1.00 75.19 725 LEU A O 1
ATOM 5666 N N . GLU A 1 726 ? 16.413 13.666 23.160 1.00 78.00 726 GLU A N 1
ATOM 5667 C CA . GLU A 1 726 ? 16.642 14.040 24.560 1.00 78.00 726 GLU A CA 1
ATOM 5668 C C . GLU A 1 726 ? 17.004 12.843 25.447 1.00 78.00 726 GLU A C 1
ATOM 5670 O O . GLU A 1 726 ? 17.782 13.015 26.385 1.00 78.00 726 GLU A O 1
ATOM 5675 N N . ALA A 1 727 ? 16.533 11.634 25.130 1.00 80.25 727 ALA A N 1
ATOM 5676 C CA . ALA A 1 727 ? 16.943 10.412 25.825 1.00 80.25 727 ALA A CA 1
ATOM 5677 C C . ALA A 1 727 ? 18.406 10.033 25.521 1.00 80.25 727 ALA A C 1
ATOM 5679 O O . ALA A 1 727 ? 19.129 9.604 26.424 1.00 80.25 727 ALA A O 1
ATOM 5680 N N . ARG A 1 728 ? 18.887 10.275 24.292 1.00 76.56 728 ARG A N 1
ATOM 5681 C CA . ARG A 1 728 ? 20.319 10.143 23.946 1.00 76.56 728 ARG A CA 1
ATOM 5682 C C . ARG A 1 728 ? 21.170 11.143 24.725 1.00 76.56 728 ARG A C 1
ATOM 5684 O O . ARG A 1 728 ? 22.168 10.765 25.334 1.00 76.56 728 ARG A O 1
ATOM 5691 N N . ARG A 1 729 ? 20.733 12.406 24.792 1.00 72.62 729 ARG A N 1
ATOM 5692 C CA . ARG A 1 729 ? 21.396 13.463 25.584 1.00 72.62 729 ARG A CA 1
ATOM 5693 C C . ARG A 1 729 ? 21.407 13.171 27.086 1.00 72.62 729 ARG A C 1
ATOM 5695 O O . ARG A 1 729 ? 22.340 13.581 27.767 1.00 72.62 729 ARG A O 1
ATOM 5702 N N . PHE A 1 730 ? 20.403 12.458 27.598 1.00 78.12 730 PHE A N 1
ATOM 5703 C CA . PHE A 1 730 ? 20.373 11.976 28.982 1.00 78.12 730 PHE A CA 1
ATOM 5704 C C . PHE A 1 730 ? 21.424 10.884 29.264 1.00 78.12 730 PHE A C 1
ATOM 5706 O O . PHE A 1 730 ? 21.799 10.670 30.415 1.00 78.12 730 PHE A O 1
ATOM 5713 N N . GLY A 1 731 ? 21.953 10.232 28.222 1.00 75.88 731 GLY A N 1
ATOM 5714 C CA . GLY A 1 731 ? 23.016 9.230 28.321 1.00 75.88 731 GLY A CA 1
ATOM 5715 C C . GLY A 1 731 ? 22.552 7.785 28.133 1.00 75.88 731 GLY A C 1
ATOM 5716 O O . GLY A 1 731 ? 23.293 6.869 28.493 1.00 75.88 731 GLY A O 1
ATOM 5717 N N . LEU A 1 732 ? 21.352 7.558 27.584 1.00 80.62 732 LEU A N 1
ATOM 5718 C CA . LEU A 1 732 ? 20.885 6.217 27.224 1.00 80.62 732 LEU A CA 1
ATOM 5719 C C . LEU A 1 732 ? 21.455 5.785 25.874 1.00 80.62 732 LEU A C 1
ATOM 5721 O O . LEU A 1 732 ? 21.449 6.549 24.912 1.00 80.62 732 LEU A O 1
ATOM 5725 N N . GLN A 1 733 ? 21.925 4.540 25.808 1.00 77.44 733 GLN A N 1
ATOM 5726 C CA . GLN A 1 733 ? 22.492 3.953 24.589 1.00 77.44 733 GLN A CA 1
ATOM 5727 C C . GLN A 1 733 ? 21.441 3.259 23.714 1.00 77.44 733 GLN A C 1
ATOM 5729 O O . GLN A 1 733 ? 21.658 3.067 22.526 1.00 77.44 733 GLN A O 1
ATOM 5734 N N . THR A 1 734 ? 20.304 2.882 24.296 1.00 82.12 734 THR A N 1
ATOM 5735 C CA . THR A 1 734 ? 19.233 2.127 23.640 1.00 82.12 734 THR A CA 1
ATOM 5736 C C . THR A 1 734 ? 17.884 2.569 24.187 1.00 82.12 734 THR A C 1
ATOM 5738 O O . THR A 1 734 ? 17.795 2.982 25.344 1.00 82.12 734 THR A O 1
ATOM 5741 N N . SER A 1 735 ? 16.829 2.514 23.375 1.00 86.12 735 SER A N 1
ATOM 5742 C CA . SER A 1 735 ? 15.458 2.754 23.850 1.00 86.12 735 SER A CA 1
ATOM 5743 C C . SER A 1 735 ? 14.786 1.502 24.416 1.00 86.12 735 SER A C 1
ATOM 5745 O O . SER A 1 735 ? 13.705 1.603 24.987 1.00 86.12 735 SER A O 1
ATOM 5747 N N . VAL A 1 736 ? 15.422 0.331 24.308 1.00 87.62 736 VAL A N 1
ATOM 5748 C CA . VAL A 1 736 ? 14.846 -0.947 24.744 1.00 87.62 736 VAL A CA 1
ATOM 5749 C C . VAL A 1 736 ? 14.658 -0.968 26.263 1.00 87.62 736 VAL A C 1
ATOM 5751 O O . VAL A 1 736 ? 15.616 -0.901 27.038 1.00 87.62 736 VAL A O 1
ATOM 5754 N N . PHE A 1 737 ? 13.409 -1.135 26.693 1.00 88.88 737 PHE A N 1
ATOM 5755 C CA . PHE A 1 737 ? 12.975 -1.146 28.088 1.00 88.88 737 PHE A CA 1
ATOM 5756 C C . PHE A 1 737 ? 13.772 -2.129 28.943 1.00 88.88 737 PHE A C 1
ATOM 5758 O O . PHE A 1 737 ? 14.274 -1.755 30.001 1.00 88.88 737 PHE A O 1
ATOM 5765 N N . TRP A 1 738 ? 13.933 -3.373 28.483 1.00 86.25 738 TRP A N 1
ATOM 5766 C CA . TRP A 1 738 ? 14.618 -4.421 29.245 1.00 86.25 738 TRP A CA 1
ATOM 5767 C C . TRP A 1 738 ? 16.101 -4.126 29.470 1.00 86.25 738 TRP A C 1
ATOM 5769 O O . TRP A 1 738 ? 16.625 -4.386 30.553 1.00 86.25 738 TRP A O 1
ATOM 5779 N N . LEU A 1 739 ? 16.774 -3.529 28.482 1.00 86.94 739 LEU A N 1
ATOM 5780 C CA . LEU A 1 739 ? 18.176 -3.136 28.612 1.00 86.94 739 LEU A CA 1
ATOM 5781 C C . LEU A 1 739 ? 18.337 -1.955 29.575 1.00 86.94 739 LEU A C 1
ATOM 5783 O O . LEU A 1 739 ? 19.297 -1.931 30.341 1.00 86.94 739 LEU A O 1
ATOM 5787 N N . ASN A 1 740 ? 17.385 -1.022 29.615 1.00 86.38 740 ASN A N 1
ATOM 5788 C CA . ASN A 1 740 ? 17.442 0.129 30.521 1.00 86.38 740 ASN A CA 1
ATOM 5789 C C . ASN A 1 740 ? 17.004 -0.195 31.964 1.00 86.38 740 ASN A C 1
ATOM 5791 O O . ASN A 1 740 ? 17.549 0.363 32.914 1.00 86.38 740 ASN A O 1
ATOM 5795 N N . THR A 1 741 ? 16.073 -1.135 32.153 1.00 88.38 741 THR A N 1
ATOM 5796 C CA . THR A 1 741 ? 15.574 -1.563 33.479 1.00 88.38 741 THR A CA 1
ATOM 5797 C C . THR A 1 741 ? 16.363 -2.716 34.102 1.00 88.38 741 THR A C 1
ATOM 5799 O O . THR A 1 741 ? 16.197 -3.019 35.287 1.00 88.38 741 THR A O 1
ATOM 5802 N N . GLY A 1 742 ? 17.235 -3.376 33.340 1.00 87.19 742 GLY A N 1
ATOM 5803 C CA . GLY A 1 742 ? 17.829 -4.648 33.743 1.00 87.19 742 GLY A CA 1
ATOM 5804 C C . GLY A 1 742 ? 18.657 -4.613 35.032 1.00 87.19 742 GLY A C 1
ATOM 5805 O O . GLY A 1 742 ? 18.624 -5.579 35.789 1.00 87.19 742 GLY A O 1
ATOM 5806 N N . SER A 1 743 ? 19.325 -3.501 35.366 1.00 84.56 743 SER A N 1
ATOM 5807 C CA . SER A 1 743 ? 20.027 -3.360 36.657 1.00 84.56 743 SER A CA 1
ATOM 5808 C C . SER A 1 743 ? 19.078 -3.437 37.860 1.00 84.56 743 SER A C 1
ATOM 5810 O O . SER A 1 743 ? 19.449 -3.981 38.902 1.00 84.56 743 SER A O 1
ATOM 5812 N N . MET A 1 744 ? 17.845 -2.941 37.728 1.00 84.50 744 MET A N 1
ATOM 5813 C CA . MET A 1 744 ? 16.833 -2.978 38.790 1.00 84.50 744 MET A CA 1
ATOM 5814 C C . MET A 1 744 ? 16.308 -4.389 38.978 1.00 84.50 744 MET A C 1
ATOM 5816 O O . MET A 1 744 ? 16.232 -4.870 40.108 1.00 84.50 744 MET A O 1
ATOM 5820 N N . PHE A 1 745 ? 16.033 -5.087 37.878 1.00 84.75 745 PHE A N 1
ATOM 5821 C CA . PHE A 1 745 ? 15.663 -6.494 37.937 1.00 84.75 745 PHE A CA 1
ATOM 5822 C C . PHE A 1 745 ? 16.781 -7.341 38.550 1.00 84.75 745 PHE A C 1
ATOM 5824 O O . PHE A 1 745 ? 16.487 -8.177 39.400 1.00 84.75 745 PHE A O 1
ATOM 5831 N N . THR A 1 746 ? 18.060 -7.072 38.247 1.00 87.31 746 THR A N 1
ATOM 5832 C CA . THR A 1 746 ? 19.180 -7.736 38.937 1.00 87.31 746 THR A CA 1
ATOM 5833 C C . THR A 1 746 ? 19.100 -7.540 40.453 1.00 87.31 746 THR A C 1
ATOM 5835 O O . THR A 1 746 ? 19.207 -8.511 41.200 1.00 87.31 746 THR A O 1
ATOM 5838 N N . ILE A 1 747 ? 18.892 -6.305 40.929 1.00 83.25 747 ILE A N 1
ATOM 5839 C CA . ILE A 1 747 ? 18.782 -6.010 42.371 1.00 83.25 747 ILE A CA 1
ATOM 5840 C C . ILE A 1 747 ? 17.595 -6.754 42.986 1.00 83.25 747 ILE A C 1
ATOM 5842 O O . ILE A 1 747 ? 17.728 -7.335 44.064 1.00 83.25 747 ILE A O 1
ATOM 5846 N N . PHE A 1 748 ? 16.455 -6.772 42.294 1.00 85.56 748 PHE A N 1
ATOM 5847 C CA . PHE A 1 748 ? 15.262 -7.489 42.728 1.00 85.56 748 PHE A CA 1
ATOM 5848 C C . PHE A 1 748 ? 15.527 -8.993 42.869 1.00 85.56 748 PHE A C 1
ATOM 5850 O O . PHE A 1 748 ? 15.281 -9.559 43.933 1.00 85.56 748 PHE A O 1
ATOM 5857 N N . PHE A 1 749 ? 16.108 -9.629 41.848 1.00 86.19 749 PHE A N 1
ATOM 5858 C CA . PHE A 1 749 ? 16.435 -11.056 41.878 1.00 86.19 749 PHE A CA 1
ATOM 5859 C C . PHE A 1 749 ? 17.453 -11.393 42.968 1.00 86.19 749 PHE A C 1
ATOM 5861 O O . PHE A 1 749 ? 17.265 -12.364 43.702 1.00 86.19 749 PHE A O 1
ATOM 5868 N N . VAL A 1 750 ? 18.493 -10.570 43.139 1.00 85.25 750 VAL A N 1
ATOM 5869 C CA . VAL A 1 750 ? 19.464 -10.740 44.230 1.00 85.25 750 VAL A CA 1
ATOM 5870 C C . VAL A 1 750 ? 18.765 -10.659 45.586 1.00 85.25 750 VAL A C 1
ATOM 5872 O O . VAL A 1 750 ? 19.010 -11.509 46.438 1.00 85.25 750 VAL A O 1
ATOM 5875 N N . ALA A 1 751 ? 17.856 -9.702 45.792 1.00 80.75 751 ALA A N 1
ATOM 5876 C CA . ALA A 1 751 ? 17.092 -9.597 47.035 1.00 80.75 751 ALA A CA 1
ATOM 5877 C C . ALA A 1 751 ? 16.167 -10.809 47.264 1.00 80.75 751 ALA A C 1
ATOM 5879 O O . ALA A 1 751 ? 16.093 -11.315 48.387 1.00 80.75 751 ALA A O 1
ATOM 5880 N N . CYS A 1 752 ? 15.520 -11.320 46.210 1.00 84.12 752 CYS A N 1
ATOM 5881 C CA . CYS A 1 752 ? 14.701 -12.534 46.260 1.00 84.12 752 CYS A CA 1
ATOM 5882 C C . CYS A 1 752 ? 15.503 -13.781 46.651 1.00 84.12 752 CYS A C 1
ATOM 5884 O O . CYS A 1 752 ? 14.961 -14.639 47.340 1.00 84.12 752 CYS A O 1
ATOM 5886 N N . VAL A 1 753 ? 16.776 -13.881 46.249 1.00 86.50 753 VAL A N 1
ATOM 5887 C CA . VAL A 1 753 ? 17.676 -14.991 46.620 1.00 86.50 753 VAL A CA 1
ATOM 5888 C C . VAL A 1 753 ? 18.283 -14.791 48.010 1.00 86.50 753 VAL A C 1
ATOM 5890 O O . VAL A 1 753 ? 18.388 -15.738 48.789 1.00 86.50 753 VAL A O 1
ATOM 5893 N N . LEU A 1 754 ? 18.659 -13.562 48.362 1.00 82.88 754 LEU A N 1
ATOM 5894 C CA . LEU A 1 754 ? 19.271 -13.245 49.653 1.00 82.88 754 LEU A CA 1
ATOM 5895 C C . LEU A 1 754 ? 18.300 -13.502 50.815 1.00 82.88 754 LEU A C 1
ATOM 5897 O O . LEU A 1 754 ? 18.702 -14.000 51.863 1.00 82.88 754 LEU A O 1
ATOM 5901 N N . TRP A 1 755 ? 17.015 -13.204 50.626 1.00 80.00 755 TRP A N 1
ATOM 5902 C CA . TRP A 1 755 ? 15.969 -13.398 51.630 1.00 80.00 755 TRP A CA 1
ATOM 5903 C C . TRP A 1 755 ? 15.871 -14.839 52.186 1.00 80.00 755 TRP A C 1
ATOM 5905 O O . TRP A 1 755 ? 16.022 -15.010 53.401 1.00 80.00 755 TRP A O 1
ATOM 5915 N N . PRO A 1 756 ? 15.670 -15.896 51.368 1.00 83.31 756 PRO A N 1
ATOM 5916 C CA . PRO A 1 756 ? 15.629 -17.275 51.849 1.00 83.31 756 PRO A CA 1
ATOM 5917 C C . PRO A 1 756 ? 16.971 -17.727 52.429 1.00 83.31 756 PRO A C 1
ATOM 5919 O O . PRO A 1 756 ? 16.981 -18.469 53.410 1.00 83.31 756 PRO A O 1
ATOM 5922 N N . VAL A 1 757 ? 18.097 -17.239 51.899 1.00 83.88 757 VAL A N 1
ATOM 5923 C CA . VAL A 1 757 ? 19.427 -17.529 52.455 1.00 83.88 757 VAL A CA 1
ATOM 5924 C C . VAL A 1 757 ? 19.561 -16.971 53.874 1.00 83.88 757 VAL A C 1
ATOM 5926 O O . VAL A 1 757 ? 19.965 -17.700 54.777 1.00 83.88 757 VAL A O 1
ATOM 5929 N N . LEU A 1 758 ? 19.157 -15.719 54.114 1.00 78.50 758 LEU A N 1
ATOM 5930 C CA . LEU A 1 758 ? 19.158 -15.116 55.452 1.00 78.50 758 LEU A CA 1
ATOM 5931 C C . LEU A 1 758 ? 18.197 -15.835 56.408 1.00 78.50 758 LEU A C 1
ATOM 5933 O O . LEU A 1 758 ? 18.543 -16.050 57.570 1.00 78.50 758 LEU A O 1
ATOM 5937 N N . LEU A 1 759 ? 17.023 -16.259 55.926 1.00 79.69 759 LEU A N 1
ATOM 5938 C CA . LEU A 1 759 ? 16.085 -17.074 56.705 1.00 79.69 759 LEU A CA 1
ATOM 5939 C C . LEU A 1 759 ? 16.701 -18.415 57.119 1.00 79.69 759 LEU A C 1
ATOM 5941 O O . LEU A 1 759 ? 16.573 -18.807 58.278 1.00 79.69 759 LEU A O 1
ATOM 5945 N N . ILE A 1 760 ? 17.393 -19.104 56.209 1.00 83.44 760 ILE A N 1
ATOM 5946 C CA . ILE A 1 760 ? 18.087 -20.366 56.496 1.00 83.44 760 ILE A CA 1
ATOM 5947 C C . ILE A 1 760 ? 19.225 -20.134 57.498 1.00 83.44 760 ILE A C 1
ATOM 5949 O O . ILE A 1 760 ? 19.297 -20.835 58.506 1.00 83.44 760 ILE A O 1
ATOM 5953 N N . LEU A 1 761 ? 20.062 -19.115 57.279 1.00 79.50 761 LEU A N 1
ATOM 5954 C CA . LEU A 1 761 ? 21.170 -18.756 58.172 1.00 79.50 761 LEU A CA 1
ATOM 5955 C C . LEU A 1 761 ? 20.692 -18.400 59.585 1.00 79.50 761 LEU A C 1
ATOM 5957 O O . LEU A 1 761 ? 21.336 -18.788 60.556 1.00 79.50 761 LEU A O 1
ATOM 5961 N N . SER A 1 762 ? 19.535 -17.743 59.718 1.00 75.69 762 SER A N 1
ATOM 5962 C CA . SER A 1 762 ? 18.949 -17.415 61.025 1.00 75.69 762 SER A CA 1
ATOM 5963 C C . SER A 1 762 ? 18.522 -18.632 61.851 1.00 75.69 762 SER A C 1
ATOM 5965 O O . SER A 1 762 ? 18.358 -18.512 63.062 1.00 75.69 762 SER A O 1
ATOM 5967 N N . LYS A 1 763 ? 18.368 -19.807 61.220 1.00 78.94 763 LYS A N 1
ATOM 5968 C CA . LYS A 1 763 ? 18.028 -21.069 61.895 1.00 78.94 763 LYS A CA 1
ATOM 5969 C C . LYS A 1 763 ? 19.253 -21.860 62.367 1.00 78.94 763 LYS A C 1
ATOM 5971 O O . LYS A 1 763 ? 19.092 -22.837 63.096 1.00 78.94 763 LYS A O 1
ATOM 5976 N N . PHE A 1 764 ? 20.469 -21.469 61.976 1.00 79.56 764 PHE A N 1
ATOM 5977 C CA . PHE A 1 764 ? 21.696 -22.102 62.460 1.00 79.56 764 PHE A CA 1
ATOM 5978 C C . PHE A 1 764 ? 22.117 -21.507 63.811 1.00 79.56 764 PHE A C 1
ATOM 5980 O O . PHE A 1 764 ? 22.362 -20.308 63.918 1.00 79.56 764 PHE A O 1
ATOM 5987 N N . LYS A 1 765 ? 22.304 -22.363 64.828 1.00 66.25 765 LYS A N 1
ATOM 5988 C CA . LYS A 1 765 ? 22.739 -21.974 66.190 1.00 66.25 765 LYS A CA 1
ATOM 5989 C C . LYS A 1 765 ? 24.029 -21.135 66.238 1.00 66.25 765 LYS A C 1
ATOM 5991 O O . LYS A 1 765 ? 24.228 -20.380 67.178 1.00 66.25 765 LYS A O 1
ATOM 5996 N N . LEU A 1 766 ? 24.896 -21.248 65.227 1.00 64.94 766 LEU A N 1
ATOM 5997 C CA . LEU A 1 766 ? 26.135 -20.465 65.095 1.00 64.94 766 LEU A CA 1
ATOM 5998 C C . LEU A 1 766 ? 25.899 -18.965 64.824 1.00 64.94 766 LEU A C 1
ATOM 6000 O O . LEU A 1 766 ? 26.782 -18.157 65.098 1.00 64.94 766 LEU A O 1
ATOM 6004 N N . PHE A 1 767 ? 24.727 -18.589 64.305 1.00 59.22 767 PHE A N 1
ATOM 6005 C CA . PHE A 1 767 ? 24.391 -17.223 63.879 1.00 59.22 767 PHE A CA 1
ATOM 6006 C C . PHE A 1 767 ? 23.116 -16.684 64.543 1.00 59.22 767 PHE A C 1
ATOM 6008 O O . PHE A 1 767 ? 22.511 -15.727 64.055 1.00 59.22 767 PHE A O 1
ATOM 6015 N N . GLU A 1 768 ? 22.716 -17.274 65.671 1.00 61.12 768 GLU A N 1
ATOM 6016 C CA . GLU A 1 768 ? 21.529 -16.906 66.445 1.00 61.12 768 GLU A CA 1
ATOM 6017 C C . GLU A 1 768 ? 21.722 -15.512 67.085 1.00 61.12 768 GLU A C 1
ATOM 6019 O O . GLU A 1 768 ? 22.146 -15.351 68.227 1.00 61.12 768 GLU A O 1
ATOM 6024 N N . ASN A 1 769 ? 21.492 -14.461 66.294 1.00 64.12 769 ASN A N 1
ATOM 6025 C CA . ASN A 1 769 ? 21.782 -13.074 66.646 1.00 64.12 769 ASN A CA 1
ATOM 6026 C C . ASN A 1 769 ? 20.514 -12.218 66.536 1.00 64.12 769 ASN A C 1
ATOM 6028 O O . ASN A 1 769 ? 19.917 -12.120 65.463 1.00 64.12 769 ASN A O 1
ATOM 6032 N N . ARG A 1 770 ? 20.151 -11.513 67.622 1.00 62.91 770 ARG A N 1
ATOM 6033 C CA . ARG A 1 770 ? 19.012 -10.568 67.674 1.00 62.91 770 ARG A CA 1
ATOM 6034 C C . ARG A 1 770 ? 19.033 -9.510 66.561 1.00 62.91 770 ARG A C 1
ATOM 6036 O O . ARG A 1 770 ? 17.986 -8.979 66.204 1.00 62.91 770 ARG A O 1
ATOM 6043 N N . LYS A 1 771 ? 20.209 -9.175 66.018 1.00 66.69 771 LYS A N 1
ATOM 6044 C CA . LYS A 1 771 ? 20.330 -8.249 64.880 1.00 66.69 771 LYS A CA 1
ATOM 6045 C C . LYS A 1 771 ? 19.842 -8.869 63.567 1.00 66.69 771 LYS A C 1
ATOM 6047 O O . LYS A 1 771 ? 19.189 -8.178 62.796 1.00 66.69 771 LYS A O 1
ATOM 6052 N N . LEU A 1 772 ? 20.117 -10.154 63.329 1.00 68.56 772 LEU A N 1
ATOM 6053 C CA . LEU A 1 772 ? 19.746 -10.848 62.092 1.00 68.56 772 LEU A CA 1
ATOM 6054 C C . LEU A 1 772 ? 18.229 -11.063 62.010 1.00 68.56 772 LEU A C 1
ATOM 6056 O O . LEU A 1 772 ? 17.628 -10.789 60.976 1.00 68.56 772 LEU A O 1
ATOM 6060 N N . THR A 1 773 ? 17.589 -11.444 63.119 1.00 69.56 773 THR A N 1
ATOM 6061 C CA . THR A 1 773 ? 16.123 -11.566 63.204 1.00 69.56 773 THR A CA 1
ATOM 6062 C C . THR A 1 773 ? 15.407 -10.231 62.993 1.00 69.56 773 THR A C 1
ATOM 6064 O O . THR A 1 773 ? 14.427 -10.182 62.255 1.00 69.56 773 THR A O 1
ATOM 6067 N N . LYS A 1 774 ? 15.940 -9.123 63.528 1.00 69.00 774 LYS A N 1
ATOM 6068 C CA . LYS A 1 774 ? 15.390 -7.772 63.302 1.00 69.00 774 LYS A CA 1
ATOM 6069 C C . LYS A 1 774 ? 15.529 -7.297 61.847 1.00 69.00 774 LYS A C 1
ATOM 6071 O O . LYS A 1 774 ? 14.655 -6.603 61.334 1.00 69.00 774 LYS A O 1
ATOM 6076 N N . ILE A 1 775 ? 16.616 -7.672 61.167 1.00 68.19 775 ILE A N 1
ATOM 6077 C CA . ILE A 1 775 ? 16.797 -7.406 59.729 1.00 68.19 775 ILE A CA 1
ATOM 6078 C C . ILE A 1 775 ? 15.782 -8.212 58.906 1.00 68.19 775 ILE A C 1
ATOM 6080 O O . ILE A 1 775 ? 15.184 -7.670 57.978 1.00 68.19 775 ILE A O 1
ATOM 6084 N N . ILE A 1 776 ? 15.537 -9.472 59.279 1.00 69.62 776 ILE A N 1
ATOM 6085 C CA . ILE A 1 776 ? 14.572 -10.348 58.606 1.00 69.62 776 ILE A CA 1
ATOM 6086 C C . ILE A 1 776 ? 13.140 -9.798 58.731 1.00 69.62 776 ILE A C 1
ATOM 6088 O O . ILE A 1 776 ? 12.437 -9.681 57.731 1.00 69.62 776 ILE A O 1
ATOM 6092 N N . GLU A 1 777 ? 12.702 -9.373 59.916 1.00 68.88 777 GLU A N 1
ATOM 6093 C CA . GLU A 1 777 ? 11.361 -8.784 60.095 1.00 68.88 777 GLU A CA 1
ATOM 6094 C C . GLU A 1 777 ? 11.126 -7.553 59.203 1.00 68.88 777 GLU A C 1
ATOM 6096 O O . GLU A 1 777 ? 10.060 -7.419 58.600 1.00 68.88 777 GLU A O 1
ATOM 6101 N N . ASN A 1 778 ? 12.144 -6.701 59.039 1.00 65.69 778 ASN A N 1
ATOM 6102 C CA . ASN A 1 778 ? 12.077 -5.530 58.162 1.00 65.69 778 ASN A CA 1
ATOM 6103 C C . ASN A 1 778 ? 12.020 -5.889 56.664 1.00 65.69 778 ASN A C 1
ATOM 6105 O O . ASN A 1 778 ? 11.378 -5.180 55.887 1.00 65.69 778 ASN A O 1
ATOM 6109 N N . TYR A 1 779 ? 12.668 -6.975 56.235 1.00 65.19 779 TYR A N 1
ATOM 6110 C CA . TYR A 1 779 ? 12.729 -7.373 54.823 1.00 65.19 779 TYR A CA 1
ATOM 6111 C C . TYR A 1 779 ? 11.450 -8.073 54.319 1.00 65.19 779 TYR A C 1
ATOM 6113 O O . TYR A 1 779 ? 11.150 -7.973 53.131 1.00 65.19 779 TYR A O 1
ATOM 6121 N N . ARG A 1 780 ? 10.664 -8.726 55.194 1.00 62.75 780 ARG A N 1
ATOM 6122 C CA . ARG A 1 780 ? 9.533 -9.601 54.801 1.00 62.75 780 ARG A CA 1
ATOM 6123 C C . ARG A 1 780 ? 8.476 -8.928 53.915 1.00 62.75 780 ARG A C 1
ATOM 6125 O O . ARG A 1 780 ? 7.919 -9.588 53.049 1.00 62.75 780 ARG A O 1
ATOM 6132 N N . TYR A 1 781 ? 8.203 -7.641 54.134 1.00 61.91 781 TYR A N 1
ATOM 6133 C CA . TYR A 1 781 ? 7.200 -6.887 53.362 1.00 61.91 781 TYR A CA 1
ATOM 6134 C C . TYR A 1 781 ? 7.619 -5.443 53.058 1.00 61.91 781 TYR A C 1
ATOM 6136 O O . TYR A 1 781 ? 7.355 -4.940 51.969 1.00 61.91 781 TYR A O 1
ATOM 6144 N N . SER A 1 782 ? 8.313 -4.774 53.985 1.00 71.50 782 SER A N 1
ATOM 6145 C CA . SER A 1 782 ? 8.656 -3.352 53.838 1.00 71.50 782 SER A CA 1
ATOM 6146 C C . SER A 1 782 ? 9.651 -3.103 52.700 1.00 71.50 782 SER A C 1
ATOM 6148 O O . SER A 1 782 ? 9.513 -2.123 51.973 1.00 71.50 782 SER A O 1
ATOM 6150 N N . PHE A 1 783 ? 10.625 -4.000 52.501 1.00 75.00 783 PHE A N 1
ATOM 6151 C CA . PHE A 1 783 ? 11.608 -3.865 51.425 1.00 75.00 783 PHE A CA 1
ATOM 6152 C C . PHE A 1 783 ? 10.966 -3.978 50.036 1.00 75.00 783 PHE A C 1
ATOM 6154 O O . PHE A 1 783 ? 11.143 -3.077 49.227 1.00 75.00 783 PHE A O 1
ATOM 6161 N N . PHE A 1 784 ? 10.186 -5.033 49.773 1.00 77.62 784 PHE A N 1
ATOM 6162 C CA . PHE A 1 784 ? 9.590 -5.271 48.451 1.00 77.62 784 PHE A CA 1
ATOM 6163 C C . PHE A 1 784 ? 8.591 -4.182 48.046 1.00 77.62 784 PHE A C 1
ATOM 6165 O O . PHE A 1 784 ? 8.651 -3.691 46.924 1.00 77.62 784 PHE A O 1
ATOM 6172 N N . ILE A 1 785 ? 7.729 -3.741 48.969 1.00 80.69 785 ILE A N 1
ATOM 6173 C CA . ILE A 1 785 ? 6.791 -2.641 48.702 1.00 80.69 785 ILE A CA 1
ATOM 6174 C C . ILE A 1 785 ? 7.545 -1.344 48.396 1.00 80.69 785 ILE A C 1
ATOM 6176 O O . ILE A 1 785 ? 7.236 -0.664 47.421 1.00 80.69 785 ILE A O 1
ATOM 6180 N N . ARG A 1 786 ? 8.577 -1.014 49.181 1.00 77.06 786 ARG A N 1
ATOM 6181 C CA . ARG A 1 786 ? 9.392 0.187 48.942 1.00 77.06 786 ARG A CA 1
ATOM 6182 C C . ARG A 1 786 ? 10.192 0.096 47.650 1.00 77.06 786 ARG A C 1
ATOM 6184 O O . ARG A 1 786 ? 10.302 1.096 46.956 1.00 77.06 786 ARG A O 1
ATOM 6191 N N . PHE A 1 787 ? 10.708 -1.082 47.317 1.00 79.94 787 PHE A N 1
ATOM 6192 C CA . PHE A 1 787 ? 11.426 -1.322 46.072 1.00 79.94 787 PHE A CA 1
ATOM 6193 C C . PHE A 1 787 ? 10.520 -1.095 44.856 1.00 79.94 787 PHE A C 1
ATOM 6195 O O . PHE A 1 787 ? 10.918 -0.405 43.922 1.00 79.94 787 PHE A O 1
ATOM 6202 N N . ILE A 1 788 ? 9.284 -1.604 44.886 1.00 82.19 788 ILE A N 1
ATOM 6203 C CA . ILE A 1 788 ? 8.303 -1.383 43.812 1.00 82.19 788 ILE A CA 1
ATOM 6204 C C . ILE A 1 788 ? 7.963 0.107 43.689 1.00 82.19 788 ILE A C 1
ATOM 6206 O O . ILE A 1 788 ? 8.007 0.652 42.592 1.00 82.19 788 ILE A O 1
ATOM 6210 N N . ILE A 1 789 ? 7.697 0.793 44.807 1.00 82.94 789 ILE A N 1
ATOM 6211 C CA . ILE A 1 789 ? 7.413 2.240 44.802 1.00 82.94 789 ILE A CA 1
ATOM 6212 C C . ILE A 1 789 ? 8.599 3.031 44.228 1.00 82.94 789 ILE A C 1
ATOM 6214 O O . ILE A 1 789 ? 8.402 3.938 43.426 1.00 82.94 789 ILE A O 1
ATOM 6218 N N . GLN A 1 790 ? 9.827 2.670 44.605 1.00 80.62 790 GLN A N 1
ATOM 6219 C CA . GLN A 1 790 ? 11.052 3.327 44.146 1.00 80.62 790 GLN A CA 1
ATOM 6220 C C . GLN A 1 790 ? 11.311 3.130 42.647 1.00 80.62 790 GLN A C 1
ATOM 6222 O O . GLN A 1 790 ? 11.803 4.032 41.974 1.00 80.62 790 GLN A O 1
ATOM 6227 N N . THR A 1 791 ? 11.037 1.931 42.136 1.00 84.75 791 THR A N 1
ATOM 6228 C CA . THR A 1 791 ? 11.318 1.562 40.741 1.00 84.75 791 THR A CA 1
ATOM 6229 C C . THR A 1 791 ? 10.197 1.958 39.789 1.00 84.75 791 THR A C 1
ATOM 6231 O O . THR A 1 791 ? 10.422 2.008 38.584 1.00 84.75 791 THR A O 1
ATOM 6234 N N . PHE A 1 792 ? 9.014 2.302 40.305 1.00 88.12 792 PHE A N 1
ATOM 6235 C CA . PHE A 1 792 ? 7.859 2.701 39.504 1.00 88.12 792 PHE A CA 1
ATOM 6236 C C . PHE A 1 792 ? 8.168 3.852 38.537 1.00 88.12 792 PHE A C 1
ATOM 6238 O O . PHE A 1 792 ? 7.818 3.770 37.360 1.00 88.12 792 PHE A O 1
ATOM 6245 N N . LEU A 1 793 ? 8.855 4.900 39.012 1.00 87.44 793 LEU A N 1
ATOM 6246 C CA . LEU A 1 793 ? 9.205 6.055 38.181 1.00 87.44 793 LEU A CA 1
ATOM 6247 C C . LEU A 1 793 ? 10.136 5.657 37.028 1.00 87.44 793 LEU A C 1
ATOM 6249 O O . LEU A 1 793 ? 9.902 6.048 35.889 1.00 87.44 793 LEU A O 1
ATOM 6253 N N . ASP A 1 794 ? 11.149 4.845 37.317 1.00 86.81 794 ASP A N 1
ATOM 6254 C CA . ASP A 1 794 ? 12.121 4.387 36.326 1.00 86.81 794 ASP A CA 1
ATOM 6255 C C . ASP A 1 794 ? 11.474 3.463 35.287 1.00 86.81 794 ASP A C 1
ATOM 6257 O O . ASP A 1 794 ? 11.676 3.635 34.087 1.00 86.81 794 ASP A O 1
ATOM 6261 N N . VAL A 1 795 ? 10.645 2.513 35.735 1.00 89.00 795 VAL A N 1
ATOM 6262 C CA . VAL A 1 795 ? 9.873 1.620 34.858 1.00 89.00 795 VAL A CA 1
ATOM 6263 C C . VAL A 1 795 ? 8.957 2.432 33.944 1.00 89.00 795 VAL A C 1
ATOM 6265 O O . VAL A 1 795 ? 8.946 2.205 32.735 1.00 89.00 795 VAL A O 1
ATOM 6268 N N . GLY A 1 796 ? 8.234 3.411 34.494 1.00 90.81 796 GLY A N 1
ATOM 6269 C CA . GLY A 1 796 ? 7.365 4.293 33.717 1.00 90.81 796 GLY A CA 1
ATOM 6270 C C . GLY A 1 796 ? 8.137 5.121 32.689 1.00 90.81 796 GLY A C 1
ATOM 6271 O O . GLY A 1 796 ? 7.759 5.159 31.520 1.00 90.81 796 GLY A O 1
ATOM 6272 N N . ILE A 1 797 ? 9.251 5.738 33.089 1.00 89.69 797 ILE A N 1
ATOM 6273 C CA . ILE A 1 797 ? 10.073 6.563 32.196 1.00 89.69 797 ILE A CA 1
ATOM 6274 C C . ILE A 1 797 ? 10.702 5.723 31.087 1.00 89.69 797 ILE A C 1
ATOM 6276 O O . ILE A 1 797 ? 10.610 6.110 29.926 1.00 89.69 797 ILE A O 1
ATOM 6280 N N . TYR A 1 798 ? 11.284 4.561 31.387 1.00 90.31 798 TYR A N 1
ATOM 6281 C CA . TYR A 1 798 ? 11.871 3.711 30.348 1.00 90.31 798 TYR A CA 1
ATOM 6282 C C . TYR A 1 798 ? 10.821 3.116 29.405 1.00 90.31 798 TYR A C 1
ATOM 6284 O O . TYR A 1 798 ? 11.108 2.964 28.218 1.00 90.31 798 TYR A O 1
ATOM 6292 N N . ALA A 1 799 ? 9.601 2.847 29.882 1.00 90.19 799 ALA A N 1
ATOM 6293 C CA . ALA A 1 799 ? 8.488 2.455 29.017 1.00 90.19 799 ALA A CA 1
ATOM 6294 C C . ALA A 1 799 ? 8.088 3.595 28.064 1.00 90.19 799 ALA A C 1
ATOM 6296 O O . ALA A 1 799 ? 7.976 3.378 26.858 1.00 90.19 799 ALA A O 1
ATOM 6297 N N . ILE A 1 800 ? 7.956 4.825 28.576 1.00 88.81 800 ILE A N 1
ATOM 6298 C CA . ILE A 1 800 ? 7.672 6.015 27.757 1.00 88.81 800 ILE A CA 1
ATOM 6299 C C . ILE A 1 800 ? 8.794 6.262 26.744 1.00 88.81 800 ILE A C 1
ATOM 6301 O O . ILE A 1 800 ? 8.514 6.578 25.591 1.00 88.81 800 ILE A O 1
ATOM 6305 N N . ILE A 1 801 ? 10.058 6.100 27.146 1.00 87.75 801 ILE A N 1
ATOM 6306 C CA . ILE A 1 801 ? 11.206 6.266 26.251 1.00 87.75 801 ILE A CA 1
ATOM 6307 C C . ILE A 1 801 ? 11.159 5.239 25.121 1.00 87.75 801 ILE A C 1
ATOM 6309 O O . ILE A 1 801 ? 11.359 5.632 23.973 1.00 87.75 801 ILE A O 1
ATOM 6313 N N . GLN A 1 802 ? 10.852 3.969 25.403 1.00 88.00 802 GLN A N 1
ATOM 6314 C CA . GLN A 1 802 ? 10.692 2.962 24.351 1.00 88.00 802 GLN A CA 1
ATOM 6315 C C . GLN A 1 802 ? 9.562 3.341 23.387 1.00 88.00 802 GLN A C 1
ATOM 6317 O O . GLN A 1 802 ? 9.785 3.386 22.182 1.00 88.00 802 GLN A O 1
ATOM 6322 N N . ILE A 1 803 ? 8.379 3.673 23.909 1.00 85.62 803 ILE A N 1
ATOM 6323 C CA . ILE A 1 803 ? 7.205 4.043 23.102 1.00 85.62 803 ILE A CA 1
ATOM 6324 C C . ILE A 1 803 ? 7.516 5.255 22.214 1.00 85.62 803 ILE A C 1
ATOM 6326 O O . ILE A 1 803 ? 7.321 5.211 21.003 1.00 85.62 803 ILE A O 1
ATOM 6330 N N . ARG A 1 804 ? 8.074 6.324 22.792 1.00 83.19 804 ARG A N 1
ATOM 6331 C CA . ARG A 1 804 ? 8.401 7.558 22.063 1.00 83.19 804 ARG A CA 1
ATOM 6332 C C . ARG A 1 804 ? 9.503 7.362 21.020 1.00 83.19 804 ARG A C 1
ATOM 6334 O O . ARG A 1 804 ? 9.522 8.083 20.031 1.00 83.19 804 ARG A O 1
ATOM 6341 N N . SER A 1 805 ? 10.413 6.416 21.237 1.00 80.00 805 SER A N 1
ATOM 6342 C CA . SER A 1 805 ? 11.509 6.132 20.300 1.00 80.00 805 SER A CA 1
ATOM 6343 C C . SER A 1 805 ? 11.099 5.220 19.139 1.00 80.00 805 SER A C 1
ATOM 6345 O O . SER A 1 805 ? 11.800 5.183 18.138 1.00 80.00 805 SER A O 1
ATOM 6347 N N . VAL A 1 806 ? 9.982 4.491 19.258 1.00 70.00 806 VAL A N 1
ATOM 6348 C CA . VAL A 1 806 ? 9.456 3.587 18.214 1.00 70.00 806 VAL A CA 1
ATOM 6349 C C . VAL A 1 806 ? 8.365 4.258 17.360 1.00 70.00 806 VAL A C 1
ATOM 6351 O O . VAL A 1 806 ? 8.135 3.839 16.235 1.00 70.00 806 VAL A O 1
ATOM 6354 N N . ILE A 1 807 ? 7.719 5.324 17.854 1.00 50.19 807 ILE A N 1
ATOM 6355 C CA . ILE A 1 807 ? 6.578 6.000 17.195 1.00 50.19 807 ILE A CA 1
ATOM 6356 C C . ILE A 1 807 ? 6.983 7.092 16.175 1.00 50.19 807 ILE A C 1
ATOM 6358 O O . ILE A 1 807 ? 6.122 7.763 15.619 1.00 50.19 807 ILE A O 1
ATOM 6362 N N . ILE A 1 808 ? 8.265 7.268 15.845 1.00 39.41 808 ILE A N 1
ATOM 6363 C CA . ILE A 1 808 ? 8.651 8.162 14.737 1.00 39.41 808 ILE A CA 1
ATOM 6364 C C . ILE A 1 808 ? 8.755 7.332 13.450 1.00 39.41 808 ILE A C 1
ATOM 6366 O O . ILE A 1 808 ? 9.827 6.822 13.124 1.00 39.41 808 ILE A O 1
ATOM 6370 N N . ILE A 1 809 ? 7.610 7.174 12.777 1.00 31.95 809 ILE A N 1
ATOM 6371 C CA . ILE A 1 809 ? 7.516 7.005 11.316 1.00 31.95 809 ILE A CA 1
ATOM 6372 C C . ILE A 1 809 ? 7.417 8.404 10.714 1.00 31.95 809 ILE A C 1
ATOM 6374 O O . ILE A 1 809 ? 6.613 9.203 11.253 1.00 31.95 809 ILE A O 1
#

InterPro domains:
  IPR006212 Furin-like repeat [SM00261] (323-366)
  IPR006212 Furin-like repeat [SM00261] (372-414)
  IPR006212 Furin-like repeat [SM00261] (433-479)
  IPR006212 Furin-like repeat [SM00261] (481-525)
  IPR006212 Furin-like repeat [cd00064] (377-421)
  IPR006212 Furin-like repeat [cd00064] (438-488)
  IPR009030 Growth factor receptor cysteine-rich domain superfamily [SSF57184] (328-449)
  IPR009030 Growth factor receptor cysteine-rich domain superfamily [SSF57184] (398-531)
  IPR013320 Concanavalin A-like lectin/glucanase domain superfamily [SSF49899] (15-219)

Secondary structure (DSSP, 8-state):
-------EEEEE-TTTEEESEE--TTSS---EEEBS-TTS-TTPPEEETTEEEE-TTS-EEEEPSSSSS--S-----SEEEEEEEEEE-SSS-EEEEEEEETTSSEEEEEEE-TTT--EEEEEEETTEE---EE-STTSS--STTTTT-EEEEEEEEETTEEEEEETTEEEEEEE-SS----TT--EEEEEEE-STT-EEPSEEEEEEEEESS---GGGTEESSPPTT-BSSS---S--SSEEEETTEEEB------TTB-TTSPBPPTT-SS-EETTEE---TTSGGGEEEEETTEEEE---TT-EEETTEEEPPTTEEEETTEEEEPPTTEEEESSSSBEEEESSTTEEE-SSSBEEEPTTEE-S--SSTT-SEEPPTTEEEEEETTEEEEESSBTPEEETTEEEPPTTEEEETTEEEEPTTEEEEEETTEEEEEEPPTTEEEESSSSTT-EEEEPTTPEE-TTT-SEESPPTTEEEETTEEEEPPTTEEEEEETTEEEEE-TTEEEPTTSPEEEEEPTTEEEETTEEEEPEE-EEEEE-TT-EEEEEESS-BSS-GGGS--EEEEES---EEEEEEE-SSSEEEEEEEESS-B-TTEEEEEE-TTS--BBTTSPEES--EEEEEEPPB-HHHHSHHHHHHHHHHHHHHHHHHHHHHHHHHHS-HHHHHHHHHHHHHHHHGGGSSS---HHHHHHHHGGG----S--THHHHS-TTS-PPPPHHHHHHT-S---HHHHHHHHHHHHHHHHHHHHHHHHHHTSGGG--HHHHHHHHHIIIIIHHHHHHHHHHHHHHHHHHHHHHH---

Sequence (809 aa):
MWASLCDKILEYKLGKNFGRIIYDYSGNARHAVNGNNSLTFDYDTIPTDRGAFFAQGVDNCISLPPNDITTNNFYLTQKFSIVLWVMVGDFDQHTIFYRESENLNYALKIKREFNTKAGWIKFKHKNDESSALLSASNSFPSGDLYLGKWQLLICTFDVTELNFYINGVLAIRYTSYLTYSEDNVDFKATLGSYGLYSKSFNGYLWYFVIFDYIVNQEDFYKGFYEPGNCLVESCPSSCNPSIVQDGIQFCLSDNFDNTQNGARNNCPSGCNYGCSGSVCLNCESCMHDSCEIIENEILCLCLESSSISNAACTCPSSFYFSLLNCLICHPDCSQCDQENICLACIAQNSSPSATIGCVCNDGYFGLSMTNSSSCLPCNSECKTCYQENQCLTCNTTYSNPNGTICTCPENSYEINYSCICDEGYFMEYISDNYVCSPCHDSCLTCFSSTSDSCINCLSPLLLSETSKSCSRCLDSMYFEDFQCKSCASLCLECISLTQCTKCVNNTIITDDDYCTPTCQKGYYQEDGECVGKYFSAVTSVSNLNKIGFLFLDETENVIDSYLMKISLLPAYSFSYKMFIKNSTYFYLTLEFGSDIPEKTKLIIDLSENTIFSKSEKMLDEYIYNIELYEYSEYLNSAEAKTITKSVSSGSKAITTISIGSGIISNPSAVWSLINTIQIISYISLGSAPLTPRLKNFLGSFGQYNIAPNVAYYIFAPNSTSEPYLEARRFGLQTSVFWLNTGSMFTIFFVACVLWPVLLILSKFKLFENRKLTKIIENYRYSFFIRFIIQTFLDVGIYAIIQIRSVIII

Foldseek 3Di:
DDDDDQFFLWKFQQLWKDFQWTATPSPPRFIKGWAQALPDCAQGFFRANQGTFRAPPHAHWIWTPPGPQNPDFGWAALKKKKKWKWQFAQDDWAWFKWKAFPVRQFIWTWTQDRPQRWTWIWTGHRPWTDDTWTFHGCLVPDDPVRRQAIWMWMWIRNQFWTFIDILNHTGTIDGHPGGDTCPPTGMIIIGFGGDDPGGHTGTHIRIITMTNHDDDSVQFWDQWDDPDAASAPDADRIHGTWTHDPNDTYGYASDGDQQAHSVRHGADPPQPGYAGPPGRQWQPLADSRIWTQDPRDTAHDADPQWDDDRRYTHHDFQFADDSRDTHGAALQERHDNDNFWHPHGQAPQWATDPGGHIAHAFQWEADDNNHNPRTHGEQPQARDAHDNFWHLHGQQAQWATDGRHTHHAPQWDDDPSYTDHHFQWEWDQDPSHTYTHGDDPQARHANDNDQQTHPHGDPPFDQDPVRSHRHPDDQQFEDDPNDTHGEAQQAPGANDNQFGQHGAPQFDADPVRTTDNAGHQQFDDDPSHTHGFEWEKDWDQDLQRKIKIFTPAFWPDAPVVFDKDKAKVVGFDWDWDKADPDRGMIIIHIGGPAKDAWFTKMKIARPVDFIAGPVRHTYPDGIDIDTHGTDHNVCPDPVLVVLLVVLLVVLQVVLVVLVVVCLVDNVVVSLVSLLVLVVQLCVLVDPDPDDLSSSSNSLSSVNNQDADQCLCVVDPPVPFQAWDDSVVVSPDRGLDLSRQCRSLVRVVVVLVVVLVVLVVQCPDPVNVDPSSVVSNVCSPPVVVVSSCVSCVVVSVVSVVRNVVSVPDD

pLDDT: mean 82.7, std 10.94, range [26.11, 97.69]

Organism: NCBI:txid5963

=== Feature glossary ===
A reading guide for the features in this record.

Start from the sequence.

  · Sequence gives the chain of amino acids in standard one-letter code (A=alanine, C=cysteine, …, Y=tyrosine), read N→C. It is the only feature that is directly encoded by the gene; all structural features are derived from the folded form of this sequence.

Fold it, and you get atomic coordinates and the backbone conformation that goes with them.

  · Structure coordinates are given as an mmCIF _atom_site loop: one row per atom with element, residue name, chain id, sequence number, and x/y/z position in Å. Only the four main-chain atoms per residue are included here; side chains are omitted to keep the record compact.

  · Backbone dihedral angles. Every residue except chain termini has a φ (preceding-C → N → Cα → C) and a ψ (N → Cα → C → next-N). They are reported in degrees following the IUPAC sign convention. Secondary structure is essentially a statement about which (φ, ψ) basin each residue occupies.

  · Eight-state secondary structure (DSSP): H is the canonical α-helix, G the tighter 3₁₀-helix, I the wider π-helix; E/B are β-structure, T and S are turns and bends, and '-' is everything else. DSSP derives these from the pattern of main-chain N–H···O=C hydrogen bonds, not from the sequence.

  · SS3 is a coarse helix/strand/coil call (letters a/b/c) made by the P-SEA algorithm from inter-Cα distances and dihedrals. It is less detailed than DSSP but needs only Cα positions.

Summarize the fold with a handful of shape descriptors and a per-residue structural alphabet.

  · Radius of gyration (Rg) is the root-mean-square distance of Cα atoms from their centroid — a single number for overall size and compactness. A globular domain of N residues has Rg ≈ 2.2·N^0.38 Å; an extended or disordered chain has a much larger Rg. The Cα contact count is the number of residue pairs whose Cα atoms are within 8 Å and are more than four positions apart in sequence — a standard proxy for tertiary packing density. The bounding box is the smallest axis-aligned box enclosing all Cα atoms.

  · 3Di is Foldseek's structural alphabet. Each residue is assigned one of twenty discrete states based on how its Cα sits relative to its spatial (not sequential) neighbors. Aligning 3Di strings finds structural homologs roughly as well as full 3D superposition, but orders of magnitude faster.

  · Solvent-accessible surface area (SASA) is the area in Å² traced out by the centre of a 1.4 Å probe sphere (a water molecule) rolled over the protein's van der Waals surface (Shrake–Rupley / Lee–Richards construction). Buried residues have near-zero SASA; fully exposed residues can exceed 200 Å². The total SASA scales roughly with the number of surface residues.

Ask how reliable the model is.

  · For AlphaFold models, the B-factor field carries pLDDT — the model's own estimate of local accuracy on a 0–100 scale. Regions with pLDDT<50 should be treated as essentially unmodeled; they often correspond to intrinsically disordered segments.

  · For experimental (PDB) structures, the B-factor (temperature factor) quantifies the positional spread of each atom in the crystal — a combination of thermal vibration and static disorder — in units of Å². High B-factors mark flexible loops or poorly resolved regions; low B-factors mark the rigid, well-ordered core.

  · Predicted Aligned Error (PAE) is an AlphaFold confidence matrix: entry (i, j) is the expected error in the position of residue j, in ångströms, when the prediction is superimposed on the true structure at residue i. Low PAE within a block of residues means that block is internally rigid and well-predicted; high PAE between two blocks means their relative placement is uncertain even if each block individually is confident.

Place it in context: what it resembles, what it is annotated as, and how it looks.

  · Structural nearest neighbors (via Foldseek easy-search vs the PDB). Reported per hit: target PDB id, E-value, and alignment TM-score. A TM-score above ~0.5 is the conventional threshold for 'same fold'.

  · Functional annotations link the protein to curated databases. InterPro entries identify conserved domains and families by matching the sequence against member-database signatures (Pfam, PROSITE, CDD, …). Gene Ontology (GO) terms describe molecular function, biological process, and cellular component in a controlled vocabulary. CATH places the structure in a hierarchical fold classification (Class/Architecture/Topology/Homologous-superfamily). The organism is the source species.

  · The contact map is a binary N×N matrix image: pixel (i, j) is dark where Cα_i and Cα_j are within 8 Å and |i−j|>4. Because the |i−j|>4 filter removes local helical contacts, off-diagonal stripes parallel to the main diagonal indicate parallel β-sheets; stripes perpendicular to it indicate antiparallel β-sheets. The Ramachandran plot scatters every residue's (φ, ψ) pair against the sterically allowed regions. The PAE heatmap renders the predicted-aligned-error matrix.

  · Six rendered views show the 3D structure from the faces of a cube — i.e. along ±x, ±y, ±z. Rendering representation is drawn randomly per protein from cartoon (secondary-structure ribbons), sticks (backbone bonds), or molecular surface; coloring is either N→C rainbow (blue at the N-terminus through red at the C-terminus) or one color per chain.